Protein AF-0000000075442544 (afdb_homodimer)

InterPro domains:
  IPR007219 Xylanolytic transcriptional activator, regulatory domain [PF04082] (160-309)
  IPR050815 Transcription factor, fungi [PTHR47338] (87-339)

Solvent-accessible surface area (backbone atoms only — not comparable to full-atom values): 53825 Å² total; per-residue (Å²): 137,80,75,74,77,74,74,78,75,75,74,74,76,77,75,77,75,82,65,73,78,70,73,66,72,62,82,52,82,52,68,47,87,64,80,82,46,69,64,57,53,49,50,38,38,49,47,37,24,43,42,66,60,36,46,67,59,31,57,76,66,64,61,76,75,62,52,76,65,75,83,78,57,66,71,56,53,62,70,51,56,54,62,66,53,43,51,52,38,48,53,54,32,51,62,50,28,54,65,75,58,68,42,69,60,62,69,60,50,47,53,56,68,59,34,86,87,48,79,79,48,67,48,57,49,49,31,51,47,34,37,46,60,63,61,53,60,66,86,44,55,66,61,49,50,54,51,47,54,51,51,53,53,50,47,57,50,45,66,73,69,45,76,90,54,66,44,52,48,50,26,36,52,43,48,23,51,42,23,49,36,56,34,39,40,61,56,23,61,41,38,44,28,39,38,42,40,52,35,44,74,42,24,47,81,33,30,35,68,31,91,76,12,80,77,7,65,70,34,66,90,52,53,67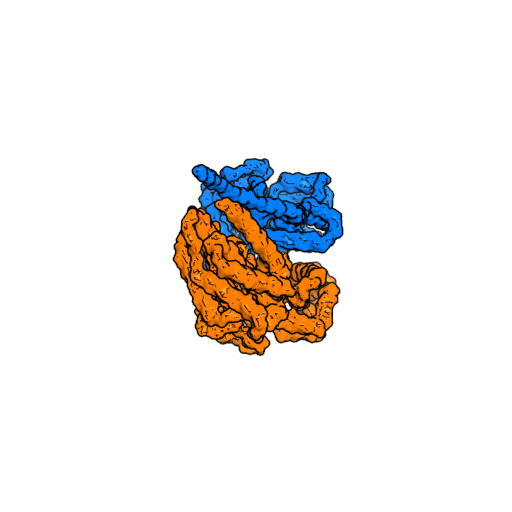,71,53,46,52,37,50,40,30,39,47,48,50,50,53,45,51,49,48,61,72,27,63,76,45,37,73,52,80,60,57,63,80,78,75,57,61,70,25,49,37,49,49,40,52,68,34,55,77,66,70,64,64,53,76,84,59,50,41,30,49,71,56,50,81,77,48,94,68,24,51,56,25,38,34,53,48,25,42,48,53,34,46,50,48,38,49,54,52,25,27,54,69,67,66,39,76,84,40,51,82,68,57,51,74,58,56,58,47,50,52,35,50,52,38,46,54,50,31,68,69,35,60,78,89,31,59,20,24,52,46,26,43,38,35,36,50,49,50,50,53,51,50,48,57,55,42,59,76,66,56,76,95,79,73,75,83,89,71,54,70,58,43,54,52,43,51,50,51,54,43,49,54,34,51,44,62,72,72,67,63,58,82,74,37,62,44,47,68,76,50,39,50,55,73,62,56,56,54,34,52,51,52,48,48,54,51,45,57,59,42,43,74,72,45,82,40,71,66,49,54,51,48,49,52,42,48,49,49,43,48,57,60,49,35,67,56,25,57,29,38,60,55,51,49,52,52,51,52,51,50,52,49,52,53,51,49,53,60,72,73,102,136,81,76,74,76,73,73,78,75,74,74,74,74,77,75,77,75,82,66,71,76,71,72,67,70,63,81,54,84,51,69,47,86,64,81,81,47,70,64,58,52,49,50,38,38,49,46,37,24,42,41,64,62,36,47,65,58,32,57,76,67,63,62,75,73,64,54,75,65,74,82,78,57,65,70,56,53,62,70,51,55,54,60,66,52,45,50,51,38,49,53,53,33,50,62,53,28,55,67,75,59,68,42,66,58,62,71,61,52,49,53,55,67,61,34,86,87,48,79,81,48,67,48,59,49,49,30,52,48,34,37,45,61,63,62,54,59,66,85,44,54,68,62,48,50,54,50,47,54,50,48,53,54,51,47,56,49,45,66,71,69,45,76,91,54,66,44,54,47,50,26,37,52,44,48,24,50,41,22,51,36,57,34,38,39,62,54,23,63,41,39,45,29,38,38,42,38,52,36,44,76,40,24,46,80,33,32,34,67,32,92,75,12,80,77,7,64,70,33,65,91,52,53,68,72,53,46,53,38,50,39,32,39,48,48,50,49,54,44,52,48,49,61,71,26,64,75,44,37,73,52,82,61,56,64,81,78,74,57,62,70,25,48,38,49,49,42,53,67,33,55,75,66,70,64,64,52,77,83,60,51,41,31,49,70,58,48,81,78,48,95,67,23,51,57,26,37,32,52,48,26,41,49,53,34,46,50,47,37,50,53,52,25,28,53,69,67,65,39,76,83,40,50,84,67,57,49,74,58,57,60,48,49,51,35,50,53,37,46,54,50,31,67,70,36,61,77,92,32,58,22,22,53,46,26,44,39,33,36,49,48,51,50,52,50,50,49,58,54,42,60,77,67,57,79,93,83,76,74,83,89,73,54,70,59,44,55,51,45,50,49,51,52,44,49,55,33,51,46,62,71,70,64,62,63,82,77,40,60,44,47,67,76,51,39,50,56,73,62,54,56,54,35,52,51,52,49,49,55,52,44,57,58,42,45,74,72,44,82,39,71,65,49,54,52,48,47,52,42,50,50,49,44,47,55,58,50,35,68,55,25,57,30,38,60,54,52,50,51,52,50,51,52,50,52,50,50,52,52,50,53,60,72,72,104

pLDDT: mean 80.61, std 19.69, range [20.55, 98.56]

Radius of gyration: 30.88 Å; Cα contacts (8 Å, |Δi|>4): 1138; chains: 2; bounding box: 115×111×88 Å

Sequence (970 aa):
MSTPLEPAVRARVSCFHCRDNVTATSISDTIYHGTIQPERVQDLVNARAIRFLAPDLFRDLHLQLPRMEWDMPVEIEAQLGGRQQMQETTKAFLQLTRSWMPIVNGKRHLATVLNPLVPHRRPTALLALCMKLCCLPVDKVEEKRVLYDLVKRFYAEVERQEDSCIQVMQSAVFIAVFEMGDATFPAAYLTVGALARYGMAMGMDKINQDVLGKDCGAAAGASWADIEEMRRVWWGALILDRLLNVSQPSRGLSTADPSFEEFLPTDDEFFYNQSSSPEHATRISEGFTFKMGSCARLCQATHLISKSLAFCRGAFNGSDEVPQNSPPEEVGQLCRTLESLVRVNELERIGTLTLTSGILLLQQHYWRRAGHELEHDSTPNIFPETISALETLDRISTTLREGGYDLWQHLEDGRCSLFLVELVYQGMLVLLRMGKVWLAEDVQRKKESLGWLLSHMGKRWPLVAVYKRILEARESILAVEDALTMSTPLEPAVRARVSCFHCRDNVTATSISDTIYHGTIQPERVQDLVNARAIRFLAPDLFRDLHLQLPRMEWDMPVEIEAQLGGRQQMQETTKAFLQLTRSWMPIVNGKRHLATVLNPLVPHRRPTALLALCMKLCCLPVDKVEEKRVLYDLVKRFYAEVERQEDSCIQVMQSAVFIAVFEMGDATFPAAYLTVGALARYGMAMGMDKINQDVLGKDCGAAAGASWADIEEMRRVWWGALILDRLLNVSQPSRGLSTADPSFEEFLPTDDEFFYNQSSSPEHATRISEGFTFKMGSCARLCQATHLISKSLAFCRGAFNGSDEVPQNSPPEEVGQLCRTLESLVRVNELERIGTLTLTSGILLLQQHYWRRAGHELEHDSTPNIFPETISALETLDRISTTLREGGYDLWQHLEDGRCSLFLVELVYQGMLVLLRMGKVWLAEDVQRKKESLGWLLSHMGKRWPLVAVYKRILEARESILAVEDALT

Secondary structure (DSSP, 8-state):
-------------------------------B-SS--HHHHHHHHHHHHHHHH-HHHHHHTT--PPPB-PPPPHHHHHHH--HHHHHHHHHHHHHHHTTT---S-HHHHHHHHS-TTSPPPHHHHHHHHHHHHHHS-TT-HHHHHHHHHHHHHHHHHHHHHSPP-HHHHHHHHHHHHHHHHTT-TTHHHHHHHHHHHHHHHTTGGGTTTSTT-TT-GGGTT--HHHHHHHHHHHHHHHHHHHHTTSS-TTSPPSSPPPPTTPEEPPPHHHHHTT---GGG-EEGGGTTSS---HHHHHHHHHHHHHHHHHHHHHHHHT-TTS-TT--HHHHHHHHHHHHHHHHHS-TTSHHHHHHHHHHHHHHHHHHHHHHHH--S-------HHHHHHHHHHHHHHHHHHTT--TTTHHIIIII--HHHHHHHHHHHHHHHHHHHH---HHHHHHHHHHHHHHHHHTTT-THHHHHHHHHHHHHHHHHHHHHH-/-------------------------------B-SS--HHHHHHHHHHHHHHHH-HHHHHHTT--PPPB-PPPPHHHHHHH--HHHHHHHHHHHHHHHTTT---S-HHHHHHHHS-TTSPPPHHHHHHHHHHHHHHS-TT-HHHHHHHHHHHHHHHHHHHHHSPP-HHHHHHHHHHHHHHHHTT-TTHHHHHHHHHHHHHHHTTGGGTTTSTT-TT-GGGTT--HHHHHHHHHHHHHHHHHHHHTTSS-TTSPPSSPPPPTTPEEPPPHHHHHTT---GGG-EEGGGTTSS---HHHHHHHHHHHHHHHHHHHHHHHTT-TTS-TT--HHHHHHHHHHHHHHHHHS-TTSHHHHHHHHHHHHHHHHHHHHHHHH--S-------HHHHHHHHHHHHHHHHHHTT--TTTHHIIIII--HHHHHHHHHHHHHHHHHHTT---HHHHHHHHHHHHHHHHHTTT-THHHHHHHHHHHHHHHHHHHHHH-

Nearest PDB structures (foldseek):
  4gyo-assembly2_A  TM=2.705E-01  e=7.872E-01  Bacillus subtilis subsp. subtilis str. 168
  6vfk-assembly1_B  TM=1.713E-01  e=2.438E+00  synthetic construct
  4gyo-assembly2_A  TM=2.695E-01  e=8.145E-01  Bacillus subtilis subsp. subtilis str. 168
  6vfk-assembly1_B  TM=1.719E-01  e=1.686E+00  synthetic construct
  4c0o-assembly1_A  TM=1.939E-01  e=5.667E+00  Homo sapiens

Foldseek 3Di:
DCPDPPDDPPPPPPPPCPPDCPPPVPLPLPQPPDDPDPVLVVQQVVLVVCCQVPVVVCVVVVPDHHDYDDDDDPVLDVLLDDLVSLLVLLVLLCLLPLAEQNLDQSVVLNCQSNPPPDDDDLLSSLLSLLSNLQNDFPVPVVVNVVSLVVSVVSLVVCLVPPDQDVSSLNSLLSNLQSCLLQVPPPVSVVSLLVSLVSCVSQQLLQLFVDLQSPRGNVSVVNDNLRSLSSQSSNLSSLLSQLLSCLVPLLDDGSHDQDDQFTKFRFASVCNNVVNDDSVRIDGLVGPQVDDGHLSRLLSNLSNLLVVLSVQLNCCVVVDVPQNVCNDPVVLLVSLVVLLVSLVSPDLLGNSNLSSLSSNLSSLVSVQVSVVVPDDDDDQRPRHPSNVVSLVSLLVVLVCVVVVDDPSCVCVQVLSDHPSNLSSLLSNLVVLLVNCLRPVDPVSVVSNVSSLVVLVSNCSRGVSSVVSVVVSVVSSVVSVVVVVVD/DCPDPPDDPPPPPPPPCPVDCPPPVPLPLPQPPDDPDPVLVVQQVVLVVCCQVPVVVCVVVVPDHHDYDDDDDPVLDVLLDDLVSLLVLLVLLCLLCLAEQNLDQSVVLNCQSNPPPDDDDLLSSLLSLLSNLLNDFPVPVVVNVVSLVVSVVSLVVCLVPPDQDVSSLNSLLSNLQSCLLQVPPPVSVVSLLVSLVSCVSQQLLQLFVDLQSPRGNVSVVNDNLRSLSSQSSNLSSLLSQLLVCLVPLLDDGSHDQDDQFTKFRFASVCNNVVNDDSVRIDGLVGPLVDDGHLSRLLSNLSNLLVVLSVQLNCCVVVDPPQHVCNDPVVLLVSLVVLLVSLVVDPLPGNNNLSSLSSNLSSLVSVQVSVVVPDDDDDQRDRHPSNVVSLVSLLVVLVCVVVVDDPSCVCVQVLSDHPSNLSSLLSNLVVLLVVCLRPVDPVSVVSNVSSLVVLVSNCSNGVSSVVSVVVSVVSSVVSVVVVVVD

Structure (mmCIF, N/CA/C/O backbone):
data_AF-0000000075442544-model_v1
#
loop_
_entity.id
_entity.type
_entity.pdbx_description
1 polymer 'Transcription factor domain-containing protein'
#
loop_
_atom_site.group_PDB
_atom_site.id
_atom_site.type_symbol
_atom_site.label_atom_id
_atom_site.label_alt_id
_atom_site.label_comp_id
_atom_site.label_asym_id
_atom_site.label_entity_id
_atom_site.label_seq_id
_atom_site.pdbx_PDB_ins_code
_atom_site.Cartn_x
_atom_site.Cartn_y
_atom_site.Cartn_z
_atom_site.occupancy
_atom_site.B_iso_or_equiv
_atom_site.auth_seq_id
_atom_site.auth_comp_id
_atom_site.auth_asym_id
_atom_site.auth_atom_id
_atom_site.pdbx_PDB_model_num
ATOM 1 N N . MET A 1 1 ? 63.938 -61.938 -21.859 1 23.95 1 MET A N 1
ATOM 2 C CA . MET A 1 1 ? 63.75 -60.719 -22.609 1 23.95 1 MET A CA 1
ATOM 3 C C . MET A 1 1 ? 62.438 -60.031 -22.219 1 23.95 1 MET A C 1
ATOM 5 O O . MET A 1 1 ? 61.375 -60.625 -22.297 1 23.95 1 MET A O 1
ATOM 9 N N . SER A 1 2 ? 62.438 -59.125 -21.281 1 25.08 2 SER A N 1
ATOM 10 C CA . SER A 1 2 ? 61.562 -58.5 -20.297 1 25.08 2 SER A CA 1
ATOM 11 C C . SER A 1 2 ? 60.656 -57.469 -20.938 1 25.08 2 SER A C 1
ATOM 13 O O . SER A 1 2 ? 61.094 -56.438 -21.422 1 25.08 2 SER A O 1
ATOM 15 N N . THR A 1 3 ? 59.812 -58 -21.797 1 28.19 3 THR A N 1
ATOM 16 C CA . THR A 1 3 ? 59.156 -57.125 -22.734 1 28.19 3 THR A CA 1
ATOM 17 C C . THR A 1 3 ? 58.438 -56 -22 1 28.19 3 THR A C 1
ATOM 19 O O . THR A 1 3 ? 57.688 -56.219 -21.062 1 28.19 3 THR A O 1
ATOM 22 N N . PRO A 1 4 ? 59 -54.875 -22.016 1 28 4 PRO A N 1
ATOM 23 C CA . PRO A 1 4 ? 58.688 -53.656 -21.266 1 28 4 PRO A CA 1
ATOM 24 C C . PRO A 1 4 ? 57.25 -53.188 -21.453 1 28 4 PRO A C 1
ATOM 26 O O . PRO A 1 4 ? 56.656 -53.406 -22.516 1 28 4 PRO A O 1
ATOM 29 N N . LEU A 1 5 ? 56.5 -53.312 -20.422 1 28.47 5 LEU A N 1
ATOM 30 C CA . LEU A 1 5 ? 55.094 -53.062 -20.172 1 28.47 5 LEU A CA 1
ATOM 31 C C . LEU A 1 5 ? 54.719 -51.656 -20.672 1 28.47 5 LEU A C 1
ATOM 33 O O . LEU A 1 5 ? 55.281 -50.656 -20.234 1 28.47 5 LEU A O 1
ATOM 37 N N . GLU A 1 6 ? 54.469 -51.531 -21.938 1 24.78 6 GLU A N 1
ATOM 38 C CA . GLU A 1 6 ? 54.281 -50.25 -22.594 1 24.78 6 GLU A CA 1
ATOM 39 C C . GLU A 1 6 ? 53.25 -49.406 -21.828 1 24.78 6 GLU A C 1
ATOM 41 O O . GLU A 1 6 ? 52.281 -49.938 -21.312 1 24.78 6 GLU A O 1
ATOM 46 N N . PRO A 1 7 ? 53.688 -48.281 -21.375 1 25.03 7 PRO A N 1
ATOM 47 C CA . PRO A 1 7 ? 53 -47.312 -20.516 1 25.03 7 PRO A CA 1
ATOM 48 C C . PRO A 1 7 ? 51.625 -46.938 -21.016 1 25.03 7 PRO A C 1
ATOM 50 O O . PRO A 1 7 ? 51.344 -47.031 -22.219 1 25.03 7 PRO A O 1
ATOM 53 N N . ALA A 1 8 ? 50.656 -47.125 -20.156 1 26.95 8 ALA A N 1
ATOM 54 C CA . ALA A 1 8 ? 49.188 -47 -20.312 1 26.95 8 ALA A CA 1
ATOM 55 C C . ALA A 1 8 ? 48.844 -45.688 -20.969 1 26.95 8 ALA A C 1
ATOM 57 O O . ALA A 1 8 ? 49.188 -44.594 -20.484 1 26.95 8 ALA A O 1
ATOM 58 N N . VAL A 1 9 ? 48.75 -45.5 -22.188 1 20.55 9 VAL A N 1
ATOM 59 C CA . VAL A 1 9 ? 48.438 -44.344 -23 1 20.55 9 VAL A CA 1
ATOM 60 C C . VAL A 1 9 ? 47.344 -43.5 -22.359 1 20.55 9 VAL A C 1
ATOM 62 O O . VAL A 1 9 ? 46.25 -44.031 -22.062 1 20.55 9 VAL A O 1
ATOM 65 N N . ARG A 1 10 ? 47.656 -42.438 -21.625 1 25 10 ARG A N 1
ATOM 66 C CA . ARG A 1 10 ? 46.906 -41.344 -21.078 1 25 10 ARG A CA 1
ATOM 67 C C . ARG A 1 10 ? 45.875 -40.844 -22.094 1 25 10 ARG A C 1
ATOM 69 O O . ARG A 1 10 ? 46.219 -40.312 -23.156 1 25 10 ARG A O 1
ATOM 76 N N . ALA A 1 11 ? 44.938 -41.594 -22.359 1 23.31 11 ALA A N 1
ATOM 77 C CA . ALA A 1 11 ? 43.969 -41.156 -23.344 1 23.31 11 ALA A CA 1
ATOM 78 C C . ALA A 1 11 ? 43.594 -39.688 -23.109 1 23.31 11 ALA A C 1
ATOM 80 O O . ALA A 1 11 ? 43.188 -39.312 -22.016 1 23.31 11 ALA A O 1
ATOM 81 N N . ARG A 1 12 ? 44.156 -38.781 -23.766 1 22.92 12 ARG A N 1
ATOM 82 C CA . ARG A 1 12 ? 43.938 -37.344 -23.891 1 22.92 12 ARG A CA 1
ATOM 83 C C . ARG A 1 12 ? 42.438 -37.031 -24.062 1 22.92 12 ARG A C 1
ATOM 85 O O . ARG A 1 12 ? 41.844 -37.438 -25.047 1 22.92 12 ARG A O 1
ATOM 92 N N . VAL A 1 13 ? 41.688 -37.25 -23.094 1 23.84 13 VAL A N 1
ATOM 93 C CA . VAL A 1 13 ? 40.25 -36.938 -23.188 1 23.84 13 VAL A CA 1
ATOM 94 C C . VAL A 1 13 ? 40.062 -35.594 -23.844 1 23.84 13 VAL A C 1
ATOM 96 O O . VAL A 1 13 ? 40.656 -34.594 -23.406 1 23.84 13 VAL A O 1
ATOM 99 N N . SER A 1 14 ? 40.062 -35.469 -25.078 1 21.86 14 SER A N 1
ATOM 100 C CA . SER A 1 14 ? 39.781 -34.312 -25.938 1 21.86 14 SER A CA 1
ATOM 101 C C . SER A 1 14 ? 38.656 -33.469 -25.375 1 21.86 14 SER A C 1
ATOM 103 O O . SER A 1 14 ? 37.594 -33.969 -25.062 1 21.86 14 SER A O 1
ATOM 105 N N . CYS A 1 15 ? 38.875 -32.375 -24.672 1 22.12 15 CYS A N 1
ATOM 106 C CA . CYS A 1 15 ? 38.219 -31.188 -24.141 1 22.12 15 CYS A CA 1
ATOM 107 C C . CYS A 1 15 ? 37.312 -30.562 -25.203 1 22.12 15 CYS A C 1
ATOM 109 O O . CYS A 1 15 ? 37.781 -29.922 -26.141 1 22.12 15 CYS A O 1
ATOM 111 N N . PHE A 1 16 ? 36.406 -31.219 -25.734 1 21.38 16 PHE A N 1
ATOM 112 C CA . PHE A 1 16 ? 35.531 -30.656 -26.734 1 21.38 16 PHE A CA 1
ATOM 113 C C . PHE A 1 16 ? 35.188 -29.203 -26.406 1 21.38 16 PHE A C 1
ATOM 115 O O . PHE A 1 16 ? 34.906 -28.875 -25.25 1 21.38 16 PHE A O 1
ATOM 122 N N . HIS A 1 17 ? 35.719 -28.219 -27.125 1 23.48 17 HIS A N 1
ATOM 123 C CA . HIS A 1 17 ? 35.562 -26.781 -27.359 1 23.48 17 HIS A CA 1
ATOM 124 C C . HIS A 1 17 ? 34.125 -26.359 -27.453 1 23.48 17 HIS A C 1
ATOM 126 O O . HIS A 1 17 ? 33.5 -26.406 -28.531 1 23.48 17 HIS A O 1
ATOM 132 N N . CYS A 1 18 ? 33.281 -26.906 -26.797 1 22.52 18 CYS A N 1
ATOM 133 C CA . CYS A 1 18 ? 31.906 -26.422 -26.781 1 22.52 18 CYS A CA 1
ATOM 134 C C . CYS A 1 18 ? 31.859 -24.906 -26.766 1 22.52 18 CYS A C 1
ATOM 136 O O . CYS A 1 18 ? 31.797 -24.297 -25.688 1 22.52 18 CYS A O 1
ATOM 138 N N . ARG A 1 19 ? 32.625 -24.078 -27.406 1 23.42 19 ARG A N 1
ATOM 139 C CA . ARG A 1 19 ? 32.75 -22.75 -27.984 1 23.42 19 ARG A CA 1
ATOM 140 C C . ARG A 1 19 ? 31.5 -22.375 -28.781 1 23.42 19 ARG A C 1
ATOM 142 O O . ARG A 1 19 ? 31.5 -21.391 -29.516 1 23.42 19 ARG A O 1
ATOM 149 N N . ASP A 1 20 ? 30.766 -23.219 -29.172 1 23.8 20 ASP A N 1
ATOM 150 C CA . ASP A 1 20 ? 29.828 -22.547 -30.078 1 23.8 20 ASP A CA 1
ATOM 151 C C . ASP A 1 20 ? 29.172 -21.359 -29.391 1 23.8 20 ASP A C 1
ATOM 153 O O . ASP A 1 20 ? 29.062 -21.328 -28.156 1 23.8 20 ASP A O 1
ATOM 157 N N . ASN A 1 21 ? 28.812 -20.328 -30.266 1 24.12 21 ASN A N 1
ATOM 158 C CA . ASN A 1 21 ? 28.328 -18.953 -30.156 1 24.12 21 ASN A CA 1
ATOM 159 C C . ASN A 1 21 ? 27.078 -18.859 -29.297 1 24.12 21 ASN A C 1
ATOM 161 O O . ASN A 1 21 ? 25.969 -19.156 -29.766 1 24.12 21 ASN A O 1
ATOM 165 N N . VAL A 1 22 ? 27.047 -19.391 -28.344 1 26.62 22 VAL A N 1
ATOM 166 C CA . VAL A 1 22 ? 25.938 -18.938 -27.516 1 26.62 22 VAL A CA 1
ATOM 167 C C . VAL A 1 22 ? 25.797 -17.422 -27.609 1 26.62 22 VAL A C 1
ATOM 169 O O . VAL A 1 22 ? 26.688 -16.672 -27.203 1 26.62 22 VAL A O 1
ATOM 172 N N . THR A 1 23 ? 25.328 -16.969 -28.703 1 24.17 23 THR A N 1
ATOM 173 C CA . THR A 1 23 ? 24.938 -15.586 -28.906 1 24.17 23 THR A CA 1
ATOM 174 C C . THR A 1 23 ? 24.359 -15 -27.609 1 24.17 23 THR A C 1
ATOM 176 O O . THR A 1 23 ? 23.297 -15.422 -27.156 1 24.17 23 THR A O 1
ATOM 179 N N . ALA A 1 24 ? 25.125 -14.82 -26.719 1 29.8 24 ALA A N 1
ATOM 180 C CA . ALA A 1 24 ? 24.922 -13.727 -25.781 1 29.8 24 ALA A CA 1
ATOM 181 C C . ALA A 1 24 ? 24.109 -12.594 -26.406 1 29.8 24 ALA A C 1
ATOM 183 O O . ALA A 1 24 ? 24.672 -11.75 -27.109 1 29.8 24 ALA A O 1
ATOM 184 N N . THR A 1 25 ? 23.047 -12.852 -27.031 1 28.73 25 THR A N 1
ATOM 185 C CA . THR A 1 25 ? 22.359 -11.609 -27.359 1 28.73 25 THR A CA 1
ATOM 186 C C . THR A 1 25 ? 22.547 -10.578 -26.25 1 28.73 25 THR A C 1
ATOM 188 O O . THR A 1 25 ? 22.094 -10.789 -25.109 1 28.73 25 THR A O 1
ATOM 191 N N . SER A 1 26 ? 23.547 -9.977 -26.141 1 28.94 26 SER A N 1
ATOM 192 C CA . SER A 1 26 ? 23.828 -8.688 -25.5 1 28.94 26 SER A CA 1
ATOM 193 C C . SER A 1 26 ? 22.547 -7.867 -25.344 1 28.94 26 SER A C 1
ATOM 195 O O . SER A 1 26 ? 21.906 -7.512 -26.344 1 28.94 26 SER A O 1
ATOM 197 N N . ILE A 1 27 ? 21.781 -8.188 -24.5 1 33.16 27 ILE A N 1
ATOM 198 C CA . ILE A 1 27 ? 20.859 -7.094 -24.219 1 33.16 27 ILE A CA 1
ATOM 199 C C . ILE A 1 27 ? 21.609 -5.766 -24.234 1 33.16 27 ILE A C 1
ATOM 201 O O . ILE A 1 27 ? 22.406 -5.48 -23.344 1 33.16 27 ILE A O 1
ATOM 205 N N . SER A 1 28 ? 22.375 -5.43 -25.344 1 29.5 28 SER A N 1
ATOM 206 C CA . SER A 1 28 ? 23.031 -4.184 -25.719 1 29.5 28 SER A CA 1
ATOM 207 C C . SER A 1 28 ? 22.312 -2.977 -25.141 1 29.5 28 SER A C 1
ATOM 209 O O . SER A 1 28 ? 21.094 -3.021 -24.938 1 29.5 28 SER A O 1
ATOM 211 N N . ASP A 1 29 ? 23.031 -2.08 -24.562 1 34.06 29 ASP A N 1
ATOM 212 C CA . ASP A 1 29 ? 22.781 -0.696 -24.172 1 34.06 29 ASP A CA 1
ATOM 213 C C . ASP A 1 29 ? 21.984 0.039 -25.234 1 34.06 29 ASP A C 1
ATOM 215 O O . ASP A 1 29 ? 22.297 1.178 -25.594 1 34.06 29 ASP A O 1
ATOM 219 N N . THR A 1 30 ? 21.391 -0.659 -26.156 1 33.56 30 THR A N 1
ATOM 220 C CA . THR A 1 30 ? 20.828 0.12 -27.25 1 33.56 30 THR A CA 1
ATOM 221 C C . THR A 1 30 ? 19.75 1.068 -26.75 1 33.56 30 THR A C 1
ATOM 223 O O . THR A 1 30 ? 18.734 0.627 -26.203 1 33.56 30 THR A O 1
ATOM 226 N N . ILE A 1 31 ? 20.219 2.195 -26.469 1 35.81 31 ILE A N 1
ATOM 227 C CA . ILE A 1 31 ? 19.281 3.312 -26.359 1 35.81 31 ILE A CA 1
ATOM 228 C C . ILE A 1 31 ? 18.328 3.305 -27.562 1 35.81 31 ILE A C 1
ATOM 230 O O . ILE A 1 31 ? 18.766 3.42 -28.703 1 35.81 31 ILE A O 1
ATOM 234 N N . TYR A 1 32 ? 17.391 2.531 -27.672 1 35.06 32 TYR A N 1
ATOM 235 C CA . TYR A 1 32 ? 16.531 2.461 -28.859 1 35.06 32 TYR A CA 1
ATOM 236 C C . TYR A 1 32 ? 15.672 3.709 -28.969 1 35.06 32 TYR A C 1
ATOM 238 O O . TYR A 1 32 ? 14.93 4.051 -28.047 1 35.06 32 TYR A O 1
ATOM 246 N N . HIS A 1 33 ? 16.203 4.586 -29.516 1 38.88 33 HIS A N 1
ATOM 247 C CA . HIS A 1 33 ? 15.625 5.879 -29.875 1 38.88 33 HIS A CA 1
ATOM 248 C C . HIS A 1 33 ? 14.539 5.719 -30.938 1 38.88 33 HIS A C 1
ATOM 250 O O . HIS A 1 33 ? 14.047 6.711 -31.469 1 38.88 33 HIS A O 1
ATOM 256 N N . GLY A 1 34 ? 13.781 4.445 -31.109 1 37.47 34 GLY A N 1
ATOM 257 C CA . GLY A 1 34 ? 12.781 4.34 -32.156 1 37.47 34 GLY A CA 1
ATOM 258 C C . GLY A 1 34 ? 11.469 3.752 -31.672 1 37.47 34 GLY A C 1
ATOM 259 O O . GLY A 1 34 ? 11.258 3.621 -30.469 1 37.47 34 GLY A O 1
ATOM 260 N N . THR A 1 35 ? 10.578 3.273 -32.625 1 45.12 35 THR A N 1
ATOM 261 C CA . THR A 1 35 ? 9.281 2.604 -32.5 1 45.12 35 THR A CA 1
ATOM 262 C C . THR A 1 35 ? 9.383 1.394 -31.594 1 45.12 35 THR A C 1
ATOM 264 O O . THR A 1 35 ? 10.227 0.515 -31.797 1 45.12 35 THR A O 1
ATOM 267 N N . ILE A 1 36 ? 8.961 1.624 -30.453 1 53.66 36 ILE A N 1
ATOM 268 C CA . ILE A 1 36 ? 9.031 0.572 -29.438 1 53.66 36 ILE A CA 1
ATOM 269 C C . ILE A 1 36 ? 8.773 -0.785 -30.094 1 53.66 36 ILE A C 1
ATOM 271 O O . ILE A 1 36 ? 7.691 -1.029 -30.625 1 53.66 36 ILE A O 1
ATOM 275 N N . GLN A 1 37 ? 9.75 -1.417 -30.547 1 59.88 37 GLN A N 1
ATOM 276 C CA . GLN A 1 37 ? 9.641 -2.775 -31.062 1 59.88 37 GLN A CA 1
ATOM 277 C C . GLN A 1 37 ? 9.109 -3.732 -30 1 59.88 37 GLN A C 1
ATOM 279 O O . GLN A 1 37 ? 9.586 -3.736 -28.859 1 59.88 37 GLN A O 1
ATOM 284 N N . PRO A 1 38 ? 7.992 -4.301 -30.281 1 67.25 38 PRO A N 1
ATOM 285 C CA . PRO A 1 38 ? 7.316 -5.223 -29.359 1 67.25 38 PRO A CA 1
ATOM 286 C C . PRO A 1 38 ? 8.281 -6.207 -28.703 1 67.25 38 PRO A C 1
ATOM 288 O O . PRO A 1 38 ? 8.109 -6.547 -27.531 1 67.25 38 PRO A O 1
ATOM 291 N N . GLU A 1 39 ? 9.305 -6.508 -29.469 1 68.94 39 GLU A N 1
ATOM 292 C CA . GLU A 1 39 ? 10.234 -7.484 -28.906 1 68.94 39 GLU A CA 1
ATOM 293 C C . GLU A 1 39 ? 11.062 -6.875 -27.781 1 68.94 39 GLU A C 1
ATOM 295 O O . GLU A 1 39 ? 11.328 -7.539 -26.766 1 68.94 39 GLU A O 1
ATOM 300 N N . ARG A 1 40 ? 11.336 -5.719 -27.969 1 72.94 40 ARG A N 1
ATOM 301 C CA . ARG A 1 40 ? 12.141 -5.043 -26.969 1 72.94 40 ARG A CA 1
ATOM 302 C C . ARG A 1 40 ? 11.336 -4.82 -25.688 1 72.94 40 ARG A C 1
ATOM 304 O O . ARG A 1 40 ? 11.875 -4.938 -24.578 1 72.94 40 ARG A O 1
ATOM 311 N N . VAL A 1 41 ? 10.133 -4.621 -25.938 1 78 41 VAL A N 1
ATOM 312 C CA . VAL A 1 41 ? 9.266 -4.41 -24.781 1 78 41 VAL A CA 1
ATOM 313 C C . VAL A 1 41 ? 9.141 -5.707 -23.984 1 78 41 VAL A C 1
ATOM 315 O O . VAL A 1 41 ? 9.188 -5.691 -22.75 1 78 41 VAL A O 1
ATOM 318 N N . GLN A 1 42 ? 9.133 -6.723 -24.766 1 81.69 42 GLN A N 1
ATOM 319 C CA . GLN A 1 42 ? 9 -8.008 -24.094 1 81.69 42 GLN A CA 1
ATOM 320 C C . GLN A 1 42 ? 10.266 -8.359 -23.312 1 81.69 42 GLN A C 1
ATOM 322 O O . GLN A 1 42 ? 10.195 -8.953 -22.234 1 81.69 42 GLN A O 1
ATOM 327 N N . ASP A 1 43 ? 11.375 -7.984 -23.844 1 83.94 43 ASP A N 1
ATOM 328 C CA . ASP A 1 43 ? 12.641 -8.219 -23.156 1 83.94 43 ASP A CA 1
ATOM 329 C C . ASP A 1 43 ? 12.703 -7.426 -21.844 1 83.94 43 ASP A C 1
ATOM 331 O O . ASP A 1 43 ? 13.203 -7.918 -20.828 1 83.94 43 ASP A O 1
ATOM 335 N N . LEU A 1 44 ? 12.234 -6.297 -21.969 1 85.75 44 LEU A N 1
ATOM 336 C CA . LEU A 1 44 ? 12.211 -5.453 -20.781 1 85.75 44 LEU A CA 1
ATOM 337 C C . LEU A 1 44 ? 11.289 -6.039 -19.719 1 85.75 44 LEU A C 1
ATOM 339 O O . LEU A 1 44 ? 11.641 -6.078 -18.531 1 85.75 44 LEU A O 1
ATOM 343 N N . VAL A 1 45 ? 10.18 -6.504 -20.188 1 85.44 45 VAL A N 1
ATOM 344 C CA . VAL A 1 45 ? 9.203 -7.082 -19.266 1 85.44 45 VAL A CA 1
ATOM 345 C C . VAL A 1 45 ? 9.797 -8.32 -18.594 1 85.44 45 VAL A C 1
ATOM 347 O O . VAL A 1 45 ? 9.68 -8.492 -17.391 1 85.44 45 VAL A O 1
ATOM 350 N N . ASN A 1 46 ? 10.461 -9.047 -19.359 1 88.62 46 ASN A N 1
ATOM 351 C CA . ASN A 1 46 ? 11.078 -10.258 -18.828 1 88.62 46 ASN A CA 1
ATOM 352 C C . ASN A 1 46 ? 12.195 -9.938 -17.844 1 88.62 46 ASN A C 1
ATOM 354 O O . ASN A 1 46 ? 12.289 -10.562 -16.781 1 88.62 46 ASN A O 1
ATOM 358 N N . ALA A 1 47 ? 13 -9.023 -18.219 1 90.44 47 ALA A N 1
ATOM 359 C CA . ALA A 1 47 ? 14.117 -8.648 -17.344 1 90.44 47 ALA A CA 1
ATOM 360 C C . ALA A 1 47 ? 13.625 -8.102 -16.016 1 90.44 47 ALA A C 1
ATOM 362 O O . ALA A 1 47 ? 14.18 -8.414 -14.961 1 90.44 47 ALA A O 1
ATOM 363 N N . ARG A 1 48 ? 12.617 -7.367 -16.094 1 90.81 48 ARG A N 1
ATOM 364 C CA . ARG A 1 48 ? 12.039 -6.805 -14.883 1 90.81 48 ARG A CA 1
ATOM 365 C C . ARG A 1 48 ? 11.445 -7.898 -14 1 90.81 48 ARG A C 1
ATOM 367 O O . ARG A 1 48 ? 11.578 -7.855 -12.773 1 90.81 48 ARG A O 1
ATOM 374 N N . ALA A 1 49 ? 10.812 -8.766 -14.641 1 93.44 49 ALA A N 1
ATOM 375 C CA . ALA A 1 49 ? 10.219 -9.875 -13.906 1 93.44 49 ALA A CA 1
ATOM 376 C C . ALA A 1 49 ? 11.289 -10.695 -13.195 1 93.44 49 ALA A C 1
ATOM 378 O O . ALA A 1 49 ? 11.133 -11.047 -12.023 1 93.44 49 ALA A O 1
ATOM 379 N N . ILE A 1 50 ? 12.336 -10.961 -13.867 1 93.44 50 ILE A N 1
ATOM 380 C CA . ILE A 1 50 ? 13.422 -11.734 -13.281 1 93.44 50 ILE A CA 1
ATOM 381 C C . ILE A 1 50 ? 14.039 -10.969 -12.117 1 93.44 50 ILE A C 1
ATOM 383 O O . ILE A 1 50 ? 14.305 -11.531 -11.055 1 93.44 50 ILE A O 1
ATOM 387 N N . ARG A 1 51 ? 14.242 -9.703 -12.32 1 90.19 51 ARG A N 1
ATOM 388 C CA . ARG A 1 51 ? 14.812 -8.883 -11.266 1 90.19 51 ARG A CA 1
ATOM 389 C C . ARG A 1 51 ? 13.953 -8.922 -10.008 1 90.19 51 ARG A C 1
ATOM 391 O O . ARG A 1 51 ? 14.469 -8.914 -8.891 1 90.19 51 ARG A O 1
ATOM 398 N N . PHE A 1 52 ? 12.719 -8.953 -10.195 1 91.5 52 PHE A N 1
ATOM 399 C CA . PHE A 1 52 ? 11.797 -8.938 -9.07 1 91.5 52 PHE A CA 1
ATOM 400 C C . PHE A 1 52 ? 11.711 -10.312 -8.414 1 91.5 52 PHE A C 1
ATOM 402 O O . PHE A 1 52 ? 11.719 -10.422 -7.188 1 91.5 52 PHE A O 1
ATOM 409 N N . LEU A 1 53 ? 11.586 -11.328 -9.203 1 92.06 53 LEU A N 1
ATOM 410 C CA . LEU A 1 53 ? 11.312 -12.672 -8.711 1 92.06 53 LEU A CA 1
ATOM 411 C C . LEU A 1 53 ? 12.578 -13.328 -8.188 1 92.06 53 LEU A C 1
ATOM 413 O O . LEU A 1 53 ? 12.523 -14.18 -7.293 1 92.06 53 LEU A O 1
ATOM 417 N N . ALA A 1 54 ? 13.672 -12.984 -8.781 1 91.75 54 ALA A N 1
ATOM 418 C CA . ALA A 1 54 ? 14.961 -13.562 -8.398 1 91.75 54 ALA A CA 1
ATOM 419 C C . ALA A 1 54 ? 16.047 -12.5 -8.383 1 91.75 54 ALA A C 1
ATOM 421 O O . ALA A 1 54 ? 17 -12.555 -9.172 1 91.75 54 ALA A O 1
ATOM 422 N N . PRO A 1 55 ? 15.953 -11.664 -7.379 1 85.81 55 PRO A N 1
ATOM 423 C CA . PRO A 1 55 ? 16.922 -10.562 -7.34 1 85.81 55 PRO A CA 1
ATOM 424 C C . PRO A 1 55 ? 18.359 -11.039 -7.137 1 85.81 55 PRO A C 1
ATOM 426 O O . PRO A 1 55 ? 19.297 -10.43 -7.656 1 85.81 55 PRO A O 1
ATOM 429 N N . ASP A 1 56 ? 18.578 -12.055 -6.398 1 84.81 56 ASP A N 1
ATOM 430 C CA . ASP A 1 56 ? 19.906 -12.594 -6.176 1 84.81 56 ASP A CA 1
ATOM 431 C C . ASP A 1 56 ? 20.531 -13.086 -7.484 1 84.81 56 ASP A C 1
ATOM 433 O O . ASP A 1 56 ? 21.703 -12.82 -7.762 1 84.81 56 ASP A O 1
ATOM 437 N N . LEU A 1 57 ? 19.703 -13.766 -8.234 1 88.38 57 LEU A N 1
ATOM 438 C CA . LEU A 1 57 ? 20.172 -14.242 -9.531 1 88.38 57 LEU A CA 1
ATOM 439 C C . LEU A 1 57 ? 20.5 -13.078 -10.453 1 88.38 57 LEU A C 1
ATOM 441 O O . LEU A 1 57 ? 21.5 -13.125 -11.18 1 88.38 57 LEU A O 1
ATOM 445 N N . PHE A 1 58 ? 19.688 -12.109 -10.391 1 87.94 58 PHE A N 1
ATOM 446 C CA . PHE A 1 58 ? 19.875 -10.93 -11.234 1 87.94 58 PHE A CA 1
ATOM 447 C C . PHE A 1 58 ? 21.188 -10.242 -10.914 1 87.94 58 PHE A C 1
ATOM 449 O O . PHE A 1 58 ? 21.906 -9.805 -11.82 1 87.94 58 PHE A O 1
ATOM 456 N N . ARG A 1 59 ? 21.5 -10.211 -9.695 1 83.69 59 ARG A N 1
ATOM 457 C CA . ARG A 1 59 ? 22.75 -9.586 -9.234 1 83.69 59 ARG A CA 1
ATOM 458 C C . ARG A 1 59 ? 23.953 -10.461 -9.562 1 83.69 59 ARG A C 1
ATOM 460 O O . ARG A 1 59 ? 24.953 -9.969 -10.086 1 83.69 59 ARG A O 1
ATOM 467 N N . ASP A 1 60 ? 23.781 -11.734 -9.289 1 84.75 60 ASP A N 1
ATOM 468 C CA . ASP A 1 60 ? 24.891 -12.664 -9.461 1 84.75 60 ASP A CA 1
ATOM 469 C C . ASP A 1 60 ? 25.312 -12.758 -10.922 1 84.75 60 ASP A C 1
ATOM 471 O O . ASP A 1 60 ? 26.5 -12.93 -11.219 1 84.75 60 ASP A O 1
ATOM 475 N N . LEU A 1 61 ? 24.344 -12.594 -11.75 1 88.56 61 LEU A N 1
ATOM 476 C CA . LEU A 1 61 ? 24.641 -12.703 -13.172 1 88.56 61 LEU A CA 1
ATOM 477 C C . LEU A 1 61 ? 24.906 -11.328 -13.773 1 88.56 61 LEU A C 1
ATOM 479 O O . LEU A 1 61 ? 25.094 -11.203 -14.992 1 88.56 61 LEU A O 1
ATOM 483 N N . HIS A 1 62 ? 24.828 -10.273 -12.938 1 84.31 62 HIS A N 1
ATOM 484 C CA . HIS A 1 62 ? 25.094 -8.898 -13.344 1 84.31 62 HIS A CA 1
ATOM 485 C C . HIS A 1 62 ? 24.234 -8.508 -14.531 1 84.31 62 HIS A C 1
ATOM 487 O O . HIS A 1 62 ? 24.734 -7.957 -15.516 1 84.31 62 HIS A O 1
ATOM 493 N N . LEU A 1 63 ? 23.031 -8.992 -14.438 1 85.75 63 LEU A N 1
ATOM 494 C CA . LEU A 1 63 ? 22.094 -8.633 -15.492 1 85.75 63 LEU A CA 1
ATOM 495 C C . LEU A 1 63 ? 21.734 -7.148 -15.422 1 85.75 63 LEU A C 1
ATOM 497 O O . LEU A 1 63 ? 21.859 -6.527 -14.359 1 85.75 63 LEU A O 1
ATOM 501 N N . GLN A 1 64 ? 21.422 -6.598 -16.562 1 83.12 64 GLN A N 1
ATOM 502 C CA . GLN A 1 64 ? 21.031 -5.195 -16.641 1 83.12 64 GLN A CA 1
ATOM 503 C C . GLN A 1 64 ? 19.688 -5.043 -17.344 1 83.12 64 GLN A C 1
ATOM 505 O O . GLN A 1 64 ? 19.328 -5.855 -18.203 1 83.12 64 GLN A O 1
ATOM 510 N N . LEU A 1 65 ? 18.969 -4.062 -16.859 1 85.5 65 LEU A N 1
ATOM 511 C CA . LEU A 1 65 ? 17.719 -3.758 -17.531 1 85.5 65 LEU A CA 1
ATOM 512 C C . LEU A 1 65 ? 17.969 -3.004 -18.828 1 85.5 65 LEU A C 1
ATOM 514 O O . LEU A 1 65 ? 18.781 -2.08 -18.875 1 85.5 65 LEU A O 1
ATOM 518 N N . PRO A 1 66 ? 17.234 -3.488 -19.812 1 82.19 66 PRO A N 1
ATOM 519 C CA . PRO A 1 66 ? 17.359 -2.723 -21.047 1 82.19 66 PRO A CA 1
ATOM 520 C C . PRO A 1 66 ? 16.859 -1.284 -20.906 1 82.19 66 PRO A C 1
ATOM 522 O O . PRO A 1 66 ? 15.891 -1.03 -20.188 1 82.19 66 PRO A O 1
ATOM 525 N N . ARG A 1 67 ? 17.578 -0.398 -21.469 1 74.81 67 ARG A N 1
ATOM 526 C CA . ARG A 1 67 ? 17.188 1.008 -21.375 1 74.81 67 ARG A CA 1
ATOM 527 C C . ARG A 1 67 ? 16.156 1.36 -22.438 1 74.81 67 ARG A C 1
ATOM 529 O O . ARG A 1 67 ? 16.359 1.078 -23.625 1 74.81 67 ARG A O 1
ATOM 536 N N . MET A 1 68 ? 15.031 1.816 -21.953 1 77 68 MET A N 1
ATOM 537 C CA . MET A 1 68 ? 14.008 2.279 -22.891 1 77 68 MET A CA 1
ATOM 538 C C . MET A 1 68 ? 13.867 3.797 -22.828 1 77 68 MET A C 1
ATOM 540 O O . MET A 1 68 ? 13.93 4.391 -21.75 1 77 68 MET A O 1
ATOM 544 N N . GLU A 1 69 ? 13.953 4.348 -23.984 1 75.25 69 GLU A N 1
ATOM 545 C CA . GLU A 1 69 ? 13.742 5.793 -24.016 1 75.25 69 GLU A CA 1
ATOM 546 C C . GLU A 1 69 ? 12.289 6.133 -24.312 1 75.25 69 GLU A C 1
ATOM 548 O O . GLU A 1 69 ? 11.805 5.883 -25.422 1 75.25 69 GLU A O 1
ATOM 553 N N . TRP A 1 70 ? 11.648 6.598 -23.344 1 80.06 70 TRP A N 1
ATOM 554 C CA . TRP A 1 70 ? 10.258 7.023 -23.516 1 80.06 70 TRP A CA 1
ATOM 555 C C . TRP A 1 70 ? 10.18 8.508 -23.844 1 80.06 70 TRP A C 1
ATOM 557 O O . TRP A 1 70 ? 10.945 9.312 -23.312 1 80.06 70 TRP A O 1
ATOM 567 N N . ASP A 1 71 ? 9.273 8.805 -24.625 1 84.62 71 ASP A N 1
ATOM 568 C CA . ASP A 1 71 ? 9.109 10.195 -25.031 1 84.62 71 ASP A CA 1
ATOM 569 C C . ASP A 1 71 ? 8.477 11.023 -23.906 1 84.62 71 ASP A C 1
ATOM 571 O O . ASP A 1 71 ? 7.68 10.508 -23.125 1 84.62 71 ASP A O 1
ATOM 575 N N . MET A 1 72 ? 8.906 12.25 -23.922 1 89.88 72 MET A N 1
ATOM 576 C CA . MET A 1 72 ? 8.281 13.203 -23.016 1 89.88 72 MET A CA 1
ATOM 577 C C . MET A 1 72 ? 7.023 13.797 -23.641 1 89.88 72 MET A C 1
ATOM 579 O O . MET A 1 72 ? 7.078 14.414 -24.703 1 89.88 72 MET A O 1
ATOM 583 N N . PRO A 1 73 ? 5.91 13.625 -22.984 1 90.56 73 PRO A N 1
ATOM 584 C CA . PRO A 1 73 ? 4.699 14.242 -23.531 1 90.56 73 PRO A CA 1
ATOM 585 C C . PRO A 1 73 ? 4.812 15.758 -23.656 1 90.56 73 PRO A C 1
ATOM 587 O O . PRO A 1 73 ? 5.367 16.406 -22.766 1 90.56 73 PRO A O 1
ATOM 590 N N . VAL A 1 74 ? 4.195 16.312 -24.594 1 91.69 74 VAL A N 1
ATOM 591 C CA . VAL A 1 74 ? 4.309 17.734 -24.922 1 91.69 74 VAL A CA 1
ATOM 592 C C . VAL A 1 74 ? 3.674 18.562 -23.812 1 91.69 74 VAL A C 1
ATOM 594 O O . VAL A 1 74 ? 4.168 19.656 -23.469 1 91.69 74 VAL A O 1
ATOM 597 N N . GLU A 1 75 ? 2.637 18.094 -23.281 1 94.06 75 GLU A N 1
ATOM 598 C CA . GLU A 1 75 ? 1.937 18.812 -22.219 1 94.06 75 GLU A CA 1
ATOM 599 C C . GLU A 1 75 ? 2.818 18.969 -20.984 1 94.06 75 GLU A C 1
ATOM 601 O O . GLU A 1 75 ? 2.738 19.984 -20.281 1 94.06 75 GLU A O 1
ATOM 606 N N . ILE A 1 76 ? 3.674 18.031 -20.75 1 94.81 76 ILE A N 1
ATOM 607 C CA . ILE A 1 76 ? 4.578 18.062 -19.609 1 94.81 76 ILE A CA 1
ATOM 608 C C . ILE A 1 76 ? 5.652 19.125 -19.828 1 94.81 76 ILE A C 1
ATOM 610 O O . ILE A 1 76 ? 5.945 19.906 -18.938 1 94.81 76 ILE A O 1
ATOM 614 N N . GLU A 1 77 ? 6.18 19.125 -21.016 1 91.44 77 GLU A N 1
ATOM 615 C CA . GLU A 1 77 ? 7.207 20.109 -21.344 1 91.44 77 GLU A CA 1
ATOM 616 C C . GLU A 1 77 ? 6.66 21.531 -21.234 1 91.44 77 GLU A C 1
ATOM 618 O O . GLU A 1 77 ? 7.352 22.438 -20.766 1 91.44 77 GLU A O 1
ATOM 623 N N . ALA A 1 78 ? 5.48 21.641 -21.656 1 93.12 78 ALA A N 1
ATOM 624 C CA . ALA A 1 78 ? 4.848 22.969 -21.625 1 93.12 78 ALA A CA 1
ATOM 625 C C . ALA A 1 78 ? 4.66 23.438 -20.188 1 93.12 78 ALA A C 1
ATOM 627 O O . ALA A 1 78 ? 4.832 24.625 -19.891 1 93.12 78 ALA A O 1
ATOM 628 N N . GLN A 1 79 ? 4.301 22.562 -19.328 1 94.56 79 GLN A N 1
ATOM 629 C CA . GLN A 1 79 ? 4.051 22.906 -17.938 1 94.56 79 GLN A CA 1
ATOM 630 C C . GLN A 1 79 ? 5.359 23.188 -17.188 1 94.56 79 GLN A C 1
ATOM 632 O O . GLN A 1 79 ? 5.391 24 -16.266 1 94.56 79 GLN A O 1
ATOM 637 N N . LEU A 1 80 ? 6.379 22.5 -17.516 1 92.25 80 LEU A N 1
ATOM 638 C CA . LEU A 1 80 ? 7.672 22.719 -16.875 1 92.25 80 LEU A CA 1
ATOM 639 C C . LEU A 1 80 ? 8.219 24.094 -17.203 1 92.25 80 LEU A C 1
ATOM 641 O O . LEU A 1 80 ? 8.82 24.75 -16.344 1 92.25 80 LEU A O 1
ATOM 645 N N . GLY A 1 81 ? 8.023 24.484 -18.406 1 88.88 81 GLY A N 1
ATOM 646 C CA . GLY A 1 81 ? 8.555 25.766 -18.828 1 88.88 81 GLY A CA 1
ATOM 647 C C . GLY A 1 81 ? 10.047 25.734 -19.109 1 88.88 81 GLY A C 1
ATOM 648 O O . GLY A 1 81 ? 10.617 24.672 -19.344 1 88.88 81 GLY A O 1
ATOM 649 N N . GLY A 1 82 ? 10.688 26.953 -19.094 1 87.81 82 GLY A N 1
ATOM 650 C CA . GLY A 1 82 ? 12.117 27.062 -19.359 1 87.81 82 GLY A CA 1
ATOM 651 C C . GLY A 1 82 ? 12.977 26.766 -18.156 1 87.81 82 GLY A C 1
ATOM 652 O O . GLY A 1 82 ? 12.461 26.516 -17.062 1 87.81 82 GLY A O 1
ATOM 653 N N . ARG A 1 83 ? 14.234 26.734 -18.375 1 89.25 83 ARG A N 1
ATOM 654 C CA . ARG A 1 83 ? 15.195 26.391 -17.328 1 89.25 83 ARG A CA 1
ATOM 655 C C . ARG A 1 83 ? 15.156 27.422 -16.203 1 89.25 83 ARG A C 1
ATOM 657 O O . ARG A 1 83 ? 15.305 27.062 -15.031 1 89.25 83 ARG A O 1
ATOM 664 N N . GLN A 1 84 ? 14.945 28.578 -16.594 1 91.12 84 GLN A N 1
ATOM 665 C CA . GLN A 1 84 ? 14.875 29.625 -15.57 1 91.12 84 GLN A CA 1
ATOM 666 C C . GLN A 1 84 ? 13.664 29.438 -14.664 1 91.12 84 GLN A C 1
ATOM 668 O O . GLN A 1 84 ? 13.766 29.594 -13.445 1 91.12 84 GLN A O 1
ATOM 673 N N . GLN A 1 85 ? 12.602 29.125 -15.25 1 92.31 85 GLN A N 1
ATOM 674 C CA . GLN A 1 85 ? 11.391 28.891 -14.469 1 92.31 85 GLN A CA 1
ATOM 675 C C . GLN A 1 85 ? 11.547 27.688 -13.547 1 92.31 85 GLN A C 1
ATOM 677 O O . GLN A 1 85 ? 11.117 27.719 -12.391 1 92.31 85 GLN A O 1
ATOM 682 N N . MET A 1 86 ? 12.148 26.703 -14.039 1 92.31 86 MET A N 1
ATOM 683 C CA . MET A 1 86 ? 12.383 25.5 -13.234 1 92.31 86 MET A CA 1
ATOM 684 C C . MET A 1 86 ? 13.305 25.812 -12.062 1 92.31 86 MET A C 1
ATOM 686 O O . MET A 1 86 ? 13.102 25.297 -10.961 1 92.31 86 MET A O 1
ATOM 690 N N . GLN A 1 87 ? 14.273 26.625 -12.359 1 94.31 87 GLN A N 1
ATOM 691 C CA . GLN A 1 87 ? 15.195 27.031 -11.305 1 94.31 87 GLN A CA 1
ATOM 692 C C . GLN A 1 87 ? 14.477 27.812 -10.211 1 94.31 87 GLN A C 1
ATOM 694 O O . GLN A 1 87 ? 14.656 27.531 -9.023 1 94.31 87 GLN A O 1
ATOM 699 N N . GLU A 1 88 ? 13.68 28.703 -10.586 1 94.88 88 GLU A N 1
ATOM 700 C CA . GLU A 1 88 ? 12.945 29.531 -9.625 1 94.88 88 GLU A CA 1
ATOM 701 C C . GLU A 1 88 ? 11.961 28.688 -8.812 1 94.88 88 GLU A C 1
ATOM 703 O O . GLU A 1 88 ? 11.859 28.859 -7.598 1 94.88 88 GLU A O 1
ATOM 708 N N . THR A 1 89 ? 11.281 27.844 -9.469 1 94.19 89 THR A N 1
ATOM 709 C CA . THR A 1 89 ? 10.328 26.984 -8.805 1 94.19 89 THR A CA 1
ATOM 710 C C . THR A 1 89 ? 11.031 26.062 -7.805 1 94.19 89 THR A C 1
ATOM 712 O O . THR A 1 89 ? 10.547 25.859 -6.688 1 94.19 89 THR A O 1
ATOM 715 N N . THR A 1 90 ? 12.141 25.516 -8.227 1 94.5 90 THR A N 1
ATOM 716 C CA . THR A 1 90 ? 12.891 24.625 -7.355 1 94.5 90 THR A CA 1
ATOM 717 C C . THR A 1 90 ? 13.367 25.359 -6.102 1 94.5 90 THR A C 1
ATOM 719 O O . THR A 1 90 ? 13.258 24.828 -4.992 1 94.5 90 THR A O 1
ATOM 722 N N . LYS A 1 91 ? 13.844 26.531 -6.258 1 93.31 91 LYS A N 1
ATOM 723 C CA . LYS A 1 91 ? 14.305 27.328 -5.125 1 93.31 91 LYS A CA 1
ATOM 724 C C . LYS A 1 91 ? 13.164 27.625 -4.16 1 93.31 91 LYS A C 1
ATOM 726 O O . LYS A 1 91 ? 13.312 27.5 -2.945 1 93.31 91 LYS A O 1
ATOM 731 N N . ALA A 1 92 ? 12.117 28.031 -4.738 1 91.06 92 ALA A N 1
ATOM 732 C CA . ALA A 1 92 ? 10.945 28.328 -3.922 1 91.06 92 ALA A CA 1
ATOM 733 C C . ALA A 1 92 ? 10.484 27.094 -3.158 1 91.06 92 ALA A C 1
ATOM 735 O O . ALA A 1 92 ? 10.125 27.188 -1.98 1 91.06 92 ALA A O 1
ATOM 736 N N . PHE A 1 93 ? 10.523 26.062 -3.807 1 93.12 93 PHE A N 1
ATOM 737 C CA . PHE A 1 93 ? 10.078 24.797 -3.219 1 93.12 93 PHE A CA 1
ATOM 738 C C . PHE A 1 93 ? 11.008 24.375 -2.086 1 93.12 93 PHE A C 1
ATOM 740 O O . PHE A 1 93 ? 10.547 23.953 -1.025 1 93.12 93 PHE A O 1
ATOM 747 N N . LEU A 1 94 ? 12.258 24.391 -2.357 1 90.88 94 LEU A N 1
ATOM 748 C CA . LEU A 1 94 ? 13.227 23.984 -1.35 1 90.88 94 LEU A CA 1
ATOM 749 C C . LEU A 1 94 ? 13.117 24.844 -0.102 1 90.88 94 LEU A C 1
ATOM 751 O O . LEU A 1 94 ? 13.328 24.375 1.015 1 90.88 94 LEU A O 1
ATOM 755 N N . GLN A 1 95 ? 12.789 26.031 -0.291 1 86 95 GLN A N 1
ATOM 756 C CA . GLN A 1 95 ? 12.57 26.922 0.848 1 86 95 GLN A CA 1
ATOM 757 C C . GLN A 1 95 ? 11.305 26.531 1.605 1 86 95 GLN A C 1
ATOM 759 O O . GLN A 1 95 ? 11.266 26.578 2.836 1 86 95 GLN A O 1
ATOM 764 N N . LEU A 1 96 ? 10.328 26.172 0.891 1 83.75 96 LEU A N 1
ATOM 765 C CA . LEU A 1 96 ? 9.039 25.797 1.471 1 83.75 96 LEU A CA 1
ATOM 766 C C . LEU A 1 96 ? 9.18 24.562 2.338 1 83.75 96 LEU A C 1
ATOM 768 O O . LEU A 1 96 ? 8.539 24.453 3.387 1 83.75 96 LEU A O 1
ATOM 772 N N . THR A 1 97 ? 10 23.594 1.957 1 85.94 97 THR A N 1
ATOM 773 C CA . THR A 1 97 ? 10.031 22.297 2.607 1 85.94 97 THR A CA 1
ATOM 774 C C . THR A 1 97 ? 11.25 22.156 3.512 1 85.94 97 THR A C 1
ATOM 776 O O . THR A 1 97 ? 11.43 21.141 4.188 1 85.94 97 THR A O 1
ATOM 779 N N . ARG A 1 98 ? 12.07 23.062 3.582 1 82.44 98 ARG A N 1
ATOM 780 C CA . ARG A 1 98 ? 13.367 23.016 4.242 1 82.44 98 ARG A CA 1
ATOM 781 C C . ARG A 1 98 ? 13.227 22.609 5.703 1 82.44 98 ARG A C 1
ATOM 783 O O . ARG A 1 98 ? 14.039 21.828 6.223 1 82.44 98 ARG A O 1
ATOM 790 N N . SER A 1 99 ? 12.18 22.984 6.27 1 77 99 SER A N 1
ATOM 791 C CA . SER A 1 99 ? 12.094 22.797 7.715 1 77 99 SER A CA 1
ATOM 792 C C . SER A 1 99 ? 11.398 21.484 8.062 1 77 99 SER A C 1
ATOM 794 O O . SER A 1 99 ? 11.484 21.016 9.195 1 77 99 SER A O 1
ATOM 796 N N . TRP A 1 100 ? 10.773 20.859 7.098 1 82.06 100 TRP A N 1
ATOM 797 C CA . TRP A 1 100 ? 9.961 19.734 7.582 1 82.06 100 TRP A CA 1
ATOM 798 C C . TRP A 1 100 ? 9.992 18.578 6.594 1 82.06 100 TRP A C 1
ATOM 800 O O . TRP A 1 100 ? 9.688 17.438 6.957 1 82.06 100 TRP A O 1
ATOM 810 N N . MET A 1 101 ? 10.344 18.797 5.375 1 87.88 101 MET A N 1
ATOM 811 C CA . MET A 1 101 ? 10.406 17.688 4.426 1 87.88 101 MET A CA 1
ATOM 812 C C . MET A 1 101 ? 11.578 17.875 3.463 1 87.88 101 MET A C 1
ATOM 814 O O . MET A 1 101 ? 11.383 17.906 2.248 1 87.88 101 MET A O 1
ATOM 818 N N . PRO A 1 102 ? 12.789 17.953 4.02 1 92.69 102 PRO A N 1
ATOM 819 C CA . PRO A 1 102 ? 13.977 18.109 3.17 1 92.69 102 PRO A CA 1
ATOM 820 C C . PRO A 1 102 ? 14.461 16.781 2.594 1 92.69 102 PRO A C 1
ATOM 822 O O . PRO A 1 102 ? 15.516 16.281 2.992 1 92.69 102 PRO A O 1
ATOM 825 N N . ILE A 1 103 ? 13.789 16.266 1.61 1 96.38 103 ILE A N 1
ATOM 826 C CA . ILE A 1 103 ? 14.102 14.922 1.132 1 96.38 103 ILE A CA 1
ATOM 827 C C . ILE A 1 103 ? 14.711 15 -0.265 1 96.38 103 ILE A C 1
ATOM 829 O O . ILE A 1 103 ? 14.945 13.977 -0.905 1 96.38 103 ILE A O 1
ATOM 833 N N . VAL A 1 104 ? 14.906 16.219 -0.811 1 96.19 104 VAL A N 1
ATOM 834 C CA . VAL A 1 104 ? 15.531 16.406 -2.111 1 96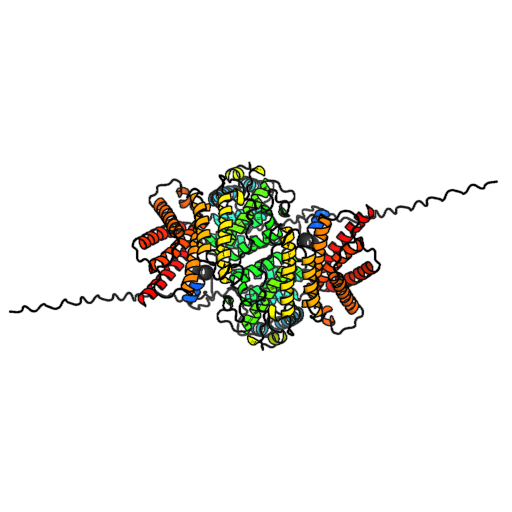.19 104 VAL A CA 1
ATOM 835 C C . VAL A 1 104 ? 16.844 17.188 -1.942 1 96.19 104 VAL A C 1
ATOM 837 O O . VAL A 1 104 ? 16.859 18.25 -1.306 1 96.19 104 VAL A O 1
ATOM 840 N N . ASN A 1 105 ? 17.859 16.625 -2.477 1 93.12 105 ASN A N 1
ATOM 841 C CA . ASN A 1 105 ? 19.078 17.406 -2.588 1 93.12 105 ASN A CA 1
ATOM 842 C C . ASN A 1 105 ? 18.969 18.469 -3.672 1 93.12 105 ASN A C 1
ATOM 844 O O . ASN A 1 105 ? 19.109 18.172 -4.859 1 93.12 105 ASN A O 1
ATOM 848 N N . GLY A 1 106 ? 18.828 19.672 -3.246 1 92.38 106 GLY A N 1
ATOM 849 C CA . GLY A 1 106 ? 18.547 20.781 -4.156 1 92.38 106 GLY A CA 1
ATOM 850 C C . GLY A 1 106 ? 19.656 21.016 -5.164 1 92.38 106 GLY A C 1
ATOM 851 O O . GLY A 1 106 ? 19.391 21.266 -6.344 1 92.38 106 GLY A O 1
ATOM 852 N N . LYS A 1 107 ? 20.891 20.938 -4.734 1 90.69 107 LYS A N 1
ATOM 853 C CA . LYS A 1 107 ? 22.016 21.172 -5.621 1 90.69 107 LYS A CA 1
ATOM 854 C C . LYS A 1 107 ? 22.078 20.125 -6.73 1 90.69 107 LYS A C 1
ATOM 856 O O . LYS A 1 107 ? 22.25 20.469 -7.902 1 90.69 107 LYS A O 1
ATOM 861 N N . ARG A 1 108 ? 21.891 18.953 -6.367 1 89.94 108 ARG A N 1
ATOM 862 C CA . ARG A 1 108 ? 21.922 17.859 -7.34 1 89.94 108 ARG A CA 1
ATOM 863 C C . ARG A 1 108 ? 20.75 17.938 -8.305 1 89.94 108 ARG A C 1
ATOM 865 O O . ARG A 1 108 ? 20.906 17.719 -9.508 1 89.94 108 ARG A O 1
ATOM 872 N N . HIS A 1 109 ? 19.625 18.203 -7.781 1 93.25 109 HIS A N 1
ATOM 873 C CA . HIS A 1 109 ? 18.438 18.328 -8.617 1 93.25 109 HIS A CA 1
ATOM 874 C C . HIS A 1 109 ? 18.578 19.453 -9.625 1 93.25 109 HIS A C 1
ATOM 876 O O . HIS A 1 109 ? 18.281 19.281 -10.812 1 93.25 109 HIS A O 1
ATOM 882 N N . LEU A 1 110 ? 19.078 20.562 -9.18 1 92.44 110 LEU A N 1
ATOM 883 C CA . LEU A 1 110 ? 19.25 21.719 -10.055 1 92.44 110 LEU A CA 1
ATOM 884 C C . LEU A 1 110 ? 20.312 21.453 -11.117 1 92.44 110 LEU A C 1
ATOM 886 O O . LEU A 1 110 ? 20.156 21.859 -12.266 1 92.44 110 LEU A O 1
ATOM 890 N N . ALA A 1 111 ? 21.328 20.75 -10.688 1 89.69 111 ALA A N 1
ATOM 891 C CA . ALA A 1 111 ? 22.359 20.406 -11.656 1 89.69 111 ALA A CA 1
ATOM 892 C C . ALA A 1 111 ? 21.797 19.547 -12.773 1 89.69 111 ALA A C 1
ATOM 894 O O . ALA A 1 111 ? 22.188 19.688 -13.938 1 89.69 111 ALA A O 1
ATOM 895 N N . THR A 1 112 ? 20.875 18.703 -12.398 1 88.75 112 THR A N 1
ATOM 896 C CA . THR A 1 112 ? 20.281 17.797 -13.375 1 88.75 112 THR A CA 1
ATOM 897 C C . THR A 1 112 ? 19.297 18.531 -14.273 1 88.75 112 THR A C 1
ATOM 899 O O . THR A 1 112 ? 19.297 18.359 -15.5 1 88.75 112 THR A O 1
ATOM 902 N N . VAL A 1 113 ? 18.516 19.344 -13.75 1 88.19 113 VAL A N 1
ATOM 903 C CA . VAL A 1 113 ? 17.438 19.984 -14.492 1 88.19 113 VAL A CA 1
ATOM 904 C C . VAL A 1 113 ? 18 21.109 -15.359 1 88.19 113 VAL A C 1
ATOM 906 O O . VAL A 1 113 ? 17.469 21.406 -16.422 1 88.19 113 VAL A O 1
ATOM 909 N N . LEU A 1 114 ? 19.078 21.672 -14.922 1 88.62 114 LEU A N 1
ATOM 910 C CA . LEU A 1 114 ? 19.625 22.812 -15.648 1 88.62 114 LEU A CA 1
ATOM 911 C C . LEU A 1 114 ? 20.703 22.375 -16.641 1 88.62 114 LEU A C 1
ATOM 913 O O . LEU A 1 114 ? 21.203 23.188 -17.422 1 88.62 114 LEU A O 1
ATOM 917 N N . ASN A 1 115 ? 20.984 21.141 -16.562 1 87.19 115 ASN A N 1
ATOM 918 C CA . ASN A 1 115 ? 21.984 20.641 -17.484 1 87.19 115 ASN A CA 1
ATOM 919 C C . ASN A 1 115 ? 21.5 20.688 -18.938 1 87.19 115 ASN A C 1
ATOM 921 O O . ASN A 1 115 ? 20.578 19.953 -19.297 1 87.19 115 ASN A O 1
ATOM 925 N N . PRO A 1 116 ? 22.125 21.391 -19.766 1 83.62 116 PRO A N 1
ATOM 926 C CA . PRO A 1 116 ? 21.656 21.531 -21.156 1 83.62 116 PRO A CA 1
ATOM 927 C C . PRO A 1 116 ? 22.031 20.344 -22.031 1 83.62 116 PRO A C 1
ATOM 929 O O . PRO A 1 116 ? 21.5 20.172 -23.125 1 83.62 116 PRO A O 1
ATOM 932 N N . LEU A 1 117 ? 22.891 19.484 -21.562 1 82.81 117 LEU A N 1
ATOM 933 C CA . LEU A 1 117 ? 23.453 18.422 -22.375 1 82.81 117 LEU A CA 1
ATOM 934 C C . LEU A 1 117 ? 22.547 17.188 -22.359 1 82.81 117 LEU A C 1
ATOM 936 O O . LEU A 1 117 ? 22.656 16.328 -23.25 1 82.81 117 LEU A O 1
ATOM 940 N N . VAL A 1 118 ? 21.766 17.125 -21.422 1 78 118 VAL A N 1
ATOM 941 C CA . VAL A 1 118 ? 20.969 15.906 -21.281 1 78 118 VAL A CA 1
ATOM 942 C C . VAL A 1 118 ? 19.484 16.25 -21.234 1 78 118 VAL A C 1
ATOM 944 O O . VAL A 1 118 ? 19.078 17.156 -20.484 1 78 118 VAL A O 1
ATOM 947 N N . PRO A 1 119 ? 18.812 15.57 -22.125 1 80.81 119 PRO A N 1
ATOM 948 C CA . PRO A 1 119 ? 17.375 15.773 -22 1 80.81 119 PRO A CA 1
ATOM 949 C C . PRO A 1 119 ? 16.828 15.367 -20.641 1 80.81 119 PRO A C 1
ATOM 951 O O . PRO A 1 119 ? 17.422 14.516 -19.969 1 80.81 119 PRO A O 1
ATOM 954 N N . HIS A 1 120 ? 15.758 16.047 -20.328 1 85 120 HIS A N 1
ATOM 955 C CA . HIS A 1 120 ? 15.172 15.734 -19.031 1 85 120 HIS A CA 1
ATOM 956 C C . HIS A 1 120 ? 14.656 14.297 -19 1 85 120 HIS A C 1
ATOM 958 O O . HIS A 1 120 ? 13.93 13.875 -19.906 1 85 120 HIS A O 1
ATOM 964 N N . ARG A 1 121 ? 15.094 13.695 -18.016 1 89.94 121 ARG A N 1
ATOM 965 C CA . ARG A 1 121 ? 14.492 12.383 -17.781 1 89.94 121 ARG A CA 1
ATOM 966 C C . ARG A 1 121 ? 13.07 12.531 -17.234 1 89.94 121 ARG A C 1
ATOM 968 O O . ARG A 1 121 ? 12.781 13.477 -16.5 1 89.94 121 ARG A O 1
ATOM 975 N N . ARG A 1 122 ? 12.25 11.625 -17.5 1 93.88 122 ARG A N 1
ATOM 976 C CA . ARG A 1 122 ? 10.836 11.695 -17.141 1 93.88 122 ARG A CA 1
ATOM 977 C C . ARG A 1 122 ? 10.656 11.734 -15.633 1 93.88 122 ARG A C 1
ATOM 979 O O . ARG A 1 122 ? 9.875 12.539 -15.117 1 93.88 122 ARG A O 1
ATOM 986 N N . PRO A 1 123 ? 11.398 10.945 -14.844 1 95.12 123 PRO A N 1
ATOM 987 C CA . PRO A 1 123 ? 11.234 11.039 -13.391 1 95.12 123 PRO A CA 1
ATOM 988 C C . PRO A 1 123 ? 11.648 12.398 -12.844 1 95.12 123 PRO A C 1
ATOM 990 O O . PRO A 1 123 ? 11.023 12.906 -11.906 1 95.12 123 PRO A O 1
ATOM 993 N N . THR A 1 124 ? 12.664 12.961 -13.414 1 94.31 124 THR A N 1
ATOM 994 C CA . THR A 1 124 ? 13.109 14.281 -12.992 1 94.31 124 THR A CA 1
ATOM 995 C C . THR A 1 124 ? 12.062 15.336 -13.336 1 94.31 124 THR A C 1
ATOM 997 O O . THR A 1 124 ? 11.797 16.25 -12.539 1 94.31 124 THR A O 1
ATOM 1000 N N . ALA A 1 125 ? 11.539 15.203 -14.508 1 95.12 125 ALA A N 1
ATOM 1001 C CA . ALA A 1 125 ? 10.484 16.125 -14.93 1 95.12 125 ALA A CA 1
ATOM 1002 C C . ALA A 1 125 ? 9.266 16.016 -14.023 1 95.12 125 ALA A C 1
ATOM 1004 O O . ALA A 1 125 ? 8.648 17.016 -13.672 1 95.12 125 ALA A O 1
ATOM 1005 N N . LEU A 1 126 ? 8.906 14.805 -13.695 1 97.5 126 LEU A N 1
ATOM 1006 C CA . LEU A 1 126 ? 7.781 14.562 -12.789 1 97.5 126 LEU A CA 1
ATOM 1007 C C . LEU A 1 126 ? 8.008 15.266 -11.453 1 97.5 126 LEU A C 1
ATOM 1009 O O . LEU A 1 126 ? 7.109 15.93 -10.938 1 97.5 126 LEU A O 1
ATOM 1013 N N . LEU A 1 127 ? 9.195 15.102 -10.922 1 97.75 127 LEU A N 1
ATOM 1014 C CA . LEU A 1 127 ? 9.516 15.727 -9.648 1 97.75 127 LEU A CA 1
ATOM 1015 C C . LEU A 1 127 ? 9.422 17.25 -9.742 1 97.75 127 LEU A C 1
ATOM 1017 O O . LEU A 1 127 ? 8.883 17.891 -8.844 1 97.75 127 LEU A O 1
ATOM 1021 N N . ALA A 1 128 ? 9.93 17.734 -10.82 1 96.69 128 ALA A N 1
ATOM 1022 C CA . ALA A 1 128 ? 9.859 19.188 -11.031 1 96.69 128 ALA A CA 1
ATOM 1023 C C . ALA A 1 128 ? 8.414 19.656 -11.07 1 96.69 128 ALA A C 1
ATOM 1025 O O . ALA A 1 128 ? 8.086 20.719 -10.539 1 96.69 128 ALA A O 1
ATOM 1026 N N . LEU A 1 129 ? 7.566 18.953 -11.68 1 97.56 129 LEU A N 1
ATOM 1027 C CA . LEU A 1 129 ? 6.156 19.312 -11.758 1 97.56 129 LEU A CA 1
ATOM 1028 C C . LEU A 1 129 ? 5.508 19.25 -10.375 1 97.56 129 LEU A C 1
ATOM 1030 O O . LEU A 1 129 ? 4.641 20.078 -10.062 1 97.56 129 LEU A O 1
ATOM 1034 N N . CYS A 1 130 ? 5.867 18.281 -9.602 1 98.06 130 CYS A N 1
ATOM 1035 C CA . CYS A 1 130 ? 5.344 18.188 -8.242 1 98.06 130 CYS A CA 1
ATOM 1036 C C . CYS A 1 130 ? 5.754 19.391 -7.418 1 98.06 130 CYS A C 1
ATOM 1038 O O . CYS A 1 130 ? 4.965 19.906 -6.621 1 98.06 130 CYS A O 1
ATOM 1040 N N . MET A 1 131 ? 7.027 19.797 -7.625 1 96.69 131 MET A N 1
ATOM 1041 C CA . MET A 1 131 ? 7.488 21 -6.941 1 96.69 131 MET A CA 1
ATOM 1042 C C . MET A 1 131 ? 6.641 22.219 -7.332 1 96.69 131 MET A C 1
ATOM 1044 O O . MET A 1 131 ? 6.234 23 -6.473 1 96.69 131 MET A O 1
ATOM 1048 N N . LYS A 1 132 ? 6.406 22.312 -8.578 1 96.88 132 LYS A N 1
ATOM 1049 C CA . LYS A 1 132 ? 5.578 23.406 -9.078 1 96.88 132 LYS A CA 1
ATOM 1050 C C . LYS A 1 132 ? 4.176 23.359 -8.477 1 96.88 132 LYS A C 1
ATOM 1052 O O . LYS A 1 132 ? 3.641 24.391 -8.047 1 96.88 132 LYS A O 1
ATOM 1057 N N . LEU A 1 133 ? 3.578 22.203 -8.453 1 97.38 133 LEU A N 1
ATOM 1058 C CA . LEU A 1 133 ? 2.24 22 -7.906 1 97.38 133 LEU A CA 1
ATOM 1059 C C . LEU A 1 133 ? 2.172 22.438 -6.449 1 97.38 133 LEU A C 1
ATOM 1061 O O . LEU A 1 133 ? 1.233 23.141 -6.051 1 97.38 133 LEU A O 1
ATOM 1065 N N . CYS A 1 134 ? 3.15 22.109 -5.668 1 94.25 134 CYS A N 1
ATOM 1066 C CA . CYS A 1 134 ? 3.172 22.406 -4.242 1 94.25 134 CYS A CA 1
ATOM 1067 C C . CYS A 1 134 ? 3.354 23.906 -4 1 94.25 134 CYS A C 1
ATOM 1069 O O . CYS A 1 134 ? 2.947 24.422 -2.961 1 94.25 134 CYS A O 1
ATOM 1071 N N . CYS A 1 135 ? 3.926 24.578 -4.961 1 92.38 135 CYS A N 1
ATOM 1072 C CA . CYS A 1 135 ? 4.242 25.984 -4.777 1 92.38 135 CYS A CA 1
ATOM 1073 C C . CYS A 1 135 ? 3.1 26.875 -5.266 1 92.38 135 CYS A C 1
ATOM 1075 O O . CYS A 1 135 ? 3.092 28.078 -5.016 1 92.38 135 CYS A O 1
ATOM 1077 N N . LEU A 1 136 ? 2.074 26.328 -5.898 1 93.12 136 LEU A N 1
ATOM 1078 C CA . LEU A 1 136 ? 0.965 27.125 -6.398 1 93.12 136 LEU A CA 1
ATOM 1079 C C . LEU A 1 136 ? 0.175 27.734 -5.242 1 93.12 136 LEU A C 1
ATOM 1081 O O . LEU A 1 136 ? -0.069 27.078 -4.234 1 93.12 136 LEU A O 1
ATOM 1085 N N . PRO A 1 137 ? -0.164 28.969 -5.418 1 89.62 137 PRO A N 1
ATOM 1086 C CA . PRO A 1 137 ? -0.945 29.641 -4.371 1 89.62 137 PRO A CA 1
ATOM 1087 C C . PRO A 1 137 ? -2.342 29.047 -4.211 1 89.62 137 PRO A C 1
ATOM 1089 O O . PRO A 1 137 ? -2.887 28.469 -5.156 1 89.62 137 PRO A O 1
ATOM 1092 N N . VAL A 1 138 ? -2.912 29.328 -3.086 1 88.81 138 VAL A N 1
ATOM 1093 C CA . VAL A 1 138 ? -4.18 28.734 -2.689 1 88.81 138 VAL A CA 1
ATOM 1094 C C . VAL A 1 138 ? -5.301 29.25 -3.59 1 88.81 138 VAL A C 1
ATOM 1096 O O . VAL A 1 138 ? -6.258 28.516 -3.873 1 88.81 138 VAL A O 1
ATOM 1099 N N . ASP A 1 139 ? -5.195 30.406 -4.086 1 89.19 139 ASP A N 1
ATOM 1100 C CA . ASP A 1 139 ? -6.285 31.047 -4.82 1 89.19 139 ASP A CA 1
ATOM 1101 C C . ASP A 1 139 ? -6.324 30.562 -6.27 1 89.19 139 ASP A C 1
ATOM 1103 O O . ASP A 1 139 ? -7.309 30.797 -6.973 1 89.19 139 ASP A O 1
ATOM 1107 N N . LYS A 1 140 ? -5.309 29.859 -6.703 1 91.88 140 LYS A N 1
ATOM 1108 C CA . LYS A 1 140 ? -5.285 29.344 -8.07 1 91.88 140 LYS A CA 1
ATOM 1109 C C . LYS A 1 140 ? -5.914 27.953 -8.141 1 91.88 140 LYS A C 1
ATOM 1111 O O . LYS A 1 140 ? -5.27 27 -8.57 1 91.88 140 LYS A O 1
ATOM 1116 N N . VAL A 1 141 ? -7.156 27.906 -7.914 1 89.25 141 VAL A N 1
ATOM 1117 C CA . VAL A 1 141 ? -7.875 26.641 -7.73 1 89.25 141 VAL A CA 1
ATOM 1118 C C . VAL A 1 141 ? -7.898 25.859 -9.039 1 89.25 141 VAL A C 1
ATOM 1120 O O . VAL A 1 141 ? -7.574 24.672 -9.07 1 89.25 141 VAL A O 1
ATOM 1123 N N . GLU A 1 142 ? -8.195 26.5 -10.133 1 90.44 142 GLU A N 1
ATOM 1124 C CA . GLU A 1 142 ? -8.305 25.828 -11.422 1 90.44 142 GLU A CA 1
ATOM 1125 C C . GLU A 1 142 ? -6.934 25.359 -11.914 1 90.44 142 GLU A C 1
ATOM 1127 O O . GLU A 1 142 ? -6.801 24.25 -12.445 1 90.44 142 GLU A O 1
ATOM 1132 N N . GLU A 1 143 ? -5.977 26.219 -11.75 1 93.69 143 GLU A N 1
ATOM 1133 C CA . GLU A 1 143 ? -4.621 25.844 -12.156 1 93.69 143 GLU A CA 1
ATOM 1134 C C . GLU A 1 143 ? -4.109 24.656 -11.367 1 93.69 143 GLU A C 1
ATOM 1136 O O . GLU A 1 143 ? -3.453 23.766 -11.922 1 93.69 143 GLU A O 1
ATOM 1141 N N . LYS A 1 144 ? -4.414 24.625 -10.125 1 94.38 144 LYS A N 1
ATOM 1142 C CA . LYS A 1 144 ? -4.023 23.5 -9.266 1 94.38 144 LYS A CA 1
ATOM 1143 C C . LYS A 1 144 ? -4.684 22.203 -9.727 1 94.38 144 LYS A C 1
ATOM 1145 O O . LYS A 1 144 ? -4.031 21.156 -9.805 1 94.38 144 LYS A O 1
ATOM 1150 N N . ARG A 1 145 ? -5.914 22.359 -10.031 1 91.81 145 ARG A N 1
ATOM 1151 C CA . ARG A 1 145 ? -6.664 21.188 -10.445 1 91.81 145 ARG A CA 1
ATOM 1152 C C . ARG A 1 145 ? -6.098 20.594 -11.742 1 91.81 145 ARG A C 1
ATOM 1154 O O . ARG A 1 145 ? -5.867 19.391 -11.836 1 91.81 145 ARG A O 1
ATOM 1161 N N . VAL A 1 146 ? -5.855 21.438 -12.68 1 93.5 146 VAL A N 1
ATOM 1162 C CA . VAL A 1 146 ? -5.363 21 -13.984 1 93.5 146 VAL A CA 1
ATOM 1163 C C . VAL A 1 146 ? -3.971 20.391 -13.828 1 93.5 146 VAL A C 1
ATOM 1165 O O . VAL A 1 146 ? -3.691 19.328 -14.383 1 93.5 146 VAL A O 1
ATOM 1168 N N . LEU A 1 147 ? -3.129 21.062 -13.133 1 96.94 147 LEU A N 1
ATOM 1169 C CA . LEU A 1 147 ? -1.768 20.562 -12.953 1 96.94 147 LEU A CA 1
ATOM 1170 C C . LEU A 1 147 ? -1.76 19.281 -12.133 1 96.94 147 LEU A C 1
ATOM 1172 O O . LEU A 1 147 ? -0.974 18.375 -12.414 1 96.94 147 LEU A O 1
ATOM 1176 N N . TYR A 1 148 ? -2.658 19.234 -11.125 1 96.19 148 TYR A N 1
ATOM 1177 C CA . TYR A 1 148 ? -2.758 18.031 -10.32 1 96.19 148 TYR A CA 1
ATOM 1178 C C . TYR A 1 148 ? -3.154 16.828 -11.172 1 96.19 148 TYR A C 1
ATOM 1180 O O . TYR A 1 148 ? -2.549 15.766 -11.07 1 96.19 148 TYR A O 1
ATOM 1188 N N . ASP A 1 149 ? -4.094 17 -11.977 1 92.88 149 ASP A N 1
ATOM 1189 C CA . ASP A 1 149 ? -4.543 15.922 -12.852 1 92.88 149 ASP A CA 1
ATOM 1190 C C . ASP A 1 149 ? -3.43 15.484 -13.797 1 92.88 149 ASP A C 1
ATOM 1192 O O . ASP A 1 149 ? -3.244 14.281 -14.031 1 92.88 149 ASP A O 1
ATOM 1196 N N . LEU A 1 150 ? -2.766 16.406 -14.258 1 95.44 150 LEU A N 1
ATOM 1197 C CA . LEU A 1 150 ? -1.655 16.109 -15.156 1 95.44 150 LEU A CA 1
ATOM 1198 C C . LEU A 1 150 ? -0.55 15.352 -14.43 1 95.44 150 LEU A C 1
ATOM 1200 O O . LEU A 1 150 ? -0.015 14.367 -14.953 1 95.44 150 LEU A O 1
ATOM 1204 N N . VAL A 1 151 ? -0.204 15.789 -13.266 1 97.31 151 VAL A N 1
ATOM 1205 C CA . VAL A 1 151 ? 0.854 15.18 -12.461 1 97.31 151 VAL A CA 1
ATOM 1206 C C . VAL A 1 151 ? 0.471 13.742 -12.109 1 97.31 151 VAL A C 1
ATOM 1208 O O . VAL A 1 151 ? 1.294 12.828 -12.211 1 97.31 151 VAL A O 1
ATOM 1211 N N . LYS A 1 152 ? -0.766 13.523 -11.727 1 94.94 152 LYS A N 1
ATOM 1212 C CA . LYS A 1 152 ? -1.228 12.188 -11.336 1 94.94 152 LYS A CA 1
ATOM 1213 C C . LYS A 1 152 ? -1.176 11.227 -12.523 1 94.94 152 LYS A C 1
ATOM 1215 O O . LYS A 1 152 ? -0.777 10.07 -12.367 1 94.94 152 LYS A O 1
ATOM 1220 N N . ARG A 1 153 ? -1.59 11.688 -13.625 1 91.88 153 ARG A N 1
ATOM 1221 C CA . ARG A 1 153 ? -1.534 10.867 -14.836 1 91.88 153 ARG A CA 1
ATOM 1222 C C . ARG A 1 153 ? -0.092 10.539 -15.203 1 91.88 153 ARG A C 1
ATOM 1224 O O . ARG A 1 153 ? 0.229 9.391 -15.516 1 91.88 153 ARG A O 1
ATOM 1231 N N . PHE A 1 154 ? 0.744 11.523 -15.227 1 94.94 154 PHE A N 1
ATOM 1232 C CA . PHE A 1 154 ? 2.15 11.344 -15.57 1 94.94 154 PHE A CA 1
ATOM 1233 C C . PHE A 1 154 ? 2.84 10.445 -14.555 1 94.94 154 PHE A C 1
ATOM 1235 O O . PHE A 1 154 ? 3.691 9.625 -14.922 1 94.94 154 PHE A O 1
ATOM 1242 N N . TYR A 1 155 ? 2.461 10.594 -13.297 1 96 155 TYR A N 1
ATOM 1243 C CA . TYR A 1 155 ? 3.004 9.734 -12.25 1 96 155 TYR A CA 1
ATOM 1244 C C . TYR A 1 155 ? 2.699 8.266 -12.539 1 96 155 TYR A C 1
ATOM 1246 O O . TYR A 1 155 ? 3.586 7.414 -12.453 1 96 155 TYR A O 1
ATOM 1254 N N . ALA A 1 156 ? 1.475 8 -12.82 1 91.12 156 ALA A N 1
ATOM 1255 C CA . ALA A 1 156 ? 1.071 6.625 -13.109 1 91.12 156 ALA A CA 1
ATOM 1256 C C . ALA A 1 156 ? 1.858 6.062 -14.289 1 91.12 156 ALA A C 1
ATOM 1258 O O . ALA A 1 156 ? 2.27 4.902 -14.273 1 91.12 156 ALA A O 1
ATOM 1259 N N . GLU A 1 157 ? 2.1 6.84 -15.227 1 89.75 157 GLU A N 1
ATOM 1260 C CA . GLU A 1 157 ? 2.838 6.418 -16.422 1 89.75 157 GLU A CA 1
ATOM 1261 C C . GLU A 1 157 ? 4.305 6.152 -16.094 1 89.75 157 GLU A C 1
ATOM 1263 O O . GLU A 1 157 ? 4.863 5.133 -16.5 1 89.75 157 GLU A O 1
ATOM 1268 N N . VAL A 1 158 ? 4.887 7.074 -15.398 1 93.25 158 VAL A N 1
ATOM 1269 C CA . VAL A 1 158 ? 6.305 6.977 -15.07 1 93.25 158 VAL A CA 1
ATOM 1270 C C . VAL A 1 158 ? 6.539 5.777 -14.156 1 93.25 158 VAL A C 1
ATOM 1272 O O . VAL A 1 158 ? 7.512 5.039 -14.328 1 93.25 158 VAL A O 1
ATOM 1275 N N . GLU A 1 159 ? 5.68 5.57 -13.219 1 92 159 GLU A N 1
ATOM 1276 C CA . GLU A 1 159 ? 5.801 4.449 -12.297 1 92 159 GLU A CA 1
ATOM 1277 C C . GLU A 1 159 ? 5.762 3.117 -13.039 1 92 159 GLU A C 1
ATOM 1279 O O . GLU A 1 159 ? 6.465 2.174 -12.672 1 92 159 GLU A O 1
ATOM 1284 N N . ARG A 1 160 ? 4.992 3.045 -14.008 1 84.19 160 ARG A N 1
ATOM 1285 C CA . ARG A 1 160 ? 4.789 1.807 -14.75 1 84.19 160 ARG A CA 1
ATOM 1286 C C . ARG A 1 160 ? 5.926 1.569 -15.742 1 84.19 160 ARG A C 1
ATOM 1288 O O . ARG A 1 160 ? 6.332 0.428 -15.961 1 84.19 160 ARG A O 1
ATOM 1295 N N . GLN A 1 161 ? 6.453 2.623 -16.281 1 84.56 161 GLN A N 1
ATOM 1296 C CA . GLN A 1 161 ? 7.305 2.475 -17.453 1 84.56 161 GLN A CA 1
ATOM 1297 C C . GLN A 1 161 ? 8.781 2.617 -17.078 1 84.56 161 GLN A C 1
ATOM 1299 O O . GLN A 1 161 ? 9.641 1.979 -17.688 1 84.56 161 GLN A O 1
ATOM 1304 N N . GLU A 1 162 ? 9.031 3.482 -16.172 1 87.81 162 GLU A N 1
ATOM 1305 C CA . GLU A 1 162 ? 10.422 3.771 -15.859 1 87.81 162 GLU A CA 1
ATOM 1306 C C . GLU A 1 162 ? 10.961 2.799 -14.812 1 87.81 162 GLU A C 1
ATOM 1308 O O . GLU A 1 162 ? 10.195 2.184 -14.078 1 87.81 162 GLU A O 1
ATOM 1313 N N . ASP A 1 163 ? 12.227 2.697 -14.867 1 85.44 163 ASP A N 1
ATOM 1314 C CA . ASP A 1 163 ? 12.867 1.925 -13.812 1 85.44 163 ASP A CA 1
ATOM 1315 C C . ASP A 1 163 ? 12.688 2.6 -12.453 1 85.44 163 ASP A C 1
ATOM 1317 O O . ASP A 1 163 ? 12.602 3.826 -12.367 1 85.44 163 ASP A O 1
ATOM 1321 N N . SER A 1 164 ? 12.719 1.747 -11.516 1 89.06 164 SER A N 1
ATOM 1322 C CA . SER A 1 164 ? 12.547 2.258 -10.164 1 89.06 164 SER A CA 1
ATOM 1323 C C . SER A 1 164 ? 13.633 3.268 -9.812 1 89.06 164 SER A C 1
ATOM 1325 O O . SER A 1 164 ? 14.812 3.035 -10.086 1 89.06 164 SER A O 1
ATOM 1327 N N . CYS A 1 165 ? 13.227 4.379 -9.273 1 92.75 165 CYS A N 1
ATOM 1328 C CA . CYS A 1 165 ? 14.188 5.395 -8.859 1 92.75 165 CYS A CA 1
ATOM 1329 C C . CYS A 1 165 ? 13.625 6.254 -7.734 1 92.75 165 CYS A C 1
ATOM 1331 O O . CYS A 1 165 ? 12.414 6.25 -7.488 1 92.75 165 CYS A O 1
ATOM 1333 N N . ILE A 1 166 ? 14.461 6.969 -7.129 1 95.69 166 ILE A N 1
ATOM 1334 C CA . ILE A 1 166 ? 14.117 7.707 -5.918 1 95.69 166 ILE A CA 1
ATOM 1335 C C . ILE A 1 166 ? 13.258 8.914 -6.277 1 95.69 166 ILE A C 1
ATOM 1337 O O . ILE A 1 166 ? 12.422 9.352 -5.48 1 95.69 166 ILE A O 1
ATOM 1341 N N . GLN A 1 167 ? 13.422 9.445 -7.492 1 96.75 167 GLN A N 1
ATOM 1342 C CA . GLN A 1 167 ? 12.664 10.625 -7.91 1 96.75 167 GLN A CA 1
ATOM 1343 C C . GLN A 1 167 ? 11.164 10.328 -7.949 1 96.75 167 GLN A C 1
ATOM 1345 O O . GLN A 1 167 ? 10.344 11.203 -7.656 1 96.75 167 GLN A O 1
ATOM 1350 N N . VAL A 1 168 ? 10.844 9.109 -8.297 1 97.5 168 VAL A N 1
ATOM 1351 C CA . VAL A 1 168 ? 9.445 8.719 -8.32 1 97.5 168 VAL A CA 1
ATOM 1352 C C . VAL A 1 168 ? 8.891 8.68 -6.898 1 97.5 168 VAL A C 1
ATOM 1354 O O . VAL A 1 168 ? 7.762 9.125 -6.656 1 97.5 168 VAL A O 1
ATOM 1357 N N . MET A 1 169 ? 9.641 8.211 -5.988 1 98.06 169 MET A N 1
ATOM 1358 C CA . MET A 1 169 ? 9.227 8.211 -4.59 1 98.06 169 MET A CA 1
ATOM 1359 C C . MET A 1 169 ? 9.078 9.641 -4.066 1 98.06 169 MET A C 1
ATOM 1361 O O . MET A 1 169 ? 8.102 9.953 -3.385 1 98.06 169 MET A O 1
ATOM 1365 N N . GLN A 1 170 ? 10.086 10.414 -4.359 1 98.38 170 GLN A N 1
ATOM 1366 C CA . GLN A 1 170 ? 10.023 11.812 -3.945 1 98.38 170 GLN A CA 1
ATOM 1367 C C . GLN A 1 170 ? 8.773 12.492 -4.496 1 98.38 170 GLN A C 1
ATOM 1369 O O . GLN A 1 170 ? 8.102 13.242 -3.783 1 98.38 170 GLN A O 1
ATOM 1374 N N . SER A 1 171 ? 8.508 12.234 -5.738 1 98.56 171 SER A N 1
ATOM 1375 C CA . SER A 1 171 ? 7.32 12.805 -6.363 1 98.56 171 SER A CA 1
ATOM 1376 C C . SER A 1 171 ? 6.051 12.359 -5.641 1 98.56 171 SER A C 1
ATOM 1378 O O . SER A 1 171 ? 5.156 13.164 -5.391 1 98.56 171 SER A O 1
ATOM 1380 N N . ALA A 1 172 ? 5.973 11.102 -5.305 1 98.5 172 ALA A N 1
ATOM 1381 C CA . ALA A 1 172 ? 4.809 10.578 -4.598 1 98.5 172 ALA A CA 1
ATOM 1382 C C . ALA A 1 172 ? 4.637 11.258 -3.242 1 98.5 172 ALA A C 1
ATOM 1384 O O . ALA A 1 172 ? 3.514 11.555 -2.822 1 98.5 172 ALA A O 1
ATOM 1385 N N . VAL A 1 173 ? 5.707 11.508 -2.562 1 98.38 173 VAL A N 1
ATOM 1386 C CA . VAL A 1 173 ? 5.66 12.219 -1.289 1 98.38 173 VAL A CA 1
ATOM 1387 C C . VAL A 1 173 ? 5.02 13.586 -1.484 1 98.38 173 VAL A C 1
ATOM 1389 O O . VAL A 1 173 ? 4.109 13.969 -0.743 1 98.38 173 VAL A O 1
ATOM 1392 N N . PHE A 1 174 ? 5.48 14.227 -2.465 1 98.19 174 PHE A N 1
ATOM 1393 C CA . PHE A 1 174 ? 5.027 15.602 -2.633 1 98.19 174 PHE A CA 1
ATOM 1394 C C . PHE A 1 174 ? 3.619 15.641 -3.215 1 98.19 17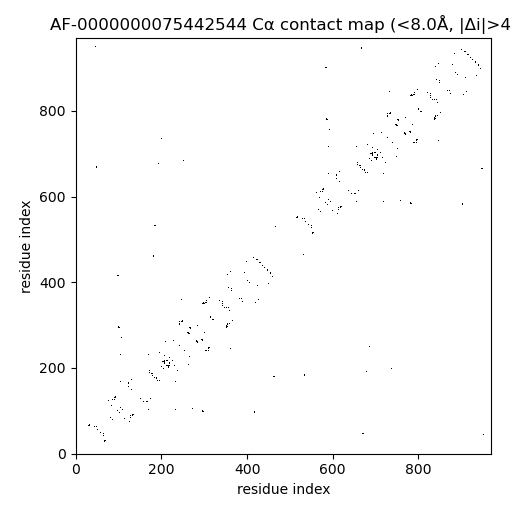4 PHE A C 1
ATOM 1396 O O . PHE A 1 174 ? 2.85 16.562 -2.93 1 98.19 174 PHE A O 1
ATOM 1403 N N . ILE A 1 175 ? 3.229 14.664 -3.984 1 98.31 175 ILE A N 1
ATOM 1404 C CA . ILE A 1 175 ? 1.83 14.539 -4.383 1 98.31 175 ILE A CA 1
ATOM 1405 C C . ILE A 1 175 ? 0.954 14.359 -3.145 1 98.31 175 ILE A C 1
ATOM 1407 O O . ILE A 1 175 ? -0.085 15.008 -3.012 1 98.31 175 ILE A O 1
ATOM 1411 N N . ALA A 1 176 ? 1.395 13.547 -2.27 1 98.06 176 ALA A N 1
ATOM 1412 C CA . ALA A 1 176 ? 0.642 13.297 -1.043 1 98.06 176 ALA A CA 1
ATOM 1413 C C . ALA A 1 176 ? 0.543 14.562 -0.193 1 98.06 176 ALA A C 1
ATOM 1415 O O . ALA A 1 176 ? -0.509 14.852 0.382 1 98.06 176 ALA A O 1
ATOM 1416 N N . VAL A 1 177 ? 1.647 15.25 -0.102 1 96.31 177 VAL A N 1
ATOM 1417 C CA . VAL A 1 177 ? 1.65 16.5 0.657 1 96.31 177 VAL A CA 1
ATOM 1418 C C . VAL A 1 177 ? 0.626 17.469 0.067 1 96.31 177 VAL A C 1
ATOM 1420 O O . VAL A 1 177 ? -0.141 18.094 0.802 1 96.31 177 VAL A O 1
ATOM 1423 N N . PHE A 1 178 ? 0.669 17.594 -1.224 1 96.69 178 PHE A N 1
ATOM 1424 C CA . PHE A 1 178 ? -0.305 18.438 -1.893 1 96.69 178 PHE A CA 1
ATOM 1425 C C . PHE A 1 178 ? -1.726 17.969 -1.604 1 96.69 178 PHE A C 1
ATOM 1427 O O . PHE A 1 178 ? -2.596 18.781 -1.274 1 96.69 178 PHE A O 1
ATOM 1434 N N . GLU A 1 179 ? -1.967 16.719 -1.754 1 97.12 179 GLU A N 1
ATOM 1435 C CA . GLU A 1 179 ? -3.297 16.156 -1.535 1 97.12 179 GLU A CA 1
ATOM 1436 C C . GLU A 1 179 ? -3.773 16.406 -0.108 1 97.12 179 GLU A C 1
ATOM 1438 O O . GLU A 1 179 ? -4.922 16.797 0.108 1 97.12 179 GLU A O 1
ATOM 1443 N N . MET A 1 180 ? -2.936 16.188 0.84 1 96.25 180 MET A N 1
ATOM 1444 C CA . MET A 1 180 ? -3.287 16.438 2.234 1 96.25 180 MET A CA 1
ATOM 1445 C C . MET A 1 180 ? -3.59 17.922 2.463 1 96.25 180 MET A C 1
ATOM 1447 O O . MET A 1 180 ? -4.613 18.266 3.057 1 96.25 180 MET A O 1
ATOM 1451 N N . GLY A 1 181 ? -2.691 18.703 1.964 1 94.38 181 GLY A N 1
ATOM 1452 C CA . GLY A 1 181 ? -2.844 20.141 2.168 1 94.38 181 GLY A CA 1
ATOM 1453 C C . GLY A 1 181 ? -4.078 20.703 1.496 1 94.38 181 GLY A C 1
ATOM 1454 O O . GLY A 1 181 ? -4.668 21.672 1.988 1 94.38 181 GLY A O 1
ATOM 1455 N N . ASP A 1 182 ? -4.426 20.094 0.428 1 94.75 182 ASP A N 1
ATOM 1456 C CA . ASP A 1 182 ? -5.582 20.578 -0.324 1 94.75 182 ASP A CA 1
ATOM 1457 C C . ASP A 1 182 ? -6.82 19.75 -0.01 1 94.75 182 ASP A C 1
ATOM 1459 O O . ASP A 1 182 ? -7.816 19.797 -0.738 1 94.75 182 ASP A O 1
ATOM 1463 N N . ALA A 1 183 ? -6.734 18.938 0.989 1 95.25 183 ALA A N 1
ATOM 1464 C CA . ALA A 1 183 ? -7.832 18.156 1.536 1 95.25 183 ALA A CA 1
ATOM 1465 C C . ALA A 1 183 ? -8.391 17.188 0.487 1 95.25 183 ALA A C 1
ATOM 1467 O O . ALA A 1 183 ? -9.609 17.016 0.383 1 95.25 183 ALA A O 1
ATOM 1468 N N . THR A 1 184 ? -7.52 16.641 -0.318 1 94.94 184 THR A N 1
ATOM 1469 C CA . THR A 1 184 ? -7.934 15.648 -1.3 1 94.94 184 THR A CA 1
ATOM 1470 C C . THR A 1 184 ? -7.84 14.242 -0.714 1 94.94 184 THR A C 1
ATOM 1472 O O . THR A 1 184 ? -6.848 13.547 -0.918 1 94.94 184 THR A O 1
ATOM 1475 N N . PHE A 1 185 ? -8.906 13.875 0.004 1 93.81 185 PHE A N 1
ATOM 1476 C CA . PHE A 1 185 ? -9 12.555 0.622 1 93.81 185 PHE A CA 1
ATOM 1477 C C . PHE A 1 185 ? -10.086 11.719 -0.048 1 93.81 185 PHE A C 1
ATOM 1479 O O . PHE A 1 185 ? -11.062 12.266 -0.557 1 93.81 185 PHE A O 1
ATOM 1486 N N . PRO A 1 186 ? -9.883 10.438 -0.114 1 93.44 186 PRO A N 1
ATOM 1487 C CA . PRO A 1 186 ? -8.828 9.617 0.484 1 93.44 186 PRO A CA 1
ATOM 1488 C C . PRO A 1 186 ? -7.609 9.477 -0.422 1 93.44 186 PRO A C 1
ATOM 1490 O O . PRO A 1 186 ? -6.758 8.617 -0.184 1 93.44 186 PRO A O 1
ATOM 1493 N N . ALA A 1 187 ? -7.465 10.258 -1.463 1 95.75 187 ALA A N 1
ATOM 1494 C CA . ALA A 1 187 ? -6.375 10.148 -2.428 1 95.75 187 ALA A CA 1
ATOM 1495 C C . ALA A 1 187 ? -5.02 10.219 -1.735 1 95.75 187 ALA A C 1
ATOM 1497 O O . ALA A 1 187 ? -4.102 9.469 -2.072 1 95.75 187 ALA A O 1
ATOM 1498 N N . ALA A 1 188 ? -4.887 11.148 -0.793 1 97 188 ALA A N 1
ATOM 1499 C CA . ALA A 1 188 ? -3.631 11.266 -0.057 1 97 188 ALA A CA 1
ATOM 1500 C C . ALA A 1 188 ? -3.26 9.953 0.619 1 97 188 ALA A C 1
ATOM 1502 O O . ALA A 1 188 ? -2.104 9.523 0.574 1 97 188 ALA A O 1
ATOM 1503 N N . TYR A 1 189 ? -4.258 9.344 1.245 1 96.5 189 TYR A N 1
ATOM 1504 C CA . TYR A 1 189 ? -4.082 8.062 1.927 1 96.5 189 TYR A CA 1
ATOM 1505 C C . TYR A 1 189 ? -3.637 6.98 0.95 1 96.5 189 TYR A C 1
ATOM 1507 O O . TYR A 1 189 ? -2.725 6.207 1.245 1 96.5 189 TYR A O 1
ATOM 1515 N N . LEU A 1 190 ? -4.199 6.934 -0.188 1 96.5 190 LEU A N 1
ATOM 1516 C CA . LEU A 1 190 ? -3.883 5.941 -1.21 1 96.5 190 LEU A CA 1
ATOM 1517 C C . LEU A 1 190 ? -2.502 6.199 -1.805 1 96.5 190 LEU A C 1
ATOM 1519 O O . LEU A 1 190 ? -1.734 5.258 -2.027 1 96.5 190 LEU A O 1
ATOM 1523 N N . THR A 1 191 ? -2.189 7.445 -2.051 1 97.38 191 THR A N 1
ATOM 1524 C CA . THR A 1 191 ? -0.895 7.816 -2.611 1 97.38 191 THR A CA 1
ATOM 1525 C C . THR A 1 191 ? 0.239 7.398 -1.68 1 97.38 191 THR A C 1
ATOM 1527 O O . THR A 1 191 ? 1.259 6.871 -2.131 1 97.38 191 THR A O 1
ATOM 1530 N N . VAL A 1 192 ? 0.037 7.59 -0.426 1 97.69 192 VAL A N 1
ATOM 1531 C CA . VAL A 1 192 ? 1.072 7.23 0.538 1 97.69 192 VAL A CA 1
ATOM 1532 C C . VAL A 1 192 ? 1.217 5.711 0.599 1 97.69 192 VAL A C 1
ATOM 1534 O O . VAL A 1 192 ? 2.326 5.191 0.751 1 97.69 192 VAL A O 1
ATOM 1537 N N . GLY A 1 193 ? 0.112 5.027 0.53 1 96.31 193 GLY A N 1
ATOM 1538 C CA . GLY A 1 193 ? 0.196 3.578 0.448 1 96.31 193 GLY A CA 1
ATOM 1539 C C . GLY A 1 193 ? 0.979 3.094 -0.757 1 96.31 193 GLY A C 1
ATOM 1540 O O . GLY A 1 193 ? 1.82 2.199 -0.64 1 96.31 193 GLY A O 1
ATOM 1541 N N . ALA A 1 194 ? 0.656 3.682 -1.88 1 95.94 194 ALA A N 1
ATOM 1542 C CA . ALA A 1 194 ? 1.371 3.346 -3.107 1 95.94 194 ALA A CA 1
ATOM 1543 C C . ALA A 1 194 ? 2.855 3.676 -2.986 1 95.94 194 ALA A C 1
ATOM 1545 O O . ALA A 1 194 ? 3.707 2.914 -3.451 1 95.94 194 ALA A O 1
ATOM 1546 N N . LEU A 1 195 ? 3.125 4.777 -2.381 1 97.62 195 LEU A N 1
ATOM 1547 C CA . LEU A 1 195 ? 4.496 5.211 -2.137 1 97.62 195 LEU A CA 1
ATOM 1548 C C . LEU A 1 195 ? 5.254 4.18 -1.307 1 97.62 195 LEU A C 1
ATOM 1550 O O . LEU A 1 195 ? 6.371 3.797 -1.654 1 97.62 195 LEU A O 1
ATOM 1554 N N . ALA A 1 196 ? 4.648 3.771 -0.249 1 96.81 196 ALA A N 1
ATOM 1555 C CA . ALA A 1 196 ? 5.277 2.795 0.636 1 96.81 196 ALA A CA 1
ATOM 1556 C C . ALA A 1 196 ? 5.551 1.486 -0.1 1 96.81 196 ALA A C 1
ATOM 1558 O O . ALA A 1 196 ? 6.629 0.904 0.038 1 96.81 196 ALA A O 1
ATOM 1559 N N . ARG A 1 197 ? 4.605 1.079 -0.871 1 96.44 197 ARG A N 1
ATOM 1560 C CA . ARG A 1 197 ? 4.758 -0.181 -1.592 1 96.44 197 ARG A CA 1
ATOM 1561 C C . ARG A 1 197 ? 5.836 -0.071 -2.666 1 96.44 197 ARG A C 1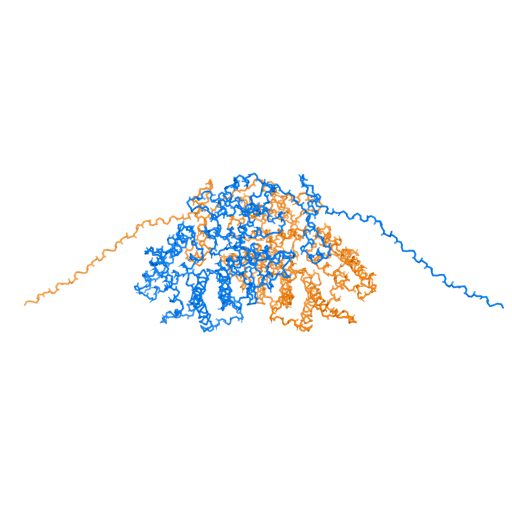
ATOM 1563 O O . ARG A 1 197 ? 6.598 -1.016 -2.889 1 96.44 197 ARG A O 1
ATOM 1570 N N . TYR A 1 198 ? 5.879 0.993 -3.361 1 96.56 198 TYR A N 1
ATOM 1571 C CA . TYR A 1 198 ? 6.93 1.25 -4.336 1 96.56 198 TYR A CA 1
ATOM 1572 C C . TYR A 1 198 ? 8.305 1.197 -3.684 1 96.56 198 TYR A C 1
ATOM 1574 O O . TYR A 1 198 ? 9.234 0.582 -4.219 1 96.56 198 TYR A O 1
ATOM 1582 N N . GLY A 1 199 ? 8.414 1.83 -2.535 1 96.12 199 GLY A N 1
ATOM 1583 C CA . GLY A 1 199 ? 9.664 1.789 -1.79 1 96.12 199 GLY A CA 1
ATOM 1584 C C . GLY A 1 199 ? 10.062 0.386 -1.372 1 96.12 199 GLY A C 1
ATOM 1585 O O . GLY A 1 199 ? 11.234 0.018 -1.454 1 96.12 199 GLY A O 1
ATOM 1586 N N . MET A 1 200 ? 9.148 -0.399 -1.002 1 93.5 200 MET A N 1
ATOM 1587 C CA . MET A 1 200 ? 9.438 -1.767 -0.582 1 93.5 200 MET A CA 1
ATOM 1588 C C . MET A 1 200 ? 9.906 -2.611 -1.762 1 93.5 200 MET A C 1
ATOM 1590 O O . MET A 1 200 ? 10.766 -3.48 -1.605 1 93.5 200 MET A O 1
ATOM 1594 N N . ALA A 1 201 ? 9.297 -2.34 -2.857 1 92.25 201 ALA A N 1
ATOM 1595 C CA . ALA A 1 201 ? 9.734 -3.045 -4.059 1 92.25 201 ALA A CA 1
ATOM 1596 C C . ALA A 1 201 ? 11.203 -2.762 -4.352 1 92.25 201 ALA A C 1
ATOM 1598 O O . ALA A 1 201 ? 11.922 -3.621 -4.875 1 92.25 201 ALA A O 1
ATOM 1599 N N . MET A 1 202 ? 11.664 -1.587 -3.953 1 91.19 202 MET A N 1
ATOM 1600 C CA . MET A 1 202 ? 13.055 -1.179 -4.168 1 91.19 202 MET A CA 1
ATOM 1601 C C . MET A 1 202 ? 13.938 -1.636 -3.016 1 91.19 202 MET A C 1
ATOM 1603 O O . MET A 1 202 ? 15.164 -1.477 -3.064 1 91.19 202 MET A O 1
ATOM 1607 N N . GLY A 1 203 ? 13.352 -2.141 -1.972 1 90.25 203 GLY A N 1
ATOM 1608 C CA . GLY A 1 203 ? 14.086 -2.547 -0.787 1 90.25 203 GLY A CA 1
ATOM 1609 C C . GLY A 1 203 ? 14.352 -1.402 0.174 1 90.25 203 GLY A C 1
ATOM 1610 O O . GLY A 1 203 ? 15.18 -1.524 1.081 1 90.25 203 GLY A O 1
ATOM 1611 N N . MET A 1 204 ? 13.602 -0.294 0.016 1 94.62 204 MET A N 1
ATOM 1612 C CA . MET A 1 204 ? 13.859 0.922 0.784 1 94.62 204 MET A CA 1
ATOM 1613 C C . MET A 1 204 ? 13.516 0.716 2.256 1 94.62 204 MET A C 1
ATOM 1615 O O . MET A 1 204 ? 13.969 1.477 3.115 1 94.62 204 MET A O 1
ATOM 1619 N N . ASP A 1 205 ? 12.734 -0.248 2.551 1 91.88 205 ASP A N 1
ATOM 1620 C CA . ASP A 1 205 ? 12.344 -0.521 3.93 1 91.88 205 ASP A CA 1
ATOM 1621 C C . ASP A 1 205 ? 13.547 -0.983 4.758 1 91.88 205 ASP A C 1
ATOM 1623 O O . ASP A 1 205 ? 13.484 -1.001 5.988 1 91.88 205 ASP A O 1
ATOM 1627 N N . LYS A 1 206 ? 14.633 -1.272 4.098 1 92.06 206 LYS A N 1
ATOM 1628 C CA . LYS A 1 206 ? 15.828 -1.732 4.801 1 92.06 206 LYS A CA 1
ATOM 1629 C C . LYS A 1 206 ? 16.906 -0.651 4.82 1 92.06 206 LYS A C 1
ATOM 1631 O O . LYS A 1 206 ? 17.969 -0.841 5.406 1 92.06 206 LYS A O 1
ATOM 1636 N N . ILE A 1 207 ? 16.656 0.462 4.254 1 95.38 207 ILE A N 1
ATOM 1637 C CA . ILE A 1 207 ? 17.656 1.494 4.035 1 95.38 207 ILE A CA 1
ATOM 1638 C C . ILE A 1 207 ? 18.156 2.02 5.379 1 95.38 207 ILE A C 1
ATOM 1640 O O . ILE A 1 207 ? 19.328 2.418 5.504 1 95.38 207 ILE A O 1
ATOM 1644 N N . ASN A 1 208 ? 17.297 2.002 6.395 1 95.06 208 ASN A N 1
ATOM 1645 C CA . ASN A 1 208 ? 17.641 2.592 7.688 1 95.06 208 ASN A CA 1
ATOM 1646 C C . ASN A 1 208 ? 18.234 1.556 8.633 1 95.06 208 ASN A C 1
ATOM 1648 O O . ASN A 1 208 ? 18.625 1.89 9.75 1 95.06 208 ASN A O 1
ATOM 1652 N N . GLN A 1 209 ? 18.375 0.345 8.25 1 91.5 209 GLN A N 1
ATOM 1653 C CA . GLN A 1 209 ? 18.812 -0.727 9.133 1 91.5 209 GLN A CA 1
ATOM 1654 C C . GLN A 1 209 ? 20.344 -0.767 9.227 1 91.5 209 GLN A C 1
ATOM 1656 O O . GLN A 1 209 ? 20.891 -1.268 10.211 1 91.5 209 GLN A O 1
ATOM 1661 N N . ASP A 1 210 ? 20.891 -0.248 8.188 1 92.19 210 ASP A N 1
ATOM 1662 C CA . ASP A 1 210 ? 22.344 -0.158 8.117 1 92.19 210 ASP A CA 1
ATOM 1663 C C . ASP A 1 210 ? 22.781 1.227 7.652 1 92.19 210 ASP A C 1
ATOM 1665 O O . ASP A 1 210 ? 22.125 1.846 6.816 1 92.19 210 ASP A O 1
ATOM 1669 N N . VAL A 1 211 ? 23.906 1.611 8.172 1 93.56 211 VAL A N 1
ATOM 1670 C CA . VAL A 1 211 ? 24.375 2.963 7.895 1 93.56 211 VAL A CA 1
ATOM 1671 C C . VAL A 1 211 ? 24.578 3.139 6.391 1 93.56 211 VAL A C 1
ATOM 1673 O O . VAL A 1 211 ? 24.297 4.207 5.84 1 93.56 211 VAL A O 1
ATOM 1676 N N . LEU A 1 212 ? 25.062 2.104 5.754 1 93.12 212 LEU A N 1
ATOM 1677 C CA . LEU A 1 212 ? 25.359 2.193 4.324 1 93.12 212 LEU A CA 1
ATOM 1678 C C . LEU A 1 212 ? 24.25 1.532 3.506 1 93.12 212 LEU A C 1
ATOM 1680 O O . LEU A 1 212 ? 24.375 1.398 2.285 1 93.12 212 LEU A O 1
ATOM 1684 N N . GLY A 1 213 ? 23.234 1.08 4.129 1 89.19 213 GLY A N 1
ATOM 1685 C CA . GLY A 1 213 ? 22.125 0.469 3.426 1 89.19 213 GLY A CA 1
ATOM 1686 C C 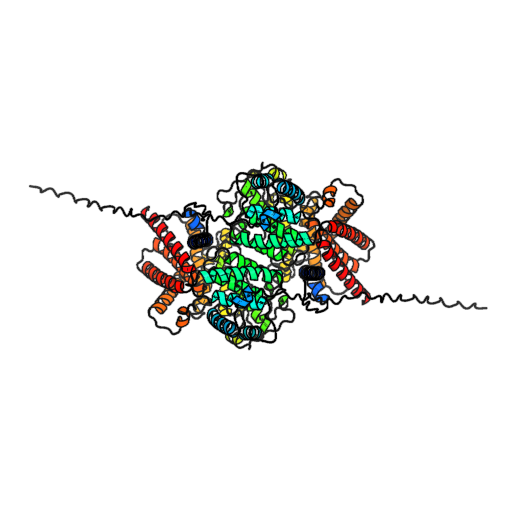. GLY A 1 213 ? 22.469 -0.856 2.779 1 89.19 213 GLY A C 1
ATOM 1687 O O . GLY A 1 213 ? 22.062 -1.128 1.647 1 89.19 213 GLY A O 1
ATOM 1688 N N . LYS A 1 214 ? 23.203 -1.655 3.322 1 83.5 214 LYS A N 1
ATOM 1689 C CA . LYS A 1 214 ? 23.766 -2.887 2.764 1 83.5 214 LYS A CA 1
ATOM 1690 C C . LYS A 1 214 ? 22.656 -3.824 2.299 1 83.5 214 LYS A C 1
ATOM 1692 O O . LYS A 1 214 ? 22.766 -4.465 1.253 1 83.5 214 LYS A O 1
ATOM 1697 N N . ASP A 1 215 ? 21.531 -3.896 2.98 1 79.06 215 ASP A N 1
ATOM 1698 C CA . ASP A 1 215 ? 20.469 -4.832 2.65 1 79.06 215 ASP A CA 1
ATOM 1699 C C . ASP A 1 215 ? 19.391 -4.164 1.795 1 79.06 215 ASP A C 1
ATOM 1701 O O . ASP A 1 215 ? 18.359 -4.766 1.502 1 79.06 215 ASP A O 1
ATOM 1705 N N . CYS A 1 216 ? 19.656 -2.984 1.402 1 84 216 CYS A N 1
ATOM 1706 C CA . CYS A 1 216 ? 18.75 -2.238 0.528 1 84 216 CYS A CA 1
ATOM 1707 C C . CYS A 1 216 ? 19.172 -2.385 -0.932 1 84 216 CYS A C 1
ATOM 1709 O O . CYS A 1 216 ? 20.203 -1.867 -1.341 1 84 216 CYS A O 1
ATOM 1711 N N . GLY A 1 217 ? 18.359 -3.064 -1.697 1 78.25 217 GLY A N 1
ATOM 1712 C CA . GLY A 1 217 ? 18.656 -3.291 -3.1 1 78.25 217 GLY A CA 1
ATOM 1713 C C . GLY A 1 217 ? 18.922 -2.01 -3.867 1 78.25 217 GLY A C 1
ATOM 1714 O O . GLY A 1 217 ? 19.844 -1.954 -4.695 1 78.25 217 GLY A O 1
ATOM 1715 N N . ALA A 1 218 ? 18.219 -0.989 -3.578 1 82.06 218 ALA A N 1
ATOM 1716 C CA . ALA A 1 218 ? 18.344 0.285 -4.281 1 82.06 218 ALA A CA 1
ATOM 1717 C C . ALA A 1 218 ? 19.688 0.955 -3.969 1 82.06 218 ALA A C 1
ATOM 1719 O O . ALA A 1 218 ? 20.141 1.814 -4.723 1 82.06 218 ALA A O 1
ATOM 1720 N N . ALA A 1 219 ? 20.281 0.56 -2.881 1 84.75 219 ALA A N 1
ATOM 1721 C CA . ALA A 1 219 ? 21.5 1.22 -2.436 1 84.75 219 ALA A CA 1
ATOM 1722 C C . ALA A 1 219 ? 22.734 0.475 -2.932 1 84.75 219 ALA A C 1
ATOM 1724 O O . ALA A 1 219 ? 23.875 0.911 -2.697 1 84.75 219 ALA A O 1
ATOM 1725 N N . ALA A 1 220 ? 22.5 -0.578 -3.6 1 80.62 220 ALA A N 1
ATOM 1726 C CA . ALA A 1 220 ? 23.641 -1.342 -4.082 1 80.62 220 ALA A CA 1
ATOM 1727 C C . ALA A 1 220 ? 24.516 -0.495 -5.004 1 80.62 220 ALA A C 1
ATOM 1729 O O . ALA A 1 220 ? 24.047 -0.014 -6.039 1 80.62 220 ALA A O 1
ATOM 1730 N N . GLY A 1 221 ? 25.781 -0.181 -4.582 1 84 221 GLY A N 1
ATOM 1731 C CA . GLY A 1 221 ? 26.719 0.588 -5.383 1 84 221 GLY A CA 1
ATOM 1732 C C . GLY A 1 221 ? 26.469 2.082 -5.332 1 84 221 GLY A C 1
ATOM 1733 O O . GLY A 1 221 ? 27.094 2.852 -6.062 1 84 221 GLY A O 1
ATOM 1734 N N . ALA A 1 222 ? 25.594 2.496 -4.48 1 90.19 222 ALA A N 1
ATOM 1735 C CA . ALA A 1 222 ? 25.234 3.91 -4.395 1 90.19 222 ALA A CA 1
ATOM 1736 C C . ALA A 1 222 ? 26.266 4.684 -3.568 1 90.19 222 ALA A C 1
ATOM 1738 O O . ALA A 1 222 ? 26.922 4.117 -2.693 1 90.19 222 ALA A O 1
ATOM 1739 N N . SER A 1 223 ? 26.422 5.961 -3.906 1 92.88 223 SER A N 1
ATOM 1740 C CA . SER A 1 223 ? 27.25 6.852 -3.094 1 92.88 223 SER A CA 1
ATOM 1741 C C . SER A 1 223 ? 26.578 7.18 -1.77 1 92.88 223 SER A C 1
ATOM 1743 O O . SER A 1 223 ? 25.375 6.977 -1.615 1 92.88 223 SER A O 1
ATOM 1745 N N . TRP A 1 224 ? 27.312 7.754 -0.844 1 93.94 224 TRP A N 1
ATOM 1746 C CA . TRP A 1 224 ? 26.75 8.164 0.439 1 93.94 224 TRP A CA 1
ATOM 1747 C C . TRP A 1 224 ? 25.672 9.219 0.246 1 93.94 224 TRP A C 1
ATOM 1749 O O . TRP A 1 224 ? 24.641 9.188 0.926 1 93.94 224 TRP A O 1
ATOM 1759 N N . ALA A 1 225 ? 25.938 10.086 -0.615 1 92.94 225 ALA A N 1
ATOM 1760 C CA . ALA A 1 225 ? 24.969 11.141 -0.876 1 92.94 225 ALA A CA 1
ATOM 1761 C C . ALA A 1 225 ? 23.625 10.555 -1.323 1 92.94 225 ALA A C 1
ATOM 1763 O O . ALA A 1 225 ? 22.562 11.039 -0.927 1 92.94 225 ALA A O 1
ATOM 1764 N N . ASP A 1 226 ? 23.719 9.5 -2.146 1 94.19 226 ASP A N 1
ATOM 1765 C CA . ASP A 1 226 ? 22.516 8.812 -2.594 1 94.19 226 ASP A CA 1
ATOM 1766 C C . ASP A 1 226 ? 21.797 8.133 -1.426 1 94.19 226 ASP A C 1
ATOM 1768 O O . ASP A 1 226 ? 20.578 8.211 -1.302 1 94.19 226 ASP A O 1
ATOM 1772 N N . ILE A 1 227 ? 22.578 7.531 -0.638 1 95.94 227 ILE A N 1
ATOM 1773 C CA . ILE A 1 227 ? 22.047 6.766 0.482 1 95.94 227 ILE A CA 1
ATOM 1774 C C . ILE A 1 227 ? 21.344 7.711 1.459 1 95.94 227 ILE A C 1
ATOM 1776 O O . ILE A 1 227 ? 20.25 7.418 1.93 1 95.94 227 ILE A O 1
ATOM 1780 N N . GLU A 1 228 ? 21.984 8.836 1.744 1 96.25 228 GLU A N 1
ATOM 1781 C CA . GLU A 1 228 ? 21.391 9.828 2.633 1 96.25 228 GLU A CA 1
ATOM 1782 C C . GLU A 1 228 ? 20.062 10.344 2.076 1 96.25 228 GLU A C 1
ATOM 1784 O O . GLU A 1 228 ? 19.094 10.5 2.816 1 96.25 228 GLU A O 1
ATOM 1789 N N . GLU A 1 229 ? 20.031 10.609 0.867 1 96.12 229 GLU A N 1
ATOM 1790 C CA . GLU A 1 229 ? 18.797 11.07 0.239 1 96.12 229 GLU A CA 1
ATOM 1791 C C . GLU A 1 229 ? 17.719 9.992 0.278 1 96.12 229 GLU A C 1
ATOM 1793 O O . GLU A 1 229 ? 16.547 10.281 0.531 1 96.12 229 GLU A O 1
ATOM 1798 N N . MET A 1 230 ? 18.125 8.758 0.017 1 97.25 230 MET A N 1
ATOM 1799 C CA . MET A 1 230 ? 17.188 7.633 0.099 1 97.25 230 MET A CA 1
ATOM 1800 C C . MET A 1 230 ? 16.641 7.488 1.512 1 97.25 230 MET A C 1
ATOM 1802 O O . MET A 1 230 ? 15.438 7.27 1.691 1 97.25 230 MET A O 1
ATOM 1806 N N . ARG A 1 231 ? 17.5 7.641 2.441 1 97.19 231 ARG A N 1
ATOM 1807 C CA . ARG A 1 231 ? 17.094 7.559 3.84 1 97.19 231 ARG A CA 1
ATOM 1808 C C . ARG A 1 231 ? 16.031 8.609 4.168 1 97.19 231 ARG A C 1
ATOM 1810 O O . ARG A 1 231 ? 15.008 8.305 4.777 1 97.19 231 ARG A O 1
ATOM 1817 N N . ARG A 1 232 ? 16.266 9.766 3.771 1 96.88 232 ARG A N 1
ATOM 1818 C CA . ARG A 1 232 ? 15.344 10.859 4.031 1 96.88 232 ARG A CA 1
ATOM 1819 C C . ARG A 1 232 ? 14 10.609 3.361 1 96.88 232 ARG A C 1
ATOM 1821 O O . ARG A 1 232 ? 12.945 10.891 3.943 1 96.88 232 ARG A O 1
ATOM 1828 N N . VAL A 1 233 ? 14.023 10.102 2.164 1 98 233 VAL A N 1
ATOM 1829 C CA . VAL A 1 233 ? 12.789 9.852 1.43 1 98 233 VAL A CA 1
ATOM 1830 C C . VAL A 1 233 ? 11.977 8.773 2.133 1 98 233 VAL A C 1
ATOM 1832 O O . VAL A 1 233 ? 10.758 8.883 2.26 1 98 233 VAL A O 1
ATOM 1835 N N . TRP A 1 234 ? 12.633 7.695 2.549 1 97.94 234 TRP A N 1
ATOM 1836 C CA . TRP A 1 234 ? 11.898 6.637 3.236 1 97.94 234 TRP A CA 1
ATOM 1837 C C . TRP A 1 234 ? 11.297 7.145 4.539 1 97.94 234 TRP A C 1
ATOM 1839 O O . TRP A 1 234 ? 10.148 6.824 4.867 1 97.94 234 TRP A O 1
ATOM 1849 N N . TRP A 1 235 ? 12.047 7.957 5.242 1 97.06 235 TRP A N 1
ATOM 1850 C CA . TRP A 1 235 ? 11.477 8.578 6.434 1 97.06 235 TRP A CA 1
ATOM 1851 C C . TRP A 1 235 ? 10.281 9.453 6.078 1 97.06 235 TRP A C 1
ATOM 1853 O O . TRP A 1 235 ? 9.312 9.523 6.832 1 97.06 235 TRP A O 1
ATOM 1863 N N . GLY A 1 236 ? 10.438 10.164 4.965 1 96.94 236 GLY A N 1
ATOM 1864 C CA . GLY A 1 236 ? 9.289 10.93 4.5 1 96.94 236 GLY A CA 1
ATOM 1865 C C . GLY A 1 236 ? 8.039 10.078 4.344 1 96.94 236 GLY A C 1
ATOM 1866 O O . GLY A 1 236 ? 6.945 10.5 4.734 1 96.94 236 GLY A O 1
ATOM 1867 N N . ALA A 1 237 ? 8.172 8.867 3.789 1 97.62 237 ALA A N 1
ATOM 1868 C CA . ALA A 1 237 ? 7.059 7.934 3.643 1 97.62 237 ALA A CA 1
ATOM 1869 C C . ALA A 1 237 ? 6.504 7.523 5.004 1 97.62 237 ALA A C 1
ATOM 1871 O O . ALA A 1 237 ? 5.285 7.477 5.195 1 97.62 237 ALA A O 1
ATOM 1872 N N . LEU A 1 238 ? 7.387 7.25 5.953 1 97 238 LEU A N 1
ATOM 1873 C CA . LEU A 1 238 ? 6.984 6.836 7.293 1 97 238 LEU A CA 1
ATOM 1874 C C . LEU A 1 238 ? 6.211 7.945 7.996 1 97 238 LEU A C 1
ATOM 1876 O O . LEU A 1 238 ? 5.18 7.691 8.617 1 97 238 LEU A O 1
ATOM 1880 N N . ILE A 1 239 ? 6.699 9.125 7.859 1 95.12 239 ILE A N 1
ATOM 1881 C CA . ILE A 1 239 ? 6.094 10.281 8.516 1 95.12 239 ILE A CA 1
ATOM 1882 C C . ILE A 1 239 ? 4.676 10.484 7.984 1 95.12 239 ILE A C 1
ATOM 1884 O O . ILE A 1 239 ? 3.729 10.617 8.766 1 95.12 239 ILE A O 1
ATOM 1888 N N . LEU A 1 240 ? 4.52 10.5 6.703 1 96.62 240 LEU A N 1
ATOM 1889 C CA . LEU A 1 240 ? 3.215 10.75 6.102 1 96.62 240 LEU A CA 1
ATOM 1890 C C . LEU A 1 240 ? 2.238 9.625 6.434 1 96.62 240 LEU A C 1
ATOM 1892 O O . LEU A 1 240 ? 1.052 9.875 6.66 1 96.62 240 LEU A O 1
ATOM 1896 N N . ASP A 1 241 ? 2.709 8.406 6.418 1 96.44 241 ASP A N 1
ATOM 1897 C CA . ASP A 1 241 ? 1.869 7.262 6.75 1 96.44 241 ASP A CA 1
ATOM 1898 C C . ASP A 1 241 ? 1.285 7.402 8.156 1 96.44 241 ASP A C 1
ATOM 1900 O O . ASP A 1 241 ? 0.116 7.082 8.383 1 96.44 241 ASP A O 1
ATOM 1904 N N . ARG A 1 242 ? 2.01 7.879 9.078 1 94.06 242 ARG A N 1
ATOM 1905 C CA . ARG A 1 242 ? 1.537 8.055 10.445 1 94.06 242 ARG A CA 1
ATOM 1906 C C . ARG A 1 242 ? 0.638 9.281 10.555 1 94.06 242 ARG A C 1
ATOM 1908 O O . ARG A 1 242 ? -0.409 9.234 11.203 1 94.06 242 ARG A O 1
ATOM 1915 N N . LEU A 1 243 ? 1.076 10.312 9.914 1 92 243 LEU A N 1
ATOM 1916 C CA . LEU A 1 243 ? 0.31 11.555 9.984 1 92 243 LEU A CA 1
ATOM 1917 C C . LEU A 1 243 ? -1.113 11.344 9.477 1 92 243 LEU A C 1
ATOM 1919 O O . LEU A 1 243 ? -2.066 11.875 10.047 1 92 243 LEU A O 1
ATOM 1923 N N . LEU A 1 244 ? -1.261 10.578 8.477 1 93.56 244 LEU A N 1
ATOM 1924 C CA . LEU A 1 244 ? -2.557 10.328 7.852 1 93.56 244 LEU A CA 1
ATOM 1925 C C . LEU A 1 244 ? -3.439 9.477 8.758 1 93.56 244 LEU A C 1
ATOM 1927 O O . LEU A 1 244 ? -4.652 9.398 8.555 1 93.56 244 LEU A O 1
ATOM 1931 N N . ASN A 1 245 ? -2.844 8.867 9.719 1 90.88 245 ASN A N 1
ATOM 1932 C CA . ASN A 1 245 ? -3.602 7.93 10.539 1 90.88 245 ASN A CA 1
ATOM 1933 C C . ASN A 1 245 ? -3.822 8.477 11.945 1 90.88 245 ASN A C 1
ATOM 1935 O O . ASN A 1 245 ? -4.438 7.812 12.789 1 90.88 245 ASN A O 1
ATOM 1939 N N . VAL A 1 246 ? -3.449 9.648 12.203 1 86.56 246 VAL A N 1
ATOM 1940 C CA . VAL A 1 246 ? -3.596 10.242 13.523 1 86.56 246 VAL A CA 1
ATOM 1941 C C . VAL A 1 246 ? -5.074 10.453 13.836 1 86.56 246 VAL A C 1
ATOM 1943 O O . VAL A 1 246 ? -5.512 10.242 14.977 1 86.56 246 VAL A O 1
ATOM 1946 N N . SER A 1 247 ? -5.809 10.875 12.828 1 79.88 247 SER A N 1
ATOM 1947 C CA . SER A 1 247 ? -7.227 11.141 13.047 1 79.88 247 SER A CA 1
ATOM 1948 C C . SER A 1 247 ? -8.008 9.844 13.227 1 79.88 247 SER A C 1
ATOM 1950 O O . SER A 1 247 ? -9.078 9.836 13.836 1 79.88 247 SER A O 1
ATOM 1952 N N . GLN A 1 248 ? -7.492 8.773 12.625 1 85.69 248 GLN A N 1
ATOM 1953 C CA . GLN A 1 248 ? -8.102 7.449 12.75 1 85.69 248 GLN A CA 1
ATOM 1954 C C . GLN A 1 248 ? -7.047 6.375 13 1 85.69 248 GLN A C 1
ATOM 1956 O O . GLN A 1 248 ? -6.727 5.59 12.102 1 85.69 248 GLN A O 1
ATOM 1961 N N . PRO A 1 249 ? -6.668 6.27 14.211 1 86 249 PRO A N 1
ATOM 1962 C CA . PRO A 1 249 ? -5.551 5.375 14.539 1 86 249 PRO A CA 1
ATOM 1963 C C . PRO A 1 249 ? -5.898 3.902 14.336 1 86 249 PRO A C 1
ATOM 1965 O O . PRO A 1 249 ? -5.008 3.053 14.32 1 86 249 PRO A O 1
ATOM 1968 N N . SER A 1 250 ? -7.137 3.6 14.242 1 81.75 250 SER A N 1
ATOM 1969 C CA . SER A 1 250 ? -7.551 2.209 14.086 1 81.75 250 SER A CA 1
ATOM 1970 C C . SER A 1 250 ? -7.188 1.677 12.703 1 81.75 250 SER A C 1
ATOM 1972 O O . SER A 1 250 ? -7.191 0.464 12.477 1 81.75 250 SER A O 1
ATOM 1974 N N . ARG A 1 251 ? -6.887 2.576 11.828 1 85.25 251 ARG A N 1
ATOM 1975 C CA . ARG A 1 251 ? -6.516 2.158 10.477 1 85.25 251 ARG A CA 1
ATOM 1976 C C . ARG A 1 251 ? -5.117 1.558 10.453 1 85.25 251 ARG A C 1
ATOM 1978 O O . ARG A 1 251 ? -4.234 1.991 11.203 1 85.25 251 ARG A O 1
ATOM 1985 N N . GLY A 1 252 ? -4.945 0.612 9.664 1 82.31 252 GLY A N 1
ATOM 1986 C CA . GLY A 1 252 ? -3.631 0.002 9.531 1 82.31 252 GLY A CA 1
ATOM 1987 C C . GLY A 1 252 ? -2.637 0.884 8.797 1 82.31 252 GLY A C 1
ATOM 1988 O O . GLY A 1 252 ? -3.02 1.676 7.934 1 82.31 252 GLY A O 1
ATOM 1989 N N . LEU A 1 253 ? -1.398 0.729 9.148 1 90.19 253 LEU A N 1
ATOM 1990 C CA . LEU A 1 253 ? -0.317 1.441 8.477 1 90.19 253 LEU A CA 1
ATOM 1991 C C . LEU A 1 253 ? 0.195 0.649 7.277 1 90.19 253 LEU A C 1
ATOM 1993 O O . LEU A 1 253 ? -0.002 -0.565 7.199 1 90.19 253 LEU A O 1
ATOM 1997 N N . SER A 1 254 ? 0.759 1.344 6.352 1 91.62 254 SER A N 1
ATOM 1998 C CA . SER A 1 254 ? 1.351 0.708 5.18 1 91.62 254 SER A CA 1
ATOM 1999 C C . SER A 1 254 ? 2.785 0.27 5.453 1 91.62 254 SER A C 1
ATOM 2001 O O . SER A 1 254 ? 3.352 -0.525 4.699 1 91.62 254 SER A O 1
ATOM 2003 N N . THR A 1 255 ? 3.338 0.76 6.484 1 92.81 255 THR A N 1
ATOM 2004 C CA . THR A 1 255 ? 4.742 0.494 6.777 1 92.81 255 THR A CA 1
ATOM 2005 C C . THR A 1 255 ? 4.906 -0.021 8.203 1 92.81 255 THR A C 1
ATOM 2007 O O . THR A 1 255 ? 4.121 0.322 9.086 1 92.81 255 THR A O 1
ATOM 2010 N N . ALA A 1 256 ? 5.902 -0.769 8.383 1 89.5 256 ALA A N 1
ATOM 2011 C CA . ALA A 1 256 ? 6.227 -1.263 9.719 1 89.5 256 ALA A CA 1
ATOM 2012 C C . ALA A 1 256 ? 6.797 -0.148 10.586 1 89.5 256 ALA A C 1
ATOM 2014 O O . ALA A 1 256 ? 7.281 0.864 10.078 1 89.5 256 ALA A O 1
ATOM 2015 N N . ASP A 1 257 ? 6.68 -0.297 11.906 1 89.44 257 ASP A N 1
ATOM 2016 C CA . ASP A 1 257 ? 7.305 0.649 12.828 1 89.44 257 ASP A CA 1
ATOM 2017 C C . ASP A 1 257 ? 8.828 0.518 12.805 1 89.44 257 ASP A C 1
ATOM 2019 O O . ASP A 1 257 ? 9.359 -0.594 12.812 1 89.44 257 ASP A O 1
ATOM 2023 N N . PRO A 1 258 ? 9.477 1.635 12.719 1 92 258 PRO A N 1
ATOM 2024 C CA . PRO A 1 258 ? 10.938 1.56 12.766 1 92 258 PRO A CA 1
ATOM 2025 C C . PRO A 1 258 ? 11.461 1.045 14.102 1 92 258 PRO A C 1
ATOM 2027 O O . PRO A 1 258 ? 10.891 1.36 15.156 1 92 258 PRO A O 1
ATOM 2030 N N . SER A 1 259 ? 12.484 0.289 14.008 1 89.38 259 SER A N 1
ATOM 2031 C CA . SER A 1 259 ? 13.133 -0.177 15.227 1 89.38 259 SER A CA 1
ATOM 2032 C C . SER A 1 259 ? 13.977 0.926 15.867 1 89.38 259 SER A C 1
ATOM 2034 O O . SER A 1 259 ? 14.375 1.876 15.188 1 89.38 259 SER A O 1
ATOM 2036 N N . PHE A 1 260 ? 14.242 0.687 17.094 1 89.88 260 PHE A N 1
ATOM 2037 C CA . PHE A 1 260 ? 15.008 1.658 17.875 1 89.88 260 PHE A CA 1
ATOM 2038 C C . PHE A 1 260 ? 16.438 1.748 17.375 1 89.88 260 PHE A C 1
ATOM 2040 O O . PHE A 1 260 ? 17.141 2.721 17.656 1 89.88 260 PHE A O 1
ATOM 2047 N N . GLU A 1 261 ? 16.875 0.822 16.562 1 91.69 261 GLU A N 1
ATOM 2048 C CA . GLU A 1 261 ? 18.25 0.755 16.078 1 91.69 261 GLU A CA 1
ATOM 2049 C C . GLU A 1 261 ? 18.375 1.261 14.648 1 91.69 261 GLU A C 1
ATOM 2051 O O . GLU A 1 261 ? 19.453 1.243 14.062 1 91.69 261 GLU A O 1
ATOM 2056 N N . GLU A 1 262 ? 17.344 1.759 14.117 1 94.06 262 GLU A N 1
ATOM 2057 C CA . GLU A 1 262 ? 17.375 2.271 12.75 1 94.06 262 GLU A CA 1
ATOM 2058 C C . GLU A 1 262 ? 18.047 3.641 12.695 1 94.06 262 GLU A C 1
ATOM 2060 O O . GLU A 1 262 ? 18.047 4.383 13.68 1 94.06 262 GLU A O 1
ATOM 2065 N N . PHE A 1 263 ? 18.578 3.98 11.586 1 95.5 263 PHE A N 1
ATOM 2066 C CA . PHE A 1 263 ? 19.375 5.191 11.414 1 95.5 263 PHE A CA 1
ATOM 2067 C C . PHE A 1 263 ? 18.484 6.371 11.039 1 95.5 263 PHE A C 1
ATOM 2069 O O . PHE A 1 263 ? 17.547 6.223 10.25 1 95.5 263 PHE A O 1
ATOM 2076 N N . LEU A 1 264 ? 18.828 7.504 11.602 1 94.5 264 LEU A N 1
ATOM 2077 C CA . LEU A 1 264 ? 18.203 8.781 11.289 1 94.5 264 LEU A CA 1
ATOM 2078 C C . LEU A 1 264 ? 18.969 9.531 10.211 1 94.5 264 LEU A C 1
ATOM 2080 O O . LEU A 1 264 ? 20.141 9.234 9.969 1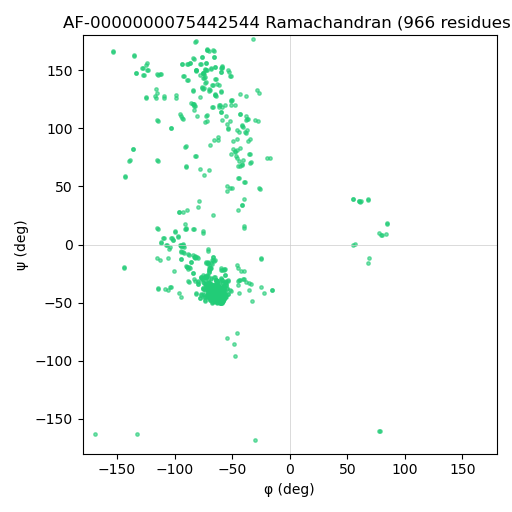 94.5 264 LEU A O 1
ATOM 2084 N N . PRO A 1 265 ? 18.25 10.406 9.5 1 94 265 PRO A N 1
ATOM 2085 C CA . PRO A 1 265 ? 19 11.273 8.594 1 94 265 PRO A CA 1
ATOM 2086 C C . PRO A 1 265 ? 20.047 12.125 9.312 1 94 265 PRO A C 1
ATOM 2088 O O . PRO A 1 265 ? 19.859 12.469 10.484 1 94 265 PRO A O 1
ATOM 2091 N N . THR A 1 266 ? 21.078 12.5 8.602 1 93.38 266 THR A N 1
ATOM 2092 C CA . THR A 1 266 ? 22.109 13.383 9.156 1 93.38 266 THR A CA 1
ATOM 2093 C C . THR A 1 266 ? 21.578 14.805 9.305 1 93.38 266 THR A C 1
ATOM 2095 O O . THR A 1 266 ? 20.484 15.117 8.82 1 93.38 266 THR A O 1
ATOM 2098 N N . ASP A 1 267 ? 22.328 15.57 10.008 1 90.25 267 ASP A N 1
ATOM 2099 C CA . ASP A 1 267 ? 21.953 16.969 10.203 1 90.25 267 ASP A CA 1
ATOM 2100 C C . ASP A 1 267 ? 21.641 17.641 8.867 1 90.25 267 ASP A C 1
ATOM 2102 O O . ASP A 1 267 ? 22.344 17.422 7.879 1 90.25 267 ASP A O 1
ATOM 2106 N N . ASP A 1 268 ? 20.688 18.547 8.867 1 89 268 ASP A N 1
ATOM 2107 C CA . ASP A 1 268 ? 20.203 19.172 7.645 1 89 268 ASP A CA 1
ATOM 2108 C C . ASP A 1 268 ? 21.281 20.031 7 1 89 268 ASP A C 1
ATOM 2110 O O . ASP A 1 268 ? 21.344 20.141 5.773 1 89 268 ASP A O 1
ATOM 2114 N N . GLU A 1 269 ? 22.047 20.641 7.801 1 87.75 269 GLU A N 1
ATOM 2115 C CA . GLU A 1 269 ? 23.094 21.516 7.258 1 87.75 269 GLU A CA 1
ATOM 2116 C C . GLU A 1 269 ? 24.125 20.703 6.469 1 87.75 269 GLU A C 1
ATOM 2118 O O . GLU A 1 269 ? 24.594 21.141 5.418 1 87.75 269 GLU A O 1
ATOM 2123 N N . PHE A 1 270 ? 24.438 19.562 7 1 90.56 270 PHE A N 1
ATOM 2124 C CA . PHE A 1 270 ? 25.359 18.688 6.281 1 90.56 270 PHE A CA 1
ATOM 2125 C C . PHE A 1 270 ? 24.75 18.219 4.965 1 90.56 270 PHE A C 1
ATOM 2127 O O . PHE A 1 270 ? 25.453 18.109 3.961 1 90.56 270 PHE A O 1
ATOM 2134 N N . PHE A 1 271 ? 23.5 18.016 4.949 1 92.44 271 PHE A N 1
ATOM 2135 C CA . PHE A 1 271 ? 22.797 17.531 3.77 1 92.44 271 PHE A CA 1
ATOM 2136 C C . PHE A 1 271 ? 22.734 18.609 2.695 1 92.44 271 PHE A C 1
ATOM 2138 O O . PHE A 1 271 ? 23.047 18.344 1.53 1 92.44 271 PHE A O 1
ATOM 2145 N N . TYR A 1 272 ? 22.453 19.797 3.143 1 86.69 272 TYR A N 1
ATOM 2146 C CA . TYR A 1 272 ? 22.328 20.906 2.197 1 86.69 272 TYR A CA 1
ATOM 2147 C C . TYR A 1 272 ? 23.672 21.25 1.588 1 86.69 272 TYR A C 1
ATOM 2149 O O . TYR A 1 272 ? 23.766 21.594 0.406 1 86.69 272 TYR A O 1
ATOM 2157 N N . ASN A 1 273 ? 24.703 21.078 2.41 1 86.81 273 ASN A N 1
ATOM 2158 C CA . ASN A 1 273 ? 26.031 21.453 1.955 1 86.81 273 ASN A CA 1
ATOM 2159 C C . ASN A 1 273 ? 26.766 20.281 1.315 1 86.81 273 ASN A C 1
ATOM 2161 O O . ASN A 1 273 ? 27.938 20.406 0.925 1 86.81 273 ASN A O 1
ATOM 2165 N N . GLN A 1 274 ? 26.188 19.156 1.267 1 87.88 274 GLN A N 1
ATOM 2166 C CA . GLN A 1 274 ? 26.75 17.938 0.686 1 87.88 274 GLN A CA 1
ATOM 2167 C C . GLN A 1 274 ? 28.047 17.547 1.393 1 87.88 274 GLN A C 1
ATOM 2169 O O . GLN A 1 274 ? 29.016 17.141 0.746 1 87.88 274 GLN A O 1
ATOM 2174 N N . SER A 1 275 ? 28.047 17.75 2.625 1 87.88 275 SER A N 1
ATOM 2175 C CA . SER A 1 275 ? 29.234 17.453 3.404 1 87.88 275 SER A CA 1
ATOM 2176 C C . SER A 1 275 ? 28.984 16.312 4.398 1 87.88 275 SER A C 1
ATOM 2178 O O . SER A 1 275 ? 29.781 16.109 5.32 1 87.88 275 SER A O 1
ATOM 2180 N N . SER A 1 276 ? 27.922 15.656 4.195 1 89.69 276 SER A N 1
ATOM 2181 C CA . SER A 1 276 ? 27.578 14.562 5.102 1 89.69 276 SER A CA 1
ATOM 2182 C C . SER A 1 276 ? 28.438 13.336 4.848 1 89.69 276 SER A C 1
ATOM 2184 O O . SER A 1 276 ? 28.922 13.133 3.729 1 89.69 276 SER A O 1
ATOM 2186 N N . SER A 1 277 ? 28.719 12.586 5.891 1 93.12 277 SER A N 1
ATOM 2187 C CA . SER A 1 277 ? 29.453 11.328 5.832 1 93.12 277 SER A CA 1
ATOM 2188 C C . SER A 1 277 ? 28.781 10.266 6.695 1 93.12 277 SER A C 1
ATOM 2190 O O . SER A 1 277 ? 27.922 10.578 7.527 1 93.12 277 SER A O 1
ATOM 2192 N N . PRO A 1 278 ? 29.109 9.016 6.469 1 93.25 278 PRO A N 1
ATOM 2193 C CA . PRO A 1 278 ? 28.5 7.934 7.246 1 93.25 278 PRO A CA 1
ATOM 2194 C C . PRO A 1 278 ? 28.703 8.102 8.75 1 93.25 278 PRO A C 1
ATOM 2196 O O . PRO A 1 278 ? 27.875 7.66 9.547 1 93.25 278 PRO A O 1
ATOM 2199 N N . GLU A 1 279 ? 29.703 8.758 9.117 1 91.19 279 GLU A N 1
ATOM 2200 C CA . GLU A 1 279 ? 30.016 8.953 10.531 1 91.19 279 GLU A CA 1
ATOM 2201 C C . GLU A 1 279 ? 29.016 9.883 11.203 1 91.19 279 GLU A C 1
ATOM 2203 O O . GLU A 1 279 ? 28.859 9.859 12.422 1 91.19 279 GLU A O 1
ATOM 2208 N N . HIS A 1 280 ? 28.359 10.672 10.461 1 90.56 280 HIS A N 1
ATOM 2209 C CA . HIS A 1 280 ? 27.406 11.633 11 1 90.56 280 HIS A CA 1
ATOM 2210 C C . HIS A 1 280 ? 26.047 10.977 11.258 1 90.56 280 HIS A C 1
ATOM 2212 O O . HIS A 1 280 ? 25.188 11.562 11.906 1 90.56 280 HIS A O 1
ATOM 2218 N N . ALA A 1 281 ? 25.891 9.766 10.766 1 90.06 281 ALA A N 1
ATOM 2219 C CA . ALA A 1 281 ? 24.609 9.086 10.914 1 90.06 281 ALA A CA 1
ATOM 2220 C C . ALA A 1 281 ? 24.422 8.57 12.336 1 90.06 281 ALA A C 1
ATOM 2222 O O . ALA A 1 281 ? 25.359 8.07 12.953 1 90.06 281 ALA A O 1
ATOM 2223 N N . THR A 1 282 ? 23.25 8.836 12.844 1 91.94 282 THR A N 1
ATOM 2224 C CA . THR A 1 282 ? 22.938 8.422 14.203 1 91.94 282 THR A CA 1
ATOM 2225 C C . THR A 1 282 ? 21.703 7.535 14.242 1 91.94 282 THR A C 1
ATOM 2227 O O . THR A 1 282 ? 20.797 7.691 13.414 1 91.94 282 THR A O 1
ATOM 2230 N N . ARG A 1 283 ? 21.672 6.648 15.211 1 93 283 ARG A N 1
ATOM 2231 C CA . ARG A 1 283 ? 20.5 5.793 15.422 1 93 283 ARG A CA 1
ATOM 2232 C C . ARG A 1 283 ? 19.438 6.512 16.25 1 93 283 ARG A C 1
ATOM 2234 O O . ARG A 1 283 ? 19.75 7.484 16.953 1 93 283 ARG A O 1
ATOM 2241 N N . ILE A 1 284 ? 18.234 6.031 16.172 1 91 284 ILE A N 1
ATOM 2242 C CA . ILE A 1 284 ? 17.125 6.594 16.938 1 91 284 ILE A CA 1
ATOM 2243 C C . ILE A 1 284 ? 17.469 6.555 18.422 1 91 284 ILE A C 1
ATOM 2245 O O . ILE A 1 284 ? 17.234 7.527 19.141 1 91 284 ILE A O 1
ATOM 2249 N N . SER A 1 285 ? 18.062 5.457 18.844 1 85.88 285 SER A N 1
ATOM 2250 C CA . SER A 1 285 ? 18.375 5.234 20.25 1 85.88 285 SER A CA 1
ATOM 2251 C C . SER A 1 285 ? 19.406 6.234 20.75 1 85.88 285 SER A C 1
ATOM 2253 O O . SER A 1 285 ? 19.406 6.594 21.938 1 85.88 285 SER A O 1
ATOM 2255 N N . GLU A 1 286 ? 20.188 6.684 19.891 1 82.5 286 GLU A N 1
ATOM 2256 C CA . GLU A 1 286 ? 21.281 7.586 20.25 1 82.5 286 GLU A CA 1
ATOM 2257 C C . GLU A 1 286 ? 20.828 9.039 20.219 1 82.5 286 GLU A C 1
ATOM 2259 O O . GLU A 1 286 ? 21.484 9.914 20.781 1 82.5 286 GLU A O 1
ATOM 2264 N N . GLY A 1 287 ? 19.844 9.336 19.578 1 71.38 287 GLY A N 1
ATOM 2265 C CA . GLY A 1 287 ? 19.422 10.688 19.25 1 71.38 287 GLY A CA 1
ATOM 2266 C C . GLY A 1 287 ? 18.891 11.453 20.453 1 71.38 287 GLY A C 1
ATOM 2267 O O . GLY A 1 287 ? 18.703 12.672 20.391 1 71.38 287 GLY A O 1
ATOM 2268 N N . PHE A 1 288 ? 18.812 10.906 21.438 1 65.38 288 PHE A N 1
ATOM 2269 C CA . PHE A 1 288 ? 18.234 11.609 22.578 1 65.38 288 PHE A CA 1
ATOM 2270 C C . PHE A 1 288 ? 19.281 12.461 23.281 1 65.38 288 PHE A C 1
ATOM 2272 O O . PHE A 1 288 ? 18.938 13.367 24.031 1 65.38 288 PHE A O 1
ATOM 2279 N N . THR A 1 289 ? 20.453 12.242 22.844 1 61.81 289 THR A N 1
ATOM 2280 C CA . THR A 1 289 ? 21.516 12.898 23.609 1 61.81 289 THR A CA 1
ATOM 2281 C C . THR A 1 289 ? 22.234 13.938 22.75 1 61.81 289 THR A C 1
ATOM 2283 O O . THR A 1 289 ? 23.016 14.734 23.25 1 61.81 289 THR A O 1
ATOM 2286 N N . PHE A 1 290 ? 21.953 13.898 21.484 1 64.44 290 PHE A N 1
ATOM 2287 C CA . PHE A 1 290 ? 22.781 14.711 20.594 1 64.44 290 PHE A CA 1
ATOM 2288 C C . PHE A 1 290 ? 21.953 15.805 19.938 1 64.44 290 PHE A C 1
ATOM 2290 O O . PHE A 1 290 ? 20.734 15.711 19.859 1 64.44 290 PHE A O 1
ATOM 2297 N N . LYS A 1 291 ? 22.719 16.875 19.766 1 70.62 291 LYS A N 1
ATOM 2298 C CA . LYS A 1 291 ? 22.141 17.875 18.891 1 70.62 291 LYS A CA 1
ATOM 2299 C C . LYS A 1 291 ? 21.906 17.312 17.484 1 70.62 291 LYS A C 1
ATOM 2301 O O . LYS A 1 291 ? 22.797 16.703 16.906 1 70.62 291 LYS A O 1
ATOM 2306 N N . MET A 1 292 ? 20.641 17.328 17.078 1 79.81 292 MET A N 1
ATOM 2307 C CA . MET A 1 292 ? 20.297 16.781 15.773 1 79.81 292 MET A CA 1
ATOM 2308 C C . MET A 1 292 ? 19.547 17.812 14.93 1 79.81 292 MET A C 1
ATOM 2310 O O . MET A 1 292 ? 19.062 18.812 15.461 1 79.81 292 MET A O 1
ATOM 2314 N N . GLY A 1 293 ? 19.625 17.672 13.672 1 80.12 293 GLY A N 1
ATOM 2315 C CA . GLY A 1 293 ? 18.859 18.531 12.781 1 80.12 293 GLY A CA 1
ATOM 2316 C C . GLY A 1 293 ? 17.359 18.328 12.898 1 80.12 293 GLY A C 1
ATOM 2317 O O . GLY A 1 293 ? 16.906 17.406 13.57 1 80.12 293 GLY A O 1
ATOM 2318 N N . SER A 1 294 ? 16.594 19.25 12.344 1 82.06 294 SER A N 1
ATOM 2319 C CA . SER A 1 294 ? 15.133 19.234 12.422 1 82.06 294 SER A CA 1
ATOM 2320 C C . SER A 1 294 ? 14.562 17.969 11.805 1 82.06 294 SER A C 1
ATOM 2322 O O . SER A 1 294 ? 13.594 17.391 12.32 1 82.06 294 SER A O 1
ATOM 2324 N N . CYS A 1 295 ? 15.125 17.547 10.727 1 88.06 295 CYS A N 1
ATOM 2325 C CA . CYS A 1 295 ? 14.625 16.359 10.055 1 88.06 295 CYS A CA 1
ATOM 2326 C C . CYS A 1 295 ? 14.812 15.117 10.922 1 88.06 295 CYS A C 1
ATOM 2328 O O . CYS A 1 295 ? 13.898 14.297 11.055 1 88.06 295 CYS A O 1
ATOM 2330 N N . ALA A 1 296 ? 15.969 14.961 11.422 1 88.94 296 ALA A N 1
ATOM 2331 C CA . ALA A 1 296 ? 16.25 13.828 12.297 1 88.94 296 ALA A CA 1
ATOM 2332 C C . ALA A 1 296 ? 15.328 13.82 13.508 1 88.94 296 ALA A C 1
ATOM 2334 O O . ALA A 1 296 ? 14.852 12.766 13.938 1 88.94 296 ALA A O 1
ATOM 2335 N N . ARG A 1 297 ? 15.094 14.961 14.031 1 84.56 297 ARG A N 1
ATOM 2336 C CA . ARG A 1 297 ? 14.211 15.062 15.188 1 84.56 297 ARG A CA 1
ATOM 2337 C C . ARG A 1 297 ? 12.781 14.68 14.828 1 84.56 297 ARG A C 1
ATOM 2339 O O . ARG A 1 297 ? 12.086 14.047 15.625 1 84.56 297 ARG A O 1
ATOM 2346 N N . LEU A 1 298 ? 12.383 15.133 13.719 1 87 298 LEU A N 1
ATOM 2347 C CA . LEU A 1 298 ? 11.062 14.75 13.234 1 87 298 LEU A CA 1
ATOM 2348 C C . LEU A 1 298 ? 10.961 13.234 13.086 1 87 298 LEU A C 1
ATOM 2350 O O . LEU A 1 298 ? 9.938 12.633 13.43 1 87 298 LEU A O 1
ATOM 2354 N N . CYS A 1 299 ? 12 12.641 12.562 1 91.31 299 CYS A N 1
ATOM 2355 C CA . CYS A 1 299 ? 12.031 11.188 12.391 1 91.31 299 CYS A CA 1
ATOM 2356 C C . CYS A 1 299 ? 11.977 10.477 13.734 1 91.31 299 CYS A C 1
ATOM 2358 O O . CYS A 1 299 ? 11.258 9.492 13.891 1 91.31 299 CYS A O 1
ATOM 2360 N N . GLN A 1 300 ? 12.719 10.984 14.656 1 86.88 300 GLN A N 1
ATOM 2361 C CA . GLN A 1 300 ? 12.695 10.43 16 1 86.88 300 GLN A CA 1
ATOM 2362 C C . GLN A 1 300 ? 11.297 10.539 16.625 1 86.88 300 GLN A C 1
ATOM 2364 O O . GLN A 1 300 ? 10.812 9.594 17.25 1 86.88 300 GLN A O 1
ATOM 2369 N N . ALA A 1 301 ? 10.742 11.695 16.469 1 86.31 301 ALA A N 1
ATOM 2370 C CA . ALA A 1 301 ? 9.383 11.906 16.969 1 86.31 301 ALA A CA 1
ATOM 2371 C C . ALA A 1 301 ? 8.406 10.93 16.312 1 86.31 301 ALA A C 1
ATOM 2373 O O . ALA A 1 301 ? 7.473 10.453 16.953 1 86.31 301 ALA A O 1
ATOM 2374 N N . THR A 1 302 ? 8.617 10.688 15.062 1 89.94 302 THR A N 1
ATOM 2375 C CA . THR A 1 302 ? 7.766 9.773 14.312 1 89.94 302 THR A CA 1
ATOM 2376 C C . THR A 1 302 ? 7.824 8.367 14.914 1 89.94 302 THR A C 1
ATOM 2378 O O . THR A 1 302 ? 6.816 7.664 14.961 1 89.94 302 THR A O 1
ATOM 2381 N N . HIS A 1 303 ? 8.977 7.973 15.305 1 89.69 303 HIS A N 1
ATOM 2382 C CA . HIS A 1 303 ? 9.117 6.691 15.984 1 89.69 303 HIS A CA 1
ATOM 2383 C C . HIS A 1 303 ? 8.234 6.625 17.219 1 89.69 303 HIS A C 1
ATOM 2385 O O . HIS A 1 303 ? 7.566 5.617 17.469 1 89.69 303 HIS A O 1
ATOM 2391 N N . LEU A 1 304 ? 8.203 7.652 17.969 1 84 304 LEU A N 1
ATOM 2392 C CA . LEU A 1 304 ? 7.418 7.676 19.203 1 84 304 LEU A CA 1
ATOM 2393 C C . LEU A 1 304 ? 5.926 7.734 18.891 1 84 304 LEU A C 1
ATOM 2395 O O . LEU A 1 304 ? 5.121 7.109 19.594 1 84 304 LEU A O 1
ATOM 2399 N N . ILE A 1 305 ? 5.586 8.5 17.891 1 88 305 ILE A N 1
ATOM 2400 C CA . ILE A 1 305 ? 4.188 8.555 17.484 1 88 305 ILE A CA 1
ATOM 2401 C C . ILE A 1 305 ? 3.725 7.164 17.047 1 88 305 ILE A C 1
ATOM 2403 O O . ILE A 1 305 ? 2.566 6.797 17.25 1 88 305 ILE A O 1
ATOM 2407 N N . SER A 1 306 ? 4.633 6.445 16.406 1 90.38 306 SER A N 1
ATOM 2408 C CA . SER A 1 306 ? 4.309 5.078 16 1 90.38 306 SER A CA 1
ATOM 2409 C C . SER A 1 306 ? 3.893 4.238 17.203 1 90.38 306 SER A C 1
ATOM 2411 O O . SER A 1 306 ? 2.979 3.416 17.109 1 90.38 306 SER A O 1
ATOM 2413 N N . LYS A 1 307 ? 4.492 4.492 18.266 1 85.06 307 LYS A N 1
ATOM 2414 C CA . LYS A 1 307 ? 4.152 3.768 19.484 1 85.06 307 LYS A CA 1
ATOM 2415 C C . LYS A 1 307 ? 2.771 4.168 20 1 85.06 307 LYS A C 1
ATOM 2417 O O . LYS A 1 307 ? 1.999 3.32 20.438 1 85.06 307 LYS A O 1
ATOM 2422 N N . SER A 1 308 ? 2.561 5.445 19.984 1 86.88 308 SER A N 1
ATOM 2423 C CA . SER A 1 308 ? 1.242 5.926 20.375 1 86.88 308 SER A CA 1
ATOM 2424 C C . SER A 1 308 ? 0.147 5.332 19.5 1 86.88 308 SER A C 1
ATOM 2426 O O . SER A 1 308 ? -0.894 4.902 20 1 86.88 308 SER A O 1
ATOM 2428 N N . LEU A 1 309 ? 0.381 5.324 18.219 1 88.62 309 LEU A N 1
ATOM 2429 C CA . LEU A 1 309 ? -0.585 4.77 17.281 1 88.62 309 LEU A CA 1
ATOM 2430 C C . LEU A 1 309 ? -0.786 3.275 17.531 1 88.62 309 LEU A C 1
ATOM 2432 O O . LEU A 1 309 ? -1.912 2.779 17.469 1 88.62 309 LEU A O 1
ATOM 2436 N N . ALA A 1 310 ? 0.313 2.572 17.734 1 86.5 310 ALA A N 1
ATOM 2437 C CA . ALA A 1 310 ? 0.243 1.138 18 1 86.5 310 ALA A CA 1
ATOM 2438 C C . ALA A 1 310 ? -0.597 0.856 19.25 1 86.5 310 ALA A C 1
ATOM 2440 O O . ALA A 1 310 ? -1.385 -0.093 19.266 1 86.5 310 ALA A O 1
ATOM 2441 N N . PHE A 1 311 ? -0.404 1.699 20.172 1 82.88 311 PHE A N 1
ATOM 2442 C CA . PHE A 1 311 ? -1.168 1.569 21.406 1 82.88 311 PHE A CA 1
ATOM 2443 C C . PHE A 1 311 ? -2.66 1.735 21.141 1 82.88 311 PHE A C 1
ATOM 2445 O O . PHE A 1 311 ? -3.475 0.953 21.641 1 82.88 311 PHE A O 1
ATOM 2452 N N . CYS A 1 312 ? -2.979 2.684 20.422 1 83.31 312 CYS A N 1
ATOM 2453 C CA . CYS A 1 312 ? -4.375 2.955 20.109 1 83.31 312 CYS A CA 1
ATOM 2454 C C . CYS A 1 312 ? -4.969 1.829 19.266 1 83.31 312 CYS A C 1
ATOM 2456 O O . CYS A 1 312 ? -6.125 1.45 19.453 1 83.31 312 CYS A O 1
ATOM 2458 N N . ARG A 1 313 ? -4.246 1.319 18.359 1 78.44 313 ARG A N 1
ATOM 2459 C CA . ARG A 1 313 ? -4.715 0.259 17.484 1 78.44 313 ARG A CA 1
ATOM 2460 C C . ARG A 1 313 ? -4.945 -1.036 18.25 1 78.44 313 ARG A C 1
ATOM 2462 O O . ARG A 1 313 ? -5.906 -1.763 17.984 1 78.44 313 ARG A O 1
ATOM 2469 N N . GLY A 1 314 ? -4.047 -1.394 19.078 1 73.56 314 GLY A N 1
ATOM 2470 C CA . GLY A 1 314 ? -4.18 -2.59 19.891 1 73.56 314 GLY A CA 1
ATOM 2471 C C . GLY A 1 314 ? -5.438 -2.592 20.734 1 73.56 314 GLY A C 1
ATOM 2472 O O . GLY A 1 314 ? -6.055 -3.641 20.938 1 73.56 314 GLY A O 1
ATOM 2473 N N . ALA A 1 315 ? -5.82 -1.503 21.125 1 65.75 315 ALA A N 1
ATOM 2474 C CA . ALA A 1 315 ? -7.016 -1.371 21.953 1 65.75 315 ALA A CA 1
ATOM 2475 C C . ALA A 1 315 ? -8.281 -1.602 21.141 1 65.75 315 ALA A C 1
ATOM 2477 O O . ALA A 1 315 ? -9.281 -2.107 21.656 1 65.75 315 ALA A O 1
ATOM 2478 N N . PHE A 1 316 ? -8.172 -1.288 19.922 1 62.09 316 PHE A N 1
ATOM 2479 C CA . PHE A 1 316 ? -9.328 -1.43 19.047 1 62.09 316 PHE A CA 1
ATOM 2480 C C . PHE A 1 316 ? -9.484 -2.873 18.578 1 62.09 316 PHE A C 1
ATOM 2482 O O . PHE A 1 316 ? -10.609 -3.365 18.438 1 62.09 316 PHE A O 1
ATOM 2489 N N . ASN A 1 317 ? -8.383 -3.506 18.234 1 59.09 317 ASN A N 1
ATOM 2490 C CA . ASN A 1 317 ? -8.453 -4.836 17.625 1 59.09 317 ASN A CA 1
ATOM 2491 C C . ASN A 1 317 ? -8.57 -5.926 18.688 1 59.09 317 ASN A C 1
ATOM 2493 O O . ASN A 1 317 ? -8.695 -7.105 18.359 1 59.09 317 ASN A O 1
ATOM 2497 N N . GLY A 1 318 ? -8.852 -5.605 19.906 1 51.22 318 GLY A N 1
ATOM 2498 C CA . GLY A 1 318 ? -8.984 -6.613 20.938 1 51.22 318 GLY A CA 1
ATOM 2499 C C . GLY A 1 318 ? -7.754 -7.484 21.078 1 51.22 318 GLY A C 1
ATOM 2500 O O . GLY A 1 318 ? -7.84 -8.609 21.578 1 51.22 318 GLY A O 1
ATOM 2501 N N . SER A 1 319 ? -6.809 -7.203 20.297 1 48.88 319 SER A N 1
ATOM 2502 C CA . SER A 1 319 ? -5.691 -8.141 20.234 1 48.88 319 SER A CA 1
ATOM 2503 C C . SER A 1 319 ? -4.949 -8.188 21.578 1 48.88 319 SER A C 1
ATOM 2505 O O . SER A 1 319 ? -4.938 -7.207 22.312 1 48.88 319 SER A O 1
ATOM 2507 N N . ASP A 1 320 ? -4.75 -9.336 22.094 1 43.69 320 ASP A N 1
ATOM 2508 C CA . ASP A 1 320 ? -4.086 -9.773 23.312 1 43.69 320 ASP A CA 1
ATOM 2509 C C . ASP A 1 320 ? -2.791 -9 23.531 1 43.69 320 ASP A C 1
ATOM 2511 O O . ASP A 1 320 ? -2.15 -9.148 24.578 1 43.69 320 ASP A O 1
ATOM 2515 N N . GLU A 1 321 ? -2.275 -8.5 22.578 1 43.75 321 GLU A N 1
ATOM 2516 C CA . GLU A 1 321 ? -0.937 -7.992 22.859 1 43.75 321 GLU A CA 1
ATOM 2517 C C . GLU A 1 321 ? -0.989 -6.773 23.781 1 43.75 321 GLU A C 1
ATOM 2519 O O . GLU A 1 321 ? -0.041 -6.508 24.516 1 43.75 321 GLU A O 1
ATOM 2524 N N . VAL A 1 322 ? -1.898 -5.844 23.594 1 45.34 322 VAL A N 1
ATOM 2525 C CA . VAL A 1 322 ? -2.074 -4.801 24.594 1 45.34 322 VAL A CA 1
ATOM 2526 C C . VAL A 1 322 ? -3.316 -5.094 25.438 1 45.34 322 VAL A C 1
ATOM 2528 O O . VAL A 1 322 ? -4.426 -5.176 24.906 1 45.34 322 VAL A O 1
ATOM 2531 N N . PRO A 1 323 ? -3.201 -5.613 26.562 1 42.88 323 PRO A N 1
ATOM 2532 C CA . PRO A 1 323 ? -4.352 -5.898 27.422 1 42.88 323 PRO A CA 1
ATOM 2533 C C . PRO A 1 323 ? -5.438 -4.828 27.328 1 42.88 323 PRO A C 1
ATOM 2535 O O . PRO A 1 323 ? -5.129 -3.633 27.297 1 42.88 323 PRO A O 1
ATOM 2538 N N . GLN A 1 324 ? -6.59 -5.117 26.688 1 44.94 324 GLN A N 1
ATOM 2539 C CA . GLN A 1 324 ? -7.785 -4.281 26.734 1 44.94 324 GLN A CA 1
ATOM 2540 C C . GLN A 1 324 ? -7.707 -3.277 27.875 1 44.94 324 GLN A C 1
ATOM 2542 O O . GLN A 1 324 ? -8.266 -2.182 27.781 1 44.94 324 GLN A O 1
ATOM 2547 N N . ASN A 1 325 ? -7.152 -3.824 28.969 1 42.84 325 ASN A N 1
ATOM 2548 C CA . ASN A 1 325 ? -7.035 -3.014 30.172 1 42.84 325 ASN A CA 1
ATOM 2549 C C . ASN A 1 325 ? -5.652 -2.381 30.297 1 42.84 325 ASN A C 1
ATOM 2551 O O . ASN A 1 325 ? -4.902 -2.686 31.219 1 42.84 325 ASN A O 1
ATOM 2555 N N . SER A 1 326 ? -5.07 -2.164 29.219 1 52.91 326 SER A N 1
ATOM 2556 C CA . SER A 1 326 ? -3.826 -1.473 29.531 1 52.91 326 SER A CA 1
ATOM 2557 C C . SER A 1 326 ? -4.047 -0.387 30.578 1 52.91 326 SER A C 1
ATOM 2559 O O . SER A 1 326 ? -4.895 0.491 30.406 1 52.91 326 SER A O 1
ATOM 2561 N N . PRO A 1 327 ? -3.506 -0.605 31.703 1 54.81 327 PRO A N 1
ATOM 2562 C CA . PRO A 1 327 ? -3.74 0.325 32.812 1 54.81 327 PRO A CA 1
ATOM 2563 C C . PRO A 1 327 ? -3.471 1.778 32.438 1 54.81 327 PRO A C 1
ATOM 2565 O O . PRO A 1 327 ? -2.629 2.047 31.562 1 54.81 327 PRO A O 1
ATOM 2568 N N . PRO A 1 328 ? -4.441 2.609 32.625 1 62.44 328 PRO A N 1
ATOM 2569 C CA . PRO A 1 328 ? -4.211 4.055 32.531 1 62.44 328 PRO A CA 1
ATOM 2570 C C . PRO A 1 328 ? -2.762 4.438 32.812 1 62.44 328 PRO A C 1
ATOM 2572 O O . PRO A 1 328 ? -2.268 5.438 32.281 1 62.44 328 PRO A O 1
ATOM 2575 N N . GLU A 1 329 ? -2.092 3.438 33.312 1 69.69 329 GLU A N 1
ATOM 2576 C CA . GLU A 1 329 ? -0.726 3.756 33.719 1 69.69 329 GLU A CA 1
ATOM 2577 C C . GLU A 1 329 ? 0.227 3.701 32.531 1 69.69 329 GLU A C 1
ATOM 2579 O O . GLU A 1 329 ? 1.156 4.508 32.438 1 69.69 329 GLU A O 1
ATOM 2584 N N . GLU A 1 330 ? -0.106 2.877 31.625 1 75.25 330 GLU A N 1
ATOM 2585 C CA . GLU A 1 330 ? 0.791 2.756 30.469 1 75.25 330 GLU A CA 1
ATOM 2586 C C . GLU A 1 330 ? 0.652 3.949 29.531 1 75.25 330 GLU A C 1
ATOM 2588 O O . GLU A 1 330 ? 1.649 4.461 29.016 1 75.25 330 GLU A O 1
ATOM 2593 N N . VAL A 1 331 ? -0.508 4.383 29.391 1 79.69 331 VAL A N 1
ATOM 2594 C CA . VAL A 1 331 ? -0.751 5.566 28.578 1 79.69 331 VAL A CA 1
ATOM 2595 C C . VAL A 1 331 ? -0.087 6.785 29.219 1 79.69 331 VAL A C 1
ATOM 2597 O O . VAL A 1 331 ? 0.52 7.602 28.516 1 79.69 331 VAL A O 1
ATOM 2600 N N . GLY A 1 332 ? -0.179 6.777 30.484 1 81.44 332 GLY A N 1
ATOM 2601 C CA . GLY A 1 332 ? 0.445 7.875 31.203 1 81.44 332 GLY A CA 1
ATOM 2602 C C . GLY A 1 332 ? 1.954 7.902 31.062 1 81.44 332 GLY A C 1
ATOM 2603 O O . GLY A 1 332 ? 2.549 8.969 30.906 1 81.44 332 GLY A O 1
ATOM 2604 N N . GLN A 1 333 ? 2.506 6.773 31.109 1 83.94 333 GLN A N 1
ATOM 2605 C CA . GLN A 1 333 ? 3.953 6.684 30.969 1 83.94 333 GLN A CA 1
ATOM 2606 C C . GLN A 1 333 ? 4.391 7.148 29.578 1 83.94 333 GLN A C 1
ATOM 2608 O O . GLN A 1 333 ? 5.406 7.832 29.438 1 83.94 333 GLN A O 1
ATOM 2613 N N . LEU A 1 334 ? 3.668 6.734 28.594 1 85.19 334 LEU A N 1
ATOM 2614 C CA . LEU A 1 334 ? 3.986 7.145 27.219 1 85.19 334 LEU A CA 1
ATOM 2615 C C . LEU A 1 334 ? 3.842 8.656 27.062 1 85.19 334 LEU A C 1
ATOM 2617 O O . LEU A 1 334 ? 4.668 9.297 26.406 1 85.19 334 LEU A O 1
ATOM 2621 N N . CYS A 1 335 ? 2.861 9.219 27.672 1 87.88 335 CYS A N 1
ATOM 2622 C CA . CYS A 1 335 ? 2.672 10.664 27.641 1 87.88 335 CYS A CA 1
ATOM 2623 C C . CYS A 1 335 ? 3.848 11.383 28.297 1 87.88 335 CYS A C 1
ATOM 2625 O O . CYS A 1 335 ? 4.336 12.383 27.766 1 87.88 335 CYS A O 1
ATOM 2627 N N . ARG A 1 336 ? 4.285 10.844 29.344 1 87.25 336 ARG A N 1
ATOM 2628 C CA . ARG A 1 336 ? 5.41 11.445 30.062 1 87.25 336 ARG A CA 1
ATOM 2629 C C . ARG A 1 336 ? 6.688 11.359 29.234 1 87.25 336 ARG A C 1
ATOM 2631 O O . ARG A 1 336 ? 7.484 12.297 29.219 1 87.25 336 ARG A O 1
ATOM 2638 N N . THR A 1 337 ? 6.828 10.305 28.641 1 81.75 337 THR A N 1
ATOM 2639 C CA . THR A 1 337 ? 7.992 10.125 27.781 1 81.75 337 THR A CA 1
ATOM 2640 C C . THR A 1 337 ? 7.977 11.125 26.641 1 81.75 337 THR A C 1
ATOM 2642 O O . THR A 1 337 ? 9 11.75 26.328 1 81.75 337 THR A O 1
ATOM 2645 N N . LEU A 1 338 ? 6.871 11.258 26 1 85.06 338 LEU A N 1
ATOM 2646 C CA . LEU A 1 338 ? 6.73 12.203 24.906 1 85.06 338 LEU A CA 1
ATOM 2647 C C . LEU A 1 338 ? 6.984 13.633 25.375 1 85.06 338 LEU A C 1
ATOM 2649 O O . LEU A 1 338 ? 7.699 14.391 24.719 1 85.06 338 LEU A O 1
ATOM 2653 N N . GLU A 1 339 ? 6.469 13.93 26.484 1 85.81 339 GLU A N 1
ATOM 2654 C CA . GLU A 1 339 ? 6.633 15.273 27.047 1 85.81 339 GLU A CA 1
ATOM 2655 C C . GLU A 1 339 ? 8.094 15.555 27.375 1 85.81 339 GLU A C 1
ATOM 2657 O O . GLU A 1 339 ? 8.562 16.688 27.219 1 85.81 339 GLU A O 1
ATOM 2662 N N . SER A 1 340 ? 8.695 14.602 27.922 1 80.25 340 SER A N 1
ATOM 2663 C CA . SER A 1 340 ? 10.117 14.766 28.234 1 80.25 340 SER A CA 1
ATOM 2664 C C . SER A 1 340 ? 10.922 15.094 26.984 1 80.25 340 SER A C 1
ATOM 2666 O O . SER A 1 340 ? 11.844 15.906 27.016 1 80.25 340 SER A O 1
ATOM 2668 N N . LEU A 1 341 ? 10.578 14.531 25.938 1 75.5 341 LEU A N 1
ATOM 2669 C CA . LEU A 1 341 ? 11.281 14.766 24.688 1 75.5 341 LEU A CA 1
ATOM 2670 C C . LEU A 1 341 ? 10.914 16.125 24.109 1 75.5 341 LEU A C 1
ATOM 2672 O O . LEU A 1 341 ? 11.742 16.781 23.469 1 75.5 341 LEU A O 1
ATOM 2676 N N . VAL A 1 342 ? 9.703 16.5 24.234 1 78.25 342 VAL A N 1
ATOM 2677 C CA . VAL A 1 342 ? 9.266 17.828 23.812 1 78.25 342 VAL A CA 1
ATOM 2678 C C . VAL A 1 342 ? 10.094 18.906 24.531 1 78.25 342 VAL A C 1
ATOM 2680 O O . VAL A 1 342 ? 10.523 19.875 23.906 1 78.25 342 VAL A O 1
ATOM 2683 N N . ARG A 1 343 ? 10.344 18.688 25.719 1 73.56 343 ARG A N 1
ATOM 2684 C CA . ARG A 1 343 ? 11.055 19.672 26.531 1 73.56 343 ARG A CA 1
ATOM 2685 C C . ARG A 1 343 ? 12.516 19.766 26.125 1 73.56 343 ARG A C 1
ATOM 2687 O O . ARG A 1 343 ? 13.117 20.844 26.188 1 73.56 343 ARG A O 1
ATOM 2694 N N . VAL A 1 344 ? 13.023 18.672 25.766 1 67.5 344 VAL A N 1
ATOM 2695 C CA . VAL A 1 344 ? 14.43 18.656 25.359 1 67.5 344 VAL A CA 1
ATOM 2696 C C . VAL A 1 344 ? 14.578 19.312 24 1 67.5 344 VAL A C 1
ATOM 2698 O O . VAL A 1 344 ? 15.609 19.922 23.703 1 67.5 344 VAL A O 1
ATOM 2701 N N . ASN A 1 345 ? 13.594 19.109 23.203 1 64.88 345 ASN A N 1
ATOM 2702 C CA . ASN A 1 345 ? 13.648 19.656 21.859 1 64.88 345 ASN A CA 1
ATOM 2703 C C . ASN A 1 345 ? 13.266 21.125 21.812 1 64.88 345 ASN A C 1
ATOM 2705 O O . ASN A 1 345 ? 12.406 21.562 22.578 1 64.88 345 ASN A O 1
ATOM 2709 N N . GLU A 1 346 ? 14.188 21.922 21.562 1 57.22 346 GLU A N 1
ATOM 2710 C CA . GLU A 1 346 ? 13.844 23.344 21.5 1 57.22 346 GLU A CA 1
ATOM 2711 C C . GLU A 1 346 ? 12.484 23.547 20.844 1 57.22 346 GLU A C 1
ATOM 2713 O O . GLU A 1 346 ? 12.117 22.812 19.922 1 57.22 346 GLU A O 1
ATOM 2718 N N . LEU A 1 347 ? 11.578 24.297 21.531 1 50.22 347 LEU A N 1
ATOM 2719 C CA . LEU A 1 347 ? 10.172 24.531 21.234 1 50.22 347 LEU A CA 1
ATOM 2720 C C . LEU A 1 347 ? 9.938 24.609 19.719 1 50.22 347 LEU A C 1
ATOM 2722 O O . LEU A 1 347 ? 8.883 24.219 19.234 1 50.22 347 LEU A O 1
ATOM 2726 N N . GLU A 1 348 ? 10.789 25.188 19.031 1 52 348 GLU A N 1
ATOM 2727 C CA . GLU A 1 348 ? 10.352 25.609 17.703 1 52 348 GLU A CA 1
ATOM 2728 C C . GLU A 1 348 ? 10.672 24.547 16.656 1 52 348 GLU A C 1
ATOM 2730 O O . GLU A 1 348 ? 10.477 24.766 15.469 1 52 348 GLU A O 1
ATOM 2735 N N . ARG A 1 349 ? 10.68 23.328 17.234 1 66.56 349 ARG A N 1
ATOM 2736 C CA . ARG A 1 349 ? 11.156 22.406 16.203 1 66.56 349 ARG A CA 1
ATOM 2737 C C . ARG A 1 349 ? 10.078 21.391 15.844 1 66.56 349 ARG A C 1
ATOM 2739 O O . ARG A 1 349 ? 9.219 21.078 16.672 1 66.56 349 ARG A O 1
ATOM 2746 N N . ILE A 1 350 ? 9.875 21.172 14.609 1 67.75 350 ILE A N 1
ATOM 2747 C CA . ILE A 1 350 ? 8.906 20.281 14 1 67.75 350 ILE A CA 1
ATOM 2748 C C . ILE A 1 350 ? 8.828 18.984 14.797 1 67.75 350 ILE A C 1
ATOM 2750 O O . ILE A 1 350 ? 7.746 18.406 14.953 1 67.75 350 ILE A O 1
ATOM 2754 N N . GLY A 1 351 ? 9.898 18.641 15.383 1 70 351 GLY A N 1
ATOM 2755 C CA . GLY A 1 351 ? 9.883 17.469 16.234 1 70 351 GLY A CA 1
ATOM 2756 C C . GLY A 1 351 ? 8.977 17.609 17.453 1 70 351 GLY A C 1
ATOM 2757 O O . GLY A 1 351 ? 8.242 16.688 17.797 1 70 351 GLY A O 1
ATOM 2758 N N . THR A 1 352 ? 8.992 18.766 17.953 1 73.38 352 THR A N 1
ATOM 2759 C CA . THR A 1 352 ? 8.172 19.062 19.109 1 73.38 352 THR A CA 1
ATOM 2760 C C . THR A 1 352 ? 6.688 19 18.766 1 73.38 352 THR A C 1
ATOM 2762 O O . THR A 1 352 ? 5.887 18.453 19.516 1 73.38 352 THR A O 1
ATOM 2765 N N . LEU A 1 353 ? 6.43 19.516 17.625 1 75.81 353 LEU A N 1
ATOM 2766 C CA . LEU A 1 353 ? 5.039 19.516 17.172 1 75.81 353 LEU A CA 1
ATOM 2767 C C . LEU A 1 353 ? 4.527 18.078 17.016 1 75.81 353 LEU A C 1
ATOM 2769 O O . LEU A 1 353 ? 3.408 17.766 17.422 1 75.81 353 LEU A O 1
ATOM 2773 N N . THR A 1 354 ? 5.371 17.312 16.5 1 75.75 354 THR A N 1
ATOM 2774 C CA . THR A 1 354 ? 4.996 15.93 16.266 1 75.75 354 THR A CA 1
ATOM 2775 C C . THR A 1 354 ? 4.805 15.188 17.594 1 75.75 354 THR A C 1
ATOM 2777 O O . THR A 1 354 ? 3.844 14.438 17.75 1 75.75 354 THR A O 1
ATOM 2780 N N . LEU A 1 355 ? 5.645 15.453 18.484 1 76.62 355 LEU A N 1
ATOM 2781 C CA . LEU A 1 355 ? 5.543 14.805 19.797 1 76.62 355 LEU A CA 1
ATOM 2782 C C . LEU A 1 355 ? 4.293 15.266 20.531 1 76.62 355 LEU A C 1
ATOM 2784 O O . LEU A 1 355 ? 3.607 14.461 21.172 1 76.62 355 LEU A O 1
ATOM 2788 N N . THR A 1 356 ? 4.047 16.484 20.422 1 81.81 356 THR A N 1
ATOM 2789 C CA . THR A 1 356 ? 2.848 17.047 21.031 1 81.81 356 THR A CA 1
ATOM 2790 C C . THR A 1 356 ? 1.592 16.391 20.453 1 81.81 356 THR A C 1
ATOM 2792 O O . THR A 1 356 ? 0.624 16.141 21.172 1 81.81 356 THR A O 1
ATOM 2795 N N . SER A 1 357 ? 1.636 16.141 19.234 1 86.44 357 SER A N 1
ATOM 2796 C CA . SER A 1 357 ? 0.527 15.445 18.578 1 86.44 357 SER A CA 1
ATOM 2797 C C . SER A 1 357 ? 0.29 14.07 19.188 1 86.44 357 SER A C 1
ATOM 2799 O O . SER A 1 357 ? -0.856 13.648 19.359 1 86.44 357 SER A O 1
ATOM 2801 N N . GLY A 1 358 ? 1.368 13.414 19.484 1 87.56 358 GLY A N 1
ATOM 2802 C CA . GLY A 1 358 ? 1.25 12.117 20.141 1 87.56 358 GLY A CA 1
ATOM 2803 C C . GLY A 1 358 ? 0.544 12.18 21.484 1 87.56 358 GLY A C 1
ATOM 2804 O O . GLY A 1 358 ? -0.275 11.312 21.797 1 87.56 358 GLY A O 1
ATOM 2805 N N . ILE A 1 359 ? 0.803 13.172 22.203 1 89.12 359 ILE A N 1
ATOM 2806 C CA . ILE A 1 359 ? 0.195 13.367 23.516 1 89.12 359 ILE A CA 1
ATOM 2807 C C . ILE A 1 359 ? -1.308 13.586 23.359 1 89.12 359 ILE A C 1
ATOM 2809 O O . ILE A 1 359 ? -2.109 12.977 24.078 1 89.12 359 ILE A O 1
ATOM 2813 N N . LEU A 1 360 ? -1.637 14.398 22.469 1 90.81 360 LEU A N 1
ATOM 2814 C CA . LEU A 1 360 ? -3.047 14.703 22.25 1 90.81 360 LEU A CA 1
ATOM 2815 C C . LEU A 1 360 ? -3.795 13.469 21.75 1 90.81 360 LEU A C 1
ATOM 2817 O O . LEU A 1 360 ? -4.949 13.25 22.125 1 90.81 360 LEU A O 1
ATOM 2821 N N . LEU A 1 361 ? -3.137 12.75 20.938 1 88.38 361 LEU A N 1
ATOM 2822 C CA . LEU A 1 361 ? -3.721 11.508 20.453 1 88.38 361 LEU A CA 1
ATOM 2823 C C . LEU A 1 361 ? -4.016 10.555 21.609 1 88.38 361 LEU A C 1
ATOM 2825 O O . LEU A 1 361 ? -5.094 9.961 21.656 1 88.38 361 LEU A O 1
ATOM 2829 N N . LEU A 1 362 ? -3.088 10.43 22.453 1 86.81 362 LEU A N 1
ATOM 2830 C CA . LEU A 1 362 ? -3.24 9.539 23.594 1 86.81 362 LEU A CA 1
ATOM 2831 C C . LEU A 1 362 ? -4.363 10.023 24.5 1 86.81 362 LEU A C 1
ATOM 2833 O O . LEU A 1 362 ? -5.125 9.211 25.031 1 86.81 362 LEU A O 1
ATOM 2837 N N . GLN A 1 363 ? -4.465 11.281 24.672 1 87.75 363 GLN A N 1
ATOM 2838 C CA . GLN A 1 363 ? -5.551 11.859 25.469 1 87.75 363 GLN A CA 1
ATOM 2839 C C . GLN A 1 363 ? -6.91 11.492 24.875 1 87.75 363 GLN A C 1
ATOM 2841 O O . GLN A 1 363 ? -7.812 11.062 25.609 1 87.75 363 GLN A O 1
ATOM 2846 N N . GLN A 1 364 ? -7.055 11.703 23.641 1 84.62 364 GLN A N 1
ATOM 2847 C CA . GLN A 1 364 ? -8.312 11.383 22.969 1 84.62 364 GLN A CA 1
ATOM 2848 C C . GLN A 1 364 ? -8.633 9.898 23.094 1 84.62 364 GLN A C 1
ATOM 2850 O O . GLN A 1 364 ? -9.789 9.523 23.312 1 84.62 364 GLN A O 1
ATOM 2855 N N . HIS A 1 365 ? -7.672 9.141 22.922 1 82.5 365 HIS A N 1
ATOM 2856 C CA . HIS A 1 365 ? -7.848 7.695 23.062 1 82.5 365 HIS A CA 1
ATOM 2857 C C . HIS A 1 365 ? -8.32 7.332 24.469 1 82.5 365 HIS A C 1
ATOM 2859 O O . HIS A 1 365 ? -9.211 6.496 24.641 1 82.5 365 HIS A O 1
ATOM 2865 N N . TYR A 1 366 ? -7.664 7.926 25.375 1 81.62 366 TYR A N 1
ATOM 2866 C CA . TYR A 1 366 ? -8.031 7.691 26.766 1 81.62 366 TYR A CA 1
ATOM 2867 C C . TYR A 1 366 ? -9.5 8.039 27.016 1 81.62 366 TYR A C 1
ATOM 2869 O O . TYR A 1 366 ? -10.219 7.289 27.672 1 81.62 366 TYR A O 1
ATOM 2877 N N . TRP A 1 367 ? -9.922 9.102 26.531 1 81.06 367 TRP A N 1
ATOM 2878 C CA . TRP A 1 367 ? -11.305 9.531 26.703 1 81.06 367 TRP A CA 1
ATOM 2879 C C . TRP A 1 367 ? -12.266 8.586 25.984 1 81.06 367 TRP A C 1
ATOM 2881 O O . TRP A 1 367 ? -13.352 8.289 26.5 1 81.06 367 TRP A O 1
ATOM 2891 N N . ARG A 1 368 ? -11.984 8.172 24.859 1 75 368 ARG A N 1
ATOM 2892 C CA . ARG A 1 368 ? -12.828 7.258 24.094 1 75 368 ARG A CA 1
ATOM 2893 C C . ARG A 1 368 ? -13.008 5.938 24.844 1 75 368 ARG A C 1
ATOM 2895 O O . ARG A 1 368 ? -14.094 5.355 24.828 1 75 368 ARG A O 1
ATOM 2902 N N . ARG A 1 369 ? -12.008 5.508 25.438 1 72.69 369 ARG A N 1
ATOM 2903 C CA . ARG A 1 369 ? -12.07 4.262 26.188 1 72.69 369 ARG A CA 1
ATOM 2904 C C . ARG A 1 369 ? -12.852 4.438 27.484 1 72.69 369 ARG A C 1
ATOM 2906 O O . ARG A 1 369 ? -13.594 3.547 27.891 1 72.69 369 ARG A O 1
ATOM 2913 N N . ALA A 1 370 ? -12.453 5.535 28.172 1 64.56 370 ALA A N 1
ATOM 2914 C CA . ALA A 1 370 ? -13.164 5.824 29.422 1 64.56 370 ALA A CA 1
ATOM 2915 C C . ALA A 1 370 ? -14.656 6.035 29.172 1 64.56 370 ALA A C 1
ATOM 2917 O O . ALA A 1 370 ? -15.492 5.676 30 1 64.56 370 ALA A O 1
ATOM 2918 N N . GLY A 1 371 ? -15.062 6.848 28.234 1 58.19 371 GLY A N 1
ATOM 2919 C CA . GLY A 1 371 ? -16.469 7.031 27.906 1 58.19 371 GLY A CA 1
ATOM 2920 C C . GLY A 1 371 ? -17.188 5.723 27.656 1 58.19 371 GLY A C 1
ATOM 2921 O O . GLY A 1 371 ? -18.406 5.633 27.859 1 58.19 371 GLY A O 1
ATOM 2922 N N . HIS A 1 372 ? -16.531 4.707 26.953 1 49.25 372 HIS A N 1
ATOM 2923 C CA . HIS A 1 372 ? -17.172 3.398 26.875 1 49.25 372 HIS A CA 1
ATOM 2924 C C . HIS A 1 372 ? -17.422 2.816 28.266 1 49.25 372 HIS A C 1
ATOM 2926 O O . HIS A 1 372 ? -18.359 2.033 28.453 1 49.25 372 HIS A O 1
ATOM 2932 N N . GLU A 1 373 ? -16.562 3.145 29.297 1 43.84 373 GLU A N 1
ATOM 2933 C CA . GLU A 1 373 ? -16.75 2.646 30.656 1 43.84 373 GLU A CA 1
ATOM 2934 C C . GLU A 1 373 ? -17.5 3.664 31.516 1 43.84 373 GLU A C 1
ATOM 2936 O O . GLU A 1 373 ? -17.859 3.371 32.656 1 43.84 373 GLU A O 1
ATOM 2941 N N . LEU A 1 374 ? -17.234 5 31.469 1 39.69 374 LEU A N 1
ATOM 2942 C CA . LEU A 1 374 ? -17.641 5.926 32.531 1 39.69 374 LEU A CA 1
ATOM 2943 C C . LEU A 1 374 ? -19.156 6.129 32.5 1 39.69 374 LEU A C 1
ATOM 2945 O O . LEU A 1 374 ? -19.719 6.547 31.484 1 39.69 374 LEU A O 1
ATOM 2949 N N . GLU A 1 375 ? -19.859 5.684 33.438 1 38.94 375 GLU A N 1
ATOM 2950 C CA . GLU A 1 375 ? -20.906 6.27 34.281 1 38.94 375 GLU A CA 1
ATOM 2951 C C . GLU A 1 375 ? -20.656 7.758 34.5 1 38.94 375 GLU A C 1
ATOM 2953 O O . GLU A 1 375 ? -19.547 8.242 34.312 1 38.94 375 GLU A O 1
ATOM 2958 N N . HIS A 1 376 ? -21.688 8.703 35.344 1 38.38 376 HIS A N 1
ATOM 2959 C CA . HIS A 1 376 ? -22.047 10.07 35.688 1 38.38 376 HIS A CA 1
ATOM 2960 C C . HIS A 1 376 ? -20.797 10.883 36.062 1 38.38 376 HIS A C 1
ATOM 2962 O O . HIS A 1 376 ? -20.688 12.055 35.688 1 38.38 376 HIS A O 1
ATOM 2968 N N . ASP A 1 377 ? -20.141 10.734 37.344 1 37.75 377 ASP A N 1
ATOM 2969 C CA . ASP A 1 377 ? -19.609 11.734 38.25 1 37.75 377 ASP A CA 1
ATOM 2970 C C . ASP A 1 377 ? -18.172 12.094 37.906 1 37.75 377 ASP A C 1
ATOM 2972 O O . ASP A 1 377 ? -17.516 12.859 38.625 1 37.75 377 ASP A O 1
ATOM 2976 N N . SER A 1 378 ? -17.281 11.219 37.375 1 42.47 378 SER A N 1
ATOM 2977 C CA . SER A 1 378 ? -15.867 11.477 37.625 1 42.47 378 SER A CA 1
ATOM 2978 C C . SER A 1 378 ? -15.312 12.484 36.625 1 42.47 378 SER A C 1
ATOM 2980 O O . SER A 1 378 ? -15.75 12.523 35.469 1 42.47 378 SER A O 1
ATOM 2982 N N . THR A 1 379 ? -14.789 13.664 37 1 47 379 THR A N 1
ATOM 2983 C CA . THR A 1 379 ? -13.992 14.727 36.406 1 47 379 THR A CA 1
ATOM 2984 C C . THR A 1 379 ? -13.117 14.172 35.281 1 47 379 THR A C 1
ATOM 2986 O O . THR A 1 379 ? -12.383 13.203 35.469 1 47 379 THR A O 1
ATOM 2989 N N . PRO A 1 380 ? -13.438 14.438 34.156 1 56.19 380 PRO A N 1
ATOM 2990 C CA . PRO A 1 380 ? -12.688 13.922 33 1 56.19 380 PRO A CA 1
ATOM 2991 C C . PRO A 1 380 ? -11.18 13.953 33.219 1 56.19 380 PRO A C 1
ATOM 2993 O O . PRO A 1 380 ? -10.633 14.969 33.656 1 56.19 380 PRO A O 1
ATOM 2996 N N . ASN A 1 381 ? -10.266 12.812 33.594 1 75.38 381 ASN A N 1
ATOM 2997 C CA . ASN A 1 381 ? -8.852 12.516 33.781 1 75.38 381 ASN A CA 1
ATOM 2998 C C . ASN A 1 381 ? -8.016 13.047 32.594 1 75.38 381 ASN A C 1
ATOM 3000 O O . ASN A 1 381 ? -7.746 12.328 31.641 1 75.38 381 ASN A O 1
ATOM 3004 N N . ILE A 1 382 ? -7.715 14.359 32.594 1 85.12 382 ILE A N 1
ATOM 3005 C CA . ILE A 1 382 ? -6.828 15 31.641 1 85.12 382 ILE A CA 1
ATOM 3006 C C . ILE A 1 382 ? -5.379 14.836 32.094 1 85.12 382 ILE A C 1
ATOM 3008 O O . ILE A 1 382 ? -5.035 15.148 33.219 1 85.12 382 ILE A O 1
ATOM 3012 N N . PHE A 1 383 ? -4.57 14.453 31.203 1 88.94 383 PHE A N 1
ATOM 3013 C CA . PHE A 1 383 ? -3.152 14.32 31.5 1 88.94 383 PHE A CA 1
ATOM 3014 C C . PHE A 1 383 ? -2.496 15.688 31.625 1 88.94 383 PHE A C 1
ATOM 3016 O O . PHE A 1 383 ? -2.799 16.594 30.844 1 88.94 383 PHE A O 1
ATOM 3023 N N . PRO A 1 384 ? -1.604 15.844 32.594 1 89.75 384 PRO A N 1
ATOM 3024 C CA . PRO A 1 384 ? -0.86 17.094 32.688 1 89.75 384 PRO A CA 1
ATOM 3025 C C . PRO A 1 384 ? -0.12 17.438 31.391 1 89.75 384 PRO A C 1
ATOM 3027 O O . PRO A 1 384 ? 0.033 18.609 31.047 1 89.75 384 PRO A O 1
ATOM 3030 N N . GLU A 1 385 ? 0.35 16.438 30.719 1 90.94 385 GLU A N 1
ATOM 3031 C CA . GLU A 1 385 ? 1.054 16.609 29.453 1 90.94 385 GLU A CA 1
ATOM 3032 C C . GLU A 1 385 ? 0.148 17.25 28.391 1 90.94 385 GLU A C 1
ATOM 3034 O O . GLU A 1 385 ? 0.615 18.016 27.547 1 90.94 385 GLU A O 1
ATOM 3039 N N . THR A 1 386 ? -1.115 16.906 28.5 1 91.5 386 THR A N 1
ATOM 3040 C CA . THR A 1 386 ? -2.086 17.5 27.594 1 91.5 386 THR A CA 1
ATOM 3041 C C . THR A 1 386 ? -2.258 18.984 27.844 1 91.5 386 THR A C 1
ATOM 3043 O O . THR A 1 386 ? -2.328 19.781 26.906 1 91.5 386 THR A O 1
ATOM 3046 N N . ILE A 1 387 ? -2.342 19.344 29.062 1 90.06 387 ILE A N 1
ATOM 3047 C CA . ILE A 1 387 ? -2.461 20.75 29.453 1 90.06 387 ILE A CA 1
ATOM 3048 C C . ILE A 1 387 ? -1.242 21.516 28.938 1 90.06 387 ILE A C 1
ATOM 3050 O O . ILE A 1 387 ? -1.379 22.609 28.375 1 90.06 387 ILE A O 1
ATOM 3054 N N . SER A 1 388 ? -0.109 20.922 29.156 1 88.88 388 SER A N 1
ATOM 3055 C CA . SER A 1 388 ? 1.13 21.531 28.688 1 88.88 388 SER A CA 1
ATOM 3056 C C . SER A 1 388 ? 1.124 21.703 27.188 1 88.88 388 SER A C 1
ATOM 3058 O O . SER A 1 388 ? 1.624 22.719 26.672 1 88.88 388 SER A O 1
ATOM 3060 N N . ALA A 1 389 ? 0.676 20.719 26.5 1 90.69 389 ALA A N 1
ATOM 3061 C CA . ALA A 1 389 ? 0.588 20.781 25.047 1 90.69 389 ALA A CA 1
ATOM 3062 C C . ALA A 1 389 ? -0.304 21.922 24.594 1 90.69 389 ALA A C 1
ATOM 3064 O O . ALA A 1 389 ? 0.033 22.656 23.656 1 90.69 389 ALA A O 1
ATOM 3065 N N . LEU A 1 390 ? -1.416 22.141 25.25 1 92.38 390 LEU A N 1
ATOM 3066 C CA . LEU A 1 390 ? -2.352 23.188 24.891 1 92.38 390 LEU A CA 1
ATOM 3067 C C . LEU A 1 390 ? -1.754 24.562 25.188 1 92.38 390 LEU A C 1
ATOM 3069 O O . LEU A 1 390 ? -1.968 25.516 24.422 1 92.38 390 LEU A O 1
ATOM 3073 N N . GLU A 1 391 ? -1.029 24.625 26.234 1 89.56 391 GLU A N 1
ATOM 3074 C CA . GLU A 1 391 ? -0.345 25.859 26.562 1 89.56 391 GLU A CA 1
ATOM 3075 C C . GLU A 1 391 ? 0.69 26.219 25.5 1 89.56 391 GLU A C 1
ATOM 3077 O O . GLU A 1 391 ? 0.844 27.391 25.141 1 89.56 391 GLU A O 1
ATOM 3082 N N . THR A 1 392 ? 1.397 25.234 25.078 1 84.62 392 THR A N 1
ATOM 3083 C CA . THR A 1 392 ? 2.391 25.438 24.031 1 84.62 392 THR A CA 1
ATOM 3084 C C . THR A 1 392 ? 1.733 25.953 22.766 1 84.62 392 THR A C 1
ATOM 3086 O O . THR A 1 392 ? 2.244 26.891 22.125 1 84.62 392 THR A O 1
ATOM 3089 N N . LEU A 1 393 ? 0.649 25.391 22.391 1 88.88 393 LEU A N 1
ATOM 3090 C CA . LEU A 1 393 ? -0.067 25.812 21.188 1 88.88 393 LEU A CA 1
ATOM 3091 C C . LEU A 1 393 ? -0.575 27.25 21.344 1 88.88 393 LEU A C 1
ATOM 3093 O O . LEU A 1 393 ? -0.516 28.031 20.406 1 88.88 393 LEU A O 1
ATOM 3097 N N . ASP A 1 394 ? -1.058 27.531 22.484 1 89.75 394 ASP A N 1
ATOM 3098 C CA . ASP A 1 394 ? -1.533 28.875 22.766 1 89.75 394 ASP A CA 1
ATOM 3099 C C . ASP A 1 394 ? -0.397 29.891 22.672 1 89.75 394 ASP A C 1
ATOM 3101 O O . ASP A 1 394 ? -0.592 31 22.172 1 89.75 394 ASP A O 1
ATOM 3105 N N . ARG A 1 395 ? 0.7 29.547 23.188 1 84.88 395 ARG A N 1
ATOM 3106 C CA . ARG A 1 395 ? 1.87 30.406 23.125 1 84.88 395 ARG A CA 1
ATOM 3107 C C . ARG A 1 395 ? 2.275 30.656 21.672 1 84.88 395 ARG A C 1
ATOM 3109 O O . ARG A 1 395 ? 2.629 31.781 21.297 1 84.88 395 ARG A O 1
ATOM 3116 N N . ILE A 1 396 ? 2.281 29.609 20.875 1 81.44 396 ILE A N 1
ATOM 3117 C CA . ILE A 1 396 ? 2.602 29.734 19.469 1 81.44 396 ILE A CA 1
ATOM 3118 C C . ILE A 1 396 ? 1.627 30.703 18.797 1 81.44 396 ILE A C 1
ATOM 3120 O O . ILE A 1 396 ? 2.039 31.594 18.047 1 81.44 396 ILE A O 1
ATOM 3124 N N . SER A 1 397 ? 0.367 30.578 19.078 1 87.25 397 SER A N 1
ATOM 3125 C CA . SER A 1 397 ? -0.672 31.422 18.516 1 87.25 397 SER A CA 1
ATOM 3126 C C . SER A 1 397 ? -0.479 32.875 18.922 1 87.25 397 SER A C 1
ATOM 3128 O O . SER A 1 397 ? -0.521 33.781 18.094 1 87.25 397 SER A O 1
ATOM 3130 N N . THR A 1 398 ? -0.256 33.094 20.203 1 84.81 398 THR A N 1
ATOM 3131 C CA . THR A 1 398 ? -0.108 34.438 20.75 1 84.81 398 THR A CA 1
ATOM 3132 C C . THR A 1 398 ? 1.136 35.125 20.172 1 84.81 398 THR A C 1
ATOM 3134 O O . THR A 1 398 ? 1.104 36.312 19.828 1 84.81 398 THR A O 1
ATOM 3137 N N . THR A 1 399 ? 2.156 34.375 20.141 1 79.81 399 THR A N 1
ATOM 3138 C CA . THR A 1 399 ? 3.398 34.906 19.594 1 79.81 399 THR A CA 1
ATOM 3139 C C . THR A 1 399 ? 3.225 35.312 18.141 1 79.81 399 THR A C 1
ATOM 3141 O O . THR A 1 399 ? 3.762 36.344 17.703 1 79.81 399 THR A O 1
ATOM 3144 N N . LEU A 1 400 ? 2.533 34.562 17.422 1 77.88 400 LEU A N 1
ATOM 3145 C CA . LEU A 1 400 ? 2.303 34.875 16 1 77.88 400 LEU A CA 1
ATOM 3146 C C . LEU A 1 400 ? 1.424 36.094 15.852 1 77.88 400 LEU A C 1
ATOM 3148 O O . LEU A 1 400 ? 1.642 36.906 14.945 1 77.88 400 LEU A O 1
ATOM 3152 N N . ARG A 1 401 ? 0.454 36.312 16.641 1 80.56 401 ARG A N 1
ATOM 3153 C CA . ARG A 1 401 ? -0.477 37.438 16.578 1 80.56 401 ARG A CA 1
ATOM 3154 C C . ARG A 1 401 ? 0.215 38.75 16.938 1 80.56 401 ARG A C 1
ATOM 3156 O O . ARG A 1 401 ? -0.092 39.812 16.359 1 80.56 401 ARG A O 1
ATOM 3163 N N . GLU A 1 402 ? 1.011 38.812 17.969 1 75.94 402 GLU A N 1
ATOM 3164 C CA . GLU A 1 402 ? 1.672 40 18.453 1 75.94 402 GLU A CA 1
ATOM 3165 C C . GLU A 1 402 ? 2.859 40.375 17.562 1 75.94 402 GLU A C 1
ATOM 3167 O O . GLU A 1 402 ? 3.447 41.438 17.719 1 75.94 402 GLU A O 1
ATOM 3172 N N . GLY A 1 403 ? 3.078 39.812 16.438 1 65 403 GLY A N 1
ATOM 3173 C CA . GLY A 1 403 ? 4.105 40.156 15.461 1 65 403 GLY A CA 1
ATOM 3174 C C . GLY A 1 403 ? 5.512 39.844 15.945 1 65 403 GLY A C 1
ATOM 3175 O O . GLY A 1 403 ? 6.484 40.438 15.445 1 65 403 GLY A O 1
ATOM 3176 N N . GLY A 1 404 ? 5.785 39.562 17.031 1 50.75 404 GLY A N 1
ATOM 3177 C CA . GLY A 1 404 ? 7.109 39.531 17.641 1 50.75 404 GLY A CA 1
ATOM 3178 C C . GLY A 1 404 ? 8.086 38.656 16.859 1 50.75 404 GLY A C 1
ATOM 3179 O O . GLY A 1 404 ? 9.266 39 16.75 1 50.75 404 GLY A O 1
ATOM 3180 N N . TYR A 1 405 ? 8.195 37.344 16.891 1 47.56 405 TYR A N 1
ATOM 3181 C CA . TYR A 1 405 ? 9.406 36.562 16.625 1 47.56 405 TYR A CA 1
ATOM 3182 C C . TYR A 1 405 ? 9.672 36.469 15.125 1 47.56 405 TYR A C 1
ATOM 3184 O O . TYR A 1 405 ? 8.727 36.375 14.336 1 47.56 405 TYR A O 1
ATOM 3192 N N . ASP A 1 406 ? 10.891 36.844 14.742 1 47.47 406 ASP A N 1
ATOM 3193 C CA . ASP A 1 406 ? 11.664 36.375 13.586 1 47.47 406 ASP A CA 1
ATOM 3194 C C . ASP A 1 406 ? 11.234 34.969 13.156 1 47.47 406 ASP A C 1
ATOM 3196 O O . ASP A 1 406 ? 11.695 34.469 12.125 1 47.47 406 ASP A O 1
ATOM 3200 N N . LEU A 1 407 ? 10.953 34.281 14.078 1 47.97 407 LEU A N 1
ATOM 3201 C CA . LEU A 1 407 ? 10.57 32.875 13.875 1 47.97 407 LEU A CA 1
ATOM 3202 C C . LEU A 1 407 ? 9.586 32.75 12.719 1 47.97 407 LEU A C 1
ATOM 3204 O O . LEU A 1 407 ? 9.609 31.766 11.984 1 47.97 407 LEU A O 1
ATOM 3208 N N . TRP A 1 408 ? 8.555 33.844 12.477 1 48.91 408 TRP A N 1
ATOM 3209 C CA . TRP A 1 408 ? 7.238 33.688 11.867 1 48.91 408 TRP A CA 1
ATOM 3210 C C . TRP A 1 408 ? 7.258 34.125 10.406 1 48.91 408 TRP A C 1
ATOM 3212 O O . TRP A 1 408 ? 6.246 34.031 9.711 1 48.91 408 TRP A O 1
ATOM 3222 N N . GLN A 1 409 ? 8.18 34.875 10.258 1 48.62 409 GLN A N 1
ATOM 3223 C CA . GLN A 1 409 ? 8.242 35.094 8.812 1 48.62 409 GLN A CA 1
ATOM 3224 C C . GLN A 1 409 ? 8.102 33.781 8.039 1 48.62 409 GLN A C 1
ATOM 3226 O O . GLN A 1 409 ? 7.48 33.75 6.973 1 48.62 409 GLN A O 1
ATOM 3231 N N . HIS A 1 410 ? 8.578 32.844 8.688 1 51.84 410 HIS A N 1
ATOM 3232 C CA . HIS A 1 410 ? 8.547 31.531 8.047 1 51.84 410 HIS A CA 1
ATOM 3233 C C . HIS A 1 410 ? 7.141 30.953 8.062 1 51.84 410 HIS A C 1
ATOM 3235 O O . HIS A 1 410 ? 6.742 30.25 7.121 1 51.84 410 HIS A O 1
ATOM 3241 N N . LEU A 1 411 ? 6.402 31.281 9.156 1 53.81 411 LEU A N 1
ATOM 3242 C CA . LEU A 1 411 ? 5.047 30.75 9.18 1 53.81 411 LEU A CA 1
ATOM 3243 C C . LEU A 1 411 ? 4.137 31.516 8.227 1 53.81 411 LEU A C 1
ATOM 3245 O O . LEU A 1 411 ? 3.176 30.953 7.695 1 53.81 411 LEU A O 1
ATOM 3249 N N . GLU A 1 412 ? 4.496 32.875 8.117 1 48.97 412 GLU A N 1
ATOM 3250 C CA . GLU A 1 412 ? 3.613 33.688 7.312 1 48.97 412 GLU A CA 1
ATOM 3251 C C . GLU A 1 412 ? 3.693 33.312 5.836 1 48.97 412 GLU A C 1
ATOM 3253 O O . GLU A 1 412 ? 2.684 33.344 5.129 1 48.97 412 GLU A O 1
ATOM 3258 N N . ASP A 1 413 ? 4.898 33.188 5.402 1 50.03 413 ASP A N 1
ATOM 3259 C CA . ASP A 1 413 ? 5.035 33.031 3.959 1 50.03 413 ASP A CA 1
ATOM 3260 C C . ASP A 1 413 ? 4.75 31.609 3.533 1 50.03 413 ASP A C 1
ATOM 3262 O O . ASP A 1 413 ? 5.145 31.188 2.443 1 50.03 413 ASP A O 1
ATOM 3266 N N . GLY A 1 414 ? 3.783 30.969 4.344 1 51.81 414 GLY A N 1
ATOM 3267 C CA . GLY A 1 414 ? 3.385 29.656 3.855 1 51.81 414 GLY A CA 1
ATOM 3268 C C . GLY A 1 414 ? 4.324 28.547 4.285 1 51.81 414 GLY A C 1
ATOM 3269 O O . GLY A 1 414 ? 4.199 27.406 3.83 1 51.81 414 GLY A O 1
ATOM 3270 N N . ARG A 1 415 ? 5.191 29.078 5.195 1 61.69 415 ARG A N 1
ATOM 3271 C CA . ARG A 1 415 ? 6.207 28.078 5.52 1 61.69 415 ARG A CA 1
ATOM 3272 C C . ARG A 1 415 ? 5.785 27.234 6.715 1 61.69 415 ARG A C 1
ATOM 3274 O O . ARG A 1 415 ? 6.57 26.438 7.227 1 61.69 415 ARG A O 1
ATOM 3281 N N . CYS A 1 416 ? 4.492 27.469 6.922 1 75.06 416 CYS A N 1
ATOM 3282 C CA . CYS A 1 416 ? 4.055 26.578 7.988 1 75.06 416 CYS A CA 1
ATOM 3283 C C . CYS A 1 416 ? 3.908 25.141 7.477 1 75.06 416 CYS A C 1
ATOM 3285 O O . CYS A 1 416 ? 3.5 24.922 6.336 1 75.06 416 CYS A O 1
ATOM 3287 N N . SER A 1 417 ? 4.285 24.266 8.375 1 80.62 417 SER A N 1
ATOM 3288 C CA . SER A 1 417 ? 4.223 22.859 7.992 1 80.62 417 SER A CA 1
ATOM 3289 C C . SER A 1 417 ? 2.807 22.312 8.133 1 80.62 417 SER A C 1
ATOM 3291 O O . SER A 1 417 ? 1.996 22.859 8.883 1 80.62 417 SER A O 1
ATOM 3293 N N . LEU A 1 418 ? 2.473 21.406 7.348 1 85.81 418 LEU A N 1
ATOM 3294 C CA . LEU A 1 418 ? 1.197 20.703 7.438 1 85.81 418 LEU A CA 1
ATOM 3295 C C . LEU A 1 418 ? 1.022 20.062 8.812 1 85.81 418 LEU A C 1
ATOM 3297 O O . LEU A 1 418 ? -0.104 19.891 9.281 1 85.81 418 LEU A O 1
ATOM 3301 N N . PHE A 1 419 ? 2.07 19.859 9.5 1 85.88 419 PHE A N 1
ATOM 3302 C CA . PHE A 1 419 ? 2.053 19.219 10.812 1 85.88 419 PHE A CA 1
ATOM 3303 C C . PHE A 1 419 ? 1.421 20.141 11.844 1 85.88 419 PHE A C 1
ATOM 3305 O O . PHE A 1 419 ? 0.708 19.688 12.742 1 85.88 419 PHE A O 1
ATOM 3312 N N . LEU A 1 420 ? 1.748 21.344 11.688 1 87.25 420 LEU A N 1
ATOM 3313 C CA . LEU A 1 420 ? 1.183 22.312 12.625 1 87.25 420 LEU A CA 1
ATOM 3314 C C . LEU A 1 420 ? -0.333 22.391 12.477 1 87.25 420 LEU A C 1
ATOM 3316 O O . LEU A 1 420 ? -1.054 22.516 13.469 1 87.25 420 LEU A O 1
ATOM 3320 N N . VAL A 1 421 ? -0.803 22.344 11.266 1 90.62 421 VAL A N 1
ATOM 3321 C CA . VAL A 1 421 ? -2.242 22.391 11.016 1 90.62 421 VAL A CA 1
ATOM 3322 C C . VAL A 1 421 ? -2.918 21.219 11.727 1 90.62 421 VAL A C 1
ATOM 3324 O O . VAL A 1 421 ? -3.932 21.391 12.406 1 90.62 421 VAL A O 1
ATOM 3327 N N . GLU A 1 422 ? -2.355 20.078 11.547 1 91.06 422 GLU A N 1
ATOM 3328 C CA . GLU A 1 422 ? -2.898 18.875 12.164 1 91.06 422 GLU A CA 1
ATOM 3329 C C . GLU A 1 422 ? -2.883 18.984 13.688 1 91.06 422 GLU A C 1
ATOM 3331 O O . GLU A 1 422 ? -3.826 18.547 14.352 1 91.06 422 GLU A O 1
ATOM 3336 N N . LEU A 1 423 ? -1.827 19.5 14.156 1 91.56 423 LEU A N 1
ATOM 3337 C CA . LEU A 1 423 ? -1.671 19.625 15.602 1 91.56 423 LEU A CA 1
ATOM 3338 C C . LEU A 1 423 ? -2.705 20.578 16.172 1 91.56 423 LEU A C 1
ATOM 3340 O O . LEU A 1 423 ? -3.318 20.297 17.203 1 91.56 423 LEU A O 1
ATOM 3344 N N . VAL A 1 424 ? -2.834 21.688 15.594 1 93.25 424 VAL A N 1
ATOM 3345 C CA . VAL A 1 424 ? -3.797 22.688 16.078 1 93.25 424 VAL A CA 1
ATOM 3346 C C . VAL A 1 424 ? -5.207 22.109 16 1 93.25 424 VAL A C 1
ATOM 3348 O O . VAL A 1 424 ? -6.02 22.312 16.906 1 93.25 424 VAL A O 1
ATOM 3351 N N . TYR A 1 425 ? -5.5 21.422 14.992 1 95.31 425 TYR A N 1
ATOM 3352 C CA . TYR A 1 425 ? -6.785 20.75 14.859 1 95.31 425 TYR A CA 1
ATOM 3353 C C . TYR A 1 425 ? -7.02 19.781 16.016 1 95.31 425 TYR A C 1
ATOM 3355 O O . TYR A 1 425 ? -8.086 19.781 16.625 1 95.31 425 TYR A O 1
ATOM 3363 N N . GLN A 1 426 ? -6.047 18.984 16.297 1 93.5 426 GLN A N 1
ATOM 3364 C CA . GLN A 1 426 ? -6.148 18.062 17.422 1 93.5 426 GLN A CA 1
ATOM 3365 C C . GLN A 1 426 ? -6.359 18.797 18.734 1 93.5 426 GLN A C 1
ATOM 3367 O O . GLN A 1 426 ? -7.137 18.359 19.578 1 93.5 426 GLN A O 1
ATOM 3372 N N . GLY A 1 427 ? -5.574 19.844 18.844 1 94 427 GLY A N 1
ATOM 3373 C CA . GLY A 1 427 ? -5.758 20.656 20.031 1 94 427 GLY A CA 1
ATOM 3374 C C . GLY A 1 427 ? -7.168 21.203 20.172 1 94 427 GLY A C 1
ATOM 3375 O O . GLY A 1 427 ? -7.73 21.203 21.281 1 94 427 GLY A O 1
ATOM 3376 N N . MET A 1 428 ? -7.707 21.625 19.109 1 95.31 428 MET A N 1
ATOM 3377 C CA . MET A 1 428 ? -9.07 22.156 19.109 1 95.31 428 MET A CA 1
ATOM 3378 C C . MET A 1 428 ? -10.07 21.062 19.5 1 95.31 428 MET A C 1
ATOM 3380 O O . MET A 1 428 ? -11.039 21.328 20.219 1 95.31 428 MET A O 1
ATOM 3384 N N . LEU A 1 429 ? -9.859 19.844 19.031 1 92.12 429 LEU A N 1
ATOM 3385 C CA . LEU A 1 429 ? -10.734 18.734 19.391 1 92.12 429 LEU A CA 1
ATOM 3386 C C . LEU A 1 429 ? -10.695 18.469 20.891 1 92.12 429 LEU A C 1
ATOM 3388 O O . LEU A 1 429 ? -11.734 18.203 21.5 1 92.12 429 LEU A O 1
ATOM 3392 N N . VAL A 1 430 ? -9.539 18.516 21.406 1 91 430 VAL A N 1
ATOM 3393 C CA . VAL A 1 430 ? -9.375 18.312 22.844 1 91 430 VAL A CA 1
ATOM 3394 C C . VAL A 1 430 ? -10.086 19.422 23.609 1 91 430 VAL A C 1
ATOM 3396 O O . VAL A 1 430 ? -10.781 19.156 24.594 1 91 430 VAL A O 1
ATOM 3399 N N . LEU A 1 431 ? -9.922 20.625 23.172 1 92.44 431 LEU A N 1
ATOM 3400 C CA . LEU A 1 431 ? -10.539 21.766 23.844 1 92.44 431 LEU A CA 1
ATOM 3401 C C . LEU A 1 431 ? -12.062 21.672 23.766 1 92.44 431 LEU A C 1
ATOM 3403 O O . LEU A 1 431 ? -12.75 22.031 24.734 1 92.44 431 LEU A O 1
ATOM 3407 N N . LEU A 1 432 ? -12.57 21.234 22.672 1 90.19 432 LEU A N 1
ATOM 3408 C CA . LEU A 1 432 ? -14.016 21.047 22.547 1 90.19 432 LEU A CA 1
ATOM 3409 C C . LEU A 1 432 ? -14.539 20.047 23.562 1 90.19 432 LEU A C 1
ATOM 3411 O O . LEU A 1 432 ? -15.594 20.266 24.156 1 90.19 432 LEU A O 1
ATOM 3415 N N . ARG A 1 433 ? -13.859 19.047 23.75 1 85.62 433 ARG A N 1
ATOM 3416 C CA . ARG A 1 433 ? -14.273 18.031 24.703 1 85.62 433 ARG A CA 1
ATOM 3417 C C . ARG A 1 433 ? -14.133 18.531 26.141 1 85.62 433 ARG A C 1
ATOM 3419 O O . ARG A 1 433 ? -14.953 18.219 27 1 85.62 433 ARG A O 1
ATOM 3426 N N . MET A 1 434 ? -13.078 19.25 26.359 1 84.19 434 MET A N 1
ATOM 3427 C CA . MET A 1 434 ? -12.852 19.828 27.672 1 84.19 434 MET A CA 1
ATOM 3428 C C . MET A 1 434 ? -13.938 20.844 28.016 1 84.19 434 MET A C 1
ATOM 3430 O O . MET A 1 434 ? -14.312 20.984 29.188 1 84.19 434 MET A O 1
ATOM 3434 N N . GLY A 1 435 ? -14.383 21.594 27.109 1 78.56 435 GLY A N 1
ATOM 3435 C CA . GLY A 1 435 ? -15.406 22.609 27.312 1 78.56 435 GLY A CA 1
ATOM 3436 C C . GLY A 1 435 ? -16.719 22.031 27.828 1 78.56 435 GLY A C 1
ATOM 3437 O O . GLY A 1 435 ? -17.484 22.734 28.484 1 78.56 435 GLY A O 1
ATOM 3438 N N . LYS A 1 436 ? -16.906 20.812 27.609 1 69.31 436 LYS A N 1
ATOM 3439 C CA . LYS A 1 436 ? -18.094 20.141 28.125 1 69.31 436 LYS A CA 1
ATOM 3440 C C . LYS A 1 436 ? -18.016 19.953 29.641 1 69.31 436 LYS A C 1
ATOM 3442 O O . LYS A 1 436 ? -19.031 19.953 30.328 1 69.31 436 LYS A O 1
ATOM 3447 N N . VAL A 1 437 ? -16.797 19.906 30.016 1 63.47 437 VAL A N 1
ATOM 3448 C CA . VAL A 1 437 ? -16.641 19.516 31.422 1 63.47 437 VAL A CA 1
ATOM 3449 C C . VAL A 1 437 ? -16.203 20.734 32.25 1 63.47 437 VAL A C 1
ATOM 3451 O O . VAL A 1 437 ? -16.656 20.906 33.375 1 63.47 437 VAL A O 1
ATOM 3454 N N . TRP A 1 438 ? -15.352 21.469 31.578 1 64.5 438 TRP A N 1
ATOM 3455 C CA . TRP A 1 438 ? -14.734 22.547 32.344 1 64.5 438 TRP A CA 1
ATOM 3456 C C . TRP A 1 438 ? -15.164 23.906 31.781 1 64.5 438 TRP A C 1
ATOM 3458 O O . TRP A 1 438 ? -14.82 24.25 30.656 1 64.5 438 TRP A O 1
ATOM 3468 N N . LEU A 1 439 ? -16.359 24.281 32 1 60.09 439 LEU A N 1
ATOM 3469 C CA . LEU A 1 439 ? -16.891 25.562 31.531 1 60.09 439 LEU A CA 1
ATOM 3470 C C . LEU A 1 439 ? -15.984 26.719 31.953 1 60.09 439 LEU A C 1
ATOM 3472 O O . LEU A 1 439 ? -16.453 27.672 32.594 1 60.09 439 LEU A O 1
ATOM 3476 N N . ALA A 1 440 ? -14.734 26.484 31.672 1 68.5 440 ALA A N 1
ATOM 3477 C CA . ALA A 1 440 ? -13.836 27.5 32.25 1 68.5 440 ALA A CA 1
ATOM 3478 C C . ALA A 1 440 ? -13.461 28.547 31.188 1 68.5 440 ALA A C 1
ATOM 3480 O O . ALA A 1 440 ? -13.375 28.234 30 1 68.5 440 ALA A O 1
ATOM 3481 N N . GLU A 1 441 ? -13.641 29.766 31.516 1 80.81 441 GLU A N 1
ATOM 3482 C CA . GLU A 1 441 ? -13.203 30.938 30.75 1 80.81 441 GLU A CA 1
ATOM 3483 C C . GLU A 1 441 ? -11.867 30.672 30.062 1 80.81 441 GLU A C 1
ATOM 3485 O O . GLU A 1 441 ? -11.656 31.094 28.922 1 80.81 441 GLU A O 1
ATOM 3490 N N . ASP A 1 442 ? -11.062 29.922 30.641 1 85.69 442 ASP A N 1
ATOM 3491 C CA . ASP A 1 442 ? -9.742 29.625 30.094 1 85.69 442 ASP A CA 1
ATOM 3492 C C . ASP A 1 442 ? -9.844 28.734 28.875 1 85.69 442 ASP A C 1
ATOM 3494 O O . ASP A 1 442 ? -9.094 28.922 27.906 1 85.69 442 ASP A O 1
ATOM 3498 N N . VAL A 1 443 ? -10.75 27.812 28.875 1 88.62 443 VAL A N 1
ATOM 3499 C CA . VAL A 1 443 ? -10.938 26.906 27.75 1 88.62 443 VAL A CA 1
ATOM 3500 C C . VAL A 1 443 ? -11.461 27.688 26.547 1 88.62 443 VAL A C 1
ATOM 3502 O O . VAL A 1 443 ? -11.008 27.469 25.422 1 88.62 443 VAL A O 1
ATOM 3505 N N . GLN A 1 444 ? -12.32 28.609 26.828 1 90 444 GLN A N 1
ATOM 3506 C CA . GLN A 1 444 ? -12.883 29.406 25.75 1 90 444 GLN A CA 1
ATOM 3507 C C . GLN A 1 444 ? -11.828 30.312 25.125 1 90 444 GLN A C 1
ATOM 3509 O O . GLN A 1 444 ? -11.805 30.516 23.906 1 90 444 GLN A O 1
ATOM 3514 N N . ARG A 1 445 ? -11.047 30.891 25.969 1 91.88 445 ARG A N 1
ATOM 3515 C CA . ARG A 1 445 ? -9.969 31.734 25.484 1 91.88 445 ARG A CA 1
ATOM 3516 C C . ARG A 1 445 ? -9.008 30.969 24.594 1 91.88 445 ARG A C 1
ATOM 3518 O O . ARG A 1 445 ? -8.586 31.453 23.547 1 91.88 445 ARG A O 1
ATOM 3525 N N . LYS A 1 446 ? -8.609 29.797 24.984 1 93 446 LYS A N 1
ATOM 3526 C CA . LYS A 1 446 ? -7.719 28.953 24.203 1 93 446 LYS A CA 1
ATOM 3527 C C . LYS A 1 446 ? -8.367 28.547 22.891 1 93 446 LYS A C 1
ATOM 3529 O O . LYS A 1 446 ? -7.699 28.453 21.859 1 93 446 LYS A O 1
ATOM 3534 N N . LYS A 1 447 ? -9.633 28.234 22.922 1 93.56 447 LYS A N 1
ATOM 3535 C CA . LYS A 1 447 ? -10.367 27.891 21.703 1 93.56 447 LYS A CA 1
ATOM 3536 C C . LYS A 1 447 ? -10.305 29.016 20.688 1 93.56 447 LYS A C 1
ATOM 3538 O O . LYS A 1 447 ? -10.102 28.766 19.484 1 93.56 447 LYS A O 1
ATOM 3543 N N . GLU A 1 448 ? -10.492 30.203 21.188 1 93.94 448 GLU A N 1
ATOM 3544 C CA . GLU A 1 448 ? -10.453 31.375 20.312 1 93.94 448 GLU A CA 1
ATOM 3545 C C . GLU A 1 448 ? -9.047 31.594 19.75 1 93.94 448 GLU A C 1
ATOM 3547 O O . GLU A 1 448 ? -8.891 31.906 18.578 1 93.94 448 GLU A O 1
ATOM 3552 N N . SER A 1 449 ? -8.102 31.438 20.578 1 94.38 449 SER A N 1
ATOM 3553 C CA . SER A 1 449 ? -6.711 31.578 20.156 1 94.38 449 SER A CA 1
ATOM 3554 C C . SER A 1 449 ? -6.34 30.562 19.094 1 94.38 449 SER A C 1
ATOM 3556 O O . SER A 1 449 ? -5.793 30.922 18.047 1 94.38 449 SER A O 1
ATOM 3558 N N . LEU A 1 450 ? -6.629 29.328 19.312 1 95.25 450 LEU A N 1
ATOM 3559 C CA . LEU A 1 450 ? -6.305 28.281 18.359 1 95.25 450 LEU A CA 1
ATOM 3560 C C . LEU A 1 450 ? -7.16 28.391 17.109 1 95.25 450 LEU A C 1
ATOM 3562 O O . LEU A 1 450 ? -6.707 28.062 16.016 1 95.25 450 LEU A O 1
ATOM 3566 N N . GLY A 1 451 ? -8.383 28.828 17.312 1 94.88 451 GLY A N 1
ATOM 3567 C CA . GLY A 1 451 ? -9.219 29.109 16.156 1 94.88 451 GLY A CA 1
ATOM 3568 C C . GLY A 1 451 ? -8.617 30.125 15.219 1 94.88 451 GLY A C 1
ATOM 3569 O O . GLY A 1 451 ? -8.688 29.984 14 1 94.88 451 GLY A O 1
ATOM 3570 N N . TRP A 1 452 ? -8.078 31.109 15.812 1 93.25 452 TRP A N 1
ATOM 3571 C CA . TRP A 1 452 ? -7.402 32.125 15.016 1 93.25 452 TRP A CA 1
ATOM 3572 C C . TRP A 1 452 ? -6.207 31.531 14.273 1 93.25 452 TRP A C 1
ATOM 3574 O O . TRP A 1 452 ? -6 31.812 13.094 1 93.25 452 TRP A O 1
ATOM 3584 N N . LEU A 1 453 ? -5.402 30.828 15.023 1 91.25 453 LEU A N 1
ATOM 3585 C CA . LEU A 1 453 ? -4.215 30.219 14.438 1 91.25 453 LEU A CA 1
ATOM 3586 C C . LEU A 1 453 ? -4.594 29.312 13.266 1 91.25 453 LEU A C 1
ATOM 3588 O O . LEU A 1 453 ? -3.932 29.344 12.227 1 91.25 453 LEU A O 1
ATOM 3592 N N . LEU A 1 454 ? -5.602 28.516 13.438 1 93.62 454 LEU A N 1
ATOM 3593 C CA . LEU A 1 454 ? -6.086 27.641 12.375 1 93.62 454 LEU A CA 1
ATOM 3594 C C . LEU A 1 454 ? -6.508 28.453 11.156 1 93.62 454 LEU A C 1
ATOM 3596 O O . LEU A 1 454 ? -6.141 28.109 10.023 1 93.62 454 LEU A O 1
ATOM 3600 N N . SER A 1 455 ? -7.195 29.516 11.383 1 92.25 455 SER A N 1
ATOM 3601 C CA . SER A 1 455 ? -7.645 30.375 10.289 1 92.25 455 SER A CA 1
ATOM 3602 C C . SER A 1 455 ? -6.461 31 9.562 1 92.25 455 SER A C 1
ATOM 3604 O O . SER A 1 455 ? -6.477 31.141 8.336 1 92.25 455 SER A O 1
ATOM 3606 N N . HIS A 1 456 ? -5.539 31.359 10.328 1 89 456 HIS A N 1
ATOM 3607 C CA . HIS A 1 456 ? -4.348 31.969 9.75 1 89 456 HIS A CA 1
ATOM 3608 C C . HIS A 1 456 ? -3.631 30.984 8.82 1 89 456 HIS A C 1
ATOM 3610 O O . HIS A 1 456 ? -3.143 31.375 7.758 1 89 456 HIS A O 1
ATOM 3616 N N . MET A 1 457 ? -3.549 29.797 9.188 1 90.19 457 MET A N 1
ATOM 3617 C CA . MET A 1 457 ? -2.846 28.797 8.398 1 90.19 457 MET A CA 1
ATOM 3618 C C . MET A 1 457 ? -3.641 28.438 7.145 1 90.19 457 MET A C 1
ATOM 3620 O O . MET A 1 457 ? -3.094 27.859 6.203 1 90.19 457 MET A O 1
ATOM 3624 N N . GLY A 1 458 ? -4.918 28.797 7.105 1 90.25 458 GLY A N 1
ATOM 3625 C CA . GLY A 1 458 ? -5.762 28.562 5.945 1 90.25 458 GLY A CA 1
ATOM 3626 C C . GLY A 1 458 ? -5.32 29.344 4.719 1 90.25 458 GLY A C 1
ATOM 3627 O O . GLY A 1 458 ? -5.715 29.016 3.598 1 90.25 458 GLY A O 1
ATOM 3628 N N . LYS A 1 459 ? -4.465 30.266 4.965 1 86.25 459 LYS A N 1
ATOM 3629 C CA . LYS A 1 459 ? -3.936 31.047 3.852 1 86.25 459 LYS A CA 1
ATOM 3630 C C . LYS A 1 459 ? -3.025 30.203 2.969 1 86.25 459 LYS A C 1
ATOM 3632 O O . LYS A 1 459 ? -2.828 30.516 1.792 1 86.25 459 LYS A O 1
ATOM 3637 N N . ARG A 1 460 ? -2.572 29.141 3.539 1 87.88 460 ARG A N 1
ATOM 3638 C CA . ARG A 1 460 ? -1.662 28.281 2.797 1 87.88 460 ARG A CA 1
ATOM 3639 C C . ARG A 1 460 ? -2.295 26.922 2.537 1 87.88 460 ARG A C 1
ATOM 3641 O O . ARG A 1 460 ? -2.045 26.297 1.501 1 87.88 460 ARG A O 1
ATOM 3648 N N . TRP A 1 461 ? -3.018 26.5 3.533 1 92.38 461 TRP A N 1
ATOM 3649 C CA . TRP A 1 461 ? -3.494 25.125 3.465 1 92.38 461 TRP A CA 1
ATOM 3650 C C . TRP A 1 461 ? -5.016 25.078 3.369 1 92.38 461 TRP A C 1
ATOM 3652 O O . TRP A 1 461 ? -5.711 25.219 4.379 1 92.38 461 TRP A O 1
ATOM 3662 N N . PRO A 1 462 ? -5.582 24.75 2.217 1 92.88 462 PRO A N 1
ATOM 3663 C CA . PRO A 1 462 ? -7.031 24.641 2.049 1 92.88 462 PRO A CA 1
ATOM 3664 C C . PRO A 1 462 ? -7.648 23.594 2.99 1 92.88 462 PRO A C 1
ATOM 3666 O O . PRO A 1 462 ? -8.844 23.672 3.287 1 92.88 462 PRO A O 1
ATOM 3669 N N . LEU A 1 463 ? -6.941 22.688 3.506 1 95.25 463 LEU A N 1
ATOM 3670 C CA . LEU A 1 463 ? -7.367 21.672 4.465 1 95.25 463 LEU A CA 1
ATOM 3671 C C . LEU A 1 463 ? -8.047 22.312 5.672 1 95.25 463 LEU A C 1
ATOM 3673 O O . LEU A 1 463 ? -8.953 21.734 6.266 1 95.25 463 LEU A O 1
ATOM 3677 N N . VAL A 1 464 ? -7.641 23.469 6.008 1 95.06 464 VAL A N 1
ATOM 3678 C CA . VAL A 1 464 ? -8.133 24.188 7.188 1 95.06 464 VAL A CA 1
ATOM 3679 C C . VAL A 1 464 ? -9.641 24.391 7.07 1 95.06 464 VAL A C 1
ATOM 3681 O O . VAL A 1 464 ? -10.367 24.312 8.062 1 95.06 464 VAL A O 1
ATOM 3684 N N . ALA A 1 465 ? -10.086 24.656 5.879 1 94.69 465 ALA A N 1
ATOM 3685 C CA . ALA A 1 465 ? -11.523 24.859 5.68 1 94.69 465 ALA A CA 1
ATOM 3686 C C . ALA A 1 465 ? -12.305 23.609 6.062 1 94.69 465 ALA A C 1
ATOM 3688 O O . ALA A 1 465 ? -13.383 23.703 6.652 1 94.69 465 ALA A O 1
ATOM 3689 N N . VAL A 1 466 ? -11.805 22.516 5.797 1 95.56 466 VAL A N 1
ATOM 3690 C CA . VAL A 1 466 ? -12.469 21.25 6.129 1 95.56 466 VAL A CA 1
ATOM 3691 C C . VAL A 1 466 ? -12.43 21.031 7.641 1 95.56 466 VAL A C 1
ATOM 3693 O O . VAL A 1 466 ? -13.438 20.656 8.242 1 95.56 466 VAL A O 1
ATOM 3696 N N . TYR A 1 467 ? -11.305 21.281 8.227 1 96.5 467 TYR A N 1
ATOM 3697 C CA . TYR A 1 467 ? -11.188 21.125 9.672 1 96.5 467 TYR A CA 1
ATOM 3698 C C . TYR A 1 467 ? -12.141 22.062 10.398 1 96.5 467 TYR A C 1
ATOM 3700 O O . TYR A 1 467 ? -12.773 21.672 11.383 1 96.5 467 TYR A O 1
ATOM 3708 N N . LYS A 1 468 ? -12.227 23.203 9.922 1 96.44 468 LYS A N 1
ATOM 3709 C CA . LYS A 1 468 ? -13.141 24.172 10.547 1 96.44 468 LYS A CA 1
ATOM 3710 C C . LYS A 1 468 ? -14.586 23.688 10.461 1 96.44 468 LYS A C 1
ATOM 3712 O O . LYS A 1 468 ? -15.352 23.828 11.422 1 96.44 468 LYS A O 1
ATOM 3717 N N . ARG A 1 469 ? -14.922 23.141 9.359 1 94.81 469 ARG A N 1
ATOM 3718 C CA . ARG A 1 469 ? -16.281 22.609 9.195 1 94.81 469 ARG A CA 1
ATOM 3719 C C . ARG A 1 469 ? -16.531 21.469 10.172 1 94.81 469 ARG A C 1
ATOM 3721 O O . ARG A 1 469 ? -17.609 21.375 10.766 1 94.81 469 ARG A O 1
ATOM 3728 N N . ILE A 1 470 ? -15.594 20.625 10.32 1 95.38 470 ILE A N 1
ATOM 3729 C CA . ILE A 1 470 ? -15.719 19.5 11.234 1 95.38 470 ILE A CA 1
ATOM 3730 C C . ILE A 1 470 ? -15.867 20.016 12.664 1 95.38 470 ILE A C 1
ATOM 3732 O O . ILE A 1 470 ? -16.734 19.562 13.406 1 95.38 470 ILE A O 1
ATOM 3736 N N . LEU A 1 471 ? -15.039 20.984 12.977 1 95.44 471 LEU A N 1
ATOM 3737 C CA . LEU A 1 471 ? -15.047 21.531 14.328 1 95.44 471 LEU A CA 1
ATOM 3738 C C . LEU A 1 471 ? -16.375 22.234 14.625 1 95.44 471 LEU A C 1
ATOM 3740 O O . LEU A 1 471 ? -16.922 22.094 15.711 1 95.44 471 LEU A O 1
ATOM 3744 N N . GLU A 1 472 ? -16.859 22.953 13.688 1 94.44 472 GLU A N 1
ATOM 3745 C CA . GLU A 1 472 ? -18.141 23.625 13.852 1 94.44 472 GLU A CA 1
ATOM 3746 C C . GLU A 1 472 ? -19.266 22.609 14.039 1 94.44 472 GLU A C 1
ATOM 3748 O O . GLU A 1 472 ? -20.156 22.828 14.859 1 94.44 472 GLU A O 1
ATOM 3753 N N . ALA A 1 473 ? -19.219 21.609 13.281 1 93.25 473 ALA A N 1
ATOM 3754 C CA . ALA A 1 473 ? -20.234 20.578 13.398 1 93.25 473 ALA A CA 1
ATOM 3755 C C . ALA A 1 473 ? -20.188 19.906 14.766 1 93.25 473 ALA A C 1
ATOM 3757 O O . ALA A 1 473 ? -21.219 19.625 15.375 1 93.25 473 ALA A O 1
ATOM 3758 N N . ARG A 1 474 ? -19.047 19.641 15.227 1 91.5 474 ARG A N 1
ATOM 3759 C CA . ARG A 1 474 ? -18.891 19 16.531 1 91.5 474 ARG A CA 1
ATOM 3760 C C . ARG A 1 474 ? -19.359 19.922 17.656 1 91.5 474 ARG A C 1
ATOM 3762 O O . ARG A 1 474 ? -19.953 19.469 18.625 1 91.5 474 ARG A O 1
ATOM 3769 N N . GLU A 1 475 ? -19.031 21.125 17.516 1 89.12 475 GLU A N 1
ATOM 3770 C CA . GLU A 1 475 ? -19.469 22.094 18.5 1 89.12 475 GLU A CA 1
ATOM 3771 C C . GLU A 1 475 ? -21 22.188 18.547 1 89.12 475 GLU A C 1
ATOM 3773 O O . GLU A 1 475 ? -21.594 22.312 19.609 1 89.12 475 GLU A O 1
ATOM 3778 N N . SER A 1 476 ? -21.578 22.078 17.391 1 88.5 476 SER A N 1
ATOM 3779 C CA . SER A 1 476 ? -23.031 22.125 17.312 1 88.5 476 SER A CA 1
ATOM 3780 C C . SER A 1 476 ? -23.656 20.906 17.969 1 88.5 476 SER A C 1
ATOM 3782 O O . SER A 1 476 ? -24.703 21 18.609 1 88.5 476 SER A O 1
ATOM 3784 N N . ILE A 1 477 ? -23.062 19.844 17.75 1 86.75 477 ILE A N 1
ATOM 3785 C CA . ILE A 1 477 ? -23.578 18.609 18.328 1 86.75 477 ILE A CA 1
ATOM 3786 C C . ILE A 1 477 ? -23.484 18.672 19.859 1 86.75 477 ILE A C 1
ATOM 3788 O O . ILE A 1 477 ? -24.406 18.281 20.562 1 86.75 477 ILE A O 1
ATOM 3792 N N . LEU A 1 478 ? -22.375 19.125 20.328 1 82.06 478 LEU A N 1
ATOM 3793 C CA . LEU A 1 478 ? -22.172 19.266 21.766 1 82.06 478 LEU A CA 1
ATOM 3794 C C . LEU A 1 478 ? -23.156 20.266 22.359 1 82.06 478 LEU A C 1
ATOM 3796 O O . LEU A 1 478 ? -23.656 20.062 23.469 1 82.06 478 LEU A O 1
ATOM 3800 N N . ALA A 1 479 ? -23.438 21.297 21.609 1 81.44 479 ALA A N 1
ATOM 3801 C CA . ALA A 1 479 ? -24.391 22.297 22.078 1 81.44 479 ALA A CA 1
ATOM 3802 C C . ALA A 1 479 ? -25.797 21.703 22.172 1 81.44 479 ALA A C 1
ATOM 3804 O O . ALA A 1 479 ? -26.547 22.047 23.078 1 81.44 479 ALA A O 1
ATOM 3805 N N . VAL A 1 480 ? -26.094 20.828 21.266 1 80.94 480 VAL A N 1
ATOM 3806 C CA . VAL A 1 480 ? -27.391 20.188 21.266 1 80.94 480 VAL A CA 1
ATOM 3807 C C . VAL A 1 480 ? -27.5 19.219 22.438 1 80.94 480 VAL A C 1
ATOM 3809 O O . VAL A 1 480 ? -28.531 19.156 23.109 1 80.94 480 VAL A O 1
ATOM 3812 N N . GLU A 1 481 ? -26.516 18.516 22.672 1 78.75 481 GLU A N 1
ATOM 3813 C CA . GLU A 1 481 ? -26.5 17.578 23.781 1 78.75 481 GLU A CA 1
ATOM 3814 C C . GLU A 1 481 ? -26.641 18.312 25.125 1 78.75 481 GLU A C 1
ATOM 3816 O O . GLU A 1 481 ? -27.328 17.828 26.016 1 78.75 481 GLU A O 1
ATOM 3821 N N . ASP A 1 482 ? -26.047 19.438 25.219 1 74 482 ASP A N 1
ATOM 3822 C CA . ASP A 1 482 ? -26.109 20.234 26.438 1 74 482 ASP A CA 1
ATOM 3823 C C . ASP A 1 482 ? -27.5 20.828 26.641 1 74 482 ASP A C 1
ATOM 3825 O O . ASP A 1 482 ? -27.969 20.969 27.766 1 74 482 ASP A O 1
ATOM 3829 N N . ALA A 1 483 ? -28.047 21.062 25.516 1 73.31 483 ALA A N 1
ATOM 3830 C CA . ALA A 1 483 ? -29.375 21.656 25.594 1 73.31 483 ALA A CA 1
ATOM 3831 C C . ALA A 1 483 ? -30.422 20.609 26 1 73.31 483 ALA A C 1
ATOM 3833 O O . ALA A 1 483 ? -31.453 20.938 26.578 1 73.31 483 ALA A O 1
ATOM 3834 N N . LEU A 1 484 ? -30.078 19.359 25.656 1 73.88 484 LEU A N 1
ATOM 3835 C CA . LEU A 1 484 ? -31.016 18.281 25.953 1 73.88 484 LEU A CA 1
ATOM 3836 C C . LEU A 1 484 ? -30.766 17.703 27.344 1 73.88 484 LEU A C 1
ATOM 3838 O O . LEU A 1 484 ? -31.578 16.922 27.859 1 73.88 484 LEU A O 1
ATOM 3842 N N . THR A 1 485 ? -29.703 17.859 27.938 1 65.12 485 THR A N 1
ATOM 3843 C CA . THR A 1 485 ? -29.453 17.422 29.297 1 65.12 485 THR A CA 1
ATOM 3844 C C . THR A 1 485 ? -29.688 18.547 30.297 1 65.12 485 THR A C 1
ATOM 3846 O O . THR A 1 485 ? -30.156 18.312 31.406 1 65.12 485 THR A O 1
ATOM 3849 N N . MET B 1 1 ? -51.25 50.406 56.469 1 24.61 1 MET B N 1
ATOM 3850 C CA . MET B 1 1 ? -51.594 50.25 55.062 1 24.61 1 MET B CA 1
ATOM 3851 C C . MET B 1 1 ? -50.469 49.594 54.25 1 24.61 1 MET B C 1
ATOM 3853 O O . MET B 1 1 ? -49.344 50.062 54.312 1 24.61 1 MET B O 1
ATOM 3857 N N . SER B 1 2 ? -50.562 48.344 54 1 25.91 2 SER B N 1
ATOM 3858 C CA . SER B 1 2 ? -49.781 47.156 53.625 1 25.91 2 SER B CA 1
ATOM 3859 C C . SER B 1 2 ? -49.375 47.188 52.156 1 25.91 2 SER B C 1
ATOM 3861 O O . SER B 1 2 ? -50.25 47.094 51.25 1 25.91 2 SER B O 1
ATOM 3863 N N . THR B 1 3 ? -48.656 48.219 51.906 1 28.55 3 THR B N 1
ATOM 3864 C CA . THR B 1 3 ? -48.469 48.531 50.5 1 28.55 3 THR B CA 1
ATOM 3865 C C . THR B 1 3 ? -47.969 47.312 49.719 1 28.55 3 THR B C 1
ATOM 3867 O O . THR B 1 3 ? -47.031 46.656 50.125 1 28.55 3 THR B O 1
ATOM 3870 N N . PRO B 1 4 ? -48.812 46.781 49 1 28.92 4 PRO B N 1
ATOM 3871 C CA . PRO B 1 4 ? -48.781 45.5 48.312 1 28.92 4 PRO B CA 1
ATOM 3872 C C . PRO B 1 4 ? -47.625 45.375 47.344 1 28.92 4 PRO B C 1
ATOM 3874 O O . PRO B 1 4 ? -47.281 46.375 46.688 1 28.92 4 PRO B O 1
ATOM 3877 N N . LEU B 1 5 ? -46.688 44.625 47.688 1 28.27 5 LEU B N 1
ATOM 3878 C CA . LEU B 1 5 ? -45.406 44.312 47.062 1 28.27 5 LEU B CA 1
ATOM 3879 C C . LEU B 1 5 ? -45.562 43.906 45.625 1 28.27 5 LEU B C 1
ATOM 3881 O O . LEU B 1 5 ? -46.281 42.938 45.312 1 28.27 5 LEU B O 1
ATOM 3885 N N . GLU B 1 6 ? -45.75 44.812 44.781 1 25.17 6 GLU B N 1
ATOM 3886 C CA . GLU B 1 6 ? -46.094 44.562 43.406 1 25.17 6 GLU B CA 1
ATOM 3887 C C . GLU B 1 6 ? -45.188 43.5 42.781 1 25.17 6 GLU B C 1
ATOM 3889 O O . GLU B 1 6 ? -43.969 43.469 43.031 1 25.17 6 GLU B O 1
ATOM 3894 N N . PRO B 1 7 ? -45.75 42.469 42.344 1 24.92 7 PRO B N 1
ATOM 3895 C CA . PRO B 1 7 ? -45.125 41.219 41.844 1 24.92 7 PRO B CA 1
ATOM 3896 C C . PRO B 1 7 ? -44.156 41.438 40.719 1 24.92 7 PRO B C 1
ATOM 3898 O O . PRO B 1 7 ? -44.281 42.438 39.969 1 24.92 7 PRO B O 1
ATOM 3901 N N . ALA B 1 8 ? -42.938 41.062 40.938 1 26.94 8 ALA B N 1
ATOM 3902 C CA . ALA B 1 8 ? -41.75 41.219 40.125 1 26.94 8 ALA B CA 1
ATOM 3903 C C . ALA B 1 8 ? -42.062 40.844 38.656 1 26.94 8 ALA B C 1
ATOM 3905 O O . ALA B 1 8 ? -42.531 39.719 38.406 1 26.94 8 ALA B O 1
ATOM 3906 N N . VAL B 1 9 ? -42.438 41.625 37.812 1 20.89 9 VAL B N 1
ATOM 3907 C CA . VAL B 1 9 ? -42.781 41.438 36.406 1 20.89 9 VAL B CA 1
ATOM 3908 C C . VAL B 1 9 ? -41.781 40.5 35.75 1 20.89 9 VAL B C 1
ATOM 3910 O O . VAL B 1 9 ? -40.562 40.656 35.844 1 20.89 9 VAL B O 1
ATOM 3913 N N . ARG B 1 10 ? -42.188 39.25 35.562 1 25.23 10 ARG B N 1
ATOM 3914 C CA . ARG B 1 10 ? -41.656 38.156 34.781 1 25.23 10 ARG B CA 1
ATOM 3915 C C . ARG B 1 10 ? -41.156 38.625 33.406 1 25.23 10 ARG B C 1
ATOM 3917 O O . ARG B 1 10 ? -41.938 39.062 32.562 1 25.23 10 ARG B O 1
ATOM 3924 N N . ALA B 1 11 ? -40.125 39.344 33.438 1 24.05 11 ALA B N 1
ATOM 3925 C CA . ALA B 1 11 ? -39.656 39.844 32.125 1 24.05 11 ALA B CA 1
ATOM 3926 C C . ALA B 1 11 ? -39.656 38.719 31.094 1 24.05 11 ALA B C 1
ATOM 3928 O O . ALA B 1 11 ? -39.125 37.625 31.328 1 24.05 11 ALA B O 1
ATOM 3929 N N . ARG B 1 12 ? -40.625 38.594 30.281 1 23.53 12 ARG B N 1
ATOM 3930 C CA . ARG B 1 12 ? -40.875 37.781 29.109 1 23.53 12 ARG B CA 1
ATOM 3931 C C . ARG B 1 12 ? -39.656 37.719 28.188 1 23.53 12 ARG B C 1
ATOM 3933 O O . ARG B 1 12 ? -39.25 38.75 27.656 1 23.53 12 ARG B O 1
ATOM 3940 N N . VAL B 1 13 ? -38.656 37.125 28.594 1 24.47 13 VAL B N 1
ATOM 3941 C CA . VAL B 1 13 ? -37.469 37 27.766 1 24.47 13 VAL B CA 1
ATOM 3942 C C . VAL B 1 13 ? -37.875 36.594 26.344 1 24.47 13 VAL B C 1
ATOM 3944 O O . VAL B 1 13 ? -38.562 35.594 26.156 1 24.47 13 VAL B O 1
ATOM 3947 N N . SER B 1 14 ? -38.281 37.469 25.531 1 22.44 14 SER B N 1
ATOM 3948 C CA . SER B 1 14 ? -38.594 37.312 24.109 1 22.44 14 SER B CA 1
ATOM 3949 C C . SER B 1 14 ? -37.625 36.375 23.422 1 22.44 14 SER B C 1
ATOM 3951 O O . SER B 1 14 ? -36.406 36.531 23.547 1 22.44 14 SER B O 1
ATOM 3953 N N . CYS B 1 15 ? -37.906 35.094 23.25 1 22.78 15 CYS B N 1
ATOM 3954 C CA . CYS B 1 15 ? -37.406 33.906 22.547 1 22.78 15 CYS B CA 1
ATOM 3955 C C . CYS B 1 15 ? -37.031 34.25 21.109 1 22.78 15 CYS B C 1
ATOM 3957 O O . CYS B 1 15 ? -37.906 34.469 20.266 1 22.78 15 CYS B O 1
ATOM 3959 N N . PHE B 1 16 ? -36.188 35.156 20.875 1 21.98 16 PHE B N 1
ATOM 3960 C CA . PHE B 1 16 ? -35.844 35.5 19.5 1 21.98 16 PHE B CA 1
ATOM 3961 C C . PHE B 1 16 ? -35.781 34.25 18.609 1 21.98 16 PHE B C 1
ATOM 3963 O O . PHE B 1 16 ? -35.281 33.219 19.031 1 21.98 16 PHE B O 1
ATOM 3970 N N . HIS B 1 17 ? -36.688 34.031 17.656 1 23.31 17 HIS B N 1
ATOM 3971 C CA . HIS B 1 17 ? -37 33.188 16.5 1 23.31 17 HIS B CA 1
ATOM 3972 C C . HIS B 1 17 ? -35.781 32.938 15.641 1 23.31 17 HIS B C 1
ATOM 3974 O O . HIS B 1 17 ? -35.469 33.719 14.734 1 23.31 17 HIS B O 1
ATOM 3980 N N . CYS B 1 18 ? -34.688 32.844 16.156 1 22.95 18 CYS B N 1
ATOM 3981 C CA . CYS B 1 18 ? -33.531 32.531 15.344 1 22.95 18 CYS B CA 1
ATOM 3982 C C . CYS B 1 18 ? -33.844 31.391 14.367 1 22.95 18 CYS B C 1
ATOM 3984 O O . CYS B 1 18 ? -33.406 30.25 14.562 1 22.95 18 CYS B O 1
ATOM 3986 N N . ARG B 1 19 ? -35.031 31.125 13.836 1 23.48 19 ARG B N 1
ATOM 3987 C CA . ARG B 1 19 ? -35.625 30.453 12.68 1 23.48 19 ARG B CA 1
ATOM 3988 C C . ARG B 1 19 ? -34.906 30.844 11.398 1 23.48 19 ARG B C 1
ATOM 3990 O O . ARG B 1 19 ? -35.375 30.547 10.297 1 23.48 19 ARG B O 1
ATOM 3997 N N . ASP B 1 20 ? -34.219 31.812 11.391 1 24.02 20 ASP B N 1
ATOM 3998 C CA . ASP B 1 20 ? -33.844 32.031 9.992 1 24.02 20 ASP B CA 1
ATOM 3999 C C . ASP B 1 20 ? -33.25 30.766 9.375 1 24.02 20 ASP B C 1
ATOM 4001 O O . ASP B 1 20 ? -32.656 29.953 10.078 1 24.02 20 ASP B O 1
ATOM 4005 N N . ASN B 1 21 ? -33.469 30.578 8.016 1 23.81 21 ASN B N 1
ATOM 4006 C CA . ASN B 1 21 ? -33.312 29.562 6.984 1 23.81 21 ASN B CA 1
ATOM 4007 C C . ASN B 1 21 ? -31.875 29.062 6.926 1 23.81 21 ASN B C 1
ATOM 4009 O O . ASN B 1 21 ? -31 29.734 6.379 1 23.81 21 ASN B O 1
ATOM 4013 N N . VAL B 1 22 ? -31.391 28.75 7.863 1 26.69 22 VAL B N 1
ATOM 4014 C CA . VAL B 1 22 ? -30.172 28.016 7.555 1 26.69 22 VAL B CA 1
ATOM 4015 C C . VAL B 1 22 ? -30.438 27.031 6.414 1 26.69 22 VAL B C 1
ATOM 4017 O O . VAL B 1 22 ? -31.203 26.094 6.562 1 26.69 22 VAL B O 1
ATOM 4020 N N . THR B 1 23 ? -30.594 27.531 5.25 1 24.39 23 THR B N 1
ATOM 4021 C CA . THR B 1 23 ? -30.656 26.75 4.023 1 24.39 23 THR B CA 1
ATOM 4022 C C . THR B 1 23 ? -29.75 25.516 4.129 1 24.39 23 THR B C 1
ATOM 4024 O O . THR B 1 23 ? -28.531 25.641 4.211 1 24.39 23 THR B O 1
ATOM 4027 N N . ALA B 1 24 ? -30.094 24.609 4.883 1 28.81 24 ALA B N 1
ATOM 4028 C CA . ALA B 1 24 ? -29.75 23.219 4.59 1 28.81 24 ALA B CA 1
ATOM 4029 C C . ALA B 1 24 ? -29.562 23 3.09 1 28.81 24 ALA B C 1
ATOM 4031 O O . ALA B 1 24 ? -30.547 22.844 2.354 1 28.81 24 ALA B O 1
ATOM 4032 N N . THR B 1 25 ? -28.844 23.781 2.463 1 28.62 25 THR B N 1
ATOM 4033 C CA . THR B 1 25 ? -28.656 23.266 1.106 1 28.62 25 THR B CA 1
ATOM 4034 C C . THR B 1 25 ? -28.594 21.75 1.103 1 28.62 25 THR B C 1
ATOM 4036 O O . THR B 1 25 ? -27.688 21.156 1.701 1 28.62 25 THR B O 1
ATOM 4039 N N . SER B 1 26 ? -29.609 21.094 1.198 1 29 26 SER B N 1
ATOM 4040 C CA . SER B 1 26 ? -29.844 19.734 0.742 1 29 26 SER B CA 1
ATOM 4041 C C . SER B 1 26 ? -28.797 19.297 -0.28 1 29 26 SER B C 1
ATOM 4043 O O . SER B 1 26 ? -28.672 19.906 -1.343 1 29 26 SER B O 1
ATOM 4045 N N . ILE B 1 27 ? -27.734 19.047 0.143 1 32.94 27 ILE B N 1
ATOM 4046 C CA . ILE B 1 27 ? -26.969 18.297 -0.849 1 32.94 27 ILE B CA 1
ATOM 4047 C C . ILE B 1 27 ? -27.891 17.297 -1.561 1 32.94 27 ILE B C 1
ATOM 4049 O O . ILE B 1 27 ? -28.344 16.312 -0.965 1 32.94 27 ILE B O 1
ATOM 4053 N N . SER B 1 28 ? -29.078 17.766 -2.156 1 29.75 28 SER B N 1
ATOM 4054 C CA . SER B 1 28 ? -30 17.094 -3.051 1 29.75 28 SER B CA 1
ATOM 4055 C C . SER B 1 28 ? -29.297 16 -3.85 1 29.75 28 SER B C 1
ATOM 4057 O O . SER B 1 28 ? -28.109 16.109 -4.145 1 29.75 28 SER B O 1
ATOM 4059 N N . ASP B 1 29 ? -29.875 14.844 -3.859 1 34 29 ASP B N 1
ATOM 4060 C CA . ASP B 1 29 ? -29.688 13.68 -4.723 1 34 29 ASP B CA 1
ATOM 4061 C C . ASP B 1 29 ? -29.469 14.102 -6.176 1 34 29 ASP B C 1
ATOM 4063 O O . ASP B 1 29 ? -30.062 13.531 -7.09 1 34 29 ASP B O 1
ATOM 4067 N N . THR B 1 30 ? -29.156 15.344 -6.402 1 33.41 30 THR B N 1
ATOM 4068 C CA . THR B 1 30 ? -29.172 15.742 -7.805 1 33.41 30 THR B CA 1
ATOM 4069 C C . THR B 1 30 ? -28.141 14.961 -8.602 1 33.41 30 THR B C 1
ATOM 4071 O O . THR B 1 30 ? -26.938 15.062 -8.344 1 33.41 30 THR B O 1
ATOM 4074 N N . ILE B 1 31 ? -28.625 13.906 -9.07 1 36.41 31 ILE B N 1
ATOM 4075 C CA . ILE B 1 31 ? -27.891 13.273 -10.172 1 36.41 31 ILE B CA 1
ATOM 4076 C C . ILE B 1 31 ? -27.5 14.328 -11.203 1 36.41 31 ILE B C 1
ATOM 4078 O O . ILE B 1 31 ? -28.359 14.992 -11.781 1 36.41 31 ILE B O 1
ATOM 4082 N N . TYR B 1 32 ? -26.594 15.164 -11.047 1 34.72 32 TYR B N 1
ATOM 4083 C CA . TYR B 1 32 ? -26.266 16.234 -11.984 1 34.72 32 TYR B CA 1
ATOM 4084 C C . TYR B 1 32 ? -25.734 15.656 -13.297 1 34.72 32 TYR B C 1
ATOM 4086 O O . TYR B 1 32 ? -24.781 14.883 -13.297 1 34.72 32 TYR B O 1
ATOM 4094 N N . HIS B 1 33 ? -26.578 15.469 -14.039 1 36.41 33 HIS B N 1
ATOM 4095 C CA . HIS B 1 33 ? -26.469 15.195 -15.461 1 36.41 33 HIS B CA 1
ATOM 4096 C C . HIS B 1 33 ? -26.016 16.438 -16.234 1 36.41 33 HIS B C 1
ATOM 4098 O O . HIS B 1 33 ? -26.828 17.328 -16.5 1 36.41 33 HIS B O 1
ATOM 4104 N N . GLY B 1 34 ? -24.719 17.031 -16.031 1 38.25 34 GLY B N 1
ATOM 4105 C CA . GLY B 1 34 ? -24.203 18.078 -16.891 1 38.25 34 GLY B CA 1
ATOM 4106 C C . GLY B 1 34 ? -22.734 18.391 -16.672 1 38.25 34 GLY B C 1
ATOM 4107 O O . GLY B 1 34 ? -22.031 17.625 -15.992 1 38.25 34 GLY B O 1
ATOM 4108 N N . THR B 1 35 ? -22.266 19.594 -17.188 1 46.44 35 THR B N 1
ATOM 4109 C CA . THR B 1 35 ? -20.938 20.203 -17.109 1 46.44 35 THR B CA 1
ATOM 4110 C C . THR B 1 35 ? -20.469 20.312 -15.672 1 46.44 35 THR B C 1
ATOM 4112 O O . THR B 1 35 ? -21.172 20.875 -14.828 1 46.44 35 THR B O 1
ATOM 4115 N N . ILE B 1 36 ? -19.688 19.406 -15.336 1 54.38 36 ILE B N 1
ATOM 4116 C CA . ILE B 1 36 ? -19.172 19.359 -13.969 1 54.38 36 ILE B CA 1
ATOM 4117 C C . ILE B 1 36 ? -18.969 20.781 -13.438 1 54.38 36 ILE B C 1
ATOM 4119 O O . ILE B 1 36 ? -18.156 21.531 -13.977 1 54.38 36 ILE B O 1
ATOM 4123 N N . GLN B 1 37 ? -19.906 21.312 -12.836 1 61.09 37 GLN B N 1
ATOM 4124 C CA . GLN B 1 37 ? -19.781 22.609 -12.172 1 61.09 37 GLN B CA 1
ATOM 4125 C C . GLN B 1 37 ? -18.734 22.562 -11.07 1 61.09 37 GLN B C 1
ATOM 4127 O O . GLN B 1 37 ? -18.734 21.656 -10.234 1 61.09 37 GLN B O 1
ATOM 4132 N N . PRO B 1 38 ? -17.719 23.359 -11.242 1 68 38 PRO B N 1
ATOM 4133 C CA . PRO B 1 38 ? -16.594 23.406 -10.305 1 68 38 PRO B CA 1
ATOM 4134 C C . PRO B 1 38 ? -17.047 23.406 -8.844 1 68 38 PRO B C 1
ATOM 4136 O O . PRO B 1 38 ? -16.391 22.812 -7.988 1 68 38 PRO B O 1
ATOM 4139 N N . GLU B 1 39 ? -18.203 23.984 -8.664 1 69.56 39 GLU B N 1
ATOM 4140 C CA . GLU B 1 39 ? -18.672 24.062 -7.285 1 69.56 39 GLU B CA 1
ATOM 4141 C C . GLU B 1 39 ? -19.094 22.703 -6.766 1 69.56 39 GLU B C 1
ATOM 4143 O O . GLU B 1 39 ? -18.844 22.359 -5.609 1 69.56 39 GLU B O 1
ATOM 4148 N N . ARG B 1 40 ? -19.641 22.016 -7.602 1 73.69 40 ARG B N 1
ATOM 4149 C CA . ARG B 1 40 ? -20.109 20.703 -7.211 1 73.69 40 ARG B CA 1
ATOM 4150 C C . ARG B 1 40 ? -18.938 19.75 -6.953 1 73.69 40 ARG B C 1
ATOM 4152 O O . ARG B 1 40 ? -18.984 18.938 -6.035 1 73.69 40 ARG B O 1
ATOM 4159 N N . VAL B 1 41 ? -17.969 20.031 -7.699 1 78.44 41 VAL B N 1
ATOM 4160 C CA . VAL B 1 41 ? -16.797 19.188 -7.523 1 78.44 41 VAL B CA 1
ATOM 4161 C C . VAL B 1 41 ? -16.141 19.5 -6.172 1 78.44 41 VAL B C 1
ATOM 4163 O O . VAL B 1 41 ? -15.727 18.578 -5.461 1 78.44 41 VAL B O 1
ATOM 4166 N N . GLN B 1 42 ? -16.234 20.719 -5.879 1 81.88 42 GLN B N 1
ATOM 4167 C CA . GLN B 1 42 ? -15.633 21.109 -4.605 1 81.88 42 GLN B CA 1
ATOM 4168 C C . GLN B 1 42 ? -16.438 20.562 -3.428 1 81.88 42 GLN B C 1
ATOM 4170 O O . GLN B 1 42 ? -15.852 20.172 -2.41 1 81.88 42 GLN B O 1
ATOM 4175 N N . ASP B 1 43 ? -17.719 20.484 -3.58 1 84.19 43 ASP B N 1
ATOM 4176 C CA . ASP B 1 43 ? -18.547 19.922 -2.533 1 84.19 43 ASP B CA 1
ATOM 4177 C C . ASP B 1 43 ? -18.266 18.438 -2.344 1 84.19 43 ASP B C 1
ATOM 4179 O O . ASP B 1 43 ? -18.25 17.938 -1.217 1 84.19 43 ASP B O 1
ATOM 4183 N N . LEU B 1 44 ? -18.078 17.859 -3.414 1 85.94 44 LEU B N 1
ATOM 4184 C CA . LEU B 1 44 ? -17.766 16.438 -3.355 1 85.94 44 LEU B CA 1
ATOM 4185 C C . LEU B 1 44 ? -16.422 16.219 -2.672 1 85.94 44 LEU B C 1
ATOM 4187 O O . LEU B 1 44 ? -16.281 15.32 -1.834 1 85.94 44 LEU B O 1
ATOM 4191 N N . VAL B 1 45 ? -15.5 17.047 -3.02 1 85.88 45 VAL B N 1
ATOM 4192 C CA . VAL B 1 45 ? -14.164 16.938 -2.443 1 85.88 45 VAL B CA 1
ATOM 4193 C C . VAL B 1 45 ? -14.234 17.172 -0.935 1 85.88 45 VAL B C 1
ATOM 4195 O O . VAL B 1 45 ? -13.641 16.422 -0.159 1 85.88 45 VAL B O 1
ATOM 4198 N N . ASN B 1 46 ? -15.008 18.094 -0.578 1 88.75 46 ASN B N 1
ATOM 4199 C CA . ASN B 1 46 ? -15.148 18.406 0.841 1 88.75 46 ASN B CA 1
ATOM 4200 C C . ASN B 1 46 ? -15.844 17.266 1.591 1 88.75 46 ASN B C 1
ATOM 4202 O O . ASN B 1 46 ? -15.422 16.891 2.684 1 88.75 46 ASN B O 1
ATOM 4206 N N . ALA B 1 47 ? -16.891 16.797 1.016 1 90.88 47 ALA B N 1
ATOM 4207 C CA . ALA B 1 47 ? -17.641 15.719 1.659 1 90.88 47 ALA B CA 1
ATOM 4208 C C . ALA B 1 47 ? -16.781 14.469 1.829 1 90.88 47 ALA B C 1
ATOM 4210 O O . ALA B 1 47 ? -16.828 13.812 2.869 1 90.88 47 ALA B O 1
ATOM 4211 N N . ARG B 1 48 ? -16.016 14.219 0.868 1 91 48 ARG B N 1
ATOM 4212 C CA . ARG B 1 48 ? -15.133 13.062 0.937 1 91 48 ARG B CA 1
ATOM 4213 C C . ARG B 1 48 ? -14.07 13.25 2.014 1 91 48 ARG B C 1
ATOM 4215 O O . ARG B 1 48 ? -13.727 12.305 2.73 1 91 48 ARG B O 1
ATOM 4222 N N . ALA B 1 49 ? -13.586 14.406 2.029 1 93.69 49 ALA B N 1
ATOM 4223 C CA . ALA B 1 49 ? -12.578 14.711 3.035 1 93.69 49 ALA B CA 1
ATOM 4224 C C . ALA B 1 49 ? -13.133 14.547 4.445 1 93.69 49 ALA B C 1
ATOM 4226 O O . ALA B 1 49 ? -12.484 13.953 5.312 1 93.69 49 ALA B O 1
ATOM 4227 N N . ILE B 1 50 ? -14.297 15.023 4.652 1 93.62 50 ILE B N 1
ATOM 4228 C CA . ILE B 1 50 ? -14.922 14.914 5.965 1 93.62 50 ILE B CA 1
ATOM 4229 C C . ILE B 1 50 ? -15.172 13.445 6.297 1 93.62 50 ILE B C 1
ATOM 4231 O O . ILE B 1 50 ? -14.906 13 7.418 1 93.62 50 ILE B O 1
ATOM 4235 N N . ARG B 1 51 ? -15.656 12.734 5.344 1 90.44 51 ARG B N 1
ATOM 4236 C CA . ARG B 1 51 ? -15.914 11.312 5.562 1 90.44 51 ARG B CA 1
ATOM 4237 C C . ARG B 1 51 ? -14.641 10.578 5.977 1 90.44 51 ARG B C 1
ATOM 4239 O O . ARG B 1 51 ? -14.688 9.672 6.809 1 90.44 51 ARG B O 1
ATOM 4246 N N . PHE B 1 52 ? -13.594 10.961 5.422 1 91.56 52 PHE B N 1
ATOM 4247 C CA . PHE B 1 52 ? -12.328 10.297 5.699 1 91.56 52 PHE B CA 1
ATOM 4248 C C . PHE B 1 52 ? -11.758 10.742 7.043 1 91.56 52 PHE B C 1
ATOM 4250 O O . PHE B 1 52 ? -11.281 9.922 7.828 1 91.56 52 PHE B O 1
ATOM 4257 N N . LEU B 1 53 ? -11.766 12.016 7.293 1 92.44 53 LEU B N 1
ATOM 4258 C CA . LEU B 1 53 ? -11.094 12.602 8.453 1 92.44 53 LEU B CA 1
ATOM 4259 C C . LEU B 1 53 ? -11.938 12.422 9.711 1 92.44 53 LEU B C 1
ATOM 4261 O O . LEU B 1 53 ? -11.398 12.336 10.82 1 92.44 53 LEU B O 1
ATOM 4265 N N . ALA B 1 54 ? -13.211 12.414 9.539 1 92 54 ALA B N 1
ATOM 4266 C CA . ALA B 1 54 ? -14.133 12.289 10.664 1 92 54 ALA B CA 1
ATOM 4267 C C . ALA B 1 54 ? -15.305 11.383 10.312 1 92 54 ALA B C 1
ATOM 4269 O O . ALA B 1 54 ? -16.453 11.828 10.266 1 92 54 ALA B O 1
ATOM 4270 N N . PRO B 1 55 ? -14.992 10.117 10.234 1 86.06 55 PRO B N 1
ATOM 4271 C CA . PRO B 1 55 ? -16.047 9.188 9.82 1 86.06 55 PRO B CA 1
ATOM 4272 C C . PRO B 1 55 ? -17.188 9.109 10.828 1 86.06 55 PRO B C 1
ATOM 4274 O O . PRO B 1 55 ? -18.344 8.922 10.445 1 86.06 55 PRO B O 1
ATOM 4277 N N . ASP B 1 56 ? -16.922 9.195 12.078 1 85.12 56 ASP B N 1
ATOM 4278 C CA . ASP B 1 56 ? -17.969 9.156 13.102 1 85.12 56 ASP B CA 1
ATOM 4279 C C . ASP B 1 56 ? -18.922 10.328 12.953 1 85.12 56 ASP B C 1
ATOM 4281 O O . ASP B 1 56 ? -20.141 10.156 13.039 1 85.12 56 ASP B O 1
ATOM 4285 N N . LEU B 1 57 ? -18.328 11.469 12.719 1 88.69 57 LEU B N 1
ATOM 4286 C CA . LEU B 1 57 ? -19.156 12.648 12.516 1 88.69 57 LEU B CA 1
ATOM 4287 C C . LEU B 1 57 ? -20.016 12.492 11.266 1 88.69 57 LEU B C 1
ATOM 4289 O O . LEU B 1 57 ? -21.188 12.875 11.258 1 88.69 57 LEU B O 1
ATOM 4293 N N . PHE B 1 58 ? -19.438 11.953 10.273 1 88.31 58 PHE B N 1
ATOM 4294 C CA . PHE B 1 58 ? -20.125 11.758 9.008 1 88.31 58 PHE B CA 1
ATOM 4295 C C . PHE B 1 58 ? -21.328 10.844 9.18 1 88.31 58 PHE B C 1
ATOM 4297 O O . PHE B 1 58 ? -22.391 11.094 8.625 1 88.31 58 PHE B O 1
ATOM 4304 N N . ARG B 1 59 ? -21.172 9.875 9.961 1 83.94 59 ARG B N 1
ATOM 4305 C CA . ARG B 1 59 ? -22.234 8.914 10.242 1 83.94 59 ARG B CA 1
ATOM 4306 C C . ARG B 1 59 ? -23.297 9.523 11.148 1 83.94 59 ARG B C 1
ATOM 4308 O O . ARG B 1 59 ? -24.484 9.398 10.883 1 83.94 59 ARG B O 1
ATOM 4315 N N . ASP B 1 60 ? -22.797 10.188 12.172 1 85.19 60 ASP B N 1
ATOM 4316 C CA . ASP B 1 60 ? -23.703 10.734 13.18 1 85.19 60 ASP B CA 1
ATOM 4317 C C . ASP B 1 60 ? -24.625 11.781 12.57 1 85.19 60 ASP B C 1
ATOM 4319 O O . ASP B 1 60 ? -25.797 11.906 12.977 1 85.19 60 ASP B O 1
ATOM 4323 N N . LEU B 1 61 ? -24.094 12.461 11.617 1 88.88 61 LEU B N 1
ATOM 4324 C CA . LEU B 1 61 ? -24.891 13.516 10.992 1 88.88 61 LEU B CA 1
ATOM 4325 C C . LEU B 1 61 ? -25.609 13 9.75 1 88.88 61 LEU B C 1
ATOM 4327 O O . LEU B 1 61 ? -26.266 13.766 9.039 1 88.88 61 LEU B O 1
ATOM 4331 N N . HIS B 1 62 ? -25.391 11.703 9.438 1 85.06 62 HIS B N 1
ATOM 4332 C CA . HIS B 1 62 ? -26.031 11.047 8.297 1 85.06 62 HIS B CA 1
ATOM 4333 C C . HIS B 1 62 ? -25.766 11.805 7 1 85.06 62 HIS B C 1
ATOM 4335 O O . HIS B 1 62 ? -26.688 12.07 6.23 1 85.06 62 HIS B O 1
ATOM 4341 N N . LEU B 1 63 ? -24.547 12.258 6.961 1 86.25 63 LEU B N 1
ATOM 4342 C CA . LEU B 1 63 ? -24.156 12.945 5.734 1 86.25 63 LEU B CA 1
ATOM 4343 C C . LEU B 1 63 ? -24.078 11.969 4.566 1 86.25 63 LEU B C 1
ATOM 4345 O O . LEU B 1 63 ? -23.891 10.766 4.766 1 86.25 63 LEU B O 1
ATOM 4349 N N . GLN B 1 64 ? -24.312 12.508 3.375 1 83.31 64 GLN B N 1
ATOM 4350 C CA . GLN B 1 64 ? -24.219 11.703 2.162 1 83.31 64 GLN B CA 1
ATOM 4351 C C . GLN B 1 64 ? -23.297 12.352 1.139 1 83.31 64 GLN B C 1
ATOM 4353 O O . GLN B 1 64 ? -23.156 13.578 1.111 1 83.31 64 GLN B O 1
ATOM 4358 N N . LEU B 1 65 ? -22.641 11.477 0.433 1 85.75 65 LEU B N 1
ATOM 4359 C CA . LEU B 1 65 ? -21.812 11.984 -0.651 1 85.75 65 LEU B CA 1
ATOM 4360 C C . LEU B 1 65 ? -22.656 12.391 -1.85 1 85.75 65 LEU B C 1
ATOM 4362 O O . LEU B 1 65 ? -23.578 11.664 -2.238 1 85.75 65 LEU B O 1
ATOM 4366 N N . PRO B 1 66 ? -22.297 13.547 -2.328 1 82.31 66 PRO B N 1
ATOM 4367 C CA . PRO B 1 66 ? -23 13.922 -3.551 1 82.31 66 PRO B CA 1
ATOM 4368 C C . PRO B 1 66 ? -22.766 12.953 -4.703 1 82.31 66 PRO B C 1
ATOM 4370 O O . PRO B 1 66 ? -21.656 12.43 -4.852 1 82.31 66 PRO B O 1
ATOM 4373 N N . ARG B 1 67 ? -23.781 12.641 -5.391 1 75 67 ARG B N 1
ATOM 4374 C CA . ARG B 1 67 ? -23.656 11.719 -6.512 1 75 67 ARG B CA 1
ATOM 4375 C C . ARG B 1 67 ? -23.188 12.438 -7.77 1 75 67 ARG B C 1
ATOM 4377 O O . ARG B 1 67 ? -23.766 13.445 -8.172 1 75 67 ARG B O 1
ATOM 4384 N N . MET B 1 68 ? -22.062 11.984 -8.266 1 77.19 68 MET B N 1
ATOM 4385 C CA . MET B 1 68 ? -21.562 12.531 -9.516 1 77.19 68 MET B CA 1
ATOM 4386 C C . MET B 1 68 ? -21.688 11.516 -10.648 1 77.19 68 MET B C 1
ATOM 4388 O O . MET B 1 68 ? -21.438 10.328 -10.453 1 77.19 68 MET B O 1
ATOM 4392 N N . GLU B 1 69 ? -22.312 11.969 -11.656 1 75.06 69 GLU B N 1
ATOM 4393 C CA . GLU B 1 69 ? -22.391 11.078 -12.805 1 75.06 69 GLU B CA 1
ATOM 4394 C C . GLU B 1 69 ? -21.25 11.336 -13.789 1 75.06 69 GLU B C 1
ATOM 4396 O O . GLU B 1 69 ? -21.219 12.383 -14.453 1 75.06 69 GLU B O 1
ATOM 4401 N N . TRP B 1 70 ? -20.375 10.445 -13.812 1 80.25 70 TRP B N 1
ATOM 4402 C CA . TRP B 1 70 ? -19.266 10.539 -14.75 1 80.25 70 TRP B CA 1
ATOM 4403 C C . TRP B 1 70 ? -19.578 9.82 -16.047 1 80.25 70 TRP B C 1
ATOM 4405 O O . TRP B 1 70 ? -20.203 8.758 -16.047 1 80.25 70 TRP B O 1
ATOM 4415 N N . ASP B 1 71 ? -19.094 10.359 -17.062 1 84.69 71 ASP B N 1
ATOM 4416 C CA . ASP B 1 71 ? -19.344 9.766 -18.375 1 84.69 71 ASP B CA 1
ATOM 4417 C C . ASP B 1 71 ? -18.484 8.516 -18.578 1 84.69 71 ASP B C 1
ATOM 4419 O O . ASP B 1 71 ? -17.375 8.43 -18.062 1 84.69 71 ASP B O 1
ATOM 4423 N N . MET B 1 72 ? -19.109 7.645 -19.312 1 89.88 72 MET B N 1
ATOM 4424 C CA . MET B 1 72 ? -18.359 6.461 -19.734 1 89.88 72 MET B CA 1
ATOM 4425 C C . MET B 1 72 ? -17.547 6.742 -20.984 1 89.88 72 MET B C 1
ATOM 4427 O O . MET B 1 72 ? -18.109 7.105 -22.031 1 89.88 72 MET B O 1
ATOM 4431 N N . PRO B 1 73 ? -16.266 6.586 -20.922 1 90.62 73 PRO B N 1
ATOM 4432 C CA . PRO B 1 73 ? -15.484 6.797 -22.141 1 90.62 73 PRO B CA 1
ATOM 4433 C C . PRO B 1 73 ? -15.898 5.863 -23.266 1 90.62 73 PRO B C 1
ATOM 4435 O O . PRO B 1 73 ? -16.172 4.684 -23.031 1 90.62 73 PRO B O 1
ATOM 4438 N N . VAL B 1 74 ? -15.789 6.297 -24.438 1 91.88 74 VAL B N 1
ATOM 4439 C CA . VAL B 1 74 ? -16.266 5.574 -25.625 1 91.88 74 VAL B CA 1
ATOM 4440 C C . VAL B 1 74 ? -15.406 4.328 -25.844 1 91.88 74 VAL B C 1
ATOM 4442 O O . VAL B 1 74 ? -15.914 3.283 -26.25 1 91.88 74 VAL B O 1
ATOM 4445 N N . GLU B 1 75 ? -14.188 4.43 -25.594 1 94 75 GLU B N 1
ATOM 4446 C CA . GLU B 1 75 ? -13.273 3.309 -25.781 1 94 75 GLU B CA 1
ATOM 4447 C C . GLU B 1 75 ? -13.633 2.143 -24.859 1 94 75 GLU B C 1
ATOM 4449 O O . GLU B 1 75 ? -13.477 0.979 -25.234 1 94 75 GLU B O 1
ATOM 4454 N N . ILE B 1 76 ? -14.156 2.461 -23.719 1 94.88 76 ILE B N 1
ATOM 4455 C CA . ILE B 1 76 ? -14.547 1.439 -22.75 1 94.88 76 ILE B CA 1
ATOM 4456 C C . ILE B 1 76 ? -15.797 0.711 -23.234 1 94.88 76 ILE B C 1
ATOM 4458 O O . ILE B 1 76 ? -15.859 -0.52 -23.203 1 94.88 76 ILE B O 1
ATOM 4462 N N . GLU B 1 77 ? -16.719 1.472 -23.719 1 91.44 77 GLU B N 1
ATOM 4463 C CA . GLU B 1 77 ? -17.953 0.882 -24.25 1 91.44 77 GLU B CA 1
ATOM 4464 C C . GLU B 1 77 ? -17.672 -0.034 -25.438 1 91.44 77 GLU B C 1
ATOM 4466 O O . GLU B 1 77 ? -18.266 -1.102 -25.562 1 91.44 77 GLU B O 1
ATOM 4471 N N . ALA B 1 78 ? -16.766 0.4 -26.188 1 93.19 78 ALA B N 1
ATOM 4472 C CA . ALA B 1 78 ? -16.422 -0.38 -27.375 1 93.19 78 ALA B CA 1
ATOM 4473 C C . ALA B 1 78 ? -15.781 -1.713 -26.984 1 93.19 78 ALA B C 1
ATOM 4475 O O . ALA B 1 78 ? -16.047 -2.74 -27.609 1 93.19 78 ALA B O 1
ATOM 4476 N N . GLN B 1 79 ? -14.977 -1.695 -25.984 1 94.69 79 GLN B N 1
ATOM 4477 C CA . GLN B 1 79 ? -14.281 -2.9 -25.547 1 94.69 79 GLN B CA 1
ATOM 4478 C C . GLN B 1 79 ? -15.234 -3.855 -24.828 1 94.69 79 GLN B C 1
ATOM 4480 O O . GLN B 1 79 ? -15.047 -5.074 -24.875 1 94.69 79 GLN B O 1
ATOM 4485 N N . LEU B 1 80 ? -16.172 -3.342 -24.125 1 92.31 80 LEU B N 1
ATOM 4486 C CA . LEU B 1 80 ? -17.141 -4.176 -23.422 1 92.31 80 LEU B CA 1
ATOM 4487 C C . LEU B 1 80 ? -18 -4.957 -24.406 1 92.31 80 LEU B C 1
ATOM 4489 O O . LEU B 1 80 ? -18.344 -6.113 -24.156 1 92.31 80 LEU B O 1
ATOM 4493 N N . GLY B 1 81 ? -18.359 -4.285 -25.438 1 89 81 GLY B N 1
ATOM 4494 C CA . GLY B 1 81 ? -19.234 -4.91 -26.422 1 89 81 GLY B CA 1
ATOM 4495 C C . GLY B 1 81 ? -20.688 -4.949 -25.984 1 89 81 GLY B C 1
ATOM 4496 O O . GLY B 1 81 ? -21.094 -4.18 -25.109 1 89 81 GLY B O 1
ATOM 4497 N N . GLY B 1 82 ? -21.5 -5.867 -26.625 1 87.81 82 GLY B N 1
ATOM 4498 C CA . GLY B 1 82 ? -22.922 -5.988 -26.312 1 87.81 82 GLY B CA 1
ATOM 4499 C C . GLY B 1 82 ? -23.188 -6.832 -25.078 1 87.81 82 GLY B C 1
ATOM 4500 O O . GLY B 1 82 ? -22.266 -7.387 -24.484 1 87.81 82 GLY B O 1
ATOM 4501 N N . ARG B 1 83 ? -24.391 -6.883 -24.719 1 89.25 83 ARG B N 1
ATOM 4502 C CA . ARG B 1 83 ? -24.812 -7.594 -23.516 1 89.25 83 ARG B CA 1
ATOM 4503 C C . ARG B 1 83 ? -24.531 -9.086 -23.641 1 89.25 83 ARG B C 1
ATOM 4505 O O . ARG B 1 83 ? -24.156 -9.734 -22.656 1 89.25 83 ARG B O 1
ATOM 4512 N N . GLN B 1 84 ? -24.688 -9.539 -24.781 1 91.06 84 GLN B N 1
ATOM 4513 C CA . GLN B 1 84 ? -24.422 -10.961 -25 1 91.06 84 GLN B CA 1
ATOM 4514 C C . GLN B 1 84 ? -22.953 -11.281 -24.812 1 91.06 84 GLN B C 1
ATOM 4516 O O . GLN B 1 84 ? -22.609 -12.297 -24.188 1 91.06 84 GLN B O 1
ATOM 4521 N N . GLN B 1 85 ? -22.156 -10.461 -25.312 1 92.25 85 GLN B N 1
ATOM 4522 C CA . GLN B 1 85 ? -20.719 -10.656 -25.156 1 92.25 85 GLN B CA 1
ATOM 4523 C C . GLN B 1 85 ? -20.312 -10.57 -23.688 1 92.25 85 GLN B C 1
ATOM 4525 O O . GLN B 1 85 ? -19.484 -11.359 -23.234 1 92.25 85 GLN B O 1
ATOM 4530 N N . MET B 1 86 ? -20.859 -9.664 -23.016 1 92.25 86 MET B N 1
ATOM 4531 C CA . MET B 1 86 ? -20.547 -9.5 -21.594 1 92.25 86 MET B CA 1
ATOM 4532 C C . MET B 1 86 ? -21 -10.727 -20.812 1 92.25 86 MET B C 1
ATOM 4534 O O . MET B 1 86 ? -20.312 -11.164 -19.891 1 92.25 86 MET B O 1
ATOM 4538 N N . GLN B 1 87 ? -22.141 -11.219 -21.219 1 94.25 87 GLN B N 1
ATOM 4539 C CA . GLN B 1 87 ? -22.641 -12.422 -20.562 1 94.25 87 GLN B CA 1
ATOM 4540 C C . GLN B 1 87 ? -21.719 -13.609 -20.781 1 94.25 87 GLN B C 1
ATOM 4542 O O . GLN B 1 87 ? -21.391 -14.328 -19.844 1 94.25 87 GLN B O 1
ATOM 4547 N N . GLU B 1 88 ? -21.281 -13.781 -21.953 1 94.88 88 GLU B N 1
ATOM 4548 C CA . GLU B 1 88 ? -20.406 -14.891 -22.281 1 94.88 88 GLU B CA 1
ATOM 4549 C C . GLU B 1 88 ? -19.062 -14.766 -21.594 1 94.88 88 GLU B C 1
ATOM 4551 O O . GLU B 1 88 ? -18.531 -15.75 -21.062 1 94.88 88 GLU B O 1
ATOM 4556 N N . THR B 1 89 ? -18.547 -13.609 -21.609 1 94.06 89 THR B N 1
ATOM 4557 C CA . THR B 1 89 ? -17.266 -13.359 -20.953 1 94.06 89 THR B CA 1
ATOM 4558 C C . THR B 1 89 ? -17.359 -13.609 -19.453 1 94.06 89 THR B C 1
ATOM 4560 O O . THR B 1 89 ? -16.453 -14.211 -18.859 1 94.06 89 THR B O 1
ATOM 4563 N N . THR B 1 90 ? -18.438 -13.141 -18.859 1 94.31 90 THR B N 1
ATOM 4564 C CA . THR B 1 90 ? -18.625 -13.328 -17.438 1 94.31 90 THR B CA 1
ATOM 4565 C C . THR B 1 90 ? -18.719 -14.812 -17.078 1 94.31 90 THR B C 1
ATOM 4567 O O . THR B 1 90 ? -18.109 -15.266 -16.109 1 94.31 90 THR B O 1
ATOM 4570 N N . LYS B 1 91 ? -19.422 -15.547 -17.859 1 93.19 91 LYS B N 1
ATOM 4571 C CA . LYS B 1 91 ? -19.547 -16.984 -17.625 1 93.19 91 LYS B CA 1
ATOM 4572 C C . LYS B 1 91 ? -18.203 -17.688 -17.734 1 93.19 91 LYS B C 1
ATOM 4574 O O . LYS B 1 91 ? -17.859 -18.516 -16.891 1 93.19 91 LYS B O 1
ATOM 4579 N N . ALA B 1 92 ? -17.547 -17.359 -18.75 1 90.94 92 ALA B N 1
ATOM 4580 C CA . ALA B 1 92 ? -16.219 -17.938 -18.953 1 90.94 92 ALA B CA 1
ATOM 4581 C C . ALA B 1 92 ? -15.289 -17.609 -17.781 1 90.94 92 ALA B C 1
ATOM 4583 O O . ALA B 1 92 ? -14.539 -18.469 -17.312 1 90.94 92 ALA B O 1
ATOM 4584 N N . PHE B 1 93 ? -15.391 -16.453 -17.375 1 93.06 93 PHE B N 1
ATOM 4585 C CA . PHE B 1 93 ? -14.531 -15.984 -16.297 1 93.06 93 PHE B CA 1
ATOM 4586 C C . PHE B 1 93 ? -14.875 -16.703 -14.992 1 93.06 93 PHE B C 1
ATOM 4588 O O . PHE B 1 93 ? -13.977 -17.109 -14.258 1 93.06 93 PHE B O 1
ATOM 4595 N N . LEU B 1 94 ? -16.109 -16.719 -14.68 1 90.75 94 LEU B N 1
ATOM 4596 C CA . LEU B 1 94 ? -16.547 -17.359 -13.438 1 90.75 94 LEU B CA 1
ATOM 4597 C C . LEU B 1 94 ? -16.125 -18.828 -13.406 1 90.75 94 LEU B C 1
ATOM 4599 O O . LEU B 1 94 ? -15.805 -19.359 -12.344 1 90.75 94 LEU B O 1
ATOM 4603 N N . GLN B 1 95 ? -16.109 -19.406 -14.508 1 85.88 95 GLN B N 1
ATOM 4604 C CA . GLN B 1 95 ? -15.641 -20.797 -14.586 1 85.88 95 GLN B CA 1
ATOM 4605 C C . GLN B 1 95 ? -14.133 -20.875 -14.367 1 85.88 95 GLN B C 1
ATOM 4607 O O . GLN B 1 95 ? -13.648 -21.797 -13.711 1 85.88 95 GLN B O 1
ATOM 4612 N N . LEU B 1 96 ? -13.453 -19.938 -14.867 1 83.44 96 LEU B N 1
ATOM 4613 C CA . LEU B 1 96 ? -12 -19.891 -14.758 1 83.44 96 LEU B CA 1
ATOM 4614 C C . LEU B 1 96 ? -11.57 -19.734 -13.305 1 83.44 96 LEU B C 1
ATOM 4616 O O . LEU B 1 96 ? -10.57 -20.312 -12.875 1 83.44 96 LEU B O 1
ATOM 4620 N N . THR B 1 97 ? -12.297 -18.969 -12.508 1 85.44 97 THR B N 1
ATOM 4621 C CA . THR B 1 97 ? -11.844 -18.578 -11.172 1 85.44 97 THR B CA 1
ATOM 4622 C C . THR B 1 97 ? -12.586 -19.375 -10.102 1 85.44 97 THR B C 1
ATOM 4624 O O . THR B 1 97 ? -12.305 -19.219 -8.906 1 85.44 97 THR B O 1
ATOM 4627 N N . ARG B 1 98 ? -13.477 -20.156 -10.406 1 82.06 98 ARG B N 1
ATOM 4628 C CA . ARG B 1 98 ? -14.391 -20.828 -9.492 1 82.06 98 ARG B CA 1
ATOM 4629 C C . ARG B 1 98 ? -13.633 -21.609 -8.422 1 82.06 98 ARG B C 1
ATOM 4631 O O . ARG B 1 98 ? -14.031 -21.609 -7.254 1 82.06 98 ARG B O 1
ATOM 4638 N N . SER B 1 99 ? -12.531 -22.078 -8.766 1 76.69 99 SER B N 1
ATOM 4639 C CA . SER B 1 99 ? -11.867 -23 -7.848 1 76.69 99 SER B CA 1
ATOM 4640 C C . SER B 1 99 ? -10.875 -22.266 -6.957 1 76.69 99 SER B C 1
ATOM 4642 O O . SER B 1 99 ? -10.445 -22.797 -5.934 1 76.69 99 SER B O 1
ATOM 4644 N N . TRP B 1 100 ? -10.562 -21.031 -7.285 1 81.44 100 TRP B N 1
ATOM 4645 C CA . TRP B 1 100 ? -9.445 -20.516 -6.504 1 81.44 100 TRP B CA 1
ATOM 4646 C C . TRP B 1 100 ? -9.648 -19.031 -6.203 1 81.44 100 TRP B C 1
ATOM 4648 O O . TRP B 1 100 ? -9.039 -18.484 -5.273 1 81.44 100 TRP B O 1
ATOM 4658 N N . MET B 1 101 ? -10.461 -18.344 -6.93 1 87.5 101 MET B N 1
ATOM 4659 C CA . MET B 1 101 ? -10.68 -16.938 -6.629 1 87.5 101 MET B CA 1
ATOM 4660 C C . MET B 1 101 ? -12.141 -16.547 -6.863 1 87.5 101 MET B C 1
ATOM 4662 O O . MET B 1 101 ? -12.43 -15.656 -7.66 1 87.5 101 MET B O 1
ATOM 4666 N N . PRO B 1 102 ? -13.055 -17.234 -6.152 1 92.5 102 PRO B N 1
ATOM 4667 C CA . PRO B 1 102 ? -14.477 -16.922 -6.297 1 92.5 102 PRO B CA 1
ATOM 4668 C C . PRO B 1 102 ? -14.898 -15.703 -5.469 1 92.5 102 PRO B C 1
ATOM 4670 O O . PRO B 1 102 ? -15.617 -15.852 -4.477 1 92.5 102 PRO B O 1
ATOM 4673 N N . ILE B 1 103 ? -14.578 -14.531 -5.906 1 96.25 103 ILE B N 1
ATOM 4674 C CA . ILE B 1 103 ? -14.805 -13.352 -5.078 1 96.25 103 ILE B CA 1
ATOM 4675 C C . ILE B 1 103 ? -15.906 -12.492 -5.695 1 96.25 103 ILE B C 1
ATOM 4677 O O . ILE B 1 103 ? -16.188 -11.391 -5.211 1 96.25 103 ILE B O 1
ATOM 4681 N N . VAL B 1 104 ? -16.5 -12.922 -6.824 1 96.12 104 VAL B N 1
ATOM 4682 C CA . VAL B 1 104 ? -17.609 -12.211 -7.465 1 96.12 104 VAL B CA 1
ATOM 4683 C C . VAL B 1 104 ? -18.859 -13.078 -7.441 1 96.12 104 VAL B C 1
ATOM 4685 O O . VAL B 1 104 ? -18.828 -14.242 -7.848 1 96.12 104 VAL B O 1
ATOM 4688 N N . ASN B 1 105 ? -19.875 -12.5 -6.93 1 93.19 105 ASN B N 1
ATOM 4689 C CA . ASN B 1 105 ? -21.172 -13.148 -7.102 1 93.19 105 ASN B CA 1
ATOM 4690 C C . ASN B 1 105 ? -21.672 -13.039 -8.539 1 93.19 105 ASN B C 1
ATOM 4692 O O . ASN B 1 105 ? -22.203 -12 -8.945 1 93.19 105 ASN B O 1
ATOM 4696 N N . GLY B 1 106 ? -21.609 -14.125 -9.234 1 92.25 106 GLY B N 1
ATOM 4697 C CA . GLY B 1 106 ? -21.891 -14.133 -10.664 1 92.25 106 GLY B CA 1
ATOM 4698 C C . GLY B 1 106 ? -23.312 -13.75 -10.992 1 92.25 106 GLY B C 1
ATOM 4699 O O . GLY B 1 106 ? -23.562 -13 -11.938 1 92.25 106 GLY B O 1
ATOM 4700 N N . LYS B 1 107 ? -24.266 -14.234 -10.227 1 90.69 107 LYS B N 1
ATOM 4701 C CA . LYS B 1 107 ? -25.672 -13.938 -10.477 1 90.69 107 LYS B CA 1
ATOM 4702 C C . LYS B 1 107 ? -25.953 -12.445 -10.312 1 90.69 107 LYS B C 1
ATOM 4704 O O . LYS B 1 107 ? -26.625 -11.844 -11.156 1 90.69 107 LYS B O 1
ATOM 4709 N N . ARG B 1 108 ? -25.438 -11.898 -9.32 1 90 108 ARG B N 1
ATOM 4710 C CA . ARG B 1 108 ? -25.656 -10.484 -9.055 1 90 108 ARG B CA 1
ATOM 4711 C C . ARG B 1 108 ? -24.953 -9.617 -10.109 1 90 108 ARG B C 1
ATOM 4713 O O . ARG B 1 108 ? -25.516 -8.625 -10.57 1 90 108 ARG B O 1
ATOM 4720 N N . HIS B 1 109 ? -23.781 -9.977 -10.43 1 93.12 109 HIS B N 1
ATOM 4721 C CA . HIS B 1 109 ? -23.031 -9.234 -11.445 1 93.12 109 HIS B CA 1
ATOM 4722 C C . HIS B 1 109 ? -23.75 -9.266 -12.789 1 93.12 109 HIS B C 1
ATOM 4724 O O . HIS B 1 109 ? -23.906 -8.234 -13.445 1 93.12 109 HIS B O 1
ATOM 4730 N N . LEU B 1 110 ? -24.234 -10.406 -13.156 1 92.44 110 LEU B N 1
ATOM 4731 C CA . LEU B 1 110 ? -24.922 -10.562 -14.438 1 92.44 110 LEU B CA 1
ATOM 4732 C C . LEU B 1 110 ? -26.234 -9.789 -14.445 1 92.44 110 LEU B C 1
ATOM 4734 O O . LEU B 1 110 ? -26.594 -9.188 -15.453 1 92.44 110 LEU B O 1
ATOM 4738 N N . ALA B 1 111 ? -26.875 -9.82 -13.312 1 89.69 111 ALA B N 1
ATOM 4739 C CA . ALA B 1 111 ? -28.125 -9.07 -13.211 1 89.69 111 ALA B CA 1
ATOM 4740 C C . ALA B 1 111 ? -27.875 -7.578 -13.422 1 89.69 111 ALA B C 1
ATOM 4742 O O . ALA B 1 111 ? -28.703 -6.895 -14.047 1 89.69 111 ALA B O 1
ATOM 4743 N N . THR B 1 112 ? -26.75 -7.137 -12.93 1 88.75 112 THR B N 1
ATOM 4744 C CA . THR B 1 112 ? -26.422 -5.719 -13.039 1 88.75 112 THR B CA 1
ATOM 4745 C C . THR B 1 112 ? -26 -5.371 -14.469 1 88.75 112 THR B C 1
ATOM 4747 O O . THR B 1 112 ? -26.438 -4.367 -15.023 1 88.75 112 THR B O 1
ATOM 4750 N N . VAL B 1 113 ? -25.234 -6.152 -15.062 1 88 113 VAL B N 1
ATOM 4751 C CA . VAL B 1 113 ? -24.656 -5.836 -16.359 1 88 113 VAL B CA 1
ATOM 4752 C C . VAL B 1 113 ? -25.703 -6.043 -17.453 1 88 113 VAL B C 1
ATOM 4754 O O . VAL B 1 113 ? -25.672 -5.355 -18.484 1 88 113 VAL B O 1
ATOM 4757 N N . LEU B 1 114 ? -26.609 -6.914 -17.219 1 88.56 114 LEU B N 1
ATOM 4758 C CA . LEU B 1 114 ? -27.594 -7.234 -18.25 1 88.56 114 LEU B CA 1
ATOM 4759 C C . LEU B 1 114 ? -28.859 -6.402 -18.078 1 88.56 114 LEU B C 1
ATOM 4761 O O . LEU B 1 114 ? -29.75 -6.449 -18.922 1 88.56 114 LEU B O 1
ATOM 4765 N N . ASN B 1 115 ? -28.875 -5.695 -17.031 1 87.12 115 ASN B N 1
ATOM 4766 C CA . ASN B 1 115 ? -30.047 -4.863 -16.797 1 87.12 115 ASN B CA 1
ATOM 4767 C C . ASN B 1 115 ? -30.156 -3.746 -17.828 1 87.12 115 ASN B C 1
ATOM 4769 O O . ASN B 1 115 ? -29.328 -2.834 -17.859 1 87.12 115 ASN B O 1
ATOM 4773 N N . PRO B 1 116 ? -31.172 -3.713 -18.594 1 83.56 116 PRO B N 1
ATOM 4774 C CA . PRO B 1 116 ? -31.281 -2.705 -19.656 1 83.56 116 PRO B CA 1
ATOM 4775 C C . PRO B 1 116 ? -31.75 -1.35 -19.125 1 83.56 116 PRO B C 1
ATOM 4777 O O . PRO B 1 116 ? -31.641 -0.342 -19.828 1 83.56 116 PRO B O 1
ATOM 4780 N N . LEU B 1 117 ? -32.188 -1.28 -17.906 1 82.94 117 LEU B N 1
ATOM 4781 C CA . LEU B 1 117 ? -32.812 -0.073 -17.375 1 82.94 117 LEU B CA 1
ATOM 4782 C C . LEU B 1 117 ? -31.766 0.875 -16.797 1 82.94 117 LEU B C 1
ATOM 4784 O O . LEU B 1 117 ? -32.031 2.064 -16.609 1 82.94 117 LEU B O 1
ATOM 4788 N N . VAL B 1 118 ? -30.672 0.362 -16.516 1 77.75 118 VAL B N 1
ATOM 4789 C CA . VAL B 1 118 ? -29.688 1.189 -15.844 1 77.75 118 VAL B CA 1
ATOM 4790 C C . VAL B 1 118 ? -28.375 1.188 -16.641 1 77.75 118 VAL B C 1
ATOM 4792 O O . VAL B 1 118 ? -27.891 0.129 -17.047 1 77.75 118 VAL B O 1
ATOM 4795 N N . PRO B 1 119 ? -28 2.408 -16.906 1 80.75 119 PRO B N 1
ATOM 4796 C CA . PRO B 1 119 ? -26.688 2.441 -17.547 1 80.75 119 PRO B CA 1
ATOM 4797 C C . PRO B 1 119 ? -25.594 1.806 -16.688 1 80.75 119 PRO B C 1
ATOM 4799 O O . PRO B 1 119 ? -25.719 1.771 -15.461 1 80.75 119 PRO B O 1
ATOM 4802 N N . HIS B 1 120 ? -24.641 1.317 -17.438 1 84.69 120 HIS B N 1
ATOM 4803 C CA . HIS B 1 120 ? -23.562 0.684 -16.688 1 84.69 120 HIS B CA 1
ATOM 4804 C C . HIS B 1 120 ? -22.812 1.697 -15.828 1 84.69 120 HIS B C 1
ATOM 4806 O O . HIS B 1 120 ? -22.422 2.766 -16.312 1 84.69 120 HIS B O 1
ATOM 4812 N N . ARG B 1 121 ? -22.719 1.296 -14.656 1 89.75 121 ARG B N 1
ATOM 4813 C CA . ARG B 1 121 ? -21.844 2.09 -13.797 1 89.75 121 ARG B CA 1
ATOM 4814 C C . ARG B 1 121 ? -20.375 1.844 -14.133 1 89.75 121 ARG B C 1
ATOM 4816 O O . ARG B 1 121 ? -20 0.735 -14.523 1 89.75 121 ARG B O 1
ATOM 4823 N N . ARG B 1 122 ? -19.578 2.777 -13.93 1 93.81 122 ARG B N 1
ATOM 4824 C CA . ARG B 1 122 ? -18.172 2.721 -14.32 1 93.81 122 ARG B CA 1
ATOM 4825 C C . ARG B 1 122 ? -17.438 1.614 -13.562 1 93.81 122 ARG B C 1
ATOM 4827 O O . ARG B 1 122 ? -16.688 0.846 -14.156 1 93.81 122 ARG B O 1
ATOM 4834 N N . PRO B 1 123 ? -17.672 1.43 -12.25 1 95 123 PRO B N 1
ATOM 4835 C CA . PRO B 1 123 ? -17 0.332 -11.562 1 95 123 PRO B CA 1
ATOM 4836 C C . PRO B 1 123 ? -17.406 -1.041 -12.086 1 95 123 PRO B C 1
ATOM 4838 O O . PRO B 1 123 ? -16.578 -1.949 -12.164 1 95 123 PRO B O 1
ATOM 4841 N N . THR B 1 124 ? -18.656 -1.167 -12.438 1 94.25 124 THR B N 1
ATOM 4842 C CA . THR B 1 124 ? -19.125 -2.428 -12.992 1 94.25 124 THR B CA 1
ATOM 4843 C C . THR B 1 124 ? -18.5 -2.689 -14.359 1 94.25 124 THR B C 1
ATOM 4845 O O . THR B 1 124 ? -18.109 -3.82 -14.664 1 94.25 124 THR B O 1
ATOM 4848 N N . ALA B 1 125 ? -18.438 -1.64 -15.125 1 95.06 125 ALA B N 1
ATOM 4849 C CA . ALA B 1 125 ? -17.797 -1.749 -16.438 1 95.06 125 ALA B CA 1
ATOM 4850 C C . ALA B 1 125 ? -16.328 -2.125 -16.297 1 95.06 125 ALA B C 1
ATOM 4852 O O . ALA B 1 125 ? -15.812 -2.938 -17.062 1 95.06 125 ALA B O 1
ATOM 4853 N N . LEU B 1 126 ? -15.664 -1.51 -15.375 1 97.5 126 LEU B N 1
ATOM 4854 C CA . LEU B 1 126 ? -14.266 -1.816 -15.109 1 97.5 126 LEU B CA 1
ATOM 4855 C C . LEU B 1 126 ? -14.086 -3.293 -14.773 1 97.5 126 LEU B C 1
ATOM 4857 O O . LEU B 1 126 ? -13.188 -3.951 -15.297 1 97.5 126 LEU B O 1
ATOM 4861 N N . LEU B 1 127 ? -14.93 -3.789 -13.906 1 97.69 127 LEU B N 1
ATOM 4862 C CA . LEU B 1 127 ? -14.852 -5.191 -13.516 1 97.69 127 LEU B CA 1
ATOM 4863 C C . LEU B 1 127 ? -15.07 -6.105 -14.719 1 97.69 127 LEU B C 1
ATOM 4865 O O . LEU B 1 127 ? -14.352 -7.098 -14.883 1 97.69 127 LEU B O 1
ATOM 4869 N N . ALA B 1 128 ? -16.031 -5.73 -15.492 1 96.69 128 ALA B N 1
ATOM 4870 C CA . ALA B 1 128 ? -16.297 -6.52 -16.688 1 96.69 128 ALA B CA 1
ATOM 4871 C C . ALA B 1 128 ? -15.086 -6.547 -17.609 1 96.69 128 ALA B C 1
ATOM 4873 O O . ALA B 1 128 ? -14.773 -7.582 -18.219 1 96.69 128 ALA B O 1
ATOM 4874 N N . LEU B 1 129 ? -14.422 -5.473 -17.781 1 97.56 129 LEU B N 1
ATOM 4875 C CA . LEU B 1 129 ? -13.227 -5.402 -18.609 1 97.56 129 LEU B CA 1
ATOM 4876 C C . LEU B 1 129 ? -12.109 -6.266 -18.031 1 97.56 129 LEU B C 1
ATOM 4878 O O . LEU B 1 129 ? -11.344 -6.879 -18.781 1 97.56 129 LEU B O 1
ATOM 4882 N N . CYS B 1 130 ? -11.969 -6.254 -16.75 1 98 130 CYS B N 1
ATOM 4883 C CA . CYS B 1 130 ? -10.961 -7.094 -16.109 1 98 130 CYS B CA 1
ATOM 4884 C C . CYS B 1 130 ? -11.234 -8.57 -16.359 1 98 130 CYS B C 1
ATOM 4886 O O . CYS B 1 130 ? -10.312 -9.352 -16.594 1 98 130 CYS B O 1
ATOM 4888 N N . MET B 1 131 ? -12.539 -8.914 -16.297 1 96.62 131 MET B N 1
ATOM 4889 C CA . MET B 1 131 ? -12.906 -10.289 -16.625 1 96.62 131 MET B CA 1
ATOM 4890 C C . MET B 1 131 ? -12.5 -10.648 -18.047 1 96.62 131 MET B C 1
ATOM 4892 O O . MET B 1 131 ? -11.945 -11.719 -18.281 1 96.62 131 MET B O 1
ATOM 4896 N N . LYS B 1 132 ? -12.781 -9.766 -18.906 1 96.81 132 LYS B N 1
ATOM 4897 C CA . LYS B 1 132 ? -12.414 -9.977 -20.312 1 96.81 132 LYS B CA 1
ATOM 4898 C C . LYS B 1 132 ? -10.906 -10.133 -20.453 1 96.81 132 LYS B C 1
ATOM 4900 O O . LYS B 1 132 ? -10.438 -11.023 -21.172 1 96.81 132 LYS B O 1
ATOM 4905 N N . LEU B 1 133 ? -10.148 -9.289 -19.828 1 97.31 133 LEU B N 1
ATOM 4906 C CA . LEU B 1 133 ? -8.688 -9.312 -19.875 1 97.31 133 LEU B CA 1
ATOM 4907 C C . LEU B 1 133 ? -8.148 -10.664 -19.406 1 97.31 133 LEU B C 1
ATOM 4909 O O . LEU B 1 133 ? -7.27 -11.242 -20.031 1 97.31 133 LEU B O 1
ATOM 4913 N N . CYS B 1 134 ? -8.688 -11.18 -18.344 1 94.12 134 CYS B N 1
ATOM 4914 C CA . CYS B 1 134 ? -8.219 -12.422 -17.734 1 94.12 134 CYS B CA 1
ATOM 4915 C C . CYS B 1 134 ? -8.562 -13.617 -18.625 1 94.12 134 CYS B C 1
ATOM 4917 O O . CYS B 1 134 ? -7.891 -14.648 -18.562 1 94.12 134 CYS B O 1
ATOM 4919 N N . CYS B 1 135 ? -9.562 -13.453 -19.453 1 92.25 135 CYS B N 1
ATOM 4920 C CA . CYS B 1 135 ? -10.031 -14.578 -20.25 1 92.25 135 CYS B CA 1
ATOM 4921 C C . CYS B 1 135 ? -9.328 -14.602 -21.609 1 92.25 135 CYS B C 1
ATOM 4923 O O . CYS B 1 135 ? -9.445 -15.578 -22.359 1 92.25 135 CYS B O 1
ATOM 4925 N N . LEU B 1 136 ? -8.539 -13.602 -21.953 1 93.06 136 LEU B N 1
ATOM 4926 C CA . LEU B 1 136 ? -7.855 -13.57 -23.25 1 93.06 136 LEU B CA 1
ATOM 4927 C C . LEU B 1 136 ? -6.805 -14.68 -23.328 1 93.06 136 LEU B C 1
ATOM 4929 O O . LEU B 1 136 ? -6.086 -14.93 -22.359 1 93.06 136 LEU B O 1
ATOM 4933 N N . PRO B 1 137 ? -6.77 -15.32 -24.453 1 89.44 137 PRO B N 1
ATOM 4934 C CA . PRO B 1 137 ? -5.781 -16.391 -24.641 1 89.44 137 PRO B CA 1
ATOM 4935 C C . PRO B 1 137 ? -4.344 -15.859 -24.641 1 89.44 137 PRO B C 1
ATOM 4937 O O . PRO B 1 137 ? -4.109 -14.695 -24.969 1 89.44 137 PRO B O 1
ATOM 4940 N N . VAL B 1 138 ? -3.453 -16.766 -24.422 1 88.56 138 VAL B N 1
ATOM 4941 C CA . VAL B 1 138 ? -2.047 -16.438 -24.234 1 88.56 138 VAL B CA 1
ATOM 4942 C C . VAL B 1 138 ? -1.456 -15.922 -25.547 1 88.56 138 VAL B C 1
ATOM 4944 O O . VAL B 1 138 ? -0.566 -15.062 -25.547 1 88.56 138 VAL B O 1
ATOM 4947 N N . ASP B 1 139 ? -1.956 -16.344 -26.625 1 88.88 139 ASP B N 1
ATOM 4948 C CA . ASP B 1 139 ? -1.354 -16.047 -27.922 1 88.88 139 ASP B CA 1
ATOM 4949 C C . ASP B 1 139 ? -1.784 -14.664 -28.422 1 88.88 139 ASP B C 1
ATOM 4951 O O . ASP B 1 139 ? -1.193 -14.117 -29.359 1 88.88 139 ASP B O 1
ATOM 4955 N N . LYS B 1 140 ? -2.754 -14.055 -27.781 1 91.62 140 LYS B N 1
ATOM 4956 C CA . LYS B 1 140 ? -3.203 -12.719 -28.172 1 91.62 140 LYS B CA 1
ATOM 4957 C C . LYS B 1 140 ? -2.418 -11.641 -27.438 1 91.62 140 LYS B C 1
ATOM 4959 O O . LYS B 1 140 ? -3.002 -10.805 -26.75 1 91.62 140 LYS B O 1
ATOM 4964 N N . VAL B 1 141 ? -1.19 -11.562 -27.734 1 89.19 141 VAL B N 1
ATOM 4965 C CA . VAL B 1 141 ? -0.246 -10.742 -26.984 1 89.19 141 VAL B CA 1
ATOM 4966 C C . VAL B 1 141 ? -0.586 -9.266 -27.172 1 89.19 141 VAL B C 1
ATOM 4968 O O . VAL B 1 141 ? -0.673 -8.516 -26.188 1 89.19 141 VAL B O 1
ATOM 4971 N N . GLU B 1 142 ? -0.838 -8.82 -28.359 1 90.44 142 GLU B N 1
ATOM 4972 C CA . GLU B 1 142 ? -1.112 -7.414 -28.641 1 90.44 142 GLU B CA 1
ATOM 4973 C C . GLU B 1 142 ? -2.459 -6.988 -28.062 1 90.44 142 GLU B C 1
ATOM 4975 O O . GLU B 1 142 ? -2.584 -5.895 -27.516 1 90.44 142 GLU B O 1
ATOM 4980 N N . GLU B 1 143 ? -3.424 -7.836 -28.234 1 93.62 143 GLU B N 1
ATOM 4981 C CA . GLU B 1 143 ? -4.746 -7.539 -27.688 1 93.62 143 GLU B CA 1
ATOM 4982 C C . GLU B 1 143 ? -4.699 -7.418 -26.172 1 93.62 143 GLU B C 1
ATOM 4984 O O . GLU B 1 143 ? -5.355 -6.551 -25.594 1 93.62 143 GLU B O 1
ATOM 4989 N N . LYS B 1 144 ? -3.941 -8.258 -25.562 1 94.31 144 LYS B N 1
ATOM 4990 C CA . LYS B 1 144 ? -3.773 -8.211 -24.109 1 94.31 144 LYS B CA 1
ATOM 4991 C C . LYS B 1 144 ? -3.123 -6.902 -23.672 1 94.31 144 LYS B C 1
ATOM 4993 O O . LYS B 1 144 ? -3.562 -6.281 -22.703 1 94.31 144 LYS B O 1
ATOM 4998 N N . ARG B 1 145 ? -2.146 -6.566 -24.422 1 91.75 145 ARG B N 1
ATOM 4999 C CA . ARG B 1 145 ? -1.418 -5.352 -24.078 1 91.75 145 ARG B CA 1
ATOM 5000 C C . ARG B 1 145 ? -2.318 -4.125 -24.172 1 91.75 145 ARG B C 1
ATOM 5002 O O . ARG B 1 145 ? -2.352 -3.299 -23.25 1 91.75 145 ARG B O 1
ATOM 5009 N N . VAL B 1 146 ? -3.041 -4.035 -25.219 1 93.56 146 VAL B N 1
ATOM 5010 C CA . VAL B 1 146 ? -3.906 -2.887 -25.469 1 93.56 146 VAL B CA 1
ATOM 5011 C C . VAL B 1 146 ? -5.008 -2.838 -24.406 1 93.56 146 VAL B C 1
ATOM 5013 O O . VAL B 1 146 ? -5.285 -1.779 -23.844 1 93.56 146 VAL B O 1
ATOM 5016 N N . LEU B 1 147 ? -5.625 -3.928 -24.188 1 96.94 147 LEU B N 1
ATOM 5017 C CA . LEU B 1 147 ? -6.703 -3.98 -23.203 1 96.94 147 LEU B CA 1
ATOM 5018 C C . LEU B 1 147 ? -6.176 -3.725 -21.797 1 96.94 147 LEU B C 1
ATOM 5020 O O . LEU B 1 147 ? -6.832 -3.059 -21 1 96.94 147 LEU B O 1
ATOM 5024 N N . TYR B 1 148 ? -4.973 -4.277 -21.531 1 96.19 148 TYR B N 1
ATOM 5025 C CA . TYR B 1 148 ? -4.363 -4.059 -20.219 1 96.19 148 TYR B CA 1
ATOM 5026 C C . TYR B 1 148 ? -4.113 -2.574 -19.984 1 96.19 148 TYR B C 1
ATOM 5028 O O . TYR B 1 148 ? -4.438 -2.049 -18.922 1 96.19 148 TYR B O 1
ATOM 5036 N N . ASP B 1 149 ? -3.592 -1.923 -20.922 1 92.94 149 ASP B N 1
ATOM 5037 C CA . ASP B 1 149 ? -3.32 -0.493 -20.797 1 92.94 149 ASP B CA 1
ATOM 5038 C C . ASP B 1 149 ? -4.613 0.294 -20.594 1 92.94 149 ASP B C 1
ATOM 5040 O O . ASP B 1 149 ? -4.656 1.218 -19.781 1 92.94 149 ASP B O 1
ATOM 5044 N N . LEU B 1 150 ? -5.562 -0.097 -21.281 1 95.44 150 LEU B N 1
ATOM 5045 C CA . LEU B 1 150 ? -6.859 0.558 -21.156 1 95.44 150 LEU B CA 1
ATOM 5046 C C . LEU B 1 150 ? -7.453 0.327 -19.766 1 95.44 150 LEU B C 1
ATOM 5048 O O . LEU B 1 150 ? -7.965 1.259 -19.141 1 95.44 150 LEU B O 1
ATOM 5052 N N . VAL B 1 151 ? -7.398 -0.875 -19.297 1 97.31 151 VAL B N 1
ATOM 5053 C CA . VAL B 1 151 ? -7.945 -1.242 -17.984 1 97.31 151 VAL B CA 1
ATOM 5054 C C . VAL B 1 151 ? -7.207 -0.484 -16.891 1 97.31 151 VAL B C 1
ATOM 5056 O O . VAL B 1 151 ? -7.832 0.049 -15.969 1 97.31 151 VAL B O 1
ATOM 5059 N N . LYS B 1 152 ? -5.898 -0.403 -16.984 1 94.94 152 LYS B N 1
ATOM 5060 C CA . LYS B 1 152 ? -5.098 0.276 -15.969 1 94.94 152 LYS B CA 1
ATOM 5061 C C . LYS B 1 152 ? -5.422 1.766 -15.922 1 94.94 152 LYS B C 1
ATOM 5063 O O . LYS B 1 152 ? -5.523 2.35 -14.836 1 94.94 152 LYS B O 1
ATOM 5068 N N . ARG B 1 153 ? -5.539 2.35 -17.047 1 91.81 153 ARG B N 1
ATOM 5069 C CA . ARG B 1 153 ? -5.902 3.762 -17.109 1 91.81 153 ARG B CA 1
ATOM 5070 C C . ARG B 1 153 ? -7.297 3.996 -16.531 1 91.81 153 ARG B C 1
ATOM 5072 O O . ARG B 1 153 ? -7.504 4.926 -15.75 1 91.81 153 ARG B O 1
ATOM 5079 N N . PHE B 1 154 ? -8.25 3.211 -16.953 1 94.94 154 PHE B N 1
ATOM 5080 C CA . PHE B 1 154 ? -9.625 3.332 -16.469 1 94.94 154 PHE B CA 1
ATOM 5081 C C . PHE B 1 154 ? -9.703 3.064 -14.977 1 94.94 154 PHE B C 1
ATOM 5083 O O . PHE B 1 154 ? -10.477 3.719 -14.266 1 94.94 154 PHE B O 1
ATOM 5090 N N . TYR B 1 155 ? -8.906 2.111 -14.516 1 96 155 TYR B N 1
ATOM 5091 C CA . TYR B 1 155 ? -8.852 1.817 -13.086 1 96 155 TYR B CA 1
ATOM 5092 C C . TYR B 1 155 ? -8.43 3.047 -12.297 1 96 155 TYR B C 1
ATOM 5094 O O . TYR B 1 155 ? -9.047 3.391 -11.289 1 96 155 TYR B O 1
ATOM 5102 N N . ALA B 1 156 ? -7.367 3.641 -12.727 1 91.19 156 ALA B N 1
ATOM 5103 C CA . ALA B 1 156 ? -6.871 4.832 -12.039 1 91.19 156 ALA B CA 1
ATOM 5104 C C . ALA B 1 156 ? -7.93 5.926 -12 1 91.19 156 ALA B C 1
ATOM 5106 O O . ALA B 1 156 ? -8.086 6.609 -10.984 1 91.19 156 ALA B O 1
ATOM 5107 N N . GLU B 1 157 ? -8.648 6.062 -13.008 1 89.69 157 GLU B N 1
ATOM 5108 C CA . GLU B 1 157 ? -9.695 7.078 -13.094 1 89.69 157 GLU B CA 1
ATOM 5109 C C . GLU B 1 157 ? -10.859 6.754 -12.156 1 89.69 157 GLU B C 1
ATOM 5111 O O . GLU B 1 157 ? -11.336 7.625 -11.43 1 89.69 157 GLU B O 1
ATOM 5116 N N . VAL B 1 158 ? -11.289 5.539 -12.219 1 93.25 158 VAL B N 1
ATOM 5117 C CA . VAL B 1 158 ? -12.438 5.113 -11.422 1 93.25 158 VAL B CA 1
ATOM 5118 C C . VAL B 1 158 ? -12.094 5.191 -9.93 1 93.25 158 VAL B C 1
ATOM 5120 O O . VAL B 1 158 ? -12.906 5.625 -9.117 1 93.25 158 VAL B O 1
ATOM 5123 N N . GLU B 1 159 ? -10.914 4.793 -9.578 1 91.94 159 GLU B N 1
ATOM 5124 C CA . GLU B 1 159 ? -10.469 4.836 -8.188 1 91.94 159 GLU B CA 1
ATOM 5125 C C . GLU B 1 159 ? -10.477 6.262 -7.652 1 91.94 159 GLU B C 1
ATOM 5127 O O . GLU B 1 159 ? -10.812 6.492 -6.488 1 91.94 159 GLU B O 1
ATOM 5132 N N . ARG B 1 160 ? -10.141 7.152 -8.438 1 84.12 160 ARG B N 1
ATOM 5133 C CA . ARG B 1 160 ? -10.023 8.547 -8.031 1 84.12 160 ARG B CA 1
ATOM 5134 C C . ARG B 1 160 ? -11.383 9.227 -7.984 1 84.12 160 ARG B C 1
ATOM 5136 O O . ARG B 1 160 ? -11.641 10.062 -7.113 1 84.12 160 ARG B O 1
ATOM 5143 N N . GLN B 1 161 ? -12.258 8.836 -8.859 1 84.5 161 GLN B N 1
ATOM 5144 C CA . GLN B 1 161 ? -13.453 9.641 -9.086 1 84.5 161 GLN B CA 1
ATOM 5145 C C . GLN B 1 161 ? -14.672 9.016 -8.422 1 84.5 161 GLN B C 1
ATOM 5147 O O . GLN B 1 161 ? -15.578 9.727 -7.973 1 84.5 161 GLN B O 1
ATOM 5152 N N . GLU B 1 162 ? -14.703 7.738 -8.453 1 87.69 162 GLU B N 1
ATOM 5153 C CA . GLU B 1 162 ? -15.898 7.07 -7.957 1 87.69 162 GLU B CA 1
ATOM 5154 C C . GLU B 1 162 ? -15.82 6.852 -6.449 1 87.69 162 GLU B C 1
ATOM 5156 O O . GLU B 1 162 ? -14.734 6.859 -5.871 1 87.69 162 GLU B O 1
ATOM 5161 N N . ASP B 1 163 ? -16.969 6.738 -5.922 1 85.44 163 ASP B N 1
ATOM 5162 C CA . ASP B 1 163 ? -17.016 6.367 -4.512 1 85.44 163 ASP B CA 1
ATOM 5163 C C . ASP B 1 163 ? -16.453 4.961 -4.297 1 85.44 163 ASP B C 1
ATOM 5165 O O . ASP B 1 163 ? -16.562 4.105 -5.176 1 85.44 163 ASP B O 1
ATOM 5169 N N . SER B 1 164 ? -15.977 4.84 -3.141 1 89.12 164 SER B N 1
ATOM 5170 C CA . SER B 1 164 ? -15.398 3.541 -2.805 1 89.12 164 SER B CA 1
ATOM 5171 C C . SER B 1 164 ? -16.438 2.426 -2.928 1 89.12 164 SER B C 1
ATOM 5173 O O . SER B 1 164 ? -17.562 2.568 -2.459 1 89.12 164 SER B O 1
ATOM 5175 N N . CYS B 1 165 ? -16.062 1.371 -3.598 1 92.69 165 CYS B N 1
ATOM 5176 C CA . CYS B 1 165 ? -16.953 0.232 -3.744 1 92.69 165 CYS B CA 1
ATOM 5177 C C . CYS B 1 165 ? -16.172 -1.06 -3.945 1 92.69 165 CYS B C 1
ATOM 5179 O O . CYS B 1 165 ? -14.984 -1.024 -4.266 1 92.69 165 CYS B O 1
ATOM 5181 N N . ILE B 1 166 ? -16.828 -2.121 -3.803 1 95.69 166 ILE B N 1
ATOM 5182 C CA . ILE B 1 166 ? -16.203 -3.434 -3.785 1 95.69 166 ILE B CA 1
ATOM 5183 C C . ILE B 1 166 ? -15.773 -3.82 -5.199 1 95.69 166 ILE B C 1
ATOM 5185 O O . ILE B 1 166 ? -14.789 -4.547 -5.379 1 95.69 166 ILE B O 1
ATOM 5189 N N . GLN B 1 167 ? -16.469 -3.307 -6.219 1 96.75 167 GLN B N 1
ATOM 5190 C CA . GLN B 1 167 ? -16.156 -3.641 -7.602 1 96.75 167 GLN B CA 1
ATOM 5191 C C . GLN B 1 167 ? -14.75 -3.152 -7.977 1 96.75 167 GLN B C 1
ATOM 5193 O O . GLN B 1 167 ? -14.047 -3.801 -8.758 1 96.75 167 GLN B O 1
ATOM 5198 N N . VAL B 1 168 ? -14.375 -2.035 -7.406 1 97.5 168 VAL B N 1
ATOM 5199 C CA . VAL B 1 168 ? -13.039 -1.509 -7.664 1 97.5 168 VAL B CA 1
ATOM 5200 C C . VAL B 1 168 ? -11.992 -2.43 -7.039 1 97.5 168 VAL B C 1
ATOM 5202 O O . VAL B 1 168 ? -10.953 -2.699 -7.645 1 97.5 168 VAL B O 1
ATOM 5205 N N . MET B 1 169 ? -12.258 -2.934 -5.898 1 98 169 MET B N 1
ATOM 5206 C CA . MET B 1 169 ? -11.352 -3.881 -5.258 1 98 169 MET B CA 1
ATOM 5207 C C . MET B 1 169 ? -11.258 -5.176 -6.059 1 98 169 MET B C 1
ATOM 5209 O O . MET B 1 169 ? -10.172 -5.707 -6.27 1 98 169 MET B O 1
ATOM 5213 N N . GLN B 1 170 ? -12.414 -5.645 -6.414 1 98.31 170 GLN B N 1
ATOM 5214 C CA . GLN B 1 170 ? -12.445 -6.859 -7.219 1 98.31 170 GLN B CA 1
ATOM 5215 C C . GLN B 1 170 ? -11.641 -6.688 -8.508 1 98.31 170 GLN B C 1
ATOM 5217 O O . GLN B 1 170 ? -10.891 -7.578 -8.898 1 98.31 170 GLN B O 1
ATOM 5222 N N . SER B 1 171 ? -11.836 -5.562 -9.117 1 98.5 171 SER B N 1
ATOM 5223 C CA . SER B 1 171 ? -11.094 -5.27 -10.336 1 98.5 171 SER B CA 1
ATOM 5224 C C . SER B 1 171 ? -9.594 -5.281 -10.086 1 98.5 171 SER B C 1
ATOM 5226 O O . SER B 1 171 ? -8.828 -5.836 -10.875 1 98.5 171 SER B O 1
ATOM 5228 N N . ALA B 1 172 ? -9.164 -4.684 -9.008 1 98.5 172 ALA B N 1
ATOM 5229 C CA . ALA B 1 172 ? -7.746 -4.648 -8.664 1 98.5 172 ALA B CA 1
ATOM 5230 C C . ALA B 1 172 ? -7.199 -6.059 -8.461 1 98.5 172 ALA B C 1
ATOM 5232 O O . ALA B 1 172 ? -6.07 -6.359 -8.859 1 98.5 172 ALA B O 1
ATOM 5233 N N . VAL B 1 173 ? -7.965 -6.906 -7.848 1 98.31 173 VAL B N 1
ATOM 5234 C CA . VAL B 1 173 ? -7.562 -8.297 -7.664 1 98.31 173 VAL B CA 1
ATOM 5235 C C . VAL B 1 173 ? -7.301 -8.945 -9.023 1 98.31 173 VAL B C 1
ATOM 5237 O O . VAL B 1 173 ? -6.258 -9.578 -9.227 1 98.31 173 VAL B O 1
ATOM 5240 N N . PHE B 1 174 ? -8.195 -8.734 -9.875 1 98.19 174 PHE B N 1
ATOM 5241 C CA . PHE B 1 174 ? -8.094 -9.438 -11.148 1 98.19 174 PHE B CA 1
ATOM 5242 C C . PHE B 1 174 ? -7.031 -8.797 -12.031 1 98.19 174 PHE B C 1
ATOM 5244 O O . PHE B 1 174 ? -6.379 -9.477 -12.82 1 98.19 174 PHE B O 1
ATOM 5251 N N . ILE B 1 175 ? -6.805 -7.512 -11.906 1 98.25 175 ILE B N 1
ATOM 5252 C CA . ILE B 1 175 ? -5.66 -6.895 -12.57 1 98.25 175 ILE B CA 1
ATOM 5253 C C . ILE B 1 175 ? -4.367 -7.52 -12.062 1 98.25 175 ILE B C 1
ATOM 5255 O O . ILE B 1 175 ? -3.484 -7.863 -12.852 1 98.25 175 ILE B O 1
ATOM 5259 N N . ALA B 1 176 ? -4.289 -7.699 -10.805 1 98.06 176 ALA B N 1
ATOM 5260 C CA . ALA B 1 176 ? -3.098 -8.297 -10.211 1 98.06 176 ALA B CA 1
ATOM 5261 C C . ALA B 1 176 ? -2.904 -9.734 -10.688 1 98.06 176 ALA B C 1
ATOM 5263 O O . ALA B 1 176 ? -1.78 -10.156 -10.961 1 98.06 176 ALA B O 1
ATOM 5264 N N . VAL B 1 177 ? -3.996 -10.445 -10.719 1 96.19 177 VAL B N 1
ATOM 5265 C CA . VAL B 1 177 ? -3.928 -11.828 -11.195 1 96.19 177 VAL B CA 1
ATOM 5266 C C . VAL B 1 177 ? -3.391 -11.852 -12.625 1 96.19 177 VAL B C 1
ATOM 5268 O O . VAL B 1 177 ? -2.527 -12.672 -12.953 1 96.19 177 VAL B O 1
ATOM 5271 N N . PHE B 1 178 ? -3.943 -11 -13.438 1 96.62 178 PHE B N 1
ATOM 5272 C CA . PHE B 1 178 ? -3.461 -10.906 -14.805 1 96.62 178 PHE B CA 1
ATOM 5273 C C . PHE B 1 178 ? -1.979 -10.555 -14.836 1 96.62 178 PHE B C 1
ATOM 5275 O O . PHE B 1 178 ? -1.204 -11.172 -15.57 1 96.62 178 PHE B O 1
ATOM 5282 N N . GLU B 1 179 ? -1.594 -9.57 -14.102 1 97.12 179 GLU B N 1
ATOM 5283 C CA . GLU B 1 179 ? -0.204 -9.125 -14.07 1 97.12 179 GLU B CA 1
ATOM 5284 C C . GLU B 1 179 ? 0.726 -10.25 -13.617 1 97.12 179 GLU B C 1
ATOM 5286 O O . GLU B 1 179 ? 1.782 -10.469 -14.219 1 97.12 179 GLU B O 1
ATOM 5291 N N . MET B 1 180 ? 0.359 -10.945 -12.602 1 96.19 180 MET B N 1
ATOM 5292 C CA . MET B 1 180 ? 1.162 -12.062 -12.117 1 96.19 180 MET B CA 1
ATOM 5293 C C . MET B 1 180 ? 1.266 -13.156 -13.18 1 96.19 180 MET B C 1
ATOM 5295 O O . MET B 1 180 ? 2.359 -13.641 -13.477 1 96.19 180 MET B O 1
ATOM 5299 N N . GLY B 1 181 ? 0.126 -13.477 -13.703 1 94.25 181 GLY B N 1
ATOM 5300 C CA . GLY B 1 181 ? 0.093 -14.539 -14.688 1 94.25 181 GLY B CA 1
ATOM 5301 C C . GLY B 1 181 ? 0.864 -14.211 -15.953 1 94.25 181 GLY B C 1
ATOM 5302 O O . GLY B 1 181 ? 1.423 -15.094 -16.594 1 94.25 181 GLY B O 1
ATOM 5303 N N . ASP B 1 182 ? 0.879 -12.961 -16.25 1 94.69 182 ASP B N 1
ATOM 5304 C CA . ASP B 1 182 ? 1.56 -12.523 -17.469 1 94.69 182 ASP B CA 1
ATOM 5305 C C . ASP B 1 182 ? 2.953 -11.984 -17.156 1 94.69 182 ASP B C 1
ATOM 5307 O O . ASP B 1 182 ? 3.568 -11.312 -17.984 1 94.69 182 ASP B O 1
ATOM 5311 N N . ALA B 1 183 ? 3.393 -12.203 -15.969 1 95.12 183 ALA B N 1
ATOM 5312 C CA . ALA B 1 183 ? 4.734 -11.883 -15.492 1 95.12 183 ALA B CA 1
ATOM 5313 C C . ALA B 1 183 ? 5.016 -10.383 -15.602 1 95.12 183 ALA B C 1
ATOM 5315 O O . ALA B 1 183 ? 6.109 -9.977 -16 1 95.12 183 ALA B O 1
ATOM 5316 N N . THR B 1 184 ? 4.012 -9.594 -15.328 1 94.88 184 THR B N 1
ATOM 5317 C CA . THR B 1 184 ? 4.191 -8.141 -15.312 1 94.88 184 THR B CA 1
ATOM 5318 C C . THR B 1 184 ? 4.578 -7.656 -13.922 1 94.88 184 THR B C 1
ATOM 5320 O O . THR B 1 184 ? 3.723 -7.23 -13.148 1 94.88 184 THR B O 1
ATOM 5323 N N . PHE B 1 185 ? 5.887 -7.73 -13.656 1 93.75 185 PHE B N 1
ATOM 5324 C CA . PHE B 1 185 ? 6.438 -7.301 -12.375 1 93.75 185 PHE B CA 1
ATOM 5325 C C . PHE B 1 185 ? 7.316 -6.066 -12.555 1 93.75 185 PHE B C 1
ATOM 5327 O O . PHE B 1 185 ? 7.922 -5.875 -13.609 1 93.75 185 PHE B O 1
ATOM 5334 N N . PRO B 1 186 ? 7.328 -5.199 -11.578 1 93.31 186 PRO B N 1
ATOM 5335 C CA . PRO B 1 186 ? 6.738 -5.289 -10.242 1 93.31 186 PRO B CA 1
ATOM 5336 C C . PRO B 1 186 ? 5.309 -4.754 -10.188 1 93.31 186 PRO B C 1
ATOM 5338 O O . PRO B 1 186 ? 4.777 -4.504 -9.102 1 93.31 186 PRO B O 1
ATOM 5341 N N . ALA B 1 187 ? 4.648 -4.551 -11.305 1 95.69 187 ALA B N 1
ATOM 5342 C CA . ALA B 1 187 ? 3.311 -3.965 -11.359 1 95.69 187 ALA B CA 1
ATOM 5343 C C . ALA B 1 187 ? 2.33 -4.762 -10.5 1 95.69 187 ALA B C 1
ATOM 5345 O O . ALA B 1 187 ? 1.502 -4.188 -9.797 1 95.69 187 ALA B O 1
ATOM 5346 N N . ALA B 1 188 ? 2.406 -6.082 -10.594 1 97 188 ALA B N 1
ATOM 5347 C CA . ALA B 1 188 ? 1.524 -6.926 -9.789 1 97 188 ALA B CA 1
ATOM 5348 C C . ALA B 1 188 ? 1.679 -6.617 -8.305 1 97 188 ALA B C 1
ATOM 5350 O O . ALA B 1 188 ? 0.686 -6.508 -7.582 1 97 188 ALA B O 1
ATOM 5351 N N . TYR B 1 189 ? 2.924 -6.504 -7.891 1 96.5 189 TYR B N 1
ATOM 5352 C CA . TYR B 1 189 ? 3.25 -6.195 -6.504 1 96.5 189 TYR B CA 1
ATOM 5353 C C . TYR B 1 189 ? 2.672 -4.844 -6.094 1 96.5 189 TYR B C 1
ATOM 5355 O O . TYR B 1 189 ? 2.096 -4.715 -5.012 1 96.5 189 TYR B O 1
ATOM 5363 N N . LEU B 1 190 ? 2.758 -3.877 -6.914 1 96.44 190 LEU B N 1
ATOM 5364 C CA . LEU B 1 190 ? 2.258 -2.531 -6.648 1 96.44 190 LEU B CA 1
ATOM 5365 C C . LEU B 1 190 ? 0.733 -2.508 -6.648 1 96.44 190 LEU B C 1
ATOM 5367 O O . LEU B 1 190 ? 0.118 -1.863 -5.797 1 96.44 190 LEU B O 1
ATOM 5371 N N . THR B 1 191 ? 0.133 -3.211 -7.574 1 97.38 191 THR B N 1
ATOM 5372 C CA . THR B 1 191 ? -1.32 -3.271 -7.672 1 97.38 191 THR B CA 1
ATOM 5373 C C . THR B 1 191 ? -1.923 -3.881 -6.41 1 97.38 191 THR B C 1
ATOM 5375 O O . THR B 1 191 ? -2.926 -3.383 -5.891 1 97.38 191 THR B O 1
ATOM 5378 N N . VAL B 1 192 ? -1.295 -4.887 -5.914 1 97.62 192 VAL B N 1
ATOM 5379 C CA . VAL B 1 192 ? -1.807 -5.535 -4.711 1 97.62 192 VAL B CA 1
ATOM 5380 C C . VAL B 1 192 ? -1.646 -4.605 -3.512 1 97.62 192 VAL B C 1
ATOM 5382 O O . VAL B 1 192 ? -2.506 -4.566 -2.627 1 97.62 192 VAL B O 1
ATOM 5385 N N . GLY B 1 193 ? -0.547 -3.912 -3.471 1 96.38 193 GLY B N 1
ATOM 5386 C CA . GLY B 1 193 ? -0.396 -2.914 -2.424 1 96.38 193 GLY B CA 1
ATOM 5387 C C . GLY B 1 193 ? -1.477 -1.85 -2.455 1 96.38 193 GLY B C 1
ATOM 5388 O O . GLY B 1 193 ? -2.039 -1.499 -1.416 1 96.38 193 GLY B O 1
ATOM 5389 N N . ALA B 1 194 ? -1.715 -1.355 -3.641 1 95.94 194 ALA B N 1
ATOM 5390 C CA . ALA B 1 194 ? -2.768 -0.359 -3.82 1 95.94 194 ALA B CA 1
ATOM 5391 C C . ALA B 1 194 ? -4.129 -0.925 -3.434 1 95.94 194 ALA B C 1
ATOM 5393 O O . ALA B 1 194 ? -4.945 -0.234 -2.818 1 95.94 194 ALA B O 1
ATOM 5394 N N . LEU B 1 195 ? -4.34 -2.143 -3.797 1 97.62 195 LEU B N 1
ATOM 5395 C CA . LEU B 1 195 ? -5.574 -2.844 -3.457 1 97.62 195 LEU B CA 1
ATOM 5396 C C . LEU B 1 195 ? -5.762 -2.904 -1.944 1 97.62 195 LEU B C 1
ATOM 5398 O O . LEU B 1 195 ? -6.844 -2.596 -1.438 1 97.62 195 LEU B O 1
ATOM 5402 N N . ALA B 1 196 ? -4.75 -3.307 -1.274 1 96.81 196 ALA B N 1
ATOM 5403 C CA . ALA B 1 196 ? -4.812 -3.42 0.181 1 96.81 196 ALA B CA 1
ATOM 5404 C C . ALA B 1 196 ? -5.113 -2.07 0.825 1 96.81 196 ALA B C 1
ATOM 5406 O O . ALA B 1 196 ? -5.941 -1.979 1.733 1 96.81 196 ALA B O 1
ATOM 5407 N N . ARG B 1 197 ? -4.465 -1.068 0.324 1 96.38 197 ARG B N 1
ATOM 5408 C CA . ARG B 1 197 ? -4.656 0.262 0.894 1 96.38 197 ARG B CA 1
ATOM 5409 C C . ARG B 1 197 ? -6.062 0.782 0.608 1 96.38 197 ARG B C 1
ATOM 5411 O O . ARG B 1 197 ? -6.672 1.434 1.457 1 96.38 197 ARG B O 1
ATOM 5418 N N . TYR B 1 198 ? -6.555 0.577 -0.542 1 96.56 198 TYR B N 1
ATOM 5419 C CA . TYR B 1 198 ? -7.926 0.936 -0.891 1 96.56 198 TYR B CA 1
ATOM 5420 C C . TYR B 1 198 ? -8.922 0.253 0.038 1 96.56 198 TYR B C 1
ATOM 5422 O O . TYR B 1 198 ? -9.859 0.888 0.531 1 96.56 198 TYR B O 1
ATOM 5430 N N . GLY B 1 199 ? -8.695 -1.021 0.269 1 96.06 199 GLY B N 1
ATOM 5431 C CA . GLY B 1 199 ? -9.547 -1.756 1.192 1 96.06 199 GLY B CA 1
ATOM 5432 C C . GLY B 1 199 ? -9.508 -1.207 2.605 1 96.06 199 GLY B C 1
ATOM 5433 O O . GLY B 1 199 ? -10.539 -1.109 3.271 1 96.06 199 GLY B O 1
ATOM 5434 N N . MET B 1 200 ? -8.383 -0.801 3.053 1 93.44 200 MET B N 1
ATOM 5435 C CA . MET B 1 200 ? -8.25 -0.259 4.402 1 93.44 200 MET B CA 1
ATOM 5436 C C . MET B 1 200 ? -8.969 1.078 4.527 1 93.44 200 MET B C 1
ATOM 5438 O O . MET B 1 200 ? -9.539 1.384 5.574 1 93.44 200 MET B O 1
ATOM 5442 N N . ALA B 1 201 ? -8.883 1.81 3.479 1 92.12 201 ALA B N 1
ATOM 5443 C CA . ALA B 1 201 ? -9.609 3.076 3.48 1 92.12 201 ALA B CA 1
ATOM 5444 C C . ALA B 1 201 ? -11.102 2.85 3.658 1 92.12 201 ALA B C 1
ATOM 5446 O O . ALA B 1 201 ? -11.797 3.676 4.258 1 92.12 201 ALA B O 1
ATOM 5447 N N . MET B 1 202 ? -11.586 1.699 3.199 1 91.12 202 MET B N 1
ATOM 5448 C CA . MET B 1 202 ? -12.992 1.348 3.303 1 91.12 202 MET B CA 1
ATOM 5449 C C . MET B 1 202 ? -13.289 0.655 4.629 1 91.12 202 MET B C 1
ATOM 5451 O O . MET B 1 202 ? -14.445 0.373 4.945 1 91.12 202 MET B O 1
ATOM 5455 N N . GLY B 1 203 ? -12.273 0.323 5.355 1 90.12 203 GLY B N 1
ATOM 5456 C CA . GLY B 1 203 ? -12.422 -0.404 6.605 1 90.12 203 GLY B CA 1
ATOM 5457 C C . GLY B 1 203 ? -12.508 -1.906 6.414 1 90.12 203 GLY B C 1
ATOM 5458 O O . GLY B 1 203 ? -12.891 -2.633 7.332 1 90.12 203 GLY B O 1
ATOM 5459 N N . MET B 1 204 ? -12.07 -2.395 5.238 1 94.62 204 MET B N 1
ATOM 5460 C CA . MET B 1 204 ? -12.234 -3.803 4.883 1 94.62 204 MET B CA 1
ATOM 5461 C C . MET B 1 204 ? -11.328 -4.684 5.738 1 94.62 204 MET B C 1
ATOM 5463 O O . MET B 1 204 ? -11.547 -5.895 5.836 1 94.62 204 MET B O 1
ATOM 5467 N N . ASP B 1 205 ? -10.336 -4.133 6.309 1 91.88 205 ASP B N 1
ATOM 5468 C CA . ASP B 1 205 ? -9.414 -4.895 7.145 1 91.88 205 ASP B CA 1
ATOM 5469 C C . ASP B 1 205 ? -10.109 -5.41 8.406 1 91.88 205 ASP B C 1
ATOM 5471 O O . ASP B 1 205 ? -9.594 -6.289 9.094 1 91.88 205 ASP B O 1
ATOM 5475 N N . LYS B 1 206 ? -11.305 -4.918 8.648 1 92.06 206 LYS B N 1
ATOM 5476 C CA . LYS B 1 206 ? -12.047 -5.34 9.836 1 92.06 206 LYS B CA 1
ATOM 5477 C C . LYS B 1 206 ? -13.203 -6.262 9.469 1 92.06 206 LYS B C 1
ATOM 5479 O O . LYS B 1 206 ? -13.914 -6.758 10.344 1 92.06 206 LYS B O 1
ATOM 5484 N N . ILE B 1 207 ? -13.391 -6.535 8.227 1 95.44 207 ILE B N 1
ATOM 5485 C CA . ILE B 1 207 ? -14.57 -7.238 7.734 1 95.44 207 ILE B CA 1
ATOM 5486 C C . ILE B 1 207 ? -14.602 -8.656 8.297 1 95.44 207 ILE B C 1
ATOM 5488 O O . ILE B 1 207 ? -15.68 -9.219 8.516 1 95.44 207 ILE B O 1
ATOM 5492 N N . ASN B 1 208 ? -13.43 -9.227 8.555 1 95.06 208 ASN B N 1
ATOM 5493 C CA . ASN B 1 208 ? -13.352 -10.617 8.992 1 95.06 208 ASN B CA 1
ATOM 5494 C C . ASN B 1 208 ? -13.352 -10.734 10.508 1 95.06 208 ASN B C 1
ATOM 5496 O O . ASN B 1 208 ? -13.352 -11.844 11.055 1 95.06 208 ASN B O 1
ATOM 5500 N N . GLN B 1 209 ? -13.414 -9.688 11.234 1 91.44 209 GLN B N 1
ATOM 5501 C CA . GLN B 1 209 ? -13.297 -9.703 12.688 1 91.44 209 GLN B CA 1
ATOM 5502 C C . GLN B 1 209 ? -14.633 -10.008 13.352 1 91.44 209 GLN B C 1
ATOM 5504 O O . GLN B 1 209 ? -14.68 -10.484 14.484 1 91.44 209 GLN B O 1
ATOM 5509 N N . ASP B 1 210 ? -15.625 -9.688 12.586 1 92.19 210 ASP B N 1
ATOM 5510 C CA . ASP B 1 210 ? -16.984 -9.953 13.039 1 92.19 210 ASP B CA 1
ATOM 5511 C C . ASP B 1 210 ? -17.812 -10.602 11.93 1 92.19 210 ASP B C 1
ATOM 5513 O O . ASP B 1 210 ? -17.641 -10.289 10.75 1 92.19 210 ASP B O 1
ATOM 5517 N N . VAL B 1 211 ? -18.703 -11.438 12.367 1 93.56 211 VAL B N 1
ATOM 5518 C CA . VAL B 1 211 ? -19.484 -12.203 11.398 1 93.56 211 VAL B CA 1
ATOM 5519 C C . VAL B 1 211 ? -20.25 -11.25 10.484 1 93.56 211 VAL B C 1
ATOM 5521 O O . VAL B 1 211 ? -20.406 -11.508 9.289 1 93.56 211 VAL B O 1
ATOM 5524 N N . LEU B 1 212 ? -20.75 -10.188 11.07 1 93.12 212 LEU B N 1
ATOM 5525 C CA . LEU B 1 212 ? -21.562 -9.25 10.305 1 93.12 212 LEU B CA 1
ATOM 5526 C C . LEU B 1 212 ? -20.75 -8.023 9.914 1 93.12 212 LEU B C 1
ATOM 5528 O O . LEU B 1 212 ? -21.297 -7.059 9.375 1 93.12 212 LEU B O 1
ATOM 5532 N N . GLY B 1 213 ? -19.516 -8.008 10.219 1 89.31 213 GLY B N 1
ATOM 5533 C CA . GLY B 1 213 ? -18.656 -6.895 9.852 1 89.31 213 GLY B CA 1
ATOM 5534 C C . GLY B 1 213 ? -18.984 -5.613 10.586 1 89.31 213 GLY B C 1
ATOM 5535 O O . GLY B 1 213 ? -19 -4.531 9.992 1 89.31 213 GLY B O 1
ATOM 5536 N N . LYS B 1 214 ? -19.297 -5.617 11.758 1 83.69 214 LYS B N 1
ATOM 5537 C CA . LYS B 1 214 ? -19.797 -4.496 12.555 1 83.69 214 LYS B CA 1
ATOM 5538 C C . LYS B 1 214 ? -18.797 -3.34 12.555 1 83.69 214 LYS B C 1
ATOM 5540 O O . LYS B 1 214 ? -19.188 -2.176 12.477 1 83.69 214 LYS B O 1
ATOM 5545 N N . ASP B 1 215 ? -17.516 -3.59 12.57 1 79.12 215 ASP B N 1
ATOM 5546 C CA . ASP B 1 215 ? -16.516 -2.541 12.664 1 79.12 215 ASP B CA 1
ATOM 5547 C C . ASP B 1 215 ? -15.984 -2.166 11.281 1 79.12 215 ASP B C 1
ATOM 5549 O O . ASP B 1 215 ? -15.055 -1.366 11.164 1 79.12 215 ASP B O 1
ATOM 5553 N N . CYS B 1 216 ? -16.578 -2.715 10.297 1 84.12 216 CYS B N 1
ATOM 5554 C CA . CYS B 1 216 ? -16.234 -2.408 8.914 1 84.12 216 CYS B CA 1
ATOM 5555 C C . CYS B 1 216 ? -17.141 -1.323 8.344 1 84.12 216 CYS B C 1
ATOM 5557 O O . CYS B 1 216 ? -18.328 -1.557 8.125 1 84.12 216 CYS B O 1
ATOM 5559 N N . GLY B 1 217 ? -16.562 -0.164 8.117 1 78 217 GLY B N 1
ATOM 5560 C CA . GLY B 1 217 ? -17.344 0.955 7.602 1 78 217 GLY B CA 1
ATOM 5561 C C . GLY B 1 217 ? -18.094 0.625 6.328 1 78 217 GLY B C 1
ATOM 5562 O O . GLY B 1 217 ? -19.25 1.034 6.156 1 78 217 GLY B O 1
ATOM 5563 N N . ALA B 1 218 ? -17.516 -0.131 5.477 1 82.25 218 ALA B N 1
ATOM 5564 C CA . ALA B 1 218 ? -18.125 -0.479 4.191 1 82.25 218 ALA B CA 1
ATOM 5565 C C . ALA B 1 218 ? -19.328 -1.387 4.379 1 82.25 218 ALA B C 1
ATOM 5567 O O . ALA B 1 218 ? -20.188 -1.484 3.496 1 82.25 218 ALA B O 1
ATOM 5568 N N . ALA B 1 219 ? -19.391 -2.037 5.508 1 85.06 219 ALA B N 1
ATOM 5569 C CA . ALA B 1 219 ? -20.453 -3.018 5.738 1 85.06 219 ALA B CA 1
ATOM 5570 C C . ALA B 1 219 ? -21.641 -2.389 6.469 1 85.06 219 ALA B C 1
ATOM 5572 O O . ALA B 1 219 ? -22.641 -3.051 6.711 1 85.06 219 ALA B O 1
ATOM 5573 N N . ALA B 1 220 ? -21.5 -1.169 6.773 1 80.88 220 ALA B N 1
ATOM 5574 C CA . ALA B 1 220 ? -22.578 -0.521 7.496 1 80.88 220 ALA B CA 1
ATOM 5575 C C . ALA B 1 220 ? -23.875 -0.561 6.691 1 80.88 220 ALA B C 1
ATOM 5577 O O . ALA B 1 220 ? -23.938 -0.031 5.578 1 80.88 220 ALA B O 1
ATOM 5578 N N . GLY B 1 221 ? -24.922 -1.301 7.18 1 84.12 221 GLY B N 1
ATOM 5579 C CA . GLY B 1 221 ? -26.219 -1.392 6.523 1 84.12 221 GLY B CA 1
ATOM 5580 C C . GLY B 1 221 ? -26.234 -2.359 5.355 1 84.12 221 GLY B C 1
ATOM 5581 O O . GLY B 1 221 ? -27.219 -2.439 4.621 1 84.12 221 GLY B O 1
ATOM 5582 N N . ALA B 1 222 ? -25.172 -3.084 5.203 1 90.25 222 ALA B N 1
ATOM 5583 C CA . ALA B 1 222 ? -25.078 -4.004 4.074 1 90.25 222 ALA B CA 1
ATOM 5584 C C . ALA B 1 222 ? -25.812 -5.305 4.355 1 90.25 222 ALA B C 1
ATOM 5586 O O . ALA B 1 222 ? -25.969 -5.703 5.512 1 90.25 222 ALA B O 1
ATOM 5587 N N . SER B 1 223 ? -26.328 -5.918 3.289 1 92.81 223 SER B N 1
ATOM 5588 C CA . SER B 1 223 ? -26.922 -7.242 3.402 1 92.81 223 SER B CA 1
ATOM 5589 C C . SER B 1 223 ? -25.859 -8.312 3.654 1 92.81 223 SER B C 1
ATOM 5591 O O . SER B 1 223 ? -24.672 -8.078 3.428 1 92.81 223 SER B O 1
ATOM 5593 N N . TRP B 1 224 ? -26.281 -9.5 4.043 1 93.94 224 TRP B N 1
ATOM 5594 C CA . TRP B 1 224 ? -25.359 -10.609 4.262 1 93.94 224 TRP B CA 1
ATOM 5595 C C . TRP B 1 224 ? -24.641 -10.977 2.973 1 93.94 224 TRP B C 1
ATOM 5597 O O . TRP B 1 224 ? -23.438 -11.273 2.992 1 93.94 224 TRP B O 1
ATOM 5607 N N . ALA B 1 225 ? -25.359 -10.961 1.952 1 92.88 225 ALA B N 1
ATOM 5608 C CA . ALA B 1 225 ? -24.766 -11.297 0.665 1 92.88 225 ALA B CA 1
ATOM 5609 C C . ALA B 1 225 ? -23.609 -10.352 0.334 1 92.88 225 ALA B C 1
ATOM 5611 O O . ALA B 1 225 ? -22.578 -10.781 -0.195 1 92.88 225 ALA B O 1
ATOM 5612 N N . ASP B 1 226 ? -23.797 -9.062 0.672 1 94.06 226 ASP B N 1
ATOM 5613 C CA . ASP B 1 226 ? -22.75 -8.078 0.458 1 94.06 226 ASP B CA 1
ATOM 5614 C C . ASP B 1 226 ? -21.547 -8.344 1.362 1 94.06 226 ASP B C 1
ATOM 5616 O O . ASP B 1 226 ? -20.406 -8.273 0.917 1 94.06 226 ASP B O 1
ATOM 5620 N N . ILE B 1 227 ? -21.859 -8.672 2.539 1 96 227 ILE B N 1
ATOM 5621 C CA . ILE B 1 227 ? -20.812 -8.891 3.531 1 96 227 ILE B CA 1
ATOM 5622 C C . ILE B 1 227 ? -19.969 -10.102 3.135 1 96 227 ILE B C 1
ATOM 5624 O O . ILE B 1 227 ? -18.75 -10.062 3.199 1 96 227 ILE B O 1
ATOM 5628 N N . GLU B 1 228 ? -20.656 -11.164 2.711 1 96.25 228 GLU B N 1
ATOM 5629 C CA . GLU B 1 228 ? -19.953 -12.367 2.266 1 96.25 228 GLU B CA 1
ATOM 5630 C C . GLU B 1 228 ? -19.047 -12.062 1.073 1 96.25 228 GLU B C 1
ATOM 5632 O O . GLU B 1 228 ? -17.906 -12.539 1.013 1 96.25 228 GLU B O 1
ATOM 5637 N N . GLU B 1 229 ? -19.516 -11.352 0.181 1 96.12 229 GLU B N 1
ATOM 5638 C CA . GLU B 1 229 ? -18.703 -10.977 -0.979 1 96.12 229 GLU B CA 1
ATOM 5639 C C . GLU B 1 229 ? -17.531 -10.102 -0.575 1 96.12 229 GLU B C 1
ATOM 5641 O O . GLU B 1 229 ? -16.422 -10.273 -1.087 1 96.12 229 GLU B O 1
ATOM 5646 N N . MET B 1 230 ? -17.781 -9.172 0.326 1 97.19 230 MET B N 1
ATOM 5647 C CA . MET B 1 230 ? -16.703 -8.328 0.845 1 97.19 230 MET B CA 1
ATOM 5648 C C . MET B 1 230 ? -15.641 -9.164 1.542 1 97.19 230 MET B C 1
ATOM 5650 O O . MET B 1 230 ? -14.445 -8.938 1.351 1 97.19 230 MET B O 1
ATOM 5654 N N . ARG B 1 231 ? -16.094 -10.102 2.283 1 97.19 231 ARG B N 1
ATOM 5655 C CA . ARG B 1 231 ? -15.18 -10.992 2.984 1 97.19 231 ARG B CA 1
ATOM 5656 C C . ARG B 1 231 ? -14.281 -11.742 2.004 1 97.19 231 ARG B C 1
ATOM 5658 O O . ARG B 1 231 ? -13.062 -11.805 2.188 1 97.19 231 ARG B O 1
ATOM 5665 N N . ARG B 1 232 ? -14.844 -12.25 1.027 1 96.88 232 ARG B N 1
ATOM 5666 C CA . ARG B 1 232 ? -14.102 -13.008 0.023 1 96.88 232 ARG B CA 1
ATOM 5667 C C . ARG B 1 232 ? -13.086 -12.117 -0.685 1 96.88 232 ARG B C 1
ATOM 5669 O O . ARG B 1 232 ? -11.961 -12.539 -0.953 1 96.88 232 ARG B O 1
ATOM 5676 N N . VAL B 1 233 ? -13.469 -10.914 -0.995 1 97.94 233 VAL B N 1
ATOM 5677 C CA . VAL B 1 233 ? -12.578 -10 -1.702 1 97.94 233 VAL B CA 1
ATOM 5678 C C . VAL B 1 233 ? -11.391 -9.648 -0.816 1 97.94 233 VAL B C 1
ATOM 5680 O O . VAL B 1 233 ? -10.25 -9.602 -1.287 1 97.94 233 VAL B O 1
ATOM 5683 N N . TRP B 1 234 ? -11.633 -9.352 0.456 1 97.88 234 TRP B N 1
ATOM 5684 C CA . TRP B 1 234 ? -10.531 -9.016 1.348 1 97.88 234 TRP B CA 1
ATOM 5685 C C . TRP B 1 234 ? -9.57 -10.203 1.489 1 97.88 234 TRP B C 1
ATOM 5687 O O . TRP B 1 234 ? -8.352 -10.023 1.475 1 97.88 234 TRP B O 1
ATOM 5697 N N . TRP B 1 235 ? -10.125 -11.383 1.577 1 97.06 235 TRP B N 1
ATOM 5698 C CA . TRP B 1 235 ? -9.266 -12.562 1.59 1 97.06 235 TRP B CA 1
ATOM 5699 C C . TRP B 1 235 ? -8.469 -12.664 0.295 1 97.06 235 TRP B C 1
ATOM 5701 O O . TRP B 1 235 ? -7.316 -13.102 0.304 1 97.06 235 TRP B O 1
ATOM 5711 N N . GLY B 1 236 ? -9.164 -12.359 -0.799 1 96.88 236 GLY B N 1
ATOM 5712 C CA . GLY B 1 236 ? -8.422 -12.32 -2.053 1 96.88 236 GLY B CA 1
ATOM 5713 C C . GLY B 1 236 ? -7.199 -11.422 -1.996 1 96.88 236 GLY B C 1
ATOM 5714 O O . GLY B 1 236 ? -6.133 -11.789 -2.49 1 96.88 236 GLY B O 1
ATOM 5715 N N . ALA B 1 237 ? -7.324 -10.234 -1.379 1 97.56 237 ALA B N 1
ATOM 5716 C CA . ALA B 1 237 ? -6.203 -9.312 -1.201 1 97.56 237 ALA B CA 1
ATOM 5717 C C . ALA B 1 237 ? -5.113 -9.938 -0.336 1 97.56 237 ALA B C 1
ATOM 5719 O O . ALA B 1 237 ? -3.924 -9.836 -0.65 1 97.56 237 ALA B O 1
ATOM 5720 N N . LEU B 1 238 ? -5.496 -10.609 0.734 1 97 238 LEU B N 1
ATOM 5721 C CA . LEU B 1 238 ? -4.555 -11.242 1.647 1 97 238 LEU B CA 1
ATOM 5722 C C . LEU B 1 238 ? -3.781 -12.352 0.945 1 97 238 LEU B C 1
ATOM 5724 O O . LEU B 1 238 ? -2.562 -12.461 1.095 1 97 238 LEU B O 1
ATOM 5728 N N . ILE B 1 239 ? -4.484 -13.117 0.197 1 95.12 239 ILE B N 1
ATOM 5729 C CA . ILE B 1 239 ? -3.889 -14.25 -0.498 1 95.12 239 ILE B CA 1
ATOM 5730 C C . ILE B 1 239 ? -2.842 -13.758 -1.493 1 95.12 239 ILE B C 1
ATOM 5732 O O . ILE B 1 239 ? -1.71 -14.25 -1.507 1 95.12 239 ILE B O 1
ATOM 5736 N N . LEU B 1 240 ? -3.186 -12.805 -2.287 1 96.56 240 LEU B N 1
ATOM 5737 C CA . LEU B 1 240 ? -2.27 -12.305 -3.309 1 96.56 240 LEU B CA 1
ATOM 5738 C C . LEU B 1 240 ? -1.058 -11.633 -2.67 1 96.56 240 LEU B C 1
ATOM 5740 O O . LEU B 1 240 ? 0.062 -11.758 -3.174 1 96.56 240 LEU B O 1
ATOM 5744 N N . ASP B 1 241 ? -1.272 -10.891 -1.61 1 96.31 241 ASP B N 1
ATOM 5745 C CA . ASP B 1 241 ? -0.179 -10.234 -0.904 1 96.31 241 ASP B CA 1
ATOM 5746 C C . ASP B 1 241 ? 0.859 -11.25 -0.429 1 96.31 241 ASP B C 1
ATOM 5748 O O . ASP B 1 241 ? 2.062 -11 -0.515 1 96.31 241 ASP B O 1
ATOM 5752 N N . ARG B 1 242 ? 0.459 -12.359 0.02 1 94.06 242 ARG B N 1
ATOM 5753 C CA . ARG B 1 242 ? 1.372 -13.398 0.489 1 94.06 242 ARG B CA 1
ATOM 5754 C C . ARG B 1 242 ? 2.012 -14.133 -0.684 1 94.06 242 ARG B C 1
ATOM 5756 O O . ARG B 1 242 ? 3.217 -14.398 -0.676 1 94.06 242 ARG B O 1
ATOM 5763 N N . LEU B 1 243 ? 1.179 -14.422 -1.643 1 92.06 243 LEU B N 1
ATOM 5764 C CA . LEU B 1 243 ? 1.682 -15.156 -2.797 1 92.06 243 LEU B CA 1
ATOM 5765 C C . LEU B 1 243 ? 2.824 -14.398 -3.469 1 92.06 243 LEU B C 1
ATOM 5767 O O . LEU B 1 243 ? 3.809 -15.008 -3.895 1 92.06 243 LEU B O 1
ATOM 5771 N N . LEU B 1 244 ? 2.723 -13.141 -3.535 1 93.56 244 LEU B N 1
ATOM 5772 C CA . LEU B 1 244 ? 3.713 -12.297 -4.195 1 93.56 244 LEU B CA 1
ATOM 5773 C C . LEU B 1 244 ? 5.008 -12.25 -3.395 1 93.56 244 LEU B C 1
ATOM 5775 O O . LEU B 1 244 ? 6.047 -11.836 -3.912 1 93.56 244 LEU B O 1
ATOM 5779 N N . ASN B 1 245 ? 4.934 -12.641 -2.168 1 90.75 245 ASN B N 1
ATOM 5780 C CA . ASN B 1 245 ? 6.102 -12.492 -1.304 1 90.75 245 ASN B CA 1
ATOM 5781 C C . ASN B 1 245 ? 6.734 -13.844 -0.982 1 90.75 245 ASN B C 1
ATOM 5783 O O . ASN B 1 245 ? 7.727 -13.906 -0.255 1 90.75 245 ASN B O 1
ATOM 5787 N N . VAL B 1 246 ? 6.285 -14.867 -1.547 1 86.5 246 VAL B N 1
ATOM 5788 C CA . VAL B 1 246 ? 6.816 -16.203 -1.289 1 86.5 246 VAL B CA 1
ATOM 5789 C C . VAL B 1 246 ? 8.242 -16.297 -1.825 1 86.5 246 VAL B C 1
ATOM 5791 O O . VAL B 1 246 ? 9.109 -16.922 -1.194 1 86.5 246 VAL B O 1
ATOM 5794 N N . SER B 1 247 ? 8.445 -15.719 -2.992 1 79.56 247 SER B N 1
ATOM 5795 C CA . SER B 1 247 ? 9.766 -15.797 -3.598 1 79.56 247 SER B CA 1
ATOM 5796 C C . SER B 1 247 ? 10.781 -14.938 -2.848 1 79.56 247 SER B C 1
ATOM 5798 O O . SER B 1 247 ? 11.984 -15.188 -2.912 1 79.56 247 SER B O 1
ATOM 5800 N N . GLN B 1 248 ? 10.266 -13.883 -2.195 1 85.38 248 GLN B N 1
ATOM 5801 C CA . GLN B 1 248 ? 11.102 -12.992 -1.394 1 85.38 248 GLN B CA 1
ATOM 5802 C C . GLN B 1 248 ? 10.43 -12.656 -0.067 1 85.38 248 GLN B C 1
ATOM 5804 O O . GLN B 1 248 ? 9.945 -11.539 0.122 1 85.38 248 GLN B O 1
ATOM 5809 N N . PRO B 1 249 ? 10.578 -13.539 0.842 1 85.56 249 PRO B N 1
ATOM 5810 C CA . PRO B 1 249 ? 9.844 -13.391 2.102 1 85.56 249 PRO B CA 1
ATOM 5811 C C . PRO B 1 249 ? 10.344 -12.211 2.938 1 85.56 249 PRO B C 1
ATOM 5813 O O . PRO B 1 249 ? 9.68 -11.797 3.891 1 85.56 249 PRO B O 1
ATOM 5816 N N . SER B 1 250 ? 11.477 -11.711 2.633 1 81.19 250 SER B N 1
ATOM 5817 C CA . SER B 1 250 ? 12.039 -10.602 3.402 1 81.19 250 SER B CA 1
ATOM 5818 C C . SER B 1 250 ? 11.281 -9.305 3.146 1 81.19 250 SER B C 1
ATOM 5820 O O . SER B 1 250 ? 11.406 -8.344 3.904 1 81.19 250 SER B O 1
ATOM 5822 N N . ARG B 1 251 ? 10.508 -9.312 2.104 1 85.19 251 ARG B N 1
ATOM 5823 C CA . ARG B 1 251 ? 9.734 -8.117 1.782 1 85.19 251 ARG B CA 1
ATOM 5824 C C . ARG B 1 251 ? 8.555 -7.957 2.736 1 85.19 251 ARG B C 1
ATOM 5826 O O . ARG B 1 251 ? 7.957 -8.945 3.168 1 85.19 251 ARG B O 1
ATOM 5833 N N . GLY B 1 252 ? 8.273 -6.777 3.057 1 82.56 252 GLY B N 1
ATOM 5834 C CA . GLY B 1 252 ? 7.129 -6.508 3.918 1 82.56 252 GLY B CA 1
ATOM 5835 C C . GLY B 1 252 ? 5.797 -6.727 3.229 1 82.56 252 GLY B C 1
ATOM 5836 O O . GLY B 1 252 ? 5.688 -6.562 2.012 1 82.56 252 GLY B O 1
ATOM 5837 N N . LEU B 1 253 ? 4.824 -7.094 4.004 1 90.31 253 LEU B N 1
ATOM 5838 C CA . LEU B 1 253 ? 3.463 -7.266 3.506 1 90.31 253 LEU B CA 1
ATOM 5839 C C . LEU B 1 253 ? 2.68 -5.961 3.6 1 90.31 253 LEU B C 1
ATOM 5841 O O . LEU B 1 253 ? 3.039 -5.07 4.375 1 90.31 253 LEU B O 1
ATOM 5845 N N . SER B 1 254 ? 1.691 -5.844 2.775 1 91.62 254 SER B N 1
ATOM 5846 C CA . SER B 1 254 ? 0.821 -4.672 2.797 1 91.62 254 SER B CA 1
ATOM 5847 C C . SER B 1 254 ? -0.299 -4.836 3.818 1 91.62 254 SER B C 1
ATOM 5849 O O . SER B 1 254 ? -0.956 -3.859 4.188 1 91.62 254 SER B O 1
ATOM 5851 N N . THR B 1 255 ? -0.49 -6.004 4.25 1 92.75 255 THR B N 1
ATOM 5852 C CA . THR B 1 255 ? -1.606 -6.293 5.141 1 92.75 255 THR B CA 1
ATOM 5853 C C . THR B 1 255 ? -1.125 -7.02 6.395 1 92.75 255 THR B C 1
ATOM 5855 O O . THR B 1 255 ? -0.13 -7.746 6.352 1 92.75 255 THR B O 1
ATOM 5858 N N . ALA B 1 256 ? -1.835 -6.836 7.422 1 89.44 256 ALA B N 1
ATOM 5859 C CA . ALA B 1 256 ? -1.537 -7.543 8.664 1 89.44 256 ALA B CA 1
ATOM 5860 C C . ALA B 1 256 ? -1.923 -9.016 8.562 1 89.44 256 ALA B C 1
ATOM 5862 O O . ALA B 1 256 ? -2.744 -9.391 7.723 1 89.44 256 ALA B O 1
ATOM 5863 N N . ASP B 1 257 ? -1.287 -9.859 9.375 1 89.69 257 ASP B N 1
ATOM 5864 C CA . ASP B 1 257 ? -1.671 -11.266 9.438 1 89.69 257 ASP B CA 1
ATOM 5865 C C . ASP B 1 257 ? -3.037 -11.43 10.102 1 89.69 257 ASP B C 1
ATOM 5867 O O . ASP B 1 257 ? -3.32 -10.797 11.117 1 89.69 257 ASP B O 1
ATOM 5871 N N . PRO B 1 258 ? -3.857 -12.227 9.477 1 91.94 258 PRO B N 1
ATOM 5872 C CA . PRO B 1 258 ? -5.152 -12.469 10.117 1 91.94 258 PRO B CA 1
ATOM 5873 C C . PRO B 1 258 ? -5.027 -13.203 11.453 1 91.94 258 PRO B C 1
ATOM 5875 O O . PRO B 1 258 ? -4.164 -14.07 11.602 1 91.94 258 PRO B O 1
ATOM 5878 N N . SER B 1 259 ? -5.867 -12.805 12.344 1 89.31 259 SER B N 1
ATOM 5879 C CA . SER B 1 259 ? -5.91 -13.5 13.625 1 89.31 259 SER B CA 1
ATOM 5880 C C . SER B 1 259 ? -6.633 -14.844 13.5 1 89.31 259 SER B C 1
ATOM 5882 O O . SER B 1 259 ? -7.422 -15.047 12.57 1 89.31 259 SER B O 1
ATOM 5884 N N . PHE B 1 260 ? -6.371 -15.648 14.469 1 89.75 260 PHE B N 1
ATOM 5885 C CA . PHE B 1 260 ? -6.945 -16.984 14.492 1 89.75 260 PHE B CA 1
ATOM 5886 C C . PHE B 1 260 ? -8.453 -16.938 14.68 1 89.75 260 PHE B C 1
ATOM 5888 O O . PHE B 1 260 ? -9.156 -17.906 14.398 1 89.75 260 PHE B O 1
ATOM 5895 N N . GLU B 1 261 ? -9 -15.797 15.062 1 91.62 261 GLU B N 1
ATOM 5896 C CA . GLU B 1 261 ? -10.414 -15.648 15.359 1 91.62 261 GLU B CA 1
ATOM 5897 C C . GLU B 1 261 ? -11.156 -14.953 14.219 1 91.62 261 GLU B C 1
ATOM 5899 O O . GLU B 1 261 ? -12.359 -14.695 14.32 1 91.62 261 GLU B O 1
ATOM 5904 N N . GLU B 1 262 ? -10.5 -14.719 13.172 1 93.94 262 GLU B N 1
ATOM 5905 C CA . GLU B 1 262 ? -11.141 -14.062 12.039 1 93.94 262 GLU B CA 1
ATOM 5906 C C . GLU B 1 262 ? -12.008 -15.047 11.25 1 93.94 262 GLU B C 1
ATOM 5908 O O . GLU B 1 262 ? -11.766 -16.25 11.273 1 93.94 262 GLU B O 1
ATOM 5913 N N . PHE B 1 263 ? -12.977 -14.547 10.57 1 95.5 263 PHE B N 1
ATOM 5914 C CA . PHE B 1 263 ? -13.977 -15.367 9.891 1 95.5 263 PHE B CA 1
ATOM 5915 C C . PHE B 1 263 ? -13.523 -15.711 8.477 1 95.5 263 PHE B C 1
ATOM 5917 O O . PHE B 1 263 ? -12.938 -14.875 7.785 1 95.5 263 PHE B O 1
ATOM 5924 N N . LEU B 1 264 ? -13.812 -16.922 8.094 1 94.38 264 LEU B N 1
ATOM 5925 C CA . LEU B 1 264 ? -13.578 -17.438 6.742 1 94.38 264 LEU B CA 1
ATOM 5926 C C . LEU B 1 264 ? -14.828 -17.266 5.879 1 94.38 264 LEU B C 1
ATOM 5928 O O . LEU B 1 264 ? -15.93 -17.109 6.402 1 94.38 264 LEU B O 1
ATOM 5932 N N . PRO B 1 265 ? -14.594 -17.203 4.562 1 93.88 265 PRO B N 1
ATOM 5933 C CA . PRO B 1 265 ? -15.766 -17.25 3.689 1 93.88 265 PRO B CA 1
ATOM 5934 C C . PRO B 1 265 ? -16.594 -18.516 3.873 1 93.88 265 PRO B C 1
ATOM 5936 O O . PRO B 1 265 ? -16.047 -19.562 4.223 1 93.88 265 PRO B O 1
ATOM 5939 N N . THR B 1 266 ? -17.875 -18.422 3.588 1 93.31 266 THR B N 1
ATOM 5940 C CA . THR B 1 266 ? -18.75 -19.594 3.648 1 93.31 266 THR B CA 1
ATOM 5941 C C . THR B 1 266 ? -18.453 -20.531 2.492 1 93.31 266 THR B C 1
ATOM 5943 O O . THR B 1 266 ? -17.703 -20.203 1.578 1 93.31 266 THR B O 1
ATOM 5946 N N . ASP B 1 267 ? -19.016 -21.688 2.605 1 90.12 267 ASP B N 1
ATOM 5947 C CA . ASP B 1 267 ? -18.844 -22.688 1.554 1 90.12 267 ASP B CA 1
ATOM 5948 C C . ASP B 1 267 ? -19.188 -22.109 0.184 1 90.12 267 ASP B C 1
ATOM 5950 O O . ASP B 1 267 ? -20.156 -21.359 0.05 1 90.12 267 ASP B O 1
ATOM 5954 N N . ASP B 1 268 ? -18.484 -22.531 -0.833 1 88.94 268 ASP B N 1
ATOM 5955 C CA . ASP B 1 268 ? -18.609 -21.969 -2.174 1 88.94 268 ASP B CA 1
ATOM 5956 C C . ASP B 1 268 ? -19.984 -22.266 -2.764 1 88.94 268 ASP B C 1
ATOM 5958 O O . ASP B 1 268 ? -20.531 -21.438 -3.506 1 88.94 268 ASP B O 1
ATOM 5962 N N . GLU B 1 269 ? -20.484 -23.375 -2.461 1 87.69 269 GLU B N 1
ATOM 5963 C CA . GLU B 1 269 ? -21.797 -23.734 -3.002 1 87.69 269 GLU B CA 1
ATOM 5964 C C . GLU B 1 269 ? -22.891 -22.812 -2.469 1 87.69 269 GLU B C 1
ATOM 5966 O O . GLU B 1 269 ? -23.797 -22.422 -3.211 1 87.69 269 GLU B O 1
ATOM 5971 N N . PHE B 1 270 ? -22.781 -22.516 -1.223 1 90.56 270 PHE B N 1
ATOM 5972 C CA . PHE B 1 270 ? -23.734 -21.578 -0.641 1 90.56 270 PHE B CA 1
ATOM 5973 C C . PHE B 1 270 ? -23.594 -20.203 -1.277 1 90.56 270 PHE B C 1
ATOM 5975 O O . PHE B 1 270 ? -24.594 -19.5 -1.486 1 90.56 270 PHE B O 1
ATOM 5982 N N . PHE B 1 271 ? -22.438 -19.812 -1.598 1 92.44 271 PHE B N 1
ATOM 5983 C CA . PHE B 1 271 ? -22.156 -18.516 -2.189 1 92.44 271 PHE B CA 1
ATOM 5984 C C . PHE B 1 271 ? -22.703 -18.438 -3.607 1 92.44 271 PHE B C 1
ATOM 5986 O O . PHE B 1 271 ? -23.375 -17.469 -3.965 1 92.44 271 PHE B O 1
ATOM 5993 N N . TYR B 1 272 ? -22.484 -19.5 -4.328 1 86.5 272 TYR B N 1
ATOM 5994 C CA . TYR B 1 272 ? -22.922 -19.516 -5.719 1 86.5 272 TYR B CA 1
ATOM 5995 C C . TYR B 1 272 ? -24.438 -19.531 -5.805 1 86.5 272 TYR B C 1
ATOM 5997 O O . TYR B 1 272 ? -25.031 -18.906 -6.688 1 86.5 272 TYR B O 1
ATOM 6005 N N . ASN B 1 273 ? -25.031 -20.203 -4.832 1 86.88 273 ASN B N 1
ATOM 6006 C CA . ASN B 1 273 ? -26.484 -20.359 -4.863 1 86.88 273 ASN B CA 1
ATOM 6007 C C . ASN B 1 273 ? -27.172 -19.25 -4.09 1 86.88 273 ASN B C 1
ATOM 6009 O O . ASN B 1 273 ? -28.406 -19.25 -3.963 1 86.88 273 ASN B O 1
ATOM 6013 N N . GLN B 1 274 ? -26.469 -18.375 -3.502 1 87.81 274 GLN B N 1
ATOM 6014 C CA . GLN B 1 274 ? -27 -17.25 -2.732 1 87.81 274 GLN B CA 1
ATOM 6015 C C . GLN B 1 274 ? -27.828 -17.734 -1.552 1 87.81 274 GLN B C 1
ATOM 6017 O O . GLN B 1 274 ? -28.891 -17.172 -1.261 1 87.81 274 GLN B O 1
ATOM 6022 N N . SER B 1 275 ? -27.391 -18.766 -0.999 1 87.94 275 SER B N 1
ATOM 6023 C CA . SER B 1 275 ? -28.125 -19.344 0.118 1 87.94 275 SER B CA 1
ATOM 6024 C C . SER B 1 275 ? -27.312 -19.281 1.409 1 87.94 275 SER B C 1
ATOM 6026 O O . SER B 1 275 ? -27.656 -19.953 2.393 1 87.94 275 SER B O 1
ATOM 6028 N N . SER B 1 276 ? -26.312 -18.516 1.379 1 89.88 276 SER B N 1
ATOM 6029 C CA . SER B 1 276 ? -25.453 -18.375 2.559 1 89.88 276 SER B CA 1
ATOM 6030 C C . SER B 1 276 ? -26.125 -17.531 3.635 1 89.88 276 SER B C 1
ATOM 6032 O O . SER B 1 276 ? -26.953 -16.672 3.326 1 89.88 276 SER B O 1
ATOM 6034 N N . SER B 1 277 ? -25.859 -17.859 4.871 1 93.12 277 SER B N 1
ATOM 6035 C CA . SER B 1 277 ? -26.328 -17.109 6.031 1 93.12 277 SER B CA 1
ATOM 6036 C C . SER B 1 277 ? -25.203 -16.922 7.051 1 93.12 277 SER B C 1
ATOM 6038 O O . SER B 1 277 ? -24.172 -17.578 6.973 1 93.12 277 SER B O 1
ATOM 6040 N N . PRO B 1 278 ? -25.375 -15.984 7.965 1 93.31 278 PRO B N 1
ATOM 6041 C CA . PRO B 1 278 ? -24.344 -15.727 8.969 1 93.31 278 PRO B CA 1
ATOM 6042 C C . PRO B 1 278 ? -23.984 -16.969 9.781 1 93.31 278 PRO B C 1
ATOM 6044 O O . PRO B 1 278 ? -22.859 -17.109 10.234 1 93.31 278 PRO B O 1
ATOM 6047 N N . GLU B 1 279 ? -24.875 -17.859 9.883 1 91.25 279 GLU B N 1
ATOM 6048 C CA . GLU B 1 279 ? -24.656 -19.078 10.664 1 91.25 279 GLU B CA 1
ATOM 6049 C C . GLU B 1 279 ? -23.656 -20 9.984 1 91.25 279 GLU B C 1
ATOM 6051 O O . GLU B 1 279 ? -23.047 -20.844 10.641 1 91.25 279 GLU B O 1
ATOM 6056 N N . HIS B 1 280 ? -23.484 -19.859 8.75 1 90.81 280 HIS B N 1
ATOM 6057 C CA . HIS B 1 280 ? -22.578 -20.719 7.988 1 90.81 280 HIS B CA 1
ATOM 6058 C C . HIS B 1 280 ? -21.141 -20.234 8.109 1 90.81 280 HIS B C 1
ATOM 6060 O O . HIS B 1 280 ? -20.203 -20.938 7.715 1 90.81 280 HIS B O 1
ATOM 6066 N N . ALA B 1 281 ? -20.969 -19.047 8.648 1 90.31 281 ALA B N 1
ATOM 6067 C CA . ALA B 1 281 ? -19.625 -18.484 8.75 1 90.31 281 ALA B CA 1
ATOM 6068 C C . ALA B 1 281 ? -18.828 -19.156 9.859 1 90.31 281 ALA B C 1
ATOM 6070 O O . ALA B 1 281 ? -19.359 -19.453 10.93 1 90.31 281 ALA B O 1
ATOM 6071 N N . THR B 1 282 ? -17.594 -19.484 9.508 1 92 282 THR B N 1
ATOM 6072 C CA . THR B 1 282 ? -16.734 -20.156 10.469 1 92 282 THR B CA 1
ATOM 6073 C C . THR B 1 282 ? -15.43 -19.375 10.672 1 92 282 THR B C 1
ATOM 6075 O O . THR B 1 282 ? -14.953 -18.719 9.75 1 92 282 THR B O 1
ATOM 6078 N N . ARG B 1 283 ? -14.898 -19.5 11.867 1 92.88 283 ARG B N 1
ATOM 6079 C CA . ARG B 1 283 ? -13.609 -18.891 12.172 1 92.88 283 ARG B CA 1
ATOM 6080 C C . ARG B 1 283 ? -12.461 -19.781 11.719 1 92.88 283 ARG B C 1
ATOM 6082 O O . ARG B 1 283 ? -12.641 -20.984 11.523 1 92.88 283 ARG B O 1
ATOM 6089 N N . ILE B 1 284 ? -11.297 -19.188 11.562 1 90.75 284 ILE B N 1
ATOM 6090 C CA . ILE B 1 284 ? -10.102 -19.938 11.164 1 90.75 284 ILE B CA 1
ATOM 6091 C C . ILE B 1 284 ? -9.836 -21.047 12.172 1 90.75 284 ILE B C 1
ATOM 6093 O O . ILE B 1 284 ? -9.523 -22.172 11.789 1 90.75 284 ILE B O 1
ATOM 6097 N N . SER B 1 285 ? -10.031 -20.734 13.43 1 85.5 285 SER B N 1
ATOM 6098 C CA . SER B 1 285 ? -9.742 -21.672 14.516 1 85.5 285 SER B CA 1
ATOM 6099 C C . SER B 1 285 ? -10.664 -22.875 14.461 1 85.5 285 SER B C 1
ATOM 6101 O O . SER B 1 285 ? -10.281 -23.984 14.875 1 85.5 285 SER B O 1
ATOM 6103 N N . GLU B 1 286 ? -11.797 -22.688 13.945 1 82.25 286 GLU B N 1
ATOM 6104 C CA . GLU B 1 286 ? -12.797 -23.75 13.906 1 82.25 286 GLU B CA 1
ATOM 6105 C C . GLU B 1 286 ? -12.664 -24.594 12.641 1 82.25 286 GLU B C 1
ATOM 6107 O O . GLU B 1 286 ? -13.195 -25.703 12.57 1 82.25 286 GLU B O 1
ATOM 6112 N N . GLY B 1 287 ? -12.07 -24.141 11.688 1 71.69 287 GLY B N 1
ATOM 6113 C CA . GLY B 1 287 ? -12.055 -24.703 10.352 1 71.69 287 GLY B CA 1
ATOM 6114 C C . GLY B 1 287 ? -11.258 -26 10.266 1 71.69 287 GLY B C 1
ATOM 6115 O O . GLY B 1 287 ? -11.336 -26.719 9.266 1 71.69 287 GLY B O 1
ATOM 6116 N N . PHE B 1 288 ? -10.688 -26.344 11.172 1 65.31 288 PHE B N 1
ATOM 6117 C CA . PHE B 1 288 ? -9.852 -27.531 11.07 1 65.31 288 PHE B CA 1
ATOM 6118 C C . PHE B 1 288 ? -10.68 -28.797 11.242 1 65.31 288 PHE B C 1
ATOM 6120 O O . PHE B 1 288 ? -10.242 -29.891 10.867 1 65.31 288 PHE B O 1
ATOM 6127 N N . THR B 1 289 ? -11.867 -28.562 11.625 1 61.97 289 THR B N 1
ATOM 6128 C CA . THR B 1 289 ? -12.656 -29.734 11.984 1 61.97 289 THR B CA 1
ATOM 6129 C C . THR B 1 289 ? -13.805 -29.938 11 1 61.97 289 THR B C 1
ATOM 6131 O O . THR B 1 289 ? -14.461 -30.984 11.008 1 61.97 289 THR B O 1
ATOM 6134 N N . PHE B 1 290 ? -14.055 -28.938 10.203 1 64.75 290 PHE B N 1
ATOM 6135 C CA . PHE B 1 290 ? -15.281 -28.984 9.406 1 64.75 290 PHE B CA 1
ATOM 6136 C C . PHE B 1 290 ? -14.961 -29.078 7.922 1 64.75 290 PHE B C 1
ATOM 6138 O O . PHE B 1 290 ? -13.859 -28.719 7.496 1 64.75 290 PHE B O 1
ATOM 6145 N N . LYS B 1 291 ? -15.891 -29.828 7.316 1 70.38 291 LYS B N 1
ATOM 6146 C CA . LYS B 1 291 ? -15.852 -29.734 5.859 1 70.38 291 LYS B CA 1
ATOM 6147 C C . LYS B 1 291 ? -16.094 -28.297 5.398 1 70.38 291 LYS B C 1
ATOM 6149 O O . LYS B 1 291 ? -17.031 -27.641 5.848 1 70.38 291 LYS B O 1
ATOM 6154 N N . MET B 1 292 ? -15.102 -27.766 4.691 1 79.69 292 MET B N 1
ATOM 6155 C CA . MET B 1 292 ? -15.203 -26.391 4.219 1 79.69 292 MET B CA 1
ATOM 6156 C C . MET B 1 292 ? -15.023 -26.312 2.705 1 79.69 292 MET B C 1
ATOM 6158 O O . MET B 1 292 ? -14.555 -27.266 2.088 1 79.69 292 MET B O 1
ATOM 6162 N N . GLY B 1 293 ? -15.539 -25.297 2.115 1 79.81 293 GLY B N 1
ATOM 6163 C CA . GLY B 1 293 ? -15.336 -25.078 0.692 1 79.81 293 GLY B CA 1
ATOM 6164 C C . GLY B 1 293 ? -13.891 -24.766 0.338 1 79.81 293 GLY B C 1
ATOM 6165 O O . GLY B 1 293 ? -13.062 -24.562 1.225 1 79.81 293 GLY B O 1
ATOM 6166 N N . SER B 1 294 ? -13.57 -24.812 -0.928 1 82.06 294 SER B N 1
ATOM 6167 C CA . SER B 1 294 ? -12.211 -24.594 -1.424 1 82.06 294 SER B CA 1
ATOM 6168 C C . SER B 1 294 ? -11.703 -23.203 -1.059 1 82.06 294 SER B C 1
ATOM 6170 O O . SER B 1 294 ? -10.531 -23.047 -0.702 1 82.06 294 SER B O 1
ATOM 6172 N N . CYS B 1 295 ? -12.555 -22.25 -1.153 1 87.88 295 CYS B N 1
ATOM 6173 C CA . CYS B 1 295 ? -12.148 -20.891 -0.851 1 87.88 295 CYS B CA 1
ATOM 6174 C C . CYS B 1 295 ? -11.766 -20.734 0.619 1 87.88 295 CYS B C 1
ATOM 6176 O O . CYS B 1 295 ? -10.75 -20.141 0.947 1 87.88 295 CYS B O 1
ATOM 6178 N N . ALA B 1 296 ? -12.602 -21.219 1.452 1 88.75 296 ALA B N 1
ATOM 6179 C CA . ALA B 1 296 ? -12.328 -21.156 2.887 1 88.75 296 ALA B CA 1
ATOM 6180 C C . ALA B 1 296 ? -11.023 -21.875 3.227 1 88.75 296 ALA B C 1
ATOM 6182 O O . ALA B 1 296 ? -10.25 -21.406 4.062 1 88.75 296 ALA B O 1
ATOM 6183 N N . ARG B 1 297 ? -10.812 -22.969 2.605 1 84.44 297 ARG B N 1
ATOM 6184 C CA . ARG B 1 297 ? -9.594 -23.719 2.857 1 84.44 297 ARG B CA 1
ATOM 6185 C C . ARG B 1 297 ? -8.367 -22.953 2.393 1 84.44 297 ARG B C 1
ATOM 6187 O O . ARG B 1 297 ? -7.316 -23 3.041 1 84.44 297 ARG B O 1
ATOM 6194 N N . LEU B 1 298 ? -8.508 -22.375 1.275 1 86.94 298 LEU B N 1
ATOM 6195 C CA . LEU B 1 298 ? -7.422 -21.531 0.787 1 86.94 298 LEU B CA 1
ATOM 6196 C C . LEU B 1 298 ? -7.121 -20.406 1.769 1 86.94 298 LEU B C 1
ATOM 6198 O O . LEU B 1 298 ? -5.957 -20.078 2.016 1 86.94 298 LEU B O 1
ATOM 6202 N N . CYS B 1 299 ? -8.156 -19.812 2.301 1 91.12 299 CYS B N 1
ATOM 6203 C CA . CYS B 1 299 ? -7.996 -18.734 3.275 1 91.12 299 CYS B CA 1
ATOM 6204 C C . CYS B 1 299 ? -7.312 -19.25 4.539 1 91.12 299 CYS B C 1
ATOM 6206 O O . CYS B 1 299 ? -6.426 -18.578 5.082 1 91.12 299 CYS B O 1
ATOM 6208 N N . GLN B 1 300 ? -7.715 -20.391 4.961 1 86.62 300 GLN B N 1
ATOM 6209 C CA . GLN B 1 300 ? -7.082 -21 6.125 1 86.62 300 GLN B CA 1
ATOM 6210 C C . GLN B 1 300 ? -5.605 -21.281 5.863 1 86.62 300 GLN B C 1
ATOM 6212 O O . GLN B 1 300 ? -4.758 -21.031 6.723 1 86.62 300 GLN B O 1
ATOM 6217 N N . ALA B 1 301 ? -5.363 -21.844 4.723 1 86.25 301 ALA B N 1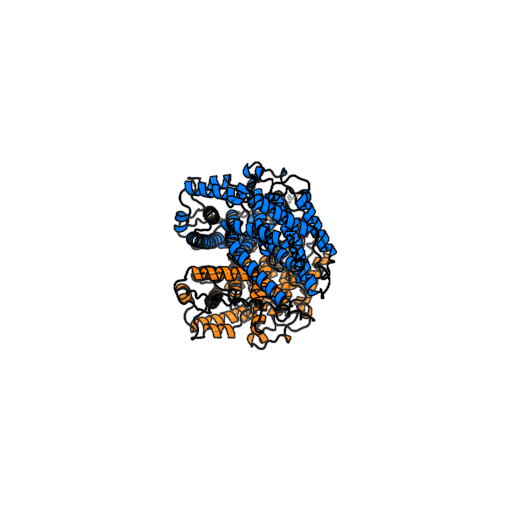
ATOM 6218 C CA . ALA B 1 301 ? -3.977 -22.094 4.336 1 86.25 301 ALA B CA 1
ATOM 6219 C C . ALA B 1 301 ? -3.168 -20.797 4.309 1 86.25 301 ALA B C 1
ATOM 6221 O O . ALA B 1 301 ? -1.99 -20.781 4.672 1 86.25 301 ALA B O 1
ATOM 6222 N N . THR B 1 302 ? -3.797 -19.766 3.846 1 89.81 302 THR B N 1
ATOM 6223 C CA . THR B 1 302 ? -3.143 -18.469 3.773 1 89.81 302 THR B CA 1
ATOM 6224 C C . THR B 1 302 ? -2.727 -17.984 5.164 1 89.81 302 THR B C 1
ATOM 6226 O O . THR B 1 302 ? -1.667 -17.375 5.324 1 89.81 302 THR B O 1
ATOM 6229 N N . HIS B 1 303 ? -3.555 -18.203 6.113 1 89.62 303 HIS B N 1
ATOM 6230 C CA . HIS B 1 303 ? -3.205 -17.875 7.492 1 89.62 303 HIS B CA 1
ATOM 6231 C C . HIS B 1 303 ? -1.925 -18.594 7.918 1 89.62 303 HIS B C 1
ATOM 6233 O O . HIS B 1 303 ? -1.049 -17.984 8.539 1 89.62 303 HIS B O 1
ATOM 6239 N N . LEU B 1 304 ? -1.785 -19.812 7.562 1 83.94 304 LEU B N 1
ATOM 6240 C CA . LEU B 1 304 ? -0.616 -20.578 7.957 1 83.94 304 LEU B CA 1
ATOM 6241 C C . LEU B 1 304 ? 0.62 -20.141 7.18 1 83.94 304 LEU B C 1
ATOM 6243 O O . LEU B 1 304 ? 1.723 -20.094 7.73 1 83.94 304 LEU B O 1
ATOM 6247 N N . ILE B 1 305 ? 0.419 -19.859 5.93 1 88.06 305 ILE B N 1
ATOM 6248 C CA . ILE B 1 305 ? 1.528 -19.344 5.133 1 88.06 305 ILE B CA 1
ATOM 6249 C C . ILE B 1 305 ? 2.029 -18.031 5.723 1 88.06 305 ILE B C 1
ATOM 6251 O O . ILE B 1 305 ? 3.227 -17.75 5.68 1 88.06 305 ILE B O 1
ATOM 6255 N N . SER B 1 306 ? 1.084 -17.25 6.227 1 90.5 306 SER B N 1
ATOM 6256 C CA . SER B 1 306 ? 1.468 -16 6.875 1 90.5 306 SER B CA 1
ATOM 6257 C C . SER B 1 306 ? 2.447 -16.25 8.016 1 90.5 306 SER B C 1
ATOM 6259 O O . SER B 1 306 ? 3.387 -15.484 8.219 1 90.5 306 SER B O 1
ATOM 6261 N N . LYS B 1 307 ? 2.252 -17.281 8.656 1 84.94 307 LYS B N 1
ATOM 6262 C CA . LYS B 1 307 ? 3.15 -17.641 9.758 1 84.94 307 LYS B CA 1
ATOM 6263 C C . LYS B 1 307 ? 4.527 -18.031 9.227 1 84.94 307 LYS B C 1
ATOM 6265 O O . LYS B 1 307 ? 5.547 -17.672 9.812 1 84.94 307 LYS B O 1
ATOM 6270 N N . SER B 1 308 ? 4.488 -18.828 8.203 1 86.94 308 SER B N 1
ATOM 6271 C CA . SER B 1 308 ? 5.754 -19.203 7.582 1 86.94 308 SER B CA 1
ATOM 6272 C C . SER B 1 308 ? 6.523 -17.984 7.105 1 86.94 308 SER B C 1
ATOM 6274 O O . SER B 1 308 ? 7.734 -17.875 7.32 1 86.94 308 SER B O 1
ATOM 6276 N N . LEU B 1 309 ? 5.828 -17.078 6.469 1 88.62 309 LEU B N 1
ATOM 6277 C CA . LEU B 1 309 ? 6.449 -15.852 5.977 1 88.62 309 LEU B CA 1
ATOM 6278 C C . LEU B 1 309 ? 6.984 -15.008 7.133 1 88.62 309 LEU B C 1
ATOM 6280 O O . LEU B 1 309 ? 8.078 -14.438 7.039 1 88.62 309 LEU B O 1
ATOM 6284 N N . ALA B 1 310 ? 6.184 -14.891 8.18 1 86.75 310 ALA B N 1
ATOM 6285 C CA . ALA B 1 310 ? 6.602 -14.133 9.352 1 86.75 310 ALA B CA 1
ATOM 6286 C C . ALA B 1 310 ? 7.883 -14.703 9.945 1 86.75 310 ALA B C 1
ATOM 6288 O O . ALA B 1 310 ? 8.773 -13.953 10.359 1 86.75 310 ALA B O 1
ATOM 6289 N N . PHE B 1 311 ? 7.91 -15.969 9.938 1 83 311 PHE B N 1
ATOM 6290 C CA . PHE B 1 311 ? 9.094 -16.656 10.453 1 83 311 PHE B CA 1
ATOM 6291 C C . PHE B 1 311 ? 10.32 -16.312 9.617 1 83 311 PHE B C 1
ATOM 6293 O O . PHE B 1 311 ? 11.383 -16.016 10.164 1 83 311 PHE B O 1
ATOM 6300 N N . CYS B 1 312 ? 10.172 -16.359 8.391 1 83.44 312 CYS B N 1
ATOM 6301 C CA . CYS B 1 312 ? 11.273 -16.062 7.484 1 83.44 312 CYS B CA 1
ATOM 6302 C C . CYS B 1 312 ? 11.703 -14.602 7.609 1 83.44 312 CYS B C 1
ATOM 6304 O O . CYS B 1 312 ? 12.891 -14.289 7.562 1 83.44 312 CYS B O 1
ATOM 6306 N N . ARG B 1 313 ? 10.789 -13.734 7.738 1 78.62 313 ARG B N 1
ATOM 6307 C CA . ARG B 1 313 ? 11.07 -12.305 7.832 1 78.62 313 ARG B CA 1
ATOM 6308 C C . ARG B 1 313 ? 11.797 -11.969 9.133 1 78.62 313 ARG B C 1
ATOM 6310 O O . ARG B 1 313 ? 12.695 -11.133 9.148 1 78.62 313 ARG B O 1
ATOM 6317 N N . GLY B 1 314 ? 11.344 -12.492 10.195 1 73.69 314 GLY B N 1
ATOM 6318 C CA . GLY B 1 314 ? 11.984 -12.273 11.484 1 73.69 314 GLY B CA 1
ATOM 6319 C C . GLY B 1 314 ? 13.445 -12.672 11.508 1 73.69 314 GLY B C 1
ATOM 6320 O O . GLY B 1 314 ? 14.266 -12.016 12.148 1 73.69 314 GLY B O 1
ATOM 6321 N N . ALA B 1 315 ? 13.75 -13.617 10.789 1 65.62 315 ALA B N 1
ATOM 6322 C CA . ALA B 1 315 ? 15.125 -14.094 10.719 1 65.62 315 ALA B CA 1
ATOM 6323 C C . ALA B 1 315 ? 16.016 -13.125 9.938 1 65.62 315 ALA B C 1
ATOM 6325 O O . ALA B 1 315 ? 17.203 -12.984 10.227 1 65.62 315 ALA B O 1
ATOM 6326 N N . PHE B 1 316 ? 15.406 -12.469 9.055 1 62.09 316 PHE B N 1
ATOM 6327 C CA . PHE B 1 316 ? 16.156 -11.539 8.219 1 62.09 316 PHE B CA 1
ATOM 6328 C C . PHE B 1 316 ? 16.375 -10.219 8.945 1 62.09 316 PHE B C 1
ATOM 6330 O O . PHE B 1 316 ? 17.438 -9.602 8.805 1 62.09 316 PHE B O 1
ATOM 6337 N N . ASN B 1 317 ? 15.352 -9.734 9.617 1 58.88 317 ASN B N 1
ATOM 6338 C CA . ASN B 1 317 ? 15.422 -8.406 10.211 1 58.88 317 ASN B CA 1
ATOM 6339 C C . ASN B 1 317 ? 16.125 -8.438 11.57 1 58.88 317 ASN B C 1
ATOM 6341 O O . ASN B 1 317 ? 16.328 -7.391 12.188 1 58.88 317 ASN B O 1
ATOM 6345 N N . GLY B 1 318 ? 16.781 -9.469 11.914 1 51.03 318 GLY B N 1
ATOM 6346 C CA . GLY B 1 318 ? 17.469 -9.539 13.188 1 51.03 318 GLY B CA 1
ATOM 6347 C C . GLY B 1 318 ? 16.562 -9.273 14.375 1 51.03 318 GLY B C 1
ATOM 6348 O O . GLY B 1 318 ? 17.031 -8.875 15.445 1 51.03 318 GLY B O 1
ATOM 6349 N N . SER B 1 319 ? 15.367 -9.023 14.078 1 48.53 319 SER B N 1
ATOM 6350 C CA . SER B 1 319 ? 14.5 -8.562 15.164 1 48.53 319 SER B CA 1
ATOM 6351 C C . SER B 1 319 ? 14.336 -9.633 16.234 1 48.53 319 SER B C 1
ATOM 6353 O O . SER B 1 319 ? 14.422 -10.828 15.938 1 48.53 319 SER B O 1
ATOM 6355 N N . ASP B 1 320 ? 14.578 -9.297 17.422 1 43.44 320 ASP B N 1
ATOM 6356 C CA . ASP B 1 320 ? 14.5 -10.023 18.688 1 43.44 320 ASP B CA 1
ATOM 6357 C C . ASP B 1 320 ? 13.266 -10.922 18.734 1 43.44 320 ASP B C 1
ATOM 6359 O O . ASP B 1 320 ? 13.086 -11.688 19.688 1 43.44 320 ASP B O 1
ATOM 6363 N N . GLU B 1 321 ? 12.352 -10.633 18.016 1 43.41 321 GLU B N 1
ATOM 6364 C CA . GLU B 1 321 ? 11.141 -11.406 18.297 1 43.41 321 GLU B CA 1
ATOM 6365 C C . GLU B 1 321 ? 11.312 -12.867 17.922 1 43.41 321 GLU B C 1
ATOM 6367 O O . GLU B 1 321 ? 10.688 -13.75 18.516 1 43.41 321 GLU B O 1
ATOM 6372 N N . VAL B 1 322 ? 11.898 -13.195 16.797 1 45.09 322 VAL B N 1
ATOM 6373 C CA . VAL B 1 322 ? 12.25 -14.594 16.547 1 45.09 322 VAL B CA 1
ATOM 6374 C C . VAL B 1 322 ? 13.75 -14.789 16.766 1 45.09 322 VAL B C 1
ATOM 6376 O O . VAL B 1 322 ? 14.57 -14.164 16.094 1 45.09 322 VAL B O 1
ATOM 6379 N N . PRO B 1 323 ? 14.18 -15.273 17.828 1 42.88 323 PRO B N 1
ATOM 6380 C CA . PRO B 1 323 ? 15.594 -15.523 18.094 1 42.88 323 PRO B CA 1
ATOM 6381 C C . PRO B 1 323 ? 16.359 -15.984 16.859 1 42.88 323 PRO B C 1
ATOM 6383 O O . PRO B 1 323 ? 15.859 -16.812 16.094 1 42.88 323 PRO B O 1
ATOM 6386 N N . GLN B 1 324 ? 17.234 -15.125 16.266 1 44.91 324 GLN B N 1
ATOM 6387 C CA . GLN B 1 324 ? 18.203 -15.523 15.25 1 44.91 324 GLN B CA 1
ATOM 6388 C C . GLN B 1 324 ? 18.375 -17.031 15.211 1 44.91 324 GLN B C 1
ATOM 6390 O O . GLN B 1 324 ? 18.656 -17.609 14.156 1 44.91 324 GLN B O 1
ATOM 6395 N N . ASN B 1 325 ? 18.359 -17.562 16.438 1 42.69 325 ASN B N 1
ATOM 6396 C CA . ASN B 1 325 ? 18.547 -19 16.594 1 42.69 325 ASN B CA 1
ATOM 6397 C C . ASN B 1 325 ? 17.219 -19.734 16.703 1 42.69 325 ASN B C 1
ATOM 6399 O O . ASN B 1 325 ? 16.906 -20.312 17.75 1 42.69 325 ASN B O 1
ATOM 6403 N N . SER B 1 326 ? 16.25 -19.172 16.125 1 52.97 326 SER B N 1
ATOM 6404 C CA . SER B 1 326 ? 15.109 -20.062 16.266 1 52.97 326 SER B CA 1
ATOM 6405 C C . SER B 1 326 ? 15.508 -21.516 16 1 52.97 326 SER B C 1
ATOM 6407 O O . SER B 1 326 ? 16.078 -21.828 14.953 1 52.97 326 SER B O 1
ATOM 6409 N N . PRO B 1 327 ? 15.461 -22.281 17.016 1 54.97 327 PRO B N 1
ATOM 6410 C CA . PRO B 1 327 ? 15.922 -23.672 16.906 1 54.97 327 PRO B CA 1
ATOM 6411 C C . PRO B 1 327 ? 15.289 -24.406 15.719 1 54.97 327 PRO B C 1
ATOM 6413 O O . PRO B 1 327 ? 14.156 -24.109 15.344 1 54.97 327 PRO B O 1
ATOM 6416 N N . PRO B 1 328 ? 16.109 -24.922 14.852 1 62.66 328 PRO B N 1
ATOM 6417 C CA . PRO B 1 328 ? 15.617 -25.859 13.844 1 62.66 328 PRO B CA 1
ATOM 6418 C C . PRO B 1 328 ? 14.344 -26.578 14.273 1 62.66 328 PRO B C 1
ATOM 6420 O O . PRO B 1 328 ? 13.523 -26.953 13.422 1 62.66 328 PRO B O 1
ATOM 6423 N N . GLU B 1 329 ? 14.102 -26.406 15.531 1 69.56 329 GLU B N 1
ATOM 6424 C CA . GLU B 1 329 ? 12.953 -27.141 16.047 1 69.56 329 GLU B CA 1
ATOM 6425 C C . GLU B 1 329 ? 11.648 -26.406 15.758 1 69.56 329 GLU B C 1
ATOM 6427 O O . GLU B 1 329 ? 10.633 -27.047 15.469 1 69.56 329 GLU B O 1
ATOM 6432 N N . GLU B 1 330 ? 11.742 -25.141 15.734 1 75.06 330 GLU B N 1
ATOM 6433 C CA . GLU B 1 330 ? 10.516 -24.391 15.508 1 75.06 330 GLU B CA 1
ATOM 6434 C C . GLU B 1 330 ? 10.086 -24.469 14.047 1 75.06 330 GLU B C 1
ATOM 6436 O O . GLU B 1 330 ? 8.898 -24.609 13.75 1 75.06 330 GLU B O 1
ATOM 6441 N N . VAL B 1 331 ? 11.016 -24.438 13.219 1 79.44 331 VAL B N 1
ATOM 6442 C CA . VAL B 1 331 ? 10.727 -24.578 11.797 1 79.44 331 VAL B CA 1
ATOM 6443 C C . VAL B 1 331 ? 10.156 -25.969 11.516 1 79.44 331 VAL B C 1
ATOM 6445 O O . VAL B 1 331 ? 9.203 -26.109 10.75 1 79.44 331 VAL B O 1
ATOM 6448 N N . GLY B 1 332 ? 10.719 -26.875 12.219 1 81.19 332 GLY B N 1
ATOM 6449 C CA . GLY B 1 332 ? 10.234 -28.25 12.062 1 81.19 332 GLY B CA 1
ATOM 6450 C C . GLY B 1 332 ? 8.797 -28.422 12.523 1 81.19 332 GLY B C 1
ATOM 6451 O O . GLY B 1 332 ? 8.023 -29.125 11.875 1 81.19 332 GLY B O 1
ATOM 6452 N N . GLN B 1 333 ? 8.516 -27.812 13.578 1 83.62 333 GLN B N 1
ATOM 6453 C CA . GLN B 1 333 ? 7.156 -27.906 14.102 1 83.62 333 GLN B CA 1
ATOM 6454 C C . GLN B 1 333 ? 6.156 -27.266 13.141 1 83.62 333 GLN B C 1
ATOM 6456 O O . GLN B 1 333 ? 5.062 -27.797 12.938 1 83.62 333 GLN B O 1
ATOM 6461 N N . LEU B 1 334 ? 6.516 -26.156 12.602 1 84.94 334 LEU B N 1
ATOM 6462 C CA . LEU B 1 334 ? 5.641 -25.484 11.648 1 84.94 334 LEU B CA 1
ATOM 6463 C C . LEU B 1 334 ? 5.445 -26.328 10.398 1 84.94 334 LEU B C 1
ATOM 6465 O O . LEU B 1 334 ? 4.336 -26.422 9.867 1 84.94 334 LEU B O 1
ATOM 6469 N N . CYS B 1 335 ? 6.465 -26.969 9.953 1 87.75 335 CYS B N 1
ATOM 6470 C CA . CYS B 1 335 ? 6.375 -27.859 8.805 1 87.75 335 CYS B CA 1
ATOM 6471 C C . CYS B 1 335 ? 5.43 -29.031 9.094 1 87.75 335 CYS B C 1
ATOM 6473 O O . CYS B 1 335 ? 4.613 -29.391 8.242 1 87.75 335 CYS B O 1
ATOM 6475 N N . ARG B 1 336 ? 5.527 -29.516 10.25 1 86.94 336 ARG B N 1
ATOM 6476 C CA . ARG B 1 336 ? 4.668 -30.641 10.633 1 86.94 336 ARG B CA 1
ATOM 6477 C C . ARG B 1 336 ? 3.207 -30.203 10.703 1 86.94 336 ARG B C 1
ATOM 6479 O O . ARG B 1 336 ? 2.311 -30.953 10.305 1 86.94 336 ARG B O 1
ATOM 6486 N N . THR B 1 337 ? 3.035 -29.109 11.211 1 81.31 337 THR B N 1
ATOM 6487 C CA . THR B 1 337 ? 1.682 -28.578 11.297 1 81.31 337 THR B CA 1
ATOM 6488 C C . THR B 1 337 ? 1.089 -28.391 9.898 1 81.31 337 THR B C 1
ATOM 6490 O O . THR B 1 337 ? -0.062 -28.75 9.656 1 81.31 337 THR B O 1
ATOM 6493 N N . LEU B 1 338 ? 1.835 -27.812 9.016 1 84.75 338 LEU B N 1
ATOM 6494 C CA . LEU B 1 338 ? 1.386 -27.609 7.645 1 84.75 338 LEU B CA 1
ATOM 6495 C C . LEU B 1 338 ? 1.078 -28.938 6.969 1 84.75 338 LEU B C 1
ATOM 6497 O O . LEU B 1 338 ? 0.044 -29.078 6.309 1 84.75 338 LEU B O 1
ATOM 6501 N N . GLU B 1 339 ? 1.912 -29.844 7.188 1 85.56 339 GLU B N 1
ATOM 6502 C CA . GLU B 1 339 ? 1.737 -31.172 6.578 1 85.56 339 GLU B CA 1
ATOM 6503 C C . GLU B 1 339 ? 0.486 -31.859 7.113 1 85.56 339 GLU B C 1
ATOM 6505 O O . GLU B 1 339 ? -0.198 -32.562 6.375 1 85.56 339 GLU B O 1
ATOM 6510 N N . SER B 1 340 ? 0.299 -31.75 8.344 1 79.62 340 SER B N 1
ATOM 6511 C CA . SER B 1 340 ? -0.898 -32.344 8.938 1 79.62 340 SER B CA 1
ATOM 6512 C C . SER B 1 340 ? -2.164 -31.781 8.289 1 79.62 340 SER B C 1
ATOM 6514 O O . SER B 1 340 ? -3.129 -32.5 8.07 1 79.62 340 SER B O 1
ATOM 6516 N N . LEU B 1 341 ? -2.135 -30.594 7.98 1 75 341 LEU B N 1
ATOM 6517 C CA . LEU B 1 341 ? -3.293 -29.953 7.359 1 75 341 LEU B CA 1
ATOM 6518 C C . LEU B 1 341 ? -3.414 -30.359 5.895 1 75 341 LEU B C 1
ATOM 6520 O O . LEU B 1 341 ? -4.523 -30.453 5.367 1 75 341 LEU B O 1
ATOM 6524 N N . VAL B 1 342 ? -2.32 -30.484 5.23 1 77.69 342 VAL B N 1
ATOM 6525 C CA . VAL B 1 342 ? -2.309 -30.969 3.855 1 77.69 342 VAL B CA 1
ATOM 6526 C C . VAL B 1 342 ? -2.982 -32.344 3.787 1 77.69 342 VAL B C 1
ATOM 6528 O O . VAL B 1 342 ? -3.771 -32.594 2.877 1 77.69 342 VAL B O 1
ATOM 6531 N N . ARG B 1 343 ? -2.729 -33.125 4.723 1 72.88 343 ARG B N 1
ATOM 6532 C CA . ARG B 1 343 ? -3.234 -34.5 4.73 1 72.88 343 ARG B CA 1
ATOM 6533 C C . ARG B 1 343 ? -4.738 -34.531 4.973 1 72.88 343 ARG B C 1
ATOM 6535 O O . ARG B 1 343 ? -5.441 -35.375 4.449 1 72.88 343 ARG B O 1
ATOM 6542 N N . VAL B 1 344 ? -5.133 -33.625 5.75 1 66.62 344 VAL B N 1
ATOM 6543 C CA . VAL B 1 344 ? -6.559 -33.562 6.051 1 66.62 344 VAL B CA 1
ATOM 6544 C C . VAL B 1 344 ? -7.32 -33.031 4.84 1 66.62 344 VAL B C 1
ATOM 6546 O O . VAL B 1 344 ? -8.477 -33.406 4.609 1 66.62 344 VAL B O 1
ATOM 6549 N N . ASN B 1 345 ? -6.68 -32.188 4.152 1 63.66 345 ASN B N 1
ATOM 6550 C CA . ASN B 1 345 ? -7.332 -31.562 3 1 63.66 345 ASN B CA 1
ATOM 6551 C C . ASN B 1 345 ? -7.23 -32.469 1.763 1 63.66 345 ASN B C 1
ATOM 6553 O O . ASN B 1 345 ? -6.242 -33.188 1.586 1 63.66 345 ASN B O 1
ATOM 6557 N N . GLU B 1 346 ? -8.258 -32.906 1.306 1 56.41 346 GLU B N 1
ATOM 6558 C CA . GLU B 1 346 ? -8.18 -33.719 0.091 1 56.41 346 GLU B CA 1
ATOM 6559 C C . GLU B 1 346 ? -7.219 -33.094 -0.921 1 56.41 346 GLU B C 1
ATOM 6561 O O . GLU B 1 346 ? -7.121 -31.875 -1.024 1 56.41 346 GLU B O 1
ATOM 6566 N N . LEU B 1 347 ? -6.27 -33.938 -1.426 1 48.22 347 LEU B N 1
ATOM 6567 C CA . LEU B 1 347 ? -5.148 -33.625 -2.297 1 48.22 347 LEU B CA 1
ATOM 6568 C C . LEU B 1 347 ? -5.52 -32.469 -3.246 1 48.22 347 LEU B C 1
ATOM 6570 O O . LEU B 1 347 ? -4.688 -31.625 -3.555 1 48.22 347 LEU B O 1
ATOM 6574 N N . GLU B 1 348 ? -6.613 -32.531 -3.879 1 50.47 348 GLU B N 1
ATOM 6575 C CA . GLU B 1 348 ? -6.793 -31.703 -5.07 1 50.47 348 GLU B CA 1
ATOM 6576 C C . GLU B 1 348 ? -7.371 -30.344 -4.719 1 50.47 348 GLU B C 1
ATOM 6578 O O . GLU B 1 348 ? -7.707 -29.562 -5.609 1 50.47 348 GLU B O 1
ATOM 6583 N N . ARG B 1 349 ? -6.98 -30.016 -3.488 1 65.25 349 ARG B N 1
ATOM 6584 C CA . ARG B 1 349 ? -7.668 -28.781 -3.156 1 65.25 349 ARG B CA 1
ATOM 6585 C C . ARG B 1 349 ? -6.676 -27.625 -2.982 1 65.25 349 ARG B C 1
ATOM 6587 O O . ARG B 1 349 ? -5.523 -27.859 -2.604 1 65.25 349 ARG B O 1
ATOM 6594 N N . ILE B 1 350 ? -6.938 -26.547 -3.613 1 66.69 350 ILE B N 1
ATOM 6595 C CA . ILE B 1 350 ? -6.141 -25.328 -3.66 1 66.69 350 ILE B CA 1
ATOM 6596 C C . ILE B 1 350 ? -5.547 -25.047 -2.281 1 66.69 350 ILE B C 1
ATOM 6598 O O . ILE B 1 350 ? -4.41 -24.594 -2.172 1 66.69 350 ILE B O 1
ATOM 6602 N N . GLY B 1 351 ? -6.219 -25.453 -1.288 1 69.25 351 GLY B N 1
ATOM 6603 C CA . GLY B 1 351 ? -5.684 -25.312 0.056 1 69.25 351 GLY B CA 1
ATOM 6604 C C . GLY B 1 351 ? -4.43 -26.125 0.295 1 69.25 351 GLY B C 1
ATOM 6605 O O . GLY B 1 351 ? -3.469 -25.641 0.894 1 69.25 351 GLY B O 1
ATOM 6606 N N . THR B 1 352 ? -4.449 -27.25 -0.249 1 73 352 THR B N 1
ATOM 6607 C CA . THR B 1 352 ? -3.316 -28.156 -0.124 1 73 352 THR B CA 1
ATOM 6608 C C . THR B 1 352 ? -2.09 -27.594 -0.838 1 73 352 THR B C 1
ATOM 6610 O O . THR B 1 352 ? -0.98 -27.641 -0.305 1 73 352 THR B O 1
ATOM 6613 N N . LEU B 1 353 ? -2.365 -27.062 -1.961 1 75.25 353 LEU B N 1
ATOM 6614 C CA . LEU B 1 353 ? -1.271 -26.484 -2.734 1 75.25 353 LEU B CA 1
ATOM 6615 C C . LEU B 1 353 ? -0.615 -25.328 -1.978 1 75.25 353 LEU B C 1
ATOM 6617 O O . LEU B 1 353 ? 0.613 -25.234 -1.939 1 75.25 353 LEU B O 1
ATOM 6621 N N . THR B 1 354 ? -1.435 -24.609 -1.383 1 75.69 354 THR B N 1
ATOM 6622 C CA . THR B 1 354 ? -0.939 -23.453 -0.646 1 75.69 354 THR B CA 1
ATOM 6623 C C . THR B 1 354 ? -0.142 -23.891 0.579 1 75.69 354 THR B C 1
ATOM 6625 O O . THR B 1 354 ? 0.923 -23.344 0.864 1 75.69 354 THR B O 1
ATOM 6628 N N . LEU B 1 355 ? -0.605 -24.875 1.213 1 76.62 355 LEU B N 1
ATOM 6629 C CA . LEU B 1 355 ? 0.09 -25.391 2.391 1 76.62 355 LEU B CA 1
ATOM 6630 C C . LEU B 1 355 ? 1.43 -26.016 2.008 1 76.62 355 LEU B C 1
ATOM 6632 O O . LEU B 1 355 ? 2.43 -25.812 2.703 1 76.62 355 LEU B O 1
ATOM 6636 N N . THR B 1 356 ? 1.394 -26.672 0.962 1 81.88 356 THR B N 1
ATOM 6637 C CA . THR B 1 356 ? 2.619 -27.281 0.449 1 81.88 356 THR B CA 1
ATOM 6638 C C . THR B 1 356 ? 3.65 -26.203 0.116 1 81.88 356 THR B C 1
ATOM 6640 O O . THR B 1 356 ? 4.848 -26.391 0.346 1 81.88 356 THR B O 1
ATOM 6643 N N . SER B 1 357 ? 3.193 -25.141 -0.364 1 86.56 357 SER B N 1
ATOM 6644 C CA . SER B 1 357 ? 4.074 -24 -0.649 1 86.56 357 SER B CA 1
ATOM 6645 C C . SER B 1 357 ? 4.762 -23.516 0.617 1 86.56 357 SER B C 1
ATOM 6647 O O . SER B 1 357 ? 5.941 -23.141 0.589 1 86.56 357 SER B O 1
ATOM 6649 N N . GLY B 1 358 ? 4.016 -23.5 1.679 1 87.75 358 GLY B N 1
ATOM 6650 C CA . GLY B 1 358 ? 4.598 -23.094 2.951 1 87.75 358 GLY B CA 1
ATOM 6651 C C . GLY B 1 358 ? 5.73 -24 3.4 1 87.75 358 GLY B C 1
ATOM 6652 O O . GLY B 1 358 ? 6.75 -23.516 3.906 1 87.75 358 GLY B O 1
ATOM 6653 N N . ILE B 1 359 ? 5.602 -25.234 3.174 1 89.06 359 ILE B N 1
ATOM 6654 C CA . ILE B 1 359 ? 6.613 -26.219 3.545 1 89.06 359 ILE B CA 1
ATOM 6655 C C . ILE B 1 359 ? 7.883 -25.984 2.729 1 89.06 359 ILE B C 1
ATOM 6657 O O . ILE B 1 359 ? 8.984 -25.953 3.279 1 89.06 359 ILE B O 1
ATOM 6661 N N . LEU B 1 360 ? 7.699 -25.797 1.508 1 90.88 360 LEU B N 1
ATOM 6662 C CA . LEU B 1 360 ? 8.844 -25.578 0.63 1 90.88 360 LEU B CA 1
ATOM 6663 C C . LEU B 1 360 ? 9.555 -24.281 0.969 1 90.88 360 LEU B C 1
ATOM 6665 O O . LEU B 1 360 ? 10.781 -24.188 0.901 1 90.88 360 LEU B O 1
ATOM 6669 N N . LEU B 1 361 ? 8.781 -23.328 1.29 1 88.31 361 LEU B N 1
ATOM 6670 C CA . LEU B 1 361 ? 9.344 -22.047 1.699 1 88.31 361 LEU B CA 1
ATOM 6671 C C . LEU B 1 361 ? 10.211 -22.203 2.941 1 88.31 361 LEU B C 1
ATOM 6673 O O . LEU B 1 361 ? 11.312 -21.672 3.006 1 88.31 361 LEU B O 1
ATOM 6677 N N . LEU B 1 362 ? 9.719 -22.906 3.861 1 87.06 362 LEU B N 1
ATOM 6678 C CA . LEU B 1 362 ? 10.445 -23.125 5.105 1 87.06 362 LEU B CA 1
ATOM 6679 C C . LEU B 1 362 ? 11.727 -23.922 4.848 1 87.06 362 LEU B C 1
ATOM 6681 O O . LEU B 1 362 ? 12.758 -23.641 5.457 1 87.06 362 LEU B O 1
ATOM 6685 N N . GLN B 1 363 ? 11.656 -24.844 3.975 1 87.81 363 GLN B N 1
ATOM 6686 C CA . GLN B 1 363 ? 12.836 -25.609 3.598 1 87.81 363 GLN B CA 1
ATOM 6687 C C . GLN B 1 363 ? 13.922 -24.703 3.02 1 87.81 363 GLN B C 1
ATOM 6689 O O . GLN B 1 363 ? 15.094 -24.812 3.404 1 87.81 363 GLN B O 1
ATOM 6694 N N . GLN B 1 364 ? 13.547 -23.922 2.117 1 84.69 364 GLN B N 1
ATOM 6695 C CA . GLN B 1 364 ? 14.492 -23 1.499 1 84.69 364 GLN B CA 1
ATOM 6696 C C . GLN B 1 364 ? 15.094 -22.047 2.533 1 84.69 364 GLN B C 1
ATOM 6698 O O . GLN B 1 364 ? 16.297 -21.766 2.494 1 84.69 364 GLN B O 1
ATOM 6703 N N . HIS B 1 365 ? 14.281 -21.594 3.352 1 82.56 365 HIS B N 1
ATOM 6704 C CA . HIS B 1 365 ? 14.75 -20.719 4.418 1 82.56 365 HIS B CA 1
ATOM 6705 C C . HIS B 1 365 ? 15.773 -21.422 5.301 1 82.56 365 HIS B C 1
ATOM 6707 O O . HIS B 1 365 ? 16.781 -20.828 5.672 1 82.56 365 HIS B O 1
ATOM 6713 N N . TYR B 1 366 ? 15.414 -22.594 5.629 1 81.75 366 TYR B N 1
ATOM 6714 C CA . TYR B 1 366 ? 16.312 -23.391 6.453 1 81.75 366 TYR B CA 1
ATOM 6715 C C . TYR B 1 366 ? 17.672 -23.531 5.785 1 81.75 366 TYR B C 1
ATOM 6717 O O . TYR B 1 366 ? 18.719 -23.406 6.441 1 81.75 366 TYR B O 1
ATOM 6725 N N . TRP B 1 367 ? 17.688 -23.812 4.578 1 81.38 367 TRP B N 1
ATOM 6726 C CA . TRP B 1 367 ? 18.938 -23.984 3.836 1 81.38 367 TRP B CA 1
ATOM 6727 C C . TRP B 1 367 ? 19.703 -22.672 3.766 1 81.38 367 TRP B C 1
ATOM 6729 O O . TRP B 1 367 ? 20.938 -22.656 3.857 1 81.38 367 TRP B O 1
ATOM 6739 N N . ARG B 1 368 ? 19.094 -21.609 3.537 1 74.88 368 ARG B N 1
ATOM 6740 C CA . ARG B 1 368 ? 19.75 -20.312 3.457 1 74.88 368 ARG B CA 1
ATOM 6741 C C . ARG B 1 368 ? 20.422 -19.953 4.777 1 74.88 368 ARG B C 1
ATOM 6743 O O . ARG B 1 368 ? 21.516 -19.375 4.789 1 74.88 368 ARG B O 1
ATOM 6750 N N . ARG B 1 369 ? 19.828 -20.281 5.812 1 72.56 369 ARG B N 1
ATOM 6751 C CA . ARG B 1 369 ? 20.375 -20 7.133 1 72.56 369 ARG B CA 1
ATOM 6752 C C . ARG B 1 369 ? 21.547 -20.922 7.449 1 72.56 369 ARG B C 1
ATOM 6754 O O . ARG B 1 369 ? 22.531 -20.516 8.055 1 72.56 369 ARG B O 1
ATOM 6761 N N . ALA B 1 370 ? 21.234 -22.203 7.18 1 64.5 370 ALA B N 1
ATOM 6762 C CA . ALA B 1 370 ? 22.297 -23.188 7.41 1 64.5 370 ALA B CA 1
ATOM 6763 C C . ALA B 1 370 ? 23.531 -22.875 6.551 1 64.5 370 ALA B C 1
ATOM 6765 O O . ALA B 1 370 ? 24.656 -23.109 6.973 1 64.5 370 ALA B O 1
ATOM 6766 N N . GLY B 1 371 ? 23.422 -22.656 5.273 1 58.12 371 GLY B N 1
ATOM 6767 C CA . GLY B 1 371 ? 24.531 -22.281 4.418 1 58.12 371 GLY B CA 1
ATOM 6768 C C . GLY B 1 371 ? 25.328 -21.109 4.953 1 58.12 371 GLY B C 1
ATOM 6769 O O . GLY B 1 371 ? 26.531 -20.984 4.664 1 58.12 371 GLY B O 1
ATOM 6770 N N . HIS B 1 372 ? 24.672 -20.031 5.543 1 49.47 372 HIS B N 1
ATOM 6771 C CA . HIS B 1 372 ? 25.453 -18.984 6.191 1 49.47 372 HIS B CA 1
ATOM 6772 C C . HIS B 1 372 ? 26.312 -19.547 7.316 1 49.47 372 HIS B C 1
ATOM 6774 O O . HIS B 1 372 ? 27.375 -19 7.633 1 49.47 372 HIS B O 1
ATOM 6780 N N . GLU B 1 373 ? 25.875 -20.641 8.016 1 43.94 373 GLU B N 1
ATOM 6781 C CA . GLU B 1 373 ? 26.672 -21.25 9.078 1 43.94 373 GLU B CA 1
ATOM 6782 C C . GLU B 1 373 ? 27.516 -22.406 8.547 1 43.94 373 GLU B C 1
ATOM 6784 O O . GLU B 1 373 ? 28.375 -22.922 9.258 1 43.94 373 GLU B O 1
ATOM 6789 N N . LEU B 1 374 ? 27.031 -23.359 7.703 1 39.66 374 LEU B N 1
ATOM 6790 C CA . LEU B 1 374 ? 27.672 -24.656 7.492 1 39.66 374 LEU B CA 1
ATOM 6791 C C . LEU B 1 374 ? 28.953 -24.5 6.668 1 39.66 374 LEU B C 1
ATOM 6793 O O . LEU B 1 374 ? 28.922 -23.984 5.547 1 39.66 374 LEU B O 1
ATOM 6797 N N . GLU B 1 375 ? 30.094 -24.688 7.188 1 38.81 375 GLU B N 1
ATOM 6798 C CA . GLU B 1 375 ? 31.281 -25.438 6.762 1 38.81 375 GLU B CA 1
ATOM 6799 C C . GLU B 1 375 ? 30.891 -26.641 5.922 1 38.81 375 GLU B C 1
ATOM 6801 O O . GLU B 1 375 ? 29.734 -27.062 5.906 1 38.81 375 GLU B O 1
ATOM 6806 N N . HIS B 1 376 ? 32 -27.812 5.547 1 38.25 376 HIS B N 1
ATOM 6807 C CA . HIS B 1 376 ? 32.25 -28.953 4.668 1 38.25 376 HIS B CA 1
ATOM 6808 C C . HIS B 1 376 ? 31.078 -29.906 4.645 1 38.25 376 HIS B C 1
ATOM 6810 O O . HIS B 1 376 ? 30.641 -30.344 3.576 1 38.25 376 HIS B O 1
ATOM 6816 N N . ASP B 1 377 ? 30.938 -30.969 5.668 1 37.72 377 ASP B N 1
ATOM 6817 C CA . ASP B 1 377 ? 30.594 -32.375 5.605 1 37.72 377 ASP B CA 1
ATOM 6818 C C . ASP B 1 377 ? 29.094 -32.562 5.688 1 37.72 377 ASP B C 1
ATOM 6820 O O . ASP B 1 377 ? 28.609 -33.719 5.766 1 37.72 377 ASP B O 1
ATOM 6824 N N . SER B 1 378 ? 28.234 -31.766 6.371 1 42.31 378 SER B N 1
ATOM 6825 C CA . SER B 1 378 ? 26.984 -32.312 6.875 1 42.31 378 SER B CA 1
ATOM 6826 C C . SER B 1 378 ? 25.922 -32.344 5.789 1 42.31 378 SER B C 1
ATOM 6828 O O . SER B 1 378 ? 25.875 -31.469 4.93 1 42.31 378 SER B O 1
ATOM 6830 N N . THR B 1 379 ? 25.359 -33.531 5.383 1 47.25 379 THR B N 1
ATOM 6831 C CA . THR B 1 379 ? 24.219 -33.938 4.574 1 47.25 379 THR B CA 1
ATOM 6832 C C . THR B 1 379 ? 23.094 -32.906 4.672 1 47.25 379 THR B C 1
ATOM 6834 O O . THR B 1 379 ? 22.672 -32.531 5.773 1 47.25 379 THR B O 1
ATOM 6837 N N . PRO B 1 380 ? 22.906 -32.219 3.707 1 56.66 380 PRO B N 1
ATOM 6838 C CA . PRO B 1 380 ? 21.875 -31.188 3.695 1 56.66 380 PRO B CA 1
ATOM 6839 C C . PRO B 1 380 ? 20.578 -31.641 4.355 1 56.66 380 PRO B C 1
ATOM 6841 O O . PRO B 1 380 ? 20.078 -32.719 4.082 1 56.66 380 PRO B O 1
ATOM 6844 N N . ASN B 1 381 ? 20.016 -31.312 5.742 1 75.5 381 ASN B N 1
ATOM 6845 C CA . ASN B 1 381 ? 18.844 -31.484 6.594 1 75.5 381 ASN B CA 1
ATOM 6846 C C . ASN B 1 381 ? 17.562 -31.141 5.848 1 75.5 381 ASN B C 1
ATOM 6848 O O . ASN B 1 381 ? 17.047 -30.031 5.945 1 75.5 381 ASN B O 1
ATOM 6852 N N . ILE B 1 382 ? 17.078 -32.062 5.02 1 85.25 382 ILE B N 1
ATOM 6853 C CA . ILE B 1 382 ? 15.797 -31.953 4.332 1 85.25 382 ILE B CA 1
ATOM 6854 C C . ILE B 1 382 ? 14.672 -32.438 5.246 1 85.25 382 ILE B C 1
ATOM 6856 O O . ILE B 1 382 ? 14.734 -33.531 5.793 1 85.25 382 ILE B O 1
ATOM 6860 N N . PHE B 1 383 ? 13.648 -31.688 5.336 1 88.81 383 PHE B N 1
ATOM 6861 C CA . PHE B 1 383 ? 12.5 -32.062 6.141 1 88.81 383 PHE B CA 1
ATOM 6862 C C . PHE B 1 383 ? 11.703 -33.188 5.453 1 88.81 383 PHE B C 1
ATOM 6864 O O . PHE B 1 383 ? 11.531 -33.156 4.234 1 88.81 383 PHE B O 1
ATOM 6871 N N . PRO B 1 384 ? 11.25 -34.156 6.234 1 89.62 384 PRO B N 1
ATOM 6872 C CA . PRO B 1 384 ? 10.383 -35.188 5.641 1 89.62 384 PRO B CA 1
ATOM 6873 C C . PRO B 1 384 ? 9.164 -34.594 4.938 1 89.62 384 PRO B C 1
ATOM 6875 O O . PRO B 1 384 ? 8.695 -35.125 3.939 1 89.62 384 PRO B O 1
ATOM 6878 N N . GLU B 1 385 ? 8.656 -33.531 5.461 1 90.94 385 GLU B N 1
ATOM 6879 C CA . GLU B 1 385 ? 7.508 -32.844 4.879 1 90.94 385 GLU B CA 1
ATOM 6880 C C . GLU B 1 385 ? 7.824 -32.312 3.477 1 90.94 385 GLU B C 1
ATOM 6882 O O . GLU B 1 385 ? 6.949 -32.281 2.611 1 90.94 385 GLU B O 1
ATOM 6887 N N . THR B 1 386 ? 9.078 -31.969 3.299 1 91.5 386 THR B N 1
ATOM 6888 C CA . THR B 1 386 ? 9.508 -31.5 1.985 1 91.5 386 THR B CA 1
ATOM 6889 C C . THR B 1 386 ? 9.5 -32.656 0.978 1 91.5 386 THR B C 1
ATOM 6891 O O . THR B 1 386 ? 9.07 -32.469 -0.165 1 91.5 386 THR B O 1
ATOM 6894 N N . ILE B 1 387 ? 9.969 -33.781 1.383 1 90 387 ILE B N 1
ATOM 6895 C CA . ILE B 1 387 ? 9.969 -34.938 0.526 1 90 387 ILE B CA 1
ATOM 6896 C C . ILE B 1 387 ? 8.539 -35.312 0.135 1 90 387 ILE B C 1
ATOM 6898 O O . ILE B 1 387 ? 8.258 -35.562 -1.034 1 90 387 ILE B O 1
ATOM 6902 N N . SER B 1 388 ? 7.703 -35.25 1.131 1 88.88 388 SER B N 1
ATOM 6903 C CA . SER B 1 388 ? 6.293 -35.531 0.885 1 88.88 388 SER B CA 1
ATOM 6904 C C . SER B 1 388 ? 5.695 -34.562 -0.111 1 88.88 388 SER B C 1
ATOM 6906 O O . SER B 1 388 ? 4.863 -34.938 -0.943 1 88.88 388 SER B O 1
ATOM 6908 N N . ALA B 1 389 ? 6.02 -33.312 0.053 1 90.62 389 ALA B N 1
ATOM 6909 C CA . ALA B 1 389 ? 5.539 -32.281 -0.847 1 90.62 389 ALA B CA 1
ATOM 6910 C C . ALA B 1 389 ? 5.977 -32.562 -2.285 1 90.62 389 ALA B C 1
ATOM 6912 O O . ALA B 1 389 ? 5.188 -32.406 -3.219 1 90.62 389 ALA B O 1
ATOM 6913 N N . LEU B 1 390 ? 7.199 -32.969 -2.486 1 92.19 390 LEU B N 1
ATOM 6914 C CA . LEU B 1 390 ? 7.727 -33.25 -3.818 1 92.19 390 LEU B CA 1
ATOM 6915 C C . LEU B 1 390 ? 7.051 -34.469 -4.43 1 92.19 390 LEU B C 1
ATOM 6917 O O . LEU B 1 390 ? 6.793 -34.5 -5.637 1 92.19 390 LEU B O 1
ATOM 6921 N N . GLU B 1 391 ? 6.777 -35.406 -3.594 1 89.44 391 GLU B N 1
ATOM 6922 C CA . GLU B 1 391 ? 6.059 -36.562 -4.066 1 89.44 391 GLU B CA 1
ATOM 6923 C C . GLU B 1 391 ? 4.656 -36.219 -4.539 1 89.44 391 GLU B C 1
ATOM 6925 O O . GLU B 1 391 ? 4.172 -36.75 -5.539 1 89.44 391 GLU B O 1
ATOM 6930 N N . THR B 1 392 ? 4.016 -35.375 -3.777 1 84.5 392 THR B N 1
ATOM 6931 C CA . THR B 1 392 ? 2.684 -34.938 -4.145 1 84.5 392 THR B CA 1
ATOM 6932 C C . THR B 1 392 ? 2.709 -34.219 -5.5 1 84.5 392 THR B C 1
ATOM 6934 O O . THR B 1 392 ? 1.843 -34.469 -6.344 1 84.5 392 THR B O 1
ATOM 6937 N N . LEU B 1 393 ? 3.668 -33.375 -5.711 1 88.75 393 LEU B N 1
ATOM 6938 C CA . LEU B 1 393 ? 3.791 -32.656 -6.977 1 88.75 393 LEU B CA 1
ATOM 6939 C C . LEU B 1 393 ? 4.059 -33.625 -8.125 1 88.75 393 LEU B C 1
ATOM 6941 O O . LEU B 1 393 ? 3.508 -33.469 -9.219 1 88.75 393 LEU B O 1
ATOM 6945 N N . ASP B 1 394 ? 4.879 -34.562 -7.859 1 89.56 394 ASP B N 1
ATOM 6946 C CA . ASP B 1 394 ? 5.18 -35.594 -8.859 1 89.56 394 ASP B CA 1
ATOM 6947 C C . ASP B 1 394 ? 3.926 -36.375 -9.234 1 89.56 394 ASP B C 1
ATOM 6949 O O . ASP B 1 394 ? 3.719 -36.719 -10.398 1 89.56 394 ASP B O 1
ATOM 6953 N N . ARG B 1 395 ? 3.186 -36.719 -8.266 1 84.69 395 ARG B N 1
ATOM 6954 C CA . ARG B 1 395 ? 1.938 -37.438 -8.5 1 84.69 395 ARG B CA 1
ATOM 6955 C C . ARG B 1 395 ? 0.981 -36.625 -9.352 1 84.69 395 ARG B C 1
ATOM 6957 O O . ARG B 1 395 ? 0.324 -37.156 -10.25 1 84.69 395 ARG B O 1
ATOM 6964 N N . ILE B 1 396 ? 0.862 -35.344 -9.031 1 81.19 396 ILE B N 1
ATOM 6965 C CA . ILE B 1 396 ? 0.016 -34.469 -9.82 1 81.19 396 ILE B CA 1
ATOM 6966 C C . ILE B 1 396 ? 0.48 -34.438 -11.273 1 81.19 396 ILE B C 1
ATOM 6968 O O . ILE B 1 396 ? -0.335 -34.562 -12.188 1 81.19 396 ILE B O 1
ATOM 6972 N N . SER B 1 397 ? 1.749 -34.344 -11.5 1 87 397 SER B N 1
ATOM 6973 C CA . SER B 1 397 ? 2.328 -34.312 -12.836 1 87 397 SER B CA 1
ATOM 6974 C C . SER B 1 397 ? 2.053 -35.594 -13.594 1 87 397 SER B C 1
ATOM 6976 O O . SER B 1 397 ? 1.615 -35.562 -14.742 1 87 397 SER B O 1
ATOM 6978 N N . THR B 1 398 ? 2.293 -36.719 -12.93 1 84.69 398 THR B N 1
ATOM 6979 C CA . THR B 1 398 ? 2.121 -38.031 -13.555 1 84.69 398 THR B CA 1
ATOM 6980 C C . THR B 1 398 ? 0.656 -38.281 -13.906 1 84.69 398 THR B C 1
ATOM 6982 O O . THR B 1 398 ? 0.349 -38.812 -14.977 1 84.69 398 THR B O 1
ATOM 6985 N N . THR B 1 399 ? -0.15 -37.938 -12.984 1 79.44 399 THR B N 1
ATOM 6986 C CA . THR B 1 399 ? -1.578 -38.125 -13.219 1 79.44 399 THR B CA 1
ATOM 6987 C C . THR B 1 399 ? -2.041 -37.281 -14.414 1 79.44 399 THR B C 1
ATOM 6989 O O . THR B 1 399 ? -2.875 -37.719 -15.203 1 79.44 399 THR B O 1
ATOM 6992 N N . LEU B 1 400 ? -1.55 -36.125 -14.555 1 77.81 400 LEU B N 1
ATOM 6993 C CA . LEU B 1 400 ? -1.924 -35.25 -15.656 1 77.81 400 LEU B CA 1
ATOM 6994 C C . LEU B 1 400 ? -1.398 -35.812 -16.984 1 77.81 400 LEU B C 1
ATOM 6996 O O . LEU B 1 400 ? -2.076 -35.719 -18.016 1 77.81 400 LEU B O 1
ATOM 7000 N N . ARG B 1 401 ? -0.252 -36.375 -17.062 1 80.38 401 ARG B N 1
ATOM 7001 C CA . ARG B 1 401 ? 0.373 -36.906 -18.281 1 80.38 401 ARG B CA 1
ATOM 7002 C C . ARG B 1 401 ? -0.349 -38.156 -18.766 1 80.38 401 ARG B C 1
ATOM 7004 O O . ARG B 1 401 ? -0.473 -38.344 -19.984 1 80.38 401 ARG B O 1
ATOM 7011 N N . GLU B 1 402 ? -0.673 -39.094 -17.953 1 75.38 402 GLU B N 1
ATOM 7012 C CA . GLU B 1 402 ? -1.293 -40.375 -18.312 1 75.38 402 GLU B CA 1
ATOM 7013 C C . GLU B 1 402 ? -2.773 -40.188 -18.641 1 75.38 402 GLU B C 1
ATOM 7015 O O . GLU B 1 402 ? -3.428 -41.125 -19.109 1 75.38 402 GLU B O 1
ATOM 7020 N N . GLY B 1 403 ? -3.307 -39.031 -18.812 1 64.5 403 GLY B N 1
ATOM 7021 C CA . GLY B 1 403 ? -4.664 -38.75 -19.25 1 64.5 403 GLY B CA 1
ATOM 7022 C C . GLY B 1 403 ? -5.715 -39.156 -18.234 1 64.5 403 GLY B C 1
ATOM 7023 O O . GLY B 1 403 ? -6.879 -39.344 -18.578 1 64.5 403 GLY B O 1
ATOM 7024 N N . GLY B 1 404 ? -5.523 -39.875 -17.328 1 49.5 404 GLY B N 1
ATOM 7025 C CA . GLY B 1 404 ? -6.535 -40.469 -16.484 1 49.5 404 GLY B CA 1
ATOM 7026 C C . GLY B 1 404 ? -7.57 -39.469 -15.992 1 49.5 404 GLY B C 1
ATOM 7027 O O . GLY B 1 404 ? -8.773 -39.688 -16.156 1 49.5 404 GLY B O 1
ATOM 7028 N N . TYR B 1 405 ? -7.57 -38.844 -14.844 1 45.75 405 TYR B N 1
ATOM 7029 C CA . TYR B 1 405 ? -8.695 -38.406 -14.023 1 45.75 405 TYR B CA 1
ATOM 7030 C C . TYR B 1 405 ? -9.43 -37.25 -14.68 1 45.75 405 TYR B C 1
ATOM 7032 O O . TYR B 1 405 ? -8.812 -36.406 -15.359 1 45.75 405 TYR B O 1
ATOM 7040 N N . ASP B 1 406 ? -10.781 -37.375 -14.734 1 46.94 406 ASP B N 1
ATOM 7041 C CA . ASP B 1 406 ? -11.867 -36.375 -14.688 1 46.94 406 ASP B CA 1
ATOM 7042 C C . ASP B 1 406 ? -11.414 -35.094 -14.031 1 46.94 406 ASP B C 1
ATOM 7044 O O . ASP B 1 406 ? -12.125 -34.094 -14.07 1 46.94 406 ASP B O 1
ATOM 7048 N N . LEU B 1 407 ? -10.734 -35.312 -13.047 1 47.06 407 LEU B N 1
ATOM 7049 C CA . LEU B 1 407 ? -10.305 -34.219 -12.18 1 47.06 407 LEU B CA 1
ATOM 7050 C C . LEU B 1 407 ? -9.812 -33.031 -13 1 47.06 407 LEU B C 1
ATOM 7052 O O . LEU B 1 407 ? -10.062 -31.891 -12.641 1 47.06 407 LEU B O 1
ATOM 7056 N N . TRP B 1 408 ? -8.93 -33.25 -14.234 1 48.59 408 TRP B N 1
ATOM 7057 C CA . TRP B 1 408 ? -7.973 -32.25 -14.727 1 48.59 408 TRP B CA 1
ATOM 7058 C C . TRP B 1 408 ? -8.492 -31.578 -15.992 1 48.59 408 TRP B C 1
ATOM 7060 O O . TRP B 1 408 ? -7.766 -30.828 -16.641 1 48.59 408 TRP B O 1
ATOM 7070 N N . GLN B 1 409 ? -9.422 -32.156 -16.406 1 48.16 409 GLN B N 1
ATOM 7071 C CA . GLN B 1 409 ? -10.031 -31.312 -17.438 1 48.16 409 GLN B CA 1
ATOM 7072 C C . GLN B 1 409 ? -9.977 -29.844 -17.031 1 48.16 409 GLN B C 1
ATOM 7074 O O . GLN B 1 409 ? -9.789 -28.969 -17.891 1 48.16 409 GLN B O 1
ATOM 7079 N N . HIS B 1 410 ? -10.07 -29.719 -15.797 1 50.75 410 HIS B N 1
ATOM 7080 C CA . HIS B 1 410 ? -10.047 -28.359 -15.266 1 50.75 410 HIS B CA 1
ATOM 7081 C C . HIS B 1 410 ? -8.656 -27.75 -15.375 1 50.75 410 HIS B C 1
ATOM 7083 O O . HIS B 1 410 ? -8.516 -26.531 -15.578 1 50.75 410 HIS B O 1
ATOM 7089 N N . LEU B 1 411 ? -7.637 -28.641 -15.242 1 52.78 411 LEU B N 1
ATOM 7090 C CA . LEU B 1 411 ? -6.301 -28.078 -15.359 1 52.78 411 LEU B CA 1
ATOM 7091 C C . LEU B 1 411 ? -5.969 -27.781 -16.828 1 52.78 411 LEU B C 1
ATOM 7093 O O . LEU B 1 411 ? -5.168 -26.891 -17.109 1 52.78 411 LEU B O 1
ATOM 7097 N N . GLU B 1 412 ? -6.598 -28.656 -17.703 1 47.34 412 GLU B N 1
ATOM 7098 C CA . GLU B 1 412 ? -6.254 -28.516 -19.109 1 47.34 412 GLU B CA 1
ATOM 7099 C C . GLU B 1 412 ? -6.77 -27.203 -19.672 1 47.34 412 GLU B C 1
ATOM 7101 O O . GLU B 1 412 ? -6.094 -26.562 -20.484 1 47.34 412 GLU B O 1
ATOM 7106 N N . ASP B 1 413 ? -8.008 -26.984 -19.422 1 49.09 413 ASP B N 1
ATOM 7107 C CA . ASP B 1 413 ? -8.586 -25.844 -20.125 1 49.09 413 ASP B CA 1
ATOM 7108 C C . ASP B 1 413 ? -8.195 -24.531 -19.438 1 49.09 413 ASP B C 1
ATOM 7110 O O . ASP B 1 413 ? -8.883 -23.516 -19.609 1 49.09 413 ASP B O 1
ATOM 7114 N N . GLY B 1 414 ? -6.855 -24.562 -18.938 1 51.06 414 GLY B N 1
ATOM 7115 C CA . GLY B 1 414 ? -6.402 -23.281 -18.406 1 51.06 414 GLY B CA 1
ATOM 7116 C C . GLY B 1 414 ? -6.938 -22.969 -17.031 1 51.06 414 GLY B C 1
ATOM 7117 O O . GLY B 1 414 ? -6.773 -21.859 -16.531 1 51.06 414 GLY B O 1
ATOM 7118 N N . ARG B 1 415 ? -7.543 -24.109 -16.578 1 61.75 415 ARG B N 1
ATOM 7119 C CA . ARG B 1 415 ? -8.203 -23.812 -15.305 1 61.75 415 ARG B CA 1
ATOM 7120 C C . ARG B 1 415 ? -7.266 -24.078 -14.125 1 61.75 415 ARG B C 1
ATOM 7122 O O . ARG B 1 415 ? -7.699 -24.109 -12.977 1 61.75 415 ARG B O 1
ATOM 7129 N N . CYS B 1 416 ? -6.023 -24.125 -14.602 1 74.81 416 CYS B N 1
ATOM 7130 C CA . CYS B 1 416 ? -5.109 -24.25 -13.469 1 74.81 416 CYS B CA 1
ATOM 7131 C C . CYS B 1 416 ? -4.918 -22.906 -12.781 1 74.81 416 CYS B C 1
ATOM 7133 O O . CYS B 1 416 ? -4.938 -21.859 -13.43 1 74.81 416 CYS B O 1
ATOM 7135 N N . SER B 1 417 ? -4.766 -23.047 -11.484 1 80.62 417 SER B N 1
ATOM 7136 C CA . SER B 1 417 ? -4.609 -21.828 -10.703 1 80.62 417 SER B CA 1
ATOM 7137 C C . SER B 1 417 ? -3.172 -21.328 -10.75 1 80.62 417 SER B C 1
ATOM 7139 O O . SER B 1 417 ? -2.246 -22.094 -11.023 1 80.62 417 SER B O 1
ATOM 7141 N N . LEU B 1 418 ? -3.01 -20.094 -10.656 1 85.81 418 LEU B N 1
ATOM 7142 C CA . LEU B 1 418 ? -1.695 -19.469 -10.57 1 85.81 418 LEU B CA 1
ATOM 7143 C C . LEU B 1 418 ? -0.902 -20.031 -9.391 1 85.81 418 LEU B C 1
ATOM 7145 O O . LEU B 1 418 ? 0.33 -20.047 -9.43 1 85.81 418 LEU B O 1
ATOM 7149 N N . PHE B 1 419 ? -1.558 -20.594 -8.453 1 85.81 419 PHE B N 1
ATOM 7150 C CA . PHE B 1 419 ? -0.931 -21.125 -7.25 1 85.81 419 PHE B CA 1
ATOM 7151 C C . PHE B 1 419 ? -0.123 -22.375 -7.574 1 85.81 419 PHE B C 1
ATOM 7153 O O . PHE B 1 419 ? 0.943 -22.594 -6.996 1 85.81 419 PHE B O 1
ATOM 7160 N N . LEU B 1 420 ? -0.676 -23.109 -8.422 1 87 420 LEU B N 1
ATOM 7161 C CA . LEU B 1 420 ? 0.024 -24.328 -8.812 1 87 420 LEU B CA 1
ATOM 7162 C C . LEU B 1 420 ? 1.33 -24 -9.523 1 87 420 LEU B C 1
ATOM 7164 O O . LEU B 1 420 ? 2.336 -24.688 -9.336 1 87 420 LEU B O 1
ATOM 7168 N N . VAL B 1 421 ? 1.297 -23 -10.344 1 90.5 421 VAL B N 1
ATOM 7169 C CA . VAL B 1 421 ? 2.502 -22.594 -11.062 1 90.5 421 VAL B CA 1
ATOM 7170 C C . VAL B 1 421 ? 3.594 -22.219 -10.055 1 90.5 421 VAL B C 1
ATOM 7172 O O . VAL B 1 421 ? 4.738 -22.656 -10.188 1 90.5 421 VAL B O 1
ATOM 7175 N N . GLU B 1 422 ? 3.223 -21.422 -9.117 1 90.88 422 GLU B N 1
ATOM 7176 C CA . GLU B 1 422 ? 4.164 -21 -8.086 1 90.88 422 GLU B CA 1
ATOM 7177 C C . GLU B 1 422 ? 4.707 -22.188 -7.301 1 90.88 422 GLU B C 1
ATOM 7179 O O . GLU B 1 422 ? 5.891 -22.219 -6.957 1 90.88 422 GLU B O 1
ATOM 7184 N N . LEU B 1 423 ? 3.836 -23.047 -7.016 1 91.44 423 LEU B N 1
ATOM 7185 C CA . LEU B 1 423 ? 4.219 -24.219 -6.227 1 91.44 423 LEU B CA 1
ATOM 7186 C C . LEU B 1 423 ? 5.211 -25.094 -6.992 1 91.44 423 LEU B C 1
ATOM 7188 O O . LEU B 1 423 ? 6.203 -25.547 -6.43 1 91.44 423 LEU B O 1
ATOM 7192 N N . VAL B 1 424 ? 4.898 -25.375 -8.188 1 93.12 424 VAL B N 1
ATOM 7193 C CA . VAL B 1 424 ? 5.781 -26.203 -9.008 1 93.12 424 VAL B CA 1
ATOM 7194 C C . VAL B 1 424 ? 7.137 -25.516 -9.164 1 93.12 424 VAL B C 1
ATOM 7196 O O . VAL B 1 424 ? 8.18 -26.172 -9.094 1 93.12 424 VAL B O 1
ATOM 7199 N N . TYR B 1 425 ? 7.145 -24.281 -9.344 1 95.19 425 TYR B N 1
ATOM 7200 C CA . TYR B 1 425 ? 8.383 -23.516 -9.406 1 95.19 425 TYR B CA 1
ATOM 7201 C C . TYR B 1 425 ? 9.195 -23.688 -8.133 1 95.19 425 TYR B C 1
ATOM 7203 O O . TYR B 1 425 ? 10.406 -23.938 -8.188 1 95.19 425 TYR B O 1
ATOM 7211 N N . GLN B 1 426 ? 8.57 -23.531 -7.02 1 93.44 426 GLN B N 1
ATOM 7212 C CA . GLN B 1 426 ? 9.25 -23.719 -5.742 1 93.44 426 GLN B CA 1
ATOM 7213 C C . GLN B 1 426 ? 9.812 -25.125 -5.617 1 93.44 426 GLN B C 1
ATOM 7215 O O . GLN B 1 426 ? 10.914 -25.328 -5.105 1 93.44 426 GLN B O 1
ATOM 7220 N N . GLY B 1 427 ? 8.961 -26.031 -6.02 1 94 427 GLY B N 1
ATOM 7221 C CA . GLY B 1 427 ? 9.43 -27.422 -6.012 1 94 427 GLY B CA 1
ATOM 7222 C C . GLY B 1 427 ? 10.672 -27.625 -6.855 1 94 427 GLY B C 1
ATOM 7223 O O . GLY B 1 427 ? 11.594 -28.328 -6.441 1 94 427 GLY B O 1
ATOM 7224 N N . MET B 1 428 ? 10.688 -27.031 -7.977 1 95.19 428 MET B N 1
ATOM 7225 C CA . MET B 1 428 ? 11.836 -27.141 -8.867 1 95.19 428 MET B CA 1
ATOM 7226 C C . MET B 1 428 ? 13.078 -26.531 -8.227 1 95.19 428 MET B C 1
ATOM 7228 O O . MET B 1 428 ? 14.18 -27.062 -8.375 1 95.19 428 MET B O 1
ATOM 7232 N N . LEU B 1 429 ? 12.93 -25.438 -7.516 1 92.12 429 LEU B N 1
ATOM 7233 C CA . LEU B 1 429 ? 14.055 -24.797 -6.828 1 92.12 429 LEU B CA 1
ATOM 7234 C C . LEU B 1 429 ? 14.633 -25.734 -5.77 1 92.12 429 LEU B C 1
ATOM 7236 O O . LEU B 1 429 ? 15.852 -25.828 -5.613 1 92.12 429 LEU B O 1
ATOM 7240 N N . VAL B 1 430 ? 13.766 -26.344 -5.078 1 91.06 430 VAL B N 1
ATOM 7241 C CA . VAL B 1 430 ? 14.195 -27.281 -4.051 1 91.06 430 VAL B CA 1
ATOM 7242 C C . VAL B 1 430 ? 14.938 -28.453 -4.691 1 91.06 430 VAL B C 1
ATOM 7244 O O . VAL B 1 430 ? 15.984 -28.875 -4.207 1 91.06 430 VAL B O 1
ATOM 7247 N N . LEU B 1 431 ? 14.414 -28.953 -5.77 1 92.38 431 LEU B N 1
ATOM 7248 C CA . LEU B 1 431 ? 15.031 -30.078 -6.453 1 92.38 431 LEU B CA 1
ATOM 7249 C C . LEU B 1 431 ? 16.406 -29.703 -7 1 92.38 431 LEU B C 1
ATOM 7251 O O . LEU B 1 431 ? 17.328 -30.516 -6.977 1 92.38 431 LEU B O 1
ATOM 7255 N N . LEU B 1 432 ? 16.531 -28.516 -7.488 1 90 432 LEU B N 1
ATOM 7256 C CA . LEU B 1 432 ? 17.828 -28.047 -7.977 1 90 432 LEU B CA 1
ATOM 7257 C C . LEU B 1 432 ? 18.859 -28.047 -6.859 1 90 432 LEU B C 1
ATOM 7259 O O . LEU B 1 432 ? 20.016 -28.438 -7.07 1 90 432 LEU B O 1
ATOM 7263 N N . ARG B 1 433 ? 18.469 -27.641 -5.762 1 85.5 433 ARG B N 1
ATOM 7264 C CA . ARG B 1 433 ? 19.391 -27.594 -4.629 1 85.5 433 ARG B CA 1
ATOM 7265 C C . ARG B 1 433 ? 19.719 -29 -4.129 1 85.5 433 ARG B C 1
ATOM 7267 O O . ARG B 1 433 ? 20.844 -29.266 -3.711 1 85.5 433 ARG B O 1
ATOM 7274 N N . MET B 1 434 ? 18.719 -29.797 -4.141 1 84.25 434 MET B N 1
ATOM 7275 C CA . MET B 1 434 ? 18.906 -31.188 -3.723 1 84.25 434 MET B CA 1
ATOM 7276 C C . MET B 1 434 ? 19.844 -31.922 -4.676 1 84.25 434 MET B C 1
ATOM 7278 O O . MET B 1 434 ? 20.609 -32.781 -4.254 1 84.25 434 MET B O 1
ATOM 7282 N N . GLY B 1 435 ? 19.766 -31.672 -5.914 1 78.81 435 GLY B N 1
ATOM 7283 C CA . GLY B 1 435 ? 20.609 -32.312 -6.922 1 78.81 435 GLY B CA 1
ATOM 7284 C C . GLY B 1 435 ? 22.094 -32.094 -6.695 1 78.81 435 GLY B C 1
ATOM 7285 O O . GLY B 1 435 ? 22.922 -32.875 -7.129 1 78.81 435 GLY B O 1
ATOM 7286 N N . LYS B 1 436 ? 22.406 -31.094 -5.992 1 70.06 436 LYS B N 1
ATOM 7287 C CA . LYS B 1 436 ? 23.797 -30.812 -5.652 1 70.06 436 LYS B CA 1
ATOM 7288 C C . LYS B 1 436 ? 24.312 -31.812 -4.621 1 70.06 436 LYS B C 1
ATOM 7290 O O . LYS B 1 436 ? 25.516 -32.125 -4.605 1 70.06 436 LYS B O 1
ATOM 7295 N N . VAL B 1 437 ? 23.359 -32.25 -3.904 1 63.56 437 VAL B N 1
ATOM 7296 C CA . VAL B 1 437 ? 23.797 -33.062 -2.76 1 63.56 437 VAL B CA 1
ATOM 7297 C C . VAL B 1 437 ? 23.516 -34.531 -3.006 1 63.56 437 VAL B C 1
ATOM 7299 O O . VAL B 1 437 ? 24.297 -35.406 -2.639 1 63.56 437 VAL B O 1
ATOM 7302 N N . TRP B 1 438 ? 22.359 -34.688 -3.609 1 64.38 438 TRP B N 1
ATOM 7303 C CA . TRP B 1 438 ? 21.906 -36.062 -3.738 1 64.38 438 TRP B CA 1
ATOM 7304 C C . TRP B 1 438 ? 21.844 -36.5 -5.203 1 64.38 438 TRP B C 1
ATOM 7306 O O . TRP B 1 438 ? 21.078 -35.938 -5.988 1 64.38 438 TRP B O 1
ATOM 7316 N N . LEU B 1 439 ? 22.969 -36.688 -5.809 1 59.59 439 LEU B N 1
ATOM 7317 C CA . LEU B 1 439 ? 23.047 -37.094 -7.211 1 59.59 439 LEU B CA 1
ATOM 7318 C C . LEU B 1 439 ? 22.156 -38.312 -7.488 1 59.59 439 LEU B C 1
ATOM 7320 O O . LEU B 1 439 ? 22.625 -39.312 -8.039 1 59.59 439 LEU B O 1
ATOM 7324 N N . ALA B 1 440 ? 20.969 -38.156 -7.016 1 67.94 440 ALA B N 1
ATOM 7325 C CA . ALA B 1 440 ? 20.188 -39.406 -7.09 1 67.94 440 ALA B CA 1
ATOM 7326 C C . ALA B 1 440 ? 19.266 -39.406 -8.305 1 67.94 440 ALA B C 1
ATOM 7328 O O . ALA B 1 440 ? 18.797 -38.344 -8.734 1 67.94 440 ALA B O 1
ATOM 7329 N N . GLU B 1 441 ? 19.344 -40.406 -9.109 1 80.69 441 GLU B N 1
ATOM 7330 C CA . GLU B 1 441 ? 18.438 -40.688 -10.227 1 80.69 441 GLU B CA 1
ATOM 7331 C C . GLU B 1 441 ? 17.016 -40.25 -9.922 1 80.69 441 GLU B C 1
ATOM 7333 O O . GLU B 1 441 ? 16.312 -39.75 -10.805 1 80.69 441 GLU B O 1
ATOM 7338 N N . ASP B 1 442 ? 16.641 -40.344 -8.742 1 85.44 442 ASP B N 1
ATOM 7339 C CA . ASP B 1 442 ? 15.281 -39.969 -8.336 1 85.44 442 ASP B CA 1
ATOM 7340 C C . ASP B 1 442 ? 15.062 -38.469 -8.422 1 85.44 442 ASP B C 1
ATOM 7342 O O . ASP B 1 442 ? 13.984 -38 -8.82 1 85.44 442 ASP B O 1
ATOM 7346 N N . VAL B 1 443 ? 16.047 -37.688 -8.102 1 88.56 443 VAL B N 1
ATOM 7347 C CA . VAL B 1 443 ? 15.961 -36.25 -8.141 1 88.56 443 VAL B CA 1
ATOM 7348 C C . VAL B 1 443 ? 15.844 -35.781 -9.594 1 88.56 443 VAL B C 1
ATOM 7350 O O . VAL B 1 443 ? 15.047 -34.875 -9.906 1 88.56 443 VAL B O 1
ATOM 7353 N N . GLN B 1 444 ? 16.562 -36.438 -10.43 1 89.88 444 GLN B N 1
ATOM 7354 C CA . GLN B 1 444 ? 16.531 -36.094 -11.836 1 89.88 444 GLN B CA 1
ATOM 7355 C C . GLN B 1 444 ? 15.18 -36.438 -12.461 1 89.88 444 GLN B C 1
ATOM 7357 O O . GLN B 1 444 ? 14.656 -35.656 -13.281 1 89.88 444 GLN B O 1
ATOM 7362 N N . ARG B 1 445 ? 14.688 -37.562 -12.102 1 91.75 445 ARG B N 1
ATOM 7363 C CA . ARG B 1 445 ? 13.375 -37.938 -12.602 1 91.75 445 ARG B CA 1
ATOM 7364 C C . ARG B 1 445 ? 12.305 -36.938 -12.18 1 91.75 445 ARG B C 1
ATOM 7366 O O . ARG B 1 445 ? 11.438 -36.594 -12.977 1 91.75 445 ARG B O 1
ATOM 7373 N N . LYS B 1 446 ? 12.297 -36.562 -10.953 1 92.94 446 LYS B N 1
ATOM 7374 C CA . LYS B 1 446 ? 11.328 -35.594 -10.445 1 92.94 446 LYS B CA 1
ATOM 7375 C C . LYS B 1 446 ? 11.5 -34.219 -11.141 1 92.94 446 LYS B C 1
ATOM 7377 O O . LYS B 1 446 ? 10.516 -33.531 -11.398 1 92.94 446 LYS B O 1
ATOM 7382 N N . LYS B 1 447 ? 12.703 -33.844 -11.375 1 93.44 447 LYS B N 1
ATOM 7383 C CA . LYS B 1 447 ? 12.977 -32.594 -12.086 1 93.44 447 LYS B CA 1
ATOM 7384 C C . LYS B 1 447 ? 12.336 -32.594 -13.469 1 93.44 447 LYS B C 1
ATOM 7386 O O . LYS B 1 447 ? 11.742 -31.594 -13.891 1 93.44 447 LYS B O 1
ATOM 7391 N N . GLU B 1 448 ? 12.484 -33.719 -14.125 1 93.88 448 GLU B N 1
ATOM 7392 C CA . GLU B 1 448 ? 11.914 -33.844 -15.461 1 93.88 448 GLU B CA 1
ATOM 7393 C C . GLU B 1 448 ? 10.391 -33.812 -15.406 1 93.88 448 GLU B C 1
ATOM 7395 O O . GLU B 1 448 ? 9.742 -33.219 -16.25 1 93.88 448 GLU B O 1
ATOM 7400 N N . SER B 1 449 ? 9.867 -34.5 -14.461 1 94.38 449 SER B N 1
ATOM 7401 C CA . SER B 1 449 ? 8.414 -34.531 -14.289 1 94.38 449 SER B CA 1
ATOM 7402 C C . SER B 1 449 ? 7.852 -33.156 -14.016 1 94.38 449 SER B C 1
ATOM 7404 O O . SER B 1 449 ? 6.898 -32.719 -14.664 1 94.38 449 SER B O 1
ATOM 7406 N N . LEU B 1 450 ? 8.422 -32.469 -13.086 1 95.12 450 LEU B N 1
AT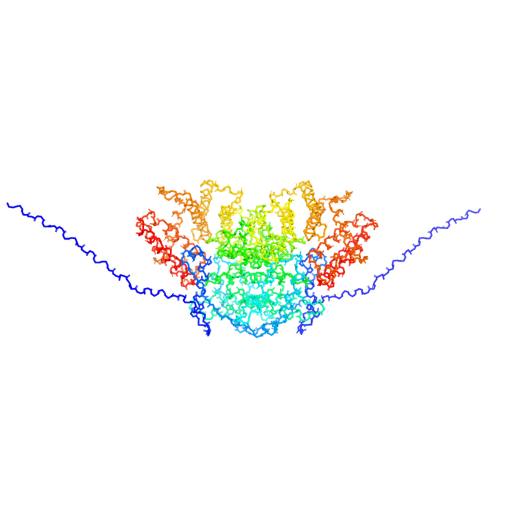OM 7407 C CA . LEU B 1 450 ? 7.949 -31.125 -12.734 1 95.12 450 LEU B CA 1
ATOM 7408 C C . LEU B 1 450 ? 8.234 -30.125 -13.859 1 95.12 450 LEU B C 1
ATOM 7410 O O . LEU B 1 450 ? 7.469 -29.188 -14.07 1 95.12 450 LEU B O 1
ATOM 7414 N N . GLY B 1 451 ? 9.352 -30.359 -14.516 1 94.81 451 GLY B N 1
ATOM 7415 C CA . GLY B 1 451 ? 9.625 -29.547 -15.688 1 94.81 451 GLY B CA 1
ATOM 7416 C C . GLY B 1 451 ? 8.547 -29.641 -16.75 1 94.81 451 GLY B C 1
ATOM 7417 O O . GLY B 1 451 ? 8.172 -28.641 -17.359 1 94.81 451 GLY B O 1
ATOM 7418 N N . TRP B 1 452 ? 8.102 -30.812 -16.922 1 93.19 452 TRP B N 1
ATOM 7419 C CA . TRP B 1 452 ? 7.004 -31.016 -17.875 1 93.19 452 TRP B CA 1
ATOM 7420 C C . TRP B 1 452 ? 5.742 -30.297 -17.406 1 93.19 452 TRP B C 1
ATOM 7422 O O . TRP B 1 452 ? 5.059 -29.656 -18.188 1 93.19 452 TRP B O 1
ATOM 7432 N N . LEU B 1 453 ? 5.41 -30.531 -16.156 1 91.12 453 LEU B N 1
ATOM 7433 C CA . LEU B 1 453 ? 4.219 -29.906 -15.594 1 91.12 453 LEU B CA 1
ATOM 7434 C C . LEU B 1 453 ? 4.277 -28.391 -15.742 1 91.12 453 LEU B C 1
ATOM 7436 O O . LEU B 1 453 ? 3.279 -27.766 -16.094 1 91.12 453 LEU B O 1
ATOM 7440 N N . LEU B 1 454 ? 5.402 -27.812 -15.445 1 93.69 454 LEU B N 1
ATOM 7441 C CA . LEU B 1 454 ? 5.598 -26.375 -15.586 1 93.69 454 LEU B CA 1
ATOM 7442 C C . LEU B 1 454 ? 5.375 -25.938 -17.031 1 93.69 454 LEU B C 1
ATOM 7444 O O . LEU B 1 454 ? 4.676 -24.953 -17.281 1 93.69 454 LEU B O 1
ATOM 7448 N N . SER B 1 455 ? 5.898 -26.688 -17.953 1 92.19 455 SER B N 1
ATOM 7449 C CA . SER B 1 455 ? 5.738 -26.375 -19.375 1 92.19 455 SER B CA 1
ATOM 7450 C C . SER B 1 455 ? 4.277 -26.469 -19.797 1 92.19 455 SER B C 1
ATOM 7452 O O . SER B 1 455 ? 3.807 -25.641 -20.594 1 92.19 455 SER B O 1
ATOM 7454 N N . HIS B 1 456 ? 3.672 -27.422 -19.266 1 89 456 HIS B N 1
ATOM 7455 C CA . HIS B 1 456 ? 2.262 -27.609 -19.594 1 89 456 HIS B CA 1
ATOM 7456 C C . HIS B 1 456 ? 1.428 -26.422 -19.141 1 89 456 HIS B C 1
ATOM 7458 O O . HIS B 1 456 ? 0.514 -25.984 -19.844 1 89 456 HIS B O 1
ATOM 7464 N N . MET B 1 457 ? 1.697 -25.906 -18.016 1 90.06 457 MET B N 1
ATOM 7465 C CA . MET B 1 457 ? 0.934 -24.797 -17.469 1 90.06 457 MET B CA 1
ATOM 7466 C C . MET B 1 457 ? 1.249 -23.5 -18.219 1 90.06 457 MET B C 1
ATOM 7468 O O . MET B 1 457 ? 0.497 -22.531 -18.125 1 90.06 457 MET B O 1
ATOM 7472 N N . GLY B 1 458 ? 2.334 -23.5 -19 1 90.06 458 GLY B N 1
ATOM 7473 C CA . GLY B 1 458 ? 2.709 -22.344 -19.797 1 90.06 458 GLY B CA 1
ATOM 7474 C C . GLY B 1 458 ? 1.71 -22.031 -20.891 1 90.06 458 GLY B C 1
ATOM 7475 O O . GLY B 1 458 ? 1.704 -20.922 -21.438 1 90.06 458 GLY B O 1
ATOM 7476 N N . LYS B 1 459 ? 0.864 -22.984 -21.125 1 86.19 459 LYS B N 1
ATOM 7477 C CA . LYS B 1 459 ? -0.171 -22.781 -22.141 1 86.19 459 LYS B CA 1
ATOM 7478 C C . LYS B 1 459 ? -1.181 -21.734 -21.672 1 86.19 459 LYS B C 1
ATOM 7480 O O . LYS B 1 459 ? -1.848 -21.094 -22.5 1 86.19 459 LYS B O 1
ATOM 7485 N N . ARG B 1 460 ? -1.206 -21.531 -20.406 1 87.69 460 ARG B N 1
ATOM 7486 C CA . ARG B 1 460 ? -2.162 -20.578 -19.844 1 87.69 460 ARG B CA 1
ATOM 7487 C C . ARG B 1 460 ? -1.448 -19.375 -19.234 1 87.69 460 ARG B C 1
ATOM 7489 O O . ARG B 1 460 ? -1.954 -18.25 -19.281 1 87.69 460 ARG B O 1
ATOM 7496 N N . TRP B 1 461 ? -0.341 -19.719 -18.625 1 92.31 461 TRP B N 1
ATOM 7497 C CA . TRP B 1 461 ? 0.307 -18.672 -17.844 1 92.31 461 TRP B CA 1
ATOM 7498 C C . TRP B 1 461 ? 1.66 -18.297 -18.438 1 92.31 461 TRP B C 1
ATOM 7500 O O . TRP B 1 461 ? 2.65 -19.016 -18.234 1 92.31 461 TRP B O 1
ATOM 7510 N N . PRO B 1 462 ? 1.792 -17.141 -19.078 1 92.88 462 PRO B N 1
ATOM 7511 C CA . PRO B 1 462 ? 3.066 -16.672 -19.625 1 92.88 462 PRO B CA 1
ATOM 7512 C C . PRO B 1 462 ? 4.164 -16.578 -18.578 1 92.88 462 PRO B C 1
ATOM 7514 O O . PRO B 1 462 ? 5.352 -16.641 -18.906 1 92.88 462 PRO B O 1
ATOM 7517 N N . LEU B 1 463 ? 3.873 -16.484 -17.344 1 95.25 463 LEU B N 1
ATOM 7518 C CA . LEU B 1 463 ? 4.801 -16.438 -16.219 1 95.25 463 LEU B CA 1
ATOM 7519 C C . LEU B 1 463 ? 5.758 -17.625 -16.25 1 95.25 463 LEU B C 1
ATOM 7521 O O . LEU B 1 463 ? 6.91 -17.516 -15.828 1 95.25 463 LEU B O 1
ATOM 7525 N N . VAL B 1 464 ? 5.324 -18.688 -16.75 1 95.12 464 VAL B N 1
ATOM 7526 C CA . VAL B 1 464 ? 6.09 -19.938 -16.781 1 95.12 464 VAL B CA 1
ATOM 7527 C C . VAL B 1 464 ? 7.383 -19.719 -17.578 1 95.12 464 VAL B C 1
ATOM 7529 O O . VAL B 1 464 ? 8.43 -20.266 -17.219 1 95.12 464 VAL B O 1
ATOM 7532 N N . ALA B 1 465 ? 7.293 -18.953 -18.609 1 94.62 465 ALA B N 1
ATOM 7533 C CA . ALA B 1 465 ? 8.484 -18.688 -19.422 1 94.62 465 ALA B CA 1
ATOM 7534 C C . ALA B 1 465 ? 9.57 -18 -18.578 1 94.62 465 ALA B C 1
ATOM 7536 O O . ALA B 1 465 ? 10.758 -18.312 -18.719 1 94.62 465 ALA B O 1
ATOM 7537 N N . VAL B 1 466 ? 9.203 -17.172 -17.734 1 95.44 466 VAL B N 1
ATOM 7538 C CA . VAL B 1 466 ? 10.148 -16.469 -16.875 1 95.44 466 VAL B CA 1
ATOM 7539 C C . VAL B 1 466 ? 10.727 -17.438 -15.852 1 95.44 466 VAL B C 1
ATOM 7541 O O . VAL B 1 466 ? 11.938 -17.453 -15.609 1 95.44 466 VAL B O 1
ATOM 7544 N N . TYR B 1 467 ? 9.883 -18.219 -15.266 1 96.44 467 TYR B N 1
ATOM 7545 C CA . TYR B 1 467 ? 10.344 -19.203 -14.289 1 96.44 467 TYR B CA 1
ATOM 7546 C C . TYR B 1 467 ? 11.328 -20.188 -14.922 1 96.44 467 TYR B C 1
ATOM 7548 O O . TYR B 1 467 ? 12.344 -20.531 -14.312 1 96.44 467 TYR B O 1
ATOM 7556 N N . LYS B 1 468 ? 11.023 -20.578 -16.062 1 96.5 468 LYS B N 1
ATOM 7557 C CA . LYS B 1 468 ? 11.922 -21.516 -16.75 1 96.5 468 LYS B CA 1
ATOM 7558 C C . LYS B 1 468 ? 13.289 -20.875 -17 1 96.5 468 LYS B C 1
ATOM 7560 O O . LYS B 1 468 ? 14.32 -21.531 -16.844 1 96.5 468 LYS B O 1
ATOM 7565 N N . ARG B 1 469 ? 13.266 -19.656 -17.359 1 94.69 469 ARG B N 1
ATOM 7566 C CA . ARG B 1 469 ? 14.523 -18.938 -17.562 1 94.69 469 ARG B CA 1
ATOM 7567 C C . ARG B 1 469 ? 15.328 -18.844 -16.281 1 94.69 469 ARG B C 1
ATOM 7569 O O . ARG B 1 469 ? 16.547 -19.031 -16.281 1 94.69 469 ARG B O 1
ATOM 7576 N N . ILE B 1 470 ? 14.68 -18.562 -15.234 1 95.12 470 ILE B N 1
ATOM 7577 C CA . ILE B 1 470 ? 15.344 -18.469 -13.938 1 95.12 470 ILE B CA 1
ATOM 7578 C C . ILE B 1 470 ? 15.93 -19.828 -13.555 1 95.12 470 ILE B C 1
ATOM 7580 O O . ILE B 1 470 ? 17.078 -19.906 -13.133 1 95.12 470 ILE B O 1
ATOM 7584 N N . LEU B 1 471 ? 15.133 -20.844 -13.773 1 95.25 471 LEU B N 1
ATOM 7585 C CA . LEU B 1 471 ? 15.562 -22.188 -13.406 1 95.25 471 LEU B CA 1
ATOM 7586 C C . LEU B 1 471 ? 16.75 -22.641 -14.258 1 95.25 471 LEU B C 1
ATOM 7588 O O . LEU B 1 471 ? 17.703 -23.234 -13.742 1 95.25 471 LEU B O 1
ATOM 7592 N N . GLU B 1 472 ? 16.703 -22.344 -15.477 1 94.19 472 GLU B N 1
ATOM 7593 C CA . GLU B 1 472 ? 17.812 -22.672 -16.375 1 94.19 472 GLU B CA 1
ATOM 7594 C C . GLU B 1 472 ? 19.094 -21.953 -15.961 1 94.19 472 GLU B C 1
ATOM 7596 O O . GLU B 1 472 ? 20.172 -22.531 -15.977 1 94.19 472 GLU B O 1
ATOM 7601 N N . ALA B 1 473 ? 18.938 -20.734 -15.633 1 93 473 ALA B N 1
ATOM 7602 C CA . ALA B 1 473 ? 20.094 -19.953 -15.203 1 93 473 ALA B CA 1
ATOM 7603 C C . ALA B 1 473 ? 20.672 -20.516 -13.906 1 93 473 ALA B C 1
ATOM 7605 O O . ALA B 1 473 ? 21.906 -20.594 -13.758 1 93 473 ALA B O 1
ATOM 7606 N N . ARG B 1 474 ? 19.875 -20.891 -13.023 1 91.25 474 ARG B N 1
ATOM 7607 C CA . ARG B 1 474 ? 20.344 -21.438 -11.758 1 91.25 474 ARG B CA 1
ATOM 7608 C C . ARG B 1 474 ? 21.016 -22.781 -11.969 1 91.25 474 ARG B C 1
ATOM 7610 O O . ARG B 1 474 ? 22.016 -23.094 -11.312 1 91.25 474 ARG B O 1
ATOM 7617 N N . GLU B 1 475 ? 20.469 -23.531 -12.812 1 89 475 GLU B N 1
ATOM 7618 C CA . GLU B 1 475 ? 21.078 -24.828 -13.133 1 89 475 GLU B CA 1
ATOM 7619 C C . GLU B 1 475 ? 22.469 -24.641 -13.742 1 89 475 GLU B C 1
ATOM 7621 O O . GLU B 1 475 ? 23.391 -25.406 -13.453 1 89 475 GLU B O 1
ATOM 7626 N N . SER B 1 476 ? 22.562 -23.641 -14.531 1 88.19 476 SER B N 1
ATOM 7627 C CA . SER B 1 476 ? 23.859 -23.344 -15.164 1 88.19 476 SER B CA 1
ATOM 7628 C C . SER B 1 476 ? 24.891 -22.906 -14.141 1 88.19 476 SER B C 1
ATOM 7630 O O . SER B 1 476 ? 26.062 -23.266 -14.242 1 88.19 476 SER B O 1
ATOM 7632 N N . ILE B 1 477 ? 24.453 -22.156 -13.266 1 86.38 477 ILE B N 1
ATOM 7633 C CA . ILE B 1 477 ? 25.344 -21.672 -12.227 1 86.38 477 ILE B CA 1
ATOM 7634 C C . ILE B 1 477 ? 25.828 -22.844 -11.375 1 86.38 477 ILE B C 1
ATOM 7636 O O . ILE B 1 477 ? 27.016 -22.938 -11.039 1 86.38 477 ILE B O 1
ATOM 7640 N N . LEU B 1 478 ? 24.922 -23.688 -11.023 1 82.06 478 LEU B N 1
ATOM 7641 C CA . LEU B 1 478 ? 25.266 -24.859 -10.227 1 82.06 478 LEU B CA 1
ATOM 7642 C C . LEU B 1 478 ? 26.203 -25.781 -10.992 1 82.06 478 LEU B C 1
ATOM 7644 O O . LEU B 1 478 ? 27.125 -26.375 -10.406 1 82.06 478 LEU B O 1
ATOM 7648 N N . ALA B 1 479 ? 25.984 -25.859 -12.273 1 81.25 479 ALA B N 1
ATOM 7649 C CA . ALA B 1 479 ? 26.859 -26.688 -13.102 1 81.25 479 ALA B CA 1
ATOM 7650 C C . ALA B 1 479 ? 28.281 -26.125 -13.156 1 81.25 479 ALA B C 1
ATOM 7652 O O . ALA B 1 479 ? 29.25 -26.875 -13.164 1 81.25 479 ALA B O 1
ATOM 7653 N N . VAL B 1 480 ? 28.375 -24.844 -13.133 1 80.38 480 VAL B N 1
ATOM 7654 C CA . VAL B 1 480 ? 29.672 -24.188 -13.156 1 80.38 480 VAL B CA 1
ATOM 7655 C C . VAL B 1 480 ? 30.375 -24.391 -11.82 1 80.38 480 VAL B C 1
ATOM 7657 O O . VAL B 1 480 ? 31.578 -24.641 -11.781 1 80.38 480 VAL B O 1
ATOM 7660 N N . GLU B 1 481 ? 29.688 -24.266 -10.797 1 78.62 481 GLU B N 1
ATOM 7661 C CA . GLU B 1 481 ? 30.266 -24.469 -9.477 1 78.62 481 GLU B CA 1
ATOM 7662 C C . GLU B 1 481 ? 30.766 -25.891 -9.305 1 78.62 481 GLU B C 1
ATOM 7664 O O . GLU B 1 481 ? 31.812 -26.125 -8.703 1 78.62 481 GLU B O 1
ATOM 7669 N N . ASP B 1 482 ? 30.047 -26.797 -9.844 1 73.88 482 ASP B N 1
ATOM 7670 C CA . ASP B 1 482 ? 30.422 -28.219 -9.766 1 73.88 482 ASP B CA 1
ATOM 7671 C C . ASP B 1 482 ? 31.656 -28.5 -10.617 1 73.88 482 ASP B C 1
ATOM 7673 O O . ASP B 1 482 ? 32.5 -29.328 -10.25 1 73.88 482 ASP B O 1
ATOM 7677 N N . ALA B 1 483 ? 31.688 -27.766 -11.633 1 73.25 483 ALA B N 1
ATOM 7678 C CA . ALA B 1 483 ? 32.844 -27.969 -12.531 1 73.25 483 ALA B CA 1
ATOM 7679 C C . ALA B 1 483 ? 34.125 -27.406 -11.922 1 73.25 483 ALA B C 1
ATOM 7681 O O . ALA B 1 483 ? 35.219 -27.859 -12.234 1 73.25 483 ALA B O 1
ATOM 7682 N N . LEU B 1 484 ? 33.906 -26.391 -11.062 1 73.44 484 LEU B N 1
ATOM 7683 C CA . LEU B 1 484 ? 35.062 -25.734 -10.453 1 73.44 484 LEU B CA 1
ATOM 7684 C C . LEU B 1 484 ? 35.438 -26.406 -9.148 1 73.44 484 LEU B C 1
ATOM 7686 O O . LEU B 1 484 ? 36.5 -26.141 -8.594 1 73.44 484 LEU B O 1
ATOM 7690 N N . THR B 1 485 ? 34.656 -27.125 -8.547 1 64.75 485 THR B N 1
ATOM 7691 C CA . THR B 1 485 ? 35.031 -27.891 -7.352 1 64.75 485 THR B CA 1
ATOM 7692 C C . THR B 1 485 ? 35.406 -29.328 -7.711 1 64.75 485 THR B C 1
ATOM 7694 O O . THR B 1 485 ? 36.281 -29.922 -7.07 1 64.75 485 THR B O 1
#

Organism: Fusarium oxysporum f. sp. cubense (strain race 4) (NCBI:txid2502994)